Protein AF-0000000086879148 (afdb_homodimer)

Structure (mmCIF, N/CA/C/O backbone):
data_AF-0000000086879148-model_v1
#
loop_
_entity.id
_entity.type
_entity.pdbx_description
1 polymer 'FAD-dependent oxidoreductase'
#
loop_
_atom_site.group_PDB
_atom_site.id
_atom_site.type_symbol
_atom_site.label_atom_id
_atom_site.label_alt_id
_atom_site.label_comp_id
_atom_site.label_asym_id
_atom_site.label_entity_id
_atom_site.label_seq_id
_atom_site.pdbx_PDB_ins_code
_atom_site.Cartn_x
_atom_site.Cartn_y
_atom_site.Cartn_z
_atom_site.occupancy
_atom_site.B_iso_or_equiv
_atom_site.auth_seq_id
_atom_site.auth_comp_id
_atom_site.auth_asym_id
_atom_site.auth_atom_id
_atom_site.pdbx_PDB_model_num
ATOM 1 N N . MET A 1 1 ? 23.484 1.092 -14.148 1 85.62 1 MET A N 1
ATOM 2 C CA . MET A 1 1 ? 23.312 1.965 -12.992 1 85.62 1 MET A CA 1
ATOM 3 C C . MET A 1 1 ? 23.75 3.389 -13.312 1 85.62 1 MET A C 1
ATOM 5 O O . MET A 1 1 ? 24.797 3.596 -13.922 1 85.62 1 MET A O 1
ATOM 9 N N . LYS A 1 2 ? 22.859 4.32 -13.055 1 90.19 2 LYS A N 1
ATOM 10 C CA . LYS A 1 2 ? 23.141 5.719 -13.359 1 90.19 2 LYS A CA 1
ATOM 11 C C . LYS A 1 2 ? 23.578 6.473 -12.109 1 90.19 2 LYS A C 1
ATOM 13 O O . LYS A 1 2 ? 23 6.309 -11.039 1 90.19 2 LYS A O 1
ATOM 18 N N . THR A 1 3 ? 24.672 7.188 -12.195 1 95.19 3 THR A N 1
ATOM 19 C CA . THR A 1 3 ? 25.141 8.094 -11.148 1 95.19 3 THR A CA 1
ATOM 20 C C . THR A 1 3 ? 24.891 9.547 -11.539 1 95.19 3 THR A C 1
ATOM 22 O O . THR A 1 3 ? 25.297 9.977 -12.617 1 95.19 3 THR A O 1
ATOM 25 N N . GLU A 1 4 ? 24.219 10.25 -10.648 1 97.38 4 GLU A N 1
ATOM 26 C CA . GLU A 1 4 ? 23.844 11.633 -10.945 1 97.38 4 GLU A CA 1
ATOM 27 C C . GLU A 1 4 ? 24.234 12.57 -9.812 1 97.38 4 GLU A C 1
ATOM 29 O O . GLU A 1 4 ? 24.453 12.133 -8.68 1 97.38 4 GLU A O 1
ATOM 34 N N . GLN A 1 5 ? 24.438 13.82 -10.133 1 98.25 5 GLN A N 1
ATOM 35 C CA . GLN A 1 5 ? 24.688 14.906 -9.188 1 98.25 5 GLN A CA 1
ATOM 36 C C . GLN A 1 5 ? 23.672 16.031 -9.367 1 98.25 5 GLN A C 1
ATOM 38 O O . GLN A 1 5 ? 23.438 16.5 -10.484 1 98.25 5 GLN A O 1
ATOM 43 N N . ILE A 1 6 ? 23.016 16.391 -8.305 1 98.44 6 ILE A N 1
ATOM 44 C CA . ILE A 1 6 ? 22 17.438 -8.336 1 98.44 6 ILE A CA 1
ATOM 45 C C . ILE A 1 6 ? 22.375 18.547 -7.363 1 98.44 6 ILE A C 1
ATOM 47 O O . ILE A 1 6 ? 22.734 18.281 -6.215 1 98.44 6 ILE A O 1
ATOM 51 N N . SER A 1 7 ? 22.312 19.766 -7.816 1 98.56 7 SER A N 1
ATOM 52 C CA . SER A 1 7 ? 22.547 20.938 -6.977 1 98.56 7 SER A CA 1
ATOM 53 C C . SER A 1 7 ? 21.281 21.766 -6.809 1 98.56 7 SER A C 1
ATOM 55 O O . SER A 1 7 ? 20.547 21.984 -7.77 1 98.56 7 SER A O 1
ATOM 57 N N . SER A 1 8 ? 20.953 22.172 -5.605 1 98.81 8 SER A N 1
ATOM 58 C CA . SER A 1 8 ? 19.859 23.062 -5.258 1 98.81 8 SER A CA 1
ATOM 59 C C . SER A 1 8 ? 20.234 24 -4.113 1 98.81 8 SER A C 1
ATOM 61 O O . SER A 1 8 ? 21.266 23.812 -3.465 1 98.81 8 SER A O 1
ATOM 63 N N . ASP A 1 9 ? 19.438 25.047 -3.898 1 98.88 9 ASP A N 1
ATOM 64 C CA . ASP A 1 9 ? 19.656 25.922 -2.748 1 98.88 9 ASP A CA 1
ATOM 65 C C . ASP A 1 9 ? 19.5 25.141 -1.438 1 98.88 9 ASP A C 1
ATOM 67 O O . ASP A 1 9 ? 20.25 25.375 -0.48 1 98.88 9 ASP A O 1
ATOM 71 N N . ILE A 1 10 ? 18.547 24.281 -1.434 1 98.94 10 ILE A N 1
ATOM 72 C CA . ILE A 1 10 ? 18.188 23.562 -0.217 1 98.94 10 ILE A CA 1
ATOM 73 C C . ILE A 1 10 ? 17.906 22.094 -0.552 1 98.94 10 ILE A C 1
ATOM 75 O O . ILE A 1 10 ? 17.219 21.797 -1.539 1 98.94 10 ILE A O 1
ATOM 79 N N . THR A 1 11 ? 18.422 21.156 0.209 1 98.94 11 THR A N 1
ATOM 80 C CA . THR A 1 11 ? 18.078 19.734 0.144 1 98.94 11 THR A CA 1
ATOM 81 C C . THR A 1 11 ? 17.328 19.312 1.402 1 98.94 11 THR A C 1
ATOM 83 O O . THR A 1 11 ? 17.812 19.516 2.52 1 98.94 11 THR A O 1
ATOM 86 N N . ILE A 1 12 ? 16.156 18.781 1.23 1 98.94 12 ILE A N 1
ATOM 87 C CA . ILE A 1 12 ? 15.328 18.297 2.326 1 98.94 12 ILE A CA 1
ATOM 88 C C . ILE A 1 12 ? 15.156 16.781 2.209 1 98.94 12 ILE A C 1
ATOM 90 O O . ILE A 1 12 ? 14.68 16.297 1.183 1 98.94 12 ILE A O 1
ATOM 94 N N . VAL A 1 13 ? 15.547 16.031 3.27 1 98.88 13 VAL A N 1
ATOM 95 C CA . VAL A 1 13 ? 15.398 14.586 3.281 1 98.88 13 VAL A CA 1
ATOM 96 C C . VAL A 1 13 ? 14.242 14.195 4.195 1 98.88 13 VAL A C 1
ATOM 98 O O . VAL A 1 13 ? 14.305 14.406 5.41 1 98.88 13 VAL A O 1
ATOM 101 N N . GLY A 1 14 ? 13.25 13.594 3.662 1 98.56 14 GLY A N 1
ATOM 102 C CA . GLY A 1 14 ? 12.016 13.219 4.34 1 98.56 14 GLY A CA 1
ATOM 103 C C . GLY A 1 14 ? 10.789 13.898 3.756 1 98.56 14 GLY A C 1
ATOM 104 O O . GLY A 1 14 ? 10.703 15.125 3.742 1 98.56 14 GLY A O 1
ATOM 105 N N . GLY A 1 15 ? 9.883 13.102 3.258 1 98.5 15 GLY A N 1
ATOM 106 C CA . GLY A 1 15 ? 8.672 13.625 2.633 1 98.5 15 GLY A CA 1
ATOM 107 C C . GLY A 1 15 ? 7.438 13.477 3.5 1 98.5 15 GLY A C 1
ATOM 108 O O . GLY A 1 15 ? 6.332 13.297 2.988 1 98.5 15 GLY A O 1
ATOM 109 N N . GLY A 1 16 ? 7.582 13.383 4.871 1 98.44 16 GLY A N 1
ATOM 110 C CA . GLY A 1 16 ? 6.449 13.562 5.77 1 98.44 16 GLY A CA 1
ATOM 111 C C . GLY A 1 16 ? 5.906 14.977 5.773 1 98.44 16 GLY A C 1
ATOM 112 O O . GLY A 1 16 ? 6.359 15.828 5.004 1 98.44 16 GLY A O 1
ATOM 113 N N . LEU A 1 17 ? 5.016 15.266 6.656 1 98.75 17 LEU A N 1
ATOM 114 C CA . LEU A 1 17 ? 4.363 16.578 6.637 1 98.75 17 LEU A CA 1
ATOM 115 C C . LEU A 1 17 ? 5.352 17.688 6.977 1 98.75 17 LEU A C 1
ATOM 117 O O . LEU A 1 17 ? 5.238 18.797 6.461 1 98.75 17 LEU A O 1
ATOM 121 N N . SER A 1 18 ? 6.328 17.406 7.863 1 98.81 18 SER A N 1
ATOM 122 C CA . SER A 1 18 ? 7.348 18.406 8.156 1 98.81 18 SER A CA 1
ATOM 123 C C . SER A 1 18 ? 8.164 18.75 6.918 1 98.81 18 SER A C 1
ATOM 125 O O . SER A 1 18 ? 8.398 19.922 6.629 1 98.81 18 SER A O 1
ATOM 127 N N . GLY A 1 19 ? 8.594 17.734 6.164 1 98.88 19 GLY A N 1
ATOM 128 C CA . GLY A 1 19 ? 9.359 17.969 4.945 1 98.88 19 GLY A CA 1
ATOM 129 C C . GLY A 1 19 ? 8.547 18.656 3.859 1 98.88 19 GLY A C 1
ATOM 130 O O . GLY A 1 19 ? 9.062 19.516 3.152 1 98.88 19 GLY A O 1
ATOM 131 N N . ILE A 1 20 ? 7.312 18.266 3.717 1 98.88 20 ILE A N 1
ATOM 132 C CA . ILE A 1 20 ? 6.414 18.859 2.73 1 98.88 20 ILE A CA 1
ATOM 133 C C . ILE A 1 20 ? 6.254 20.344 3.004 1 98.88 20 ILE A C 1
ATOM 135 O O . ILE A 1 20 ? 6.426 21.172 2.102 1 98.88 20 ILE A O 1
ATOM 139 N N . CYS A 1 21 ? 5.957 20.672 4.242 1 98.94 21 CYS A N 1
ATOM 140 C CA . CYS A 1 21 ? 5.734 22.062 4.598 1 98.94 21 CYS A CA 1
ATOM 141 C C . CYS A 1 21 ? 7.023 22.875 4.488 1 98.94 21 CYS A C 1
ATOM 143 O O . CYS A 1 21 ? 7.004 24.031 4.082 1 98.94 21 CYS A O 1
ATOM 145 N N . ALA A 1 22 ? 8.156 22.266 4.84 1 98.94 22 ALA A N 1
ATOM 146 C CA . ALA A 1 22 ? 9.445 22.922 4.684 1 98.94 22 ALA A CA 1
ATOM 147 C C . ALA A 1 22 ? 9.734 23.234 3.217 1 98.94 22 ALA A C 1
ATOM 149 O O . ALA A 1 22 ? 10.164 24.344 2.881 1 98.94 22 ALA A O 1
ATOM 150 N N . ALA A 1 23 ? 9.492 22.234 2.365 1 98.94 23 ALA A N 1
ATOM 151 C CA . ALA A 1 23 ? 9.781 22.375 0.939 1 98.94 23 ALA A CA 1
ATOM 152 C C . ALA A 1 23 ? 8.922 23.469 0.312 1 98.94 23 ALA A C 1
ATOM 154 O O . ALA A 1 23 ? 9.43 24.312 -0.439 1 98.94 23 ALA A O 1
ATOM 155 N N . ILE A 1 24 ? 7.648 23.469 0.614 1 98.88 24 ILE A N 1
ATOM 156 C CA . ILE A 1 24 ? 6.734 24.453 0.045 1 98.88 24 ILE A CA 1
ATOM 157 C C . ILE A 1 24 ? 7.109 25.859 0.534 1 98.88 24 ILE A C 1
ATOM 159 O O . ILE A 1 24 ? 7.152 26.797 -0.253 1 98.88 24 ILE A O 1
ATOM 163 N N . ALA A 1 25 ? 7.406 25.984 1.852 1 98.88 25 ALA A N 1
ATOM 164 C CA . ALA A 1 25 ? 7.777 27.281 2.416 1 98.88 25 ALA A CA 1
ATOM 165 C C . ALA A 1 25 ? 9.016 27.844 1.726 1 98.88 25 ALA A C 1
ATOM 167 O O . ALA A 1 25 ? 9.039 29.016 1.347 1 98.88 25 ALA A O 1
ATOM 168 N N . ALA A 1 26 ? 10.016 27.031 1.583 1 98.88 26 ALA A N 1
ATOM 169 C CA . ALA A 1 26 ? 11.273 27.469 0.974 1 98.88 26 ALA A CA 1
ATOM 170 C C . ALA A 1 26 ? 11.07 27.844 -0.491 1 98.88 26 ALA A C 1
ATOM 172 O O . ALA A 1 26 ? 11.578 28.859 -0.954 1 98.88 26 ALA A O 1
ATOM 173 N N . ALA A 1 27 ? 10.367 27 -1.189 1 98.88 27 ALA A N 1
ATOM 174 C CA . ALA A 1 27 ? 10.133 27.234 -2.613 1 98.88 27 ALA A CA 1
ATOM 175 C C . ALA A 1 27 ? 9.359 28.531 -2.84 1 98.88 27 ALA A C 1
ATOM 177 O O . ALA A 1 27 ? 9.664 29.281 -3.766 1 98.88 27 ALA A O 1
ATOM 178 N N . ARG A 1 28 ? 8.375 28.812 -2.016 1 98.06 28 ARG A N 1
ATOM 179 C CA . ARG A 1 28 ? 7.551 30.016 -2.143 1 98.06 28 ARG A CA 1
ATOM 180 C C . ARG A 1 28 ? 8.375 31.266 -1.891 1 98.06 28 ARG A C 1
ATOM 182 O O . ARG A 1 28 ? 8 32.375 -2.33 1 98.06 28 ARG A O 1
ATOM 189 N N . LEU A 1 29 ? 9.492 31.109 -1.215 1 98.06 29 LEU A N 1
ATOM 190 C CA . LEU A 1 29 ? 10.367 32.25 -0.939 1 98.06 29 LEU A CA 1
ATOM 191 C C . LEU A 1 29 ? 11.469 32.344 -1.991 1 98.06 29 LEU A C 1
ATOM 193 O O . LEU A 1 29 ? 12.414 33.125 -1.833 1 98.06 29 LEU A O 1
ATOM 197 N N . GLY A 1 30 ? 11.383 31.484 -3.014 1 98 30 GLY A N 1
ATOM 198 C CA . GLY A 1 30 ? 12.227 31.656 -4.188 1 98 30 GLY A CA 1
ATOM 199 C C . GLY A 1 30 ? 13.383 30.688 -4.238 1 98 30 GLY A C 1
ATOM 200 O O . GLY A 1 30 ? 14.156 30.688 -5.199 1 98 30 GLY A O 1
ATOM 201 N N . SER A 1 31 ? 13.516 29.766 -3.316 1 98.81 31 SER A N 1
ATOM 202 C CA . SER A 1 31 ? 14.617 28.812 -3.295 1 98.81 31 SER A CA 1
ATOM 203 C C . SER A 1 31 ? 14.32 27.609 -4.176 1 98.81 31 SER A C 1
ATOM 205 O O . SER A 1 31 ? 13.172 27.141 -4.238 1 98.81 31 SER A O 1
ATOM 207 N N . THR A 1 32 ? 15.352 27.109 -4.871 1 98.88 32 THR A N 1
ATOM 208 C CA . THR A 1 32 ? 15.242 25.781 -5.465 1 98.88 32 THR A CA 1
ATOM 209 C C . THR A 1 32 ? 15.398 24.703 -4.398 1 98.88 32 THR A C 1
ATOM 211 O O . THR A 1 32 ? 16.266 24.797 -3.533 1 98.88 32 THR A O 1
ATOM 214 N N . VAL A 1 33 ? 14.5 23.672 -4.469 1 98.94 33 VAL A N 1
ATOM 215 C CA . VAL A 1 33 ? 14.477 22.688 -3.395 1 98.94 33 VAL A CA 1
ATOM 216 C C . VAL A 1 33 ? 14.516 21.281 -3.984 1 98.94 33 VAL A C 1
ATOM 218 O O . VAL A 1 33 ? 13.758 20.953 -4.902 1 98.94 33 VAL A O 1
ATOM 221 N N . SER A 1 34 ? 15.445 20.406 -3.551 1 98.94 34 SER A N 1
ATOM 222 C CA . SER A 1 34 ? 15.359 18.953 -3.727 1 98.94 34 SER A CA 1
ATOM 223 C C . SER A 1 34 ? 14.656 18.297 -2.545 1 98.94 34 SER A C 1
ATOM 225 O O . SER A 1 34 ? 15.188 18.266 -1.435 1 98.94 34 SER A O 1
ATOM 227 N N . LEU A 1 35 ? 13.438 17.875 -2.725 1 98.94 35 LEU A N 1
ATOM 228 C CA . LEU A 1 35 ? 12.711 17.109 -1.714 1 98.94 35 LEU A CA 1
ATOM 229 C C . LEU A 1 35 ? 12.836 15.609 -1.971 1 98.94 35 LEU A C 1
ATOM 231 O O . LEU A 1 35 ? 12.383 15.117 -3.004 1 98.94 35 LEU A O 1
ATOM 235 N N . ILE A 1 36 ? 13.438 14.891 -1.023 1 98.88 36 ILE A N 1
ATOM 236 C CA . ILE A 1 36 ? 13.758 13.484 -1.215 1 98.88 36 ILE A CA 1
ATOM 237 C C . ILE A 1 36 ? 12.953 12.633 -0.238 1 98.88 36 ILE A C 1
ATOM 239 O O . ILE A 1 36 ? 12.898 12.93 0.958 1 98.88 36 ILE A O 1
ATOM 243 N N . ASN A 1 37 ? 12.25 11.68 -0.656 1 98.38 37 ASN A N 1
ATOM 244 C CA . ASN A 1 37 ? 11.492 10.734 0.154 1 98.38 37 ASN A CA 1
ATOM 245 C C . ASN A 1 37 ? 11.781 9.289 -0.25 1 98.38 37 ASN A C 1
ATOM 247 O O . ASN A 1 37 ? 11.906 8.992 -1.438 1 98.38 37 ASN A O 1
ATOM 251 N N . ASN A 1 38 ? 11.93 8.406 0.718 1 97.44 38 ASN A N 1
ATOM 252 C CA . ASN A 1 38 ? 12.422 7.062 0.419 1 97.44 38 ASN A CA 1
ATOM 253 C C . ASN A 1 38 ? 11.273 6.109 0.095 1 97.44 38 ASN A C 1
ATOM 255 O O . ASN A 1 38 ? 11.5 4.922 -0.15 1 97.44 38 ASN A O 1
ATOM 259 N N . ARG A 1 39 ? 10.047 6.531 0.057 1 96.88 39 ARG A N 1
ATOM 260 C CA . ARG A 1 39 ? 8.852 5.746 -0.243 1 96.88 39 ARG A CA 1
ATOM 261 C C . ARG A 1 39 ? 8.164 6.258 -1.505 1 96.88 39 ARG A C 1
ATOM 263 O O . ARG A 1 39 ? 8.484 7.34 -2 1 96.88 39 ARG A O 1
ATOM 270 N N . PRO A 1 40 ? 7.152 5.492 -2.027 1 97.25 40 PRO A N 1
ATOM 271 C CA . PRO A 1 40 ? 6.539 5.898 -3.295 1 97.25 40 PRO A CA 1
ATOM 272 C C . PRO A 1 40 ? 5.492 6.992 -3.121 1 97.25 40 PRO A C 1
ATOM 274 O O . PRO A 1 40 ? 5.047 7.59 -4.105 1 97.25 40 PRO A O 1
ATOM 277 N N . VAL A 1 41 ? 5.047 7.254 -1.911 1 97.88 41 VAL A N 1
ATOM 278 C CA . VAL A 1 41 ? 4.039 8.281 -1.655 1 97.88 41 VAL A CA 1
ATOM 279 C C . VAL A 1 41 ? 4.531 9.227 -0.564 1 97.88 41 VAL A C 1
ATOM 281 O O . VAL A 1 41 ? 5.441 8.891 0.196 1 97.88 41 VAL A O 1
ATOM 284 N N . LEU A 1 42 ? 3.998 10.398 -0.526 1 98.44 42 LEU A N 1
ATOM 285 C CA . LEU A 1 42 ? 4.348 11.398 0.477 1 98.44 42 LEU A CA 1
ATOM 286 C C . LEU A 1 42 ? 3.486 11.242 1.726 1 98.44 42 LEU A C 1
ATOM 288 O O . LEU A 1 42 ? 2.58 10.406 1.758 1 98.44 42 LEU A O 1
ATOM 292 N N . GLY A 1 43 ? 3.857 11.961 2.791 1 98.12 43 GLY A N 1
ATOM 293 C CA . GLY A 1 43 ? 3.002 12.078 3.959 1 98.12 43 GLY A CA 1
ATOM 294 C C . GLY A 1 43 ? 3.564 11.383 5.184 1 98.12 43 GLY A C 1
ATOM 295 O O . GLY A 1 43 ? 3.092 11.602 6.301 1 98.12 43 GLY A O 1
ATOM 296 N N . GLY A 1 44 ? 4.68 10.555 5.004 1 97.06 44 GLY A N 1
ATOM 297 C CA . GLY A 1 44 ? 5.238 9.844 6.141 1 97.06 44 GLY A CA 1
ATOM 298 C C . GLY A 1 44 ? 4.234 8.953 6.84 1 97.06 44 GLY A C 1
ATOM 299 O O . GLY A 1 44 ? 3.572 8.133 6.199 1 97.06 44 GLY A O 1
ATOM 300 N N . ASN A 1 45 ? 4.047 9.094 8.141 1 96.62 45 ASN A N 1
ATOM 301 C CA . ASN A 1 45 ? 3.125 8.258 8.898 1 96.62 45 ASN A CA 1
ATOM 302 C C . ASN A 1 45 ? 1.676 8.516 8.5 1 96.62 45 ASN A C 1
ATOM 304 O O . ASN A 1 45 ? 0.806 7.676 8.734 1 96.62 45 ASN A O 1
ATOM 308 N N . SER A 1 46 ? 1.411 9.703 7.891 1 97.12 46 SER A N 1
ATOM 309 C CA . SER A 1 46 ? 0.035 9.992 7.508 1 97.12 46 SER A CA 1
ATOM 310 C C . SER A 1 46 ? -0.293 9.414 6.137 1 97.12 46 SER A C 1
ATOM 312 O O . SER A 1 46 ? -1.447 9.438 5.707 1 97.12 46 SER A O 1
ATOM 314 N N . SER A 1 47 ? 0.684 8.891 5.422 1 97.5 47 SER A N 1
ATOM 315 C CA . SER A 1 47 ? 0.497 8.359 4.074 1 97.5 47 SER A CA 1
ATOM 316 C C . SER A 1 47 ? -0.462 7.172 4.074 1 97.5 47 SER A C 1
ATOM 318 O O . SER A 1 47 ? -0.747 6.598 5.129 1 97.5 47 SER A O 1
ATOM 320 N N . SER A 1 48 ? -0.901 6.805 2.875 1 96.94 48 SER A N 1
ATOM 321 C CA . SER A 1 48 ? -1.803 5.672 2.699 1 96.94 48 SER A CA 1
ATOM 322 C C . SER A 1 48 ? -1.119 4.359 3.064 1 96.94 48 SER A C 1
ATOM 324 O O . SER A 1 48 ? -1.784 3.342 3.264 1 96.94 48 SER A O 1
ATOM 326 N N . GLU A 1 49 ? 0.191 4.398 3.268 1 96.69 49 GLU A N 1
ATOM 327 C CA . GLU A 1 49 ? 0.917 3.17 3.584 1 96.69 49 GLU A CA 1
ATOM 328 C C . GLU A 1 49 ? 0.905 2.893 5.082 1 96.69 49 GLU A C 1
ATOM 330 O O . GLU A 1 49 ? 1.073 1.748 5.512 1 96.69 49 GLU A O 1
ATOM 335 N N . VAL A 1 50 ? 0.758 3.967 5.918 1 96.69 50 VAL A N 1
ATOM 336 C CA . VAL A 1 50 ? 0.812 3.816 7.367 1 96.69 50 VAL A CA 1
ATOM 337 C C . VAL A 1 50 ? -0.54 4.184 7.977 1 96.69 50 VAL A C 1
ATOM 339 O O . VAL A 1 50 ? -1.022 3.506 8.883 1 96.69 50 VAL A O 1
ATOM 342 N N . ARG A 1 51 ? -1.175 5.285 7.543 1 96.25 51 ARG A N 1
ATOM 343 C CA . ARG A 1 51 ? -2.551 5.707 7.785 1 96.25 51 ARG A CA 1
ATOM 344 C C . ARG A 1 51 ? -2.742 6.145 9.234 1 96.25 51 ARG A C 1
ATOM 346 O O . ARG A 1 51 ? -3.781 5.875 9.836 1 96.25 51 ARG A O 1
ATOM 353 N N . VAL A 1 52 ? -1.729 6.77 9.789 1 94.81 52 VAL A N 1
ATOM 354 C CA . VAL A 1 52 ? -1.955 7.461 11.047 1 94.81 52 VAL A CA 1
ATOM 355 C C . VAL A 1 52 ? -2.639 8.805 10.789 1 94.81 52 VAL A C 1
ATOM 357 O O . VAL A 1 52 ? -2.281 9.516 9.852 1 94.81 52 VAL A O 1
ATOM 360 N N . TRP A 1 53 ? -3.605 9.141 11.539 1 94.06 53 TRP A N 1
ATOM 361 C CA . TRP A 1 53 ? -4.324 10.391 11.344 1 94.06 53 TRP A CA 1
ATOM 362 C C . TRP A 1 53 ? -3.488 11.578 11.805 1 94.06 53 TRP A C 1
ATOM 364 O O . TRP A 1 53 ? -2.656 11.453 12.703 1 94.06 53 TRP A O 1
ATOM 374 N N . VAL A 1 54 ? -3.713 12.719 11.227 1 96.75 54 VAL A N 1
ATOM 375 C CA . VAL A 1 54 ? -2.971 13.93 11.555 1 96.75 54 VAL A CA 1
ATOM 376 C C . VAL A 1 54 ? -3.678 14.688 12.672 1 96.75 54 VAL A C 1
ATOM 378 O O . VAL A 1 54 ? -4.77 15.227 12.477 1 96.75 54 VAL A O 1
ATOM 381 N N . CYS A 1 55 ? -3.1 14.711 13.82 1 95 55 CYS A N 1
ATOM 382 C CA . CYS A 1 55 ? -3.562 15.508 14.945 1 95 55 CYS A CA 1
ATOM 383 C C . CYS A 1 55 ? -2.693 16.75 15.133 1 95 55 CYS A C 1
ATOM 385 O O . CYS A 1 55 ? -1.618 16.844 14.539 1 95 55 CYS A O 1
ATOM 387 N N . GLY A 1 56 ? -3.252 17.688 15.891 1 96.31 56 GLY A N 1
ATOM 388 C CA . GLY A 1 56 ? -2.514 18.922 16.062 1 96.31 56 GLY A CA 1
ATOM 389 C C . GLY A 1 56 ? -2.873 19.656 17.344 1 96.31 56 GLY A C 1
ATOM 390 O O . GLY A 1 56 ? -3.191 19.031 18.359 1 96.31 56 GLY A O 1
ATOM 391 N N . ALA A 1 57 ? -2.717 20.922 17.266 1 97.75 57 ALA A N 1
ATOM 392 C CA . ALA A 1 57 ? -2.771 21.781 18.438 1 97.75 57 ALA A CA 1
ATOM 393 C C . ALA A 1 57 ? -4.188 21.844 19.016 1 97.75 57 ALA A C 1
ATOM 395 O O . ALA A 1 57 ? -4.375 22.109 20.203 1 97.75 57 ALA A O 1
ATOM 396 N N . THR A 1 58 ? -5.199 21.5 18.25 1 96.19 58 THR A N 1
ATOM 397 C CA . THR A 1 58 ? -6.57 21.562 18.734 1 96.19 58 THR A CA 1
ATOM 398 C C . THR A 1 58 ? -6.82 20.484 19.781 1 96.19 58 THR A C 1
ATOM 400 O O . THR A 1 58 ? -7.727 20.625 20.609 1 96.19 58 THR A O 1
ATOM 403 N N . ALA A 1 59 ? -6.02 19.422 19.672 1 95.19 59 ALA A N 1
ATOM 404 C CA . ALA A 1 59 ? -6.238 18.266 20.547 1 95.19 59 ALA A CA 1
ATOM 405 C C . ALA A 1 59 ? -7.703 17.844 20.531 1 95.19 59 ALA A C 1
ATOM 407 O O . ALA A 1 59 ? -8.32 17.688 21.594 1 95.19 59 ALA A O 1
ATOM 408 N N . HIS A 1 60 ? -8.258 17.828 19.375 1 91.12 60 HIS A N 1
ATOM 409 C CA . HIS A 1 60 ? -9.633 17.406 19.094 1 91.12 60 HIS A CA 1
ATOM 410 C C . HIS A 1 60 ? -10.633 18.25 19.891 1 91.12 60 HIS A C 1
ATOM 412 O O . HIS A 1 60 ? -11.547 17.703 20.5 1 91.12 60 HIS A O 1
ATOM 418 N N . GLY A 1 61 ? -10.367 19.469 19.984 1 91.12 61 GLY A N 1
ATOM 419 C CA . GLY A 1 61 ? -11.328 20.406 20.547 1 91.12 61 GLY A CA 1
ATOM 420 C C . GLY A 1 61 ? -11.047 20.766 22 1 91.12 61 GLY A C 1
ATOM 421 O O . GLY A 1 61 ? -11.75 21.578 22.594 1 91.12 61 GLY A O 1
ATOM 422 N N . THR A 1 62 ? -9.984 20.219 22.547 1 93.31 62 THR A N 1
ATOM 423 C CA . THR A 1 62 ? -9.602 20.578 23.906 1 93.31 62 THR A CA 1
ATOM 424 C C . THR A 1 62 ? -9.055 22 23.953 1 93.31 62 THR A C 1
ATOM 426 O O . THR A 1 62 ? -9.398 22.766 24.844 1 93.31 62 THR A O 1
ATOM 429 N N . ASN A 1 63 ? -8.211 22.281 23.016 1 95.44 63 ASN A N 1
ATOM 430 C CA . ASN A 1 63 ? -7.727 23.641 22.891 1 95.44 63 ASN A CA 1
ATOM 431 C C . ASN A 1 63 ? -8.586 24.453 21.922 1 95.44 63 ASN A C 1
ATOM 433 O O . ASN A 1 63 ? -9.172 23.906 20.984 1 95.44 63 ASN A O 1
ATOM 437 N N . ARG A 1 64 ? -8.664 25.734 22.203 1 96.75 64 ARG A N 1
ATOM 438 C CA . ARG A 1 64 ? -9.539 26.609 21.438 1 96.75 64 ARG A CA 1
ATOM 439 C C . ARG A 1 64 ? -8.734 27.531 20.531 1 96.75 64 ARG A C 1
ATOM 441 O O . ARG A 1 64 ? -7.648 27.984 20.891 1 96.75 64 ARG A O 1
ATOM 448 N N . TYR A 1 65 ? -9.344 27.766 19.281 1 97.56 65 TYR A N 1
ATOM 449 C CA . TYR A 1 65 ? -8.711 28.609 18.281 1 97.56 65 TYR A CA 1
ATOM 450 C C . TYR A 1 65 ? -7.266 28.188 18.047 1 97.56 65 TYR A C 1
ATOM 452 O O . TYR A 1 65 ? -6.383 29.047 17.906 1 97.56 65 TYR A O 1
ATOM 460 N N . ALA A 1 66 ? -7.035 26.859 18.016 1 97.75 66 ALA A N 1
ATOM 461 C CA . ALA A 1 66 ? -5.664 26.359 18.062 1 97.75 66 ALA A CA 1
ATOM 462 C C . ALA A 1 66 ? -5.293 25.656 16.766 1 97.75 66 ALA A C 1
ATOM 464 O O . ALA A 1 66 ? -4.152 25.219 16.594 1 97.75 66 ALA A O 1
ATOM 465 N N . ARG A 1 67 ? -6.238 25.531 15.805 1 97.88 67 ARG A N 1
ATOM 466 C CA . ARG A 1 67 ? -5.918 24.797 14.578 1 97.88 67 ARG A CA 1
ATOM 467 C C . ARG A 1 67 ? -4.785 25.484 13.82 1 97.88 67 ARG A C 1
ATOM 469 O O . ARG A 1 67 ? -4.742 26.719 13.727 1 97.88 67 ARG A O 1
ATOM 476 N N . GLU A 1 68 ? -3.979 24.688 13.266 1 98.12 68 GLU A N 1
ATOM 477 C CA . GLU A 1 68 ? -2.818 25.188 12.531 1 98.12 68 GLU A CA 1
ATOM 478 C C . GLU A 1 68 ? -3.246 26.016 11.32 1 98.12 68 GLU A C 1
ATOM 480 O O . GLU A 1 68 ? -4.27 25.734 10.695 1 98.12 68 GLU A O 1
ATOM 485 N N . THR A 1 69 ? -2.514 27.062 11 1 98 69 THR A N 1
ATOM 486 C CA . THR A 1 69 ? -2.615 27.844 9.773 1 98 69 THR A CA 1
ATOM 487 C C . THR A 1 69 ? -1.396 27.609 8.883 1 98 69 THR A C 1
ATOM 489 O O . THR A 1 69 ? -0.688 26.609 9.039 1 98 69 THR A O 1
ATOM 492 N N . GLY A 1 70 ? -1.115 28.469 7.922 1 98.12 70 GLY A N 1
ATOM 493 C CA . GLY A 1 70 ? 0.001 28.234 7.016 1 98.12 70 GLY A CA 1
ATOM 494 C C . GLY A 1 70 ? -0.214 27.062 6.09 1 98.12 70 GLY A C 1
ATOM 495 O O . GLY A 1 70 ? -1.344 26.781 5.688 1 98.12 70 GLY A O 1
ATOM 496 N N . ILE A 1 71 ? 0.842 26.484 5.762 1 98.69 71 ILE A N 1
ATOM 497 C CA . ILE A 1 71 ? 0.799 25.422 4.758 1 98.69 71 ILE A CA 1
ATOM 498 C C . ILE A 1 71 ? -0.003 24.234 5.293 1 98.69 71 ILE A C 1
ATOM 500 O O . ILE A 1 71 ? -0.817 23.656 4.57 1 98.69 71 ILE A O 1
ATOM 504 N N . MET A 1 72 ? 0.203 23.828 6.559 1 98.62 72 MET A N 1
ATOM 505 C CA . MET A 1 72 ? -0.585 22.734 7.141 1 98.62 72 MET A CA 1
ATOM 506 C C . MET A 1 72 ? -2.07 23.078 7.137 1 98.62 72 MET A C 1
ATOM 508 O O . MET A 1 72 ? -2.912 22.219 6.883 1 98.62 72 MET A O 1
ATOM 512 N N . GLY A 1 73 ? -2.367 24.359 7.488 1 98.12 73 GLY A N 1
ATOM 513 C CA . GLY A 1 73 ? -3.75 24.797 7.418 1 98.12 73 GLY A CA 1
ATOM 514 C C . GLY A 1 73 ? -4.336 24.703 6.02 1 98.12 73 GLY A C 1
ATOM 515 O O . GLY A 1 73 ? -5.492 24.312 5.852 1 98.12 73 GLY A O 1
ATOM 516 N N . GLU A 1 74 ? -3.539 25.109 5.031 1 98 74 GLU A N 1
ATOM 517 C CA . GLU A 1 74 ? -3.959 24.984 3.639 1 98 74 GLU A CA 1
ATOM 518 C C . GLU A 1 74 ? -4.293 23.531 3.293 1 98 74 GLU A C 1
ATOM 520 O O . GLU A 1 74 ? -5.301 23.266 2.637 1 98 74 GLU A O 1
ATOM 525 N N . LEU A 1 75 ? -3.443 22.625 3.727 1 98.31 75 LEU A N 1
ATOM 526 C CA . LEU A 1 75 ? -3.631 21.219 3.43 1 98.31 75 LEU A CA 1
ATOM 527 C C . LEU A 1 75 ? -4.895 20.688 4.098 1 98.31 75 LEU A C 1
ATOM 529 O O . LEU A 1 75 ? -5.648 19.922 3.492 1 98.31 75 LEU A O 1
ATOM 533 N N . PHE A 1 76 ? -5.137 21.094 5.344 1 97.56 76 PHE A N 1
ATOM 534 C CA . PHE A 1 76 ? -6.34 20.688 6.059 1 97.56 76 PHE A CA 1
ATOM 535 C C . PHE A 1 76 ? -7.59 21.172 5.332 1 97.56 76 PHE A C 1
ATOM 537 O O . PHE A 1 76 ? -8.523 20.391 5.113 1 97.56 76 PHE A O 1
ATOM 544 N N . VAL A 1 77 ? -7.586 22.391 5.012 1 96.94 77 VAL A N 1
ATOM 545 C CA . VAL A 1 77 ? -8.758 23 4.391 1 96.94 77 VAL A CA 1
ATOM 546 C C . VAL A 1 77 ? -9.008 22.375 3.021 1 96.94 77 VAL A C 1
ATOM 548 O O . VAL A 1 77 ? -10.148 22.078 2.668 1 96.94 77 VAL A O 1
ATOM 551 N N . GLU A 1 78 ? -7.945 22.172 2.299 1 97 78 GLU A N 1
ATOM 552 C CA . GLU A 1 78 ? -8.07 21.547 0.989 1 97 78 GLU A CA 1
ATOM 553 C C . GLU A 1 78 ? -8.578 20.109 1.116 1 97 78 GLU A C 1
ATOM 555 O O . GLU A 1 78 ? -9.414 19.672 0.323 1 97 78 GLU A O 1
ATOM 560 N N . ASN A 1 79 ? -8.07 19.406 2.033 1 96.69 79 ASN A N 1
ATOM 561 C CA . ASN A 1 79 ? -8.516 18.031 2.256 1 96.69 79 ASN A CA 1
ATOM 562 C C . ASN A 1 79 ? -9.992 17.984 2.641 1 96.69 79 ASN A C 1
ATOM 564 O O . ASN A 1 79 ? -10.719 17.094 2.186 1 96.69 79 ASN A O 1
ATOM 568 N N . GLN A 1 80 ? -10.367 18.922 3.523 1 95 80 GLN A N 1
ATOM 569 C CA . GLN A 1 80 ? -11.766 18.984 3.912 1 95 80 GLN A CA 1
ATOM 570 C C . GLN A 1 80 ? -12.672 19.172 2.693 1 95 80 GLN A C 1
ATOM 572 O O . GLN A 1 80 ? -13.734 18.547 2.605 1 95 80 GLN A O 1
ATOM 577 N N . TYR A 1 81 ? -12.25 19.969 1.784 1 95.44 81 TYR A N 1
ATOM 578 C CA . TYR A 1 81 ? -13.016 20.266 0.578 1 95.44 81 TYR A CA 1
ATOM 579 C C . TYR A 1 81 ? -13.055 19.062 -0.356 1 95.44 81 TYR A C 1
ATOM 581 O O . TYR A 1 81 ? -14.117 18.688 -0.858 1 95.44 81 TYR A O 1
ATOM 589 N N . ARG A 1 82 ? -11.938 18.359 -0.492 1 95.19 82 ARG A N 1
ATOM 590 C CA . ARG A 1 82 ? -11.789 17.344 -1.521 1 95.19 82 ARG A CA 1
ATOM 591 C C . ARG A 1 82 ? -12.086 15.953 -0.961 1 95.19 82 ARG A C 1
ATOM 593 O O . ARG A 1 82 ? -12.477 15.055 -1.7 1 95.19 82 ARG A O 1
ATOM 600 N N . ASN A 1 83 ? -11.906 15.773 0.282 1 94.81 83 ASN A N 1
ATOM 601 C CA . ASN A 1 83 ? -11.844 14.445 0.872 1 94.81 83 ASN A CA 1
ATOM 602 C C . ASN A 1 83 ? -12.539 14.398 2.23 1 94.81 83 ASN A C 1
ATOM 604 O O . ASN A 1 83 ? -11.945 13.969 3.221 1 94.81 83 ASN A O 1
ATOM 608 N N . PRO A 1 84 ? -13.766 14.844 2.305 1 92 84 PRO A N 1
ATOM 609 C CA . PRO A 1 84 ? -14.438 14.852 3.604 1 92 84 PRO A CA 1
ATOM 610 C C . PRO A 1 84 ? -14.648 13.453 4.172 1 92 84 PRO A C 1
ATOM 612 O O . PRO A 1 84 ? -14.828 13.297 5.383 1 92 84 PRO A O 1
ATOM 615 N N . GLU A 1 85 ? -14.594 12.398 3.344 1 91.56 85 GLU A N 1
ATOM 616 C CA . GLU A 1 85 ? -14.828 11.023 3.785 1 91.56 85 GLU A CA 1
ATOM 617 C C . GLU A 1 85 ? -13.57 10.414 4.395 1 91.56 85 GLU A C 1
ATOM 619 O O . GLU A 1 85 ? -13.633 9.359 5.035 1 91.56 85 GLU A O 1
ATOM 624 N N . GLY A 1 86 ? -12.445 11.094 4.254 1 93.5 86 GLY A N 1
ATOM 625 C CA . GLY A 1 86 ? -11.211 10.625 4.875 1 93.5 86 GLY A CA 1
ATOM 626 C C . GLY A 1 86 ? -10.578 9.461 4.141 1 93.5 86 GLY A C 1
ATOM 627 O O . GLY A 1 86 ? -10.078 8.523 4.766 1 93.5 86 GLY A O 1
ATOM 628 N N . ASN A 1 87 ? -10.68 9.445 2.781 1 95.31 87 ASN A N 1
ATOM 629 C CA . ASN A 1 87 ? -10.016 8.445 1.947 1 95.31 87 ASN A CA 1
ATOM 630 C C . ASN A 1 87 ? -8.5 8.633 1.952 1 95.31 87 ASN A C 1
ATOM 632 O O . ASN A 1 87 ? -7.992 9.656 1.504 1 95.31 87 ASN A O 1
ATOM 636 N N . PRO A 1 88 ? -7.746 7.617 2.447 1 96.38 88 PRO A N 1
ATOM 637 C CA . PRO A 1 88 ? -6.297 7.797 2.578 1 96.38 88 PRO A CA 1
ATOM 638 C C . PRO A 1 88 ? -5.613 8.062 1.238 1 96.38 88 PRO A C 1
ATOM 640 O O . PRO A 1 88 ? -4.602 8.766 1.188 1 96.38 88 PRO A O 1
ATOM 643 N N . TYR A 1 89 ? -6.125 7.574 0.158 1 96.81 89 TYR A N 1
ATOM 644 C CA . TYR A 1 89 ? -5.5 7.734 -1.15 1 96.81 89 TYR A CA 1
ATOM 645 C C . TYR A 1 89 ? -5.75 9.133 -1.707 1 96.81 89 TYR A C 1
ATOM 647 O O . TYR A 1 89 ? -4.914 9.672 -2.432 1 96.81 89 TYR A O 1
ATOM 655 N N . ILE A 1 90 ? -6.906 9.711 -1.39 1 97.06 90 ILE A N 1
ATOM 656 C CA . ILE A 1 90 ? -7.168 11.086 -1.794 1 97.06 90 ILE A CA 1
ATOM 657 C C . ILE A 1 90 ? -6.281 12.031 -0.989 1 97.06 90 ILE A C 1
ATOM 659 O O . ILE A 1 90 ? -5.82 13.055 -1.509 1 97.06 90 ILE A O 1
ATOM 663 N N . TRP A 1 91 ? -5.996 11.703 0.263 1 97.69 91 TRP A N 1
ATOM 664 C CA . TRP A 1 91 ? -5.051 12.484 1.051 1 97.69 91 TRP A CA 1
ATOM 665 C C . TRP A 1 91 ? -3.672 12.484 0.398 1 97.69 91 TRP A C 1
ATOM 667 O O . TRP A 1 91 ? -3.037 13.539 0.283 1 97.69 91 TRP A O 1
ATOM 677 N N . ASP A 1 92 ? -3.207 11.289 -0.048 1 98.12 92 ASP A N 1
ATOM 678 C CA . ASP A 1 92 ? -1.948 11.219 -0.785 1 98.12 92 ASP A CA 1
ATOM 679 C C . ASP A 1 92 ? -1.956 12.18 -1.972 1 98.12 92 ASP A C 1
ATOM 681 O O . ASP A 1 92 ? -0.95 12.836 -2.256 1 98.12 92 ASP A O 1
ATOM 685 N N . LEU A 1 93 ? -3.059 12.211 -2.621 1 97.5 93 LEU A N 1
ATOM 686 C CA . LEU A 1 93 ? -3.209 13.031 -3.816 1 97.5 93 LEU A CA 1
ATOM 687 C C . LEU A 1 93 ? -3.123 14.516 -3.471 1 97.5 93 LEU A C 1
ATOM 689 O O . LEU A 1 93 ? -2.492 15.289 -4.195 1 97.5 93 LEU A O 1
ATOM 693 N N . VAL A 1 94 ? -3.75 14.906 -2.367 1 97.75 94 VAL A N 1
ATOM 694 C CA . VAL A 1 94 ? -3.723 16.297 -1.903 1 97.75 94 VAL A CA 1
ATOM 695 C C . VAL A 1 94 ? -2.281 16.719 -1.642 1 97.75 94 VAL A C 1
ATOM 697 O O . VAL A 1 94 ? -1.864 17.812 -2.059 1 97.75 94 VAL A O 1
ATOM 700 N N . LEU A 1 95 ? -1.529 15.898 -1.016 1 98.62 95 LEU A N 1
ATOM 701 C CA . LEU A 1 95 ? -0.146 16.203 -0.673 1 98.62 95 LEU A CA 1
ATOM 702 C C . LEU A 1 95 ? 0.717 16.312 -1.927 1 98.62 95 LEU A C 1
ATOM 704 O O . LEU A 1 95 ? 1.515 17.234 -2.066 1 98.62 95 LEU A O 1
ATOM 708 N N . LEU A 1 96 ? 0.54 15.352 -2.816 1 98.44 96 LEU A N 1
ATOM 709 C CA . LEU A 1 96 ? 1.328 15.328 -4.043 1 98.44 96 LEU A CA 1
ATOM 710 C C . LEU A 1 96 ? 1.053 16.562 -4.891 1 98.44 96 LEU A C 1
ATOM 712 O O . LEU A 1 96 ? 1.981 17.172 -5.426 1 98.44 96 LEU A O 1
ATOM 716 N N . GLU A 1 97 ? -0.169 16.891 -5.039 1 97.75 97 GLU A N 1
ATOM 717 C CA . GLU A 1 97 ? -0.54 18.062 -5.848 1 97.75 97 GLU A CA 1
ATOM 718 C C . GLU A 1 97 ? 0.015 19.344 -5.246 1 97.75 97 GLU A C 1
ATOM 720 O O . GLU A 1 97 ? 0.431 20.25 -5.977 1 97.75 97 GLU A O 1
ATOM 725 N N . ALA A 1 98 ? -0.033 19.438 -3.896 1 98.31 98 ALA A N 1
ATOM 726 C CA . ALA A 1 98 ? 0.52 20.625 -3.234 1 98.31 98 ALA A CA 1
ATOM 727 C C . ALA A 1 98 ? 1.999 20.797 -3.566 1 98.31 98 ALA A C 1
ATOM 729 O O . ALA A 1 98 ? 2.463 21.906 -3.805 1 98.31 98 ALA A O 1
ATOM 730 N N . ILE A 1 99 ? 2.754 19.719 -3.607 1 98.62 99 ILE A N 1
ATOM 731 C CA . ILE A 1 99 ? 4.176 19.75 -3.924 1 98.62 99 ILE A CA 1
ATOM 732 C C . ILE A 1 99 ? 4.371 20.094 -5.398 1 98.62 99 ILE A C 1
ATOM 734 O O . ILE A 1 99 ? 5.211 20.938 -5.742 1 98.62 99 ILE A O 1
ATOM 738 N N . ARG A 1 100 ? 3.598 19.5 -6.258 1 97.5 100 ARG A N 1
ATOM 739 C CA . ARG A 1 100 ? 3.77 19.672 -7.695 1 97.5 100 ARG A CA 1
ATOM 740 C C . ARG A 1 100 ? 3.344 21.062 -8.133 1 97.5 100 ARG A C 1
ATOM 742 O O . ARG A 1 100 ? 3.762 21.547 -9.188 1 97.5 100 ARG A O 1
ATOM 749 N N . ALA A 1 101 ? 2.533 21.703 -7.328 1 97.19 101 ALA A N 1
ATOM 750 C CA . ALA A 1 101 ? 2.088 23.047 -7.641 1 97.19 101 ALA A CA 1
ATOM 751 C C . ALA A 1 101 ? 3.23 24.047 -7.492 1 97.19 101 ALA A C 1
ATOM 753 O O . ALA A 1 101 ? 3.15 25.172 -7.996 1 97.19 101 ALA A O 1
ATOM 754 N N . GLU A 1 102 ? 4.289 23.688 -6.723 1 98.12 102 GLU A N 1
ATOM 755 C CA . GLU A 1 102 ? 5.449 24.547 -6.535 1 98.12 102 GLU A CA 1
ATOM 756 C C . GLU A 1 102 ? 6.551 24.219 -7.535 1 98.12 102 GLU A C 1
ATOM 758 O O . GLU A 1 102 ? 7.32 23.281 -7.332 1 98.12 102 GLU A O 1
ATOM 763 N N . GLU A 1 103 ? 6.781 25.078 -8.516 1 97.19 103 GLU A N 1
ATOM 764 C CA . GLU A 1 103 ? 7.641 24.797 -9.664 1 97.19 103 GLU A CA 1
ATOM 765 C C . GLU A 1 103 ? 9.102 24.656 -9.234 1 97.19 103 GLU A C 1
ATOM 767 O O . GLU A 1 103 ? 9.891 23.984 -9.914 1 97.19 103 GLU A O 1
ATOM 772 N N . ARG A 1 104 ? 9.461 25.203 -8.133 1 98.5 104 ARG A N 1
ATOM 773 C CA . ARG A 1 104 ? 10.867 25.234 -7.746 1 98.5 104 ARG A CA 1
ATOM 774 C C . ARG A 1 104 ? 11.227 24.016 -6.895 1 98.5 104 ARG A C 1
ATOM 776 O O . ARG A 1 104 ? 12.383 23.859 -6.488 1 98.5 104 ARG A O 1
ATOM 783 N N . ILE A 1 105 ? 10.312 23.156 -6.668 1 98.88 105 ILE A N 1
ATOM 784 C CA . ILE A 1 105 ? 10.586 21.906 -5.961 1 98.88 105 ILE A CA 1
ATOM 785 C C . ILE A 1 105 ? 10.836 20.781 -6.973 1 98.88 105 ILE A C 1
ATOM 787 O O . ILE A 1 105 ? 10.023 20.562 -7.871 1 98.88 105 ILE A O 1
ATOM 791 N N . THR A 1 106 ? 11.938 20.156 -6.91 1 98.75 106 THR A N 1
ATOM 792 C CA . THR A 1 106 ? 12.148 18.875 -7.574 1 98.75 106 THR A CA 1
ATOM 793 C C . THR A 1 106 ? 11.938 17.719 -6.598 1 98.75 106 THR A C 1
ATOM 795 O O . THR A 1 106 ? 12.609 17.641 -5.566 1 98.75 106 THR A O 1
ATOM 798 N N . LEU A 1 107 ? 11 16.875 -6.926 1 98.69 107 LEU A N 1
ATOM 799 C CA . LEU A 1 107 ? 10.602 15.781 -6.047 1 98.69 107 LEU A CA 1
ATOM 800 C C . LEU A 1 107 ? 11.297 14.484 -6.441 1 98.69 107 LEU A C 1
ATOM 802 O O . LEU A 1 107 ? 11.281 14.102 -7.617 1 98.69 107 LEU A O 1
ATOM 806 N N . PHE A 1 108 ? 11.953 13.828 -5.492 1 98.56 108 PHE A N 1
ATOM 807 C CA . PHE A 1 108 ? 12.578 12.523 -5.676 1 98.56 108 PHE A CA 1
ATOM 808 C C . PHE A 1 108 ? 11.945 11.484 -4.754 1 98.56 108 PHE A C 1
ATOM 810 O O . PHE A 1 108 ? 12.352 11.344 -3.598 1 98.56 108 PHE A O 1
ATOM 817 N N . LEU A 1 109 ? 10.977 10.734 -5.254 1 98.19 109 LEU A N 1
ATOM 818 C CA . LEU A 1 109 ? 10.383 9.625 -4.523 1 98.19 109 LEU A CA 1
ATOM 819 C C . LEU A 1 109 ? 11.234 8.367 -4.66 1 98.19 109 LEU A C 1
ATOM 821 O O . LEU A 1 109 ? 12.148 8.32 -5.488 1 98.19 109 LEU A O 1
ATOM 825 N N . ASN A 1 110 ? 10.977 7.344 -3.773 1 97.56 110 ASN A N 1
ATOM 826 C CA . ASN A 1 110 ? 11.641 6.051 -3.822 1 97.56 110 ASN A CA 1
ATOM 827 C C . ASN A 1 110 ? 13.156 6.195 -3.715 1 97.56 110 ASN A C 1
ATOM 829 O O . ASN A 1 110 ? 13.906 5.406 -4.293 1 97.56 110 ASN A O 1
ATOM 833 N N . THR A 1 111 ? 13.648 7.254 -3.096 1 98.12 111 THR A N 1
ATOM 834 C CA . THR A 1 111 ? 15.07 7.543 -2.977 1 98.12 111 THR A CA 1
ATOM 835 C C . THR A 1 111 ? 15.523 7.484 -1.52 1 98.12 111 THR A C 1
ATOM 837 O O . THR A 1 111 ? 15.141 8.336 -0.713 1 98.12 111 THR A O 1
ATOM 840 N N . ASP A 1 112 ? 16.266 6.504 -1.195 1 97.44 112 ASP A N 1
ATOM 841 C CA . ASP A 1 112 ? 16.719 6.297 0.177 1 97.44 112 ASP A CA 1
ATOM 842 C C . ASP A 1 112 ? 18.125 6.867 0.381 1 97.44 112 ASP A C 1
ATOM 844 O O . ASP A 1 112 ? 19.094 6.324 -0.141 1 97.44 112 ASP A O 1
ATOM 848 N N . VAL A 1 113 ? 18.219 7.988 1.085 1 98 113 VAL A N 1
ATOM 849 C CA . VAL A 1 113 ? 19.5 8.625 1.381 1 98 113 VAL A CA 1
ATOM 850 C C . VAL A 1 113 ? 20.141 7.969 2.605 1 98 113 VAL A C 1
ATOM 852 O O . VAL A 1 113 ? 19.547 7.973 3.691 1 98 113 VAL A O 1
ATOM 855 N N . HIS A 1 114 ? 21.312 7.355 2.438 1 96.56 114 HIS A N 1
ATOM 856 C CA . HIS A 1 114 ? 21.953 6.711 3.582 1 96.56 114 HIS A CA 1
ATOM 857 C C . HIS A 1 114 ? 23.453 6.945 3.58 1 96.56 114 HIS A C 1
ATOM 859 O O . HIS A 1 114 ? 24.203 6.238 4.262 1 96.56 114 HIS A O 1
ATOM 865 N N . GLU A 1 115 ? 23.984 7.934 2.734 1 97.25 115 GLU A N 1
ATOM 866 C CA . GLU A 1 115 ? 25.359 8.406 2.744 1 97.25 115 GLU A CA 1
ATOM 867 C C . GLU A 1 115 ? 25.422 9.922 2.91 1 97.25 115 GLU A C 1
ATOM 869 O O . GLU A 1 115 ? 24.641 10.648 2.299 1 97.25 115 GLU A O 1
ATOM 874 N N . VAL A 1 116 ? 26.328 10.406 3.803 1 98.5 116 VAL A N 1
ATOM 875 C CA . VAL A 1 116 ? 26.516 11.836 4.055 1 98.5 116 VAL A CA 1
ATOM 876 C C . VAL A 1 116 ? 28 12.172 4.047 1 98.5 116 VAL A C 1
ATOM 878 O O . VAL A 1 116 ? 28.812 11.445 4.637 1 98.5 116 VAL A O 1
ATOM 881 N N . GLU A 1 117 ? 28.375 13.109 3.287 1 98.69 117 GLU A N 1
ATOM 882 C CA . GLU A 1 117 ? 29.719 13.688 3.354 1 98.69 117 GLU A CA 1
ATOM 883 C C . GLU A 1 117 ? 29.719 14.984 4.164 1 98.69 117 GLU A C 1
ATOM 885 O O . GLU A 1 117 ? 29.078 15.961 3.777 1 98.69 117 GLU A O 1
ATOM 890 N N . ALA A 1 118 ? 30.328 14.969 5.254 1 98.56 118 ALA A N 1
ATOM 891 C CA . ALA A 1 118 ? 30.438 16.125 6.133 1 98.56 118 ALA A CA 1
ATOM 892 C C . ALA A 1 118 ? 31.875 16.344 6.582 1 98.56 118 ALA A C 1
ATOM 894 O O . ALA A 1 118 ? 32.688 15.414 6.586 1 98.56 118 ALA A O 1
ATOM 895 N N . GLU A 1 119 ? 32.25 17.547 6.875 1 98.5 119 GLU A N 1
ATOM 896 C CA . GLU A 1 119 ? 33.594 17.891 7.297 1 98.5 119 GLU A CA 1
ATOM 897 C C . GLU A 1 119 ? 33.594 18.766 8.547 1 98.5 119 GLU A C 1
ATOM 899 O O . GLU A 1 119 ? 32.5 19.172 9.008 1 98.5 119 GLU A O 1
ATOM 904 N N . GLY A 1 120 ? 34.719 19.031 9.086 1 98.19 120 GLY A N 1
ATOM 905 C CA . GLY A 1 120 ? 34.875 19.875 10.266 1 98.19 120 GLY A CA 1
ATOM 906 C C . GLY A 1 120 ? 35.125 19.078 11.531 1 98.19 120 GLY A C 1
ATOM 907 O O . GLY A 1 120 ? 35.25 17.844 11.484 1 98.19 120 GLY A O 1
ATOM 908 N N . THR A 1 121 ? 35.25 19.766 12.68 1 97.62 121 THR A N 1
ATOM 909 C CA . THR A 1 121 ? 35.469 19.141 13.977 1 97.62 121 THR A CA 1
ATOM 910 C C . THR A 1 121 ? 34.125 18.719 14.594 1 97.62 121 THR A C 1
ATOM 912 O O . THR A 1 121 ? 33.062 19.094 14.109 1 97.62 121 THR A O 1
ATOM 915 N N . GLU A 1 122 ? 34.156 17.953 15.578 1 96.81 122 GLU A N 1
ATOM 916 C CA . GLU A 1 122 ? 32.969 17.469 16.266 1 96.81 122 GLU A CA 1
ATOM 917 C C . GLU A 1 122 ? 32.094 18.625 16.734 1 96.81 122 GLU A C 1
ATOM 919 O O . GLU A 1 122 ? 30.875 18.5 16.812 1 96.81 122 GLU A O 1
ATOM 924 N N . GLU A 1 123 ? 32.719 19.734 16.984 1 96.62 123 GLU A N 1
ATOM 925 C CA . GLU A 1 123 ? 32.031 20.891 17.547 1 96.62 123 GLU A CA 1
ATOM 926 C C . GLU A 1 123 ? 31.484 21.797 16.438 1 96.62 123 GLU A C 1
ATOM 928 O O . GLU A 1 123 ? 30.641 22.656 16.703 1 96.62 123 GLU A O 1
ATOM 933 N N . ASP A 1 124 ? 32.031 21.531 15.281 1 97.69 124 ASP A N 1
ATOM 934 C CA . ASP A 1 124 ? 31.656 22.406 14.164 1 97.69 124 ASP A CA 1
ATOM 935 C C . ASP A 1 124 ? 31.688 21.625 12.852 1 97.69 124 ASP A C 1
ATOM 937 O O . ASP A 1 124 ? 32.594 21.797 12.039 1 97.69 124 ASP A O 1
ATOM 941 N N . ARG A 1 125 ? 30.641 20.891 12.633 1 98.44 125 ARG A N 1
ATOM 942 C CA . ARG A 1 125 ? 30.5 20.062 11.43 1 98.44 125 ARG A CA 1
ATOM 943 C C . ARG A 1 125 ? 29.812 20.844 10.312 1 98.44 125 ARG A C 1
ATOM 945 O O . ARG A 1 125 ? 29.109 21.828 10.57 1 98.44 125 ARG A O 1
ATOM 952 N N . HIS A 1 126 ? 30.062 20.359 9.062 1 98.69 126 HIS A N 1
ATOM 953 C CA . HIS A 1 126 ? 29.453 20.969 7.879 1 98.69 126 HIS A CA 1
ATOM 954 C C . HIS A 1 126 ? 29.156 19.922 6.816 1 98.69 126 HIS A C 1
ATOM 956 O O . HIS A 1 126 ? 30.062 19.203 6.371 1 98.69 126 HIS A O 1
ATOM 962 N N . ILE A 1 127 ? 27.922 19.844 6.395 1 98.88 127 ILE A N 1
ATOM 963 C CA . ILE A 1 127 ? 27.531 18.844 5.398 1 98.88 127 ILE A CA 1
ATOM 964 C C . ILE A 1 127 ? 27.906 19.344 4.004 1 98.88 127 ILE A C 1
ATOM 966 O O . ILE A 1 127 ? 27.594 20.469 3.631 1 98.88 127 ILE A O 1
ATOM 970 N N . ARG A 1 128 ? 28.562 18.484 3.227 1 98.69 128 ARG A N 1
ATOM 971 C CA . ARG A 1 128 ? 28.891 18.797 1.841 1 98.69 128 ARG A CA 1
ATOM 972 C C . ARG A 1 128 ? 27.859 18.219 0.882 1 98.69 128 ARG A C 1
ATOM 974 O O . ARG A 1 128 ? 27.5 18.875 -0.105 1 98.69 128 ARG A O 1
ATOM 981 N N . SER A 1 129 ? 27.453 17.031 1.136 1 98.81 129 SER A N 1
ATOM 982 C CA . SER A 1 129 ? 26.5 16.359 0.253 1 98.81 129 SER A CA 1
ATOM 983 C C . SER A 1 129 ? 25.859 15.164 0.945 1 98.81 129 SER A C 1
ATOM 985 O O . SER A 1 129 ? 26.359 14.664 1.949 1 98.81 129 SER A O 1
ATOM 987 N N . VAL A 1 130 ? 24.734 14.812 0.478 1 98.81 130 VAL A N 1
ATOM 988 C CA . VAL A 1 130 ? 24.094 13.547 0.817 1 98.81 130 VAL A CA 1
ATOM 989 C C . VAL A 1 130 ? 23.859 12.734 -0.451 1 98.81 130 VAL A C 1
ATOM 991 O O . VAL A 1 130 ? 23.672 13.297 -1.533 1 98.81 130 VAL A O 1
ATOM 994 N N . THR A 1 131 ? 23.922 11.406 -0.369 1 98.62 131 THR A N 1
ATOM 995 C CA . THR A 1 131 ? 23.75 10.539 -1.527 1 98.62 131 THR A CA 1
ATOM 996 C C . THR A 1 131 ? 22.672 9.484 -1.256 1 98.62 131 THR A C 1
ATOM 998 O O . THR A 1 131 ? 22.672 8.859 -0.191 1 98.62 131 THR A O 1
ATOM 1001 N N . GLY A 1 132 ? 21.734 9.383 -2.205 1 97.56 132 GLY A N 1
ATOM 1002 C CA . GLY A 1 132 ? 20.672 8.406 -2.09 1 97.56 132 GLY A CA 1
ATOM 1003 C C . GLY A 1 132 ? 20.578 7.48 -3.289 1 97.56 132 GLY A C 1
ATOM 1004 O O . GLY A 1 132 ? 21.203 7.738 -4.324 1 97.56 132 GLY A O 1
ATOM 1005 N N . TRP A 1 133 ? 19.922 6.336 -3.045 1 97.38 133 TRP A N 1
ATOM 1006 C CA . TRP A 1 133 ? 19.625 5.34 -4.066 1 97.38 133 TRP A CA 1
ATOM 1007 C C . TRP A 1 133 ? 18.125 5.309 -4.375 1 97.38 133 TRP A C 1
ATOM 1009 O O . TRP A 1 133 ? 17.312 5.094 -3.482 1 97.38 133 TRP A O 1
ATOM 1019 N N . MET A 1 134 ? 17.766 5.633 -5.645 1 97.31 134 MET A N 1
ATOM 1020 C CA . MET A 1 134 ? 16.375 5.547 -6.062 1 97.31 134 MET A CA 1
ATOM 1021 C C . MET A 1 134 ? 16.016 4.117 -6.453 1 97.31 134 MET A C 1
ATOM 1023 O O . MET A 1 134 ? 16.375 3.654 -7.539 1 97.31 134 MET A O 1
ATOM 1027 N N . MET A 1 135 ? 15.211 3.496 -5.621 1 93.44 135 MET A N 1
ATOM 1028 C CA . MET A 1 135 ? 14.805 2.107 -5.82 1 93.44 135 MET A CA 1
ATOM 1029 C C . MET A 1 135 ? 13.898 1.976 -7.039 1 93.44 135 MET A C 1
ATOM 1031 O O . MET A 1 135 ? 13.031 2.822 -7.273 1 93.44 135 MET A O 1
ATOM 1035 N N . GLY A 1 136 ? 14.008 0.994 -7.82 1 89.44 136 GLY A N 1
ATOM 1036 C CA . GLY A 1 136 ? 13.172 0.755 -8.992 1 89.44 136 GLY A CA 1
ATOM 1037 C C . GLY A 1 136 ? 13.711 1.411 -10.25 1 89.44 136 GLY A C 1
ATOM 1038 O O . GLY A 1 136 ? 13.328 1.043 -11.359 1 89.44 136 GLY A O 1
ATOM 1039 N N . SER A 1 137 ? 14.617 2.408 -10.062 1 95.25 137 SER A N 1
ATOM 1040 C CA . SER A 1 137 ? 15.141 3.133 -11.211 1 95.25 137 SER A CA 1
ATOM 1041 C C . SER A 1 137 ? 16.641 2.934 -11.359 1 95.25 137 SER A C 1
ATOM 1043 O O . SER A 1 137 ? 17.25 3.369 -12.344 1 95.25 137 SER A O 1
ATOM 1045 N N . GLU A 1 138 ? 17.266 2.273 -10.453 1 96.06 138 GLU A N 1
ATOM 1046 C CA . GLU A 1 138 ? 18.703 2.004 -10.461 1 96.06 138 GLU A CA 1
ATOM 1047 C C . GLU A 1 138 ? 19.5 3.287 -10.656 1 96.06 138 GLU A C 1
ATOM 1049 O O . GLU A 1 138 ? 20.375 3.357 -11.531 1 96.06 138 GLU A O 1
ATOM 1054 N N . ARG A 1 139 ? 19.156 4.312 -9.875 1 97.19 139 ARG A N 1
ATOM 1055 C CA . ARG A 1 139 ? 19.828 5.605 -9.93 1 97.19 139 ARG A CA 1
ATOM 1056 C C . ARG A 1 139 ? 20.484 5.945 -8.586 1 97.19 139 ARG A C 1
ATOM 1058 O O . ARG A 1 139 ? 19.812 5.91 -7.547 1 97.19 139 ARG A O 1
ATOM 1065 N N . ARG A 1 140 ? 21.781 6.145 -8.602 1 97.62 140 ARG A N 1
ATOM 1066 C CA . ARG A 1 140 ? 22.5 6.707 -7.461 1 97.62 140 ARG A CA 1
ATOM 1067 C C . ARG A 1 140 ? 22.672 8.219 -7.617 1 97.62 140 ARG A C 1
ATOM 1069 O O . ARG A 1 140 ? 23.281 8.68 -8.586 1 97.62 140 ARG A O 1
ATOM 1076 N N . ILE A 1 141 ? 22.125 9.008 -6.664 1 98.62 141 ILE A N 1
ATOM 1077 C CA . ILE A 1 141 ? 22.047 10.453 -6.859 1 98.62 141 ILE A CA 1
ATOM 1078 C C . ILE A 1 141 ? 22.734 11.172 -5.707 1 98.62 141 ILE A C 1
ATOM 1080 O O . ILE A 1 141 ? 22.406 10.953 -4.539 1 98.62 141 ILE A O 1
ATOM 1084 N N . ARG A 1 142 ? 23.719 11.961 -5.988 1 98.81 142 ARG A N 1
ATOM 1085 C CA . ARG A 1 142 ? 24.422 12.828 -5.043 1 98.81 142 ARG A CA 1
ATOM 1086 C C . ARG A 1 142 ? 23.797 14.227 -5.027 1 98.81 142 ARG A C 1
ATOM 1088 O O . ARG A 1 142 ? 23.672 14.867 -6.074 1 98.81 142 ARG A O 1
ATOM 1095 N N . PHE A 1 143 ? 23.312 14.695 -3.889 1 98.88 143 PHE A N 1
ATOM 1096 C CA . PHE A 1 143 ? 22.688 16 -3.736 1 98.88 143 PHE A CA 1
ATOM 1097 C C . PHE A 1 143 ? 23.625 16.969 -3.023 1 98.88 143 PHE A C 1
ATOM 1099 O O . PHE A 1 143 ? 24.156 16.656 -1.957 1 98.88 143 PHE A O 1
ATOM 1106 N N . GLU A 1 144 ? 23.828 18.109 -3.568 1 98.81 144 GLU A N 1
ATOM 1107 C CA . GLU A 1 144 ? 24.656 19.156 -2.994 1 98.81 144 GLU A CA 1
ATOM 1108 C C . GLU A 1 144 ? 23.844 20.438 -2.771 1 98.81 144 GLU A C 1
ATOM 1110 O O . GLU A 1 144 ? 23.109 20.859 -3.654 1 98.81 144 GLU A O 1
ATOM 1115 N N . SER A 1 145 ? 23.906 21 -1.55 1 98.81 145 SER A N 1
ATOM 1116 C CA . SER A 1 145 ? 23.25 22.25 -1.181 1 98.81 145 SER A CA 1
ATOM 1117 C C . SER A 1 145 ? 24 22.969 -0.078 1 98.81 145 SER A C 1
ATOM 1119 O O . SER A 1 145 ? 24.734 22.344 0.699 1 98.81 145 SER A O 1
ATOM 1121 N N . PRO A 1 146 ? 23.891 24.281 -0.042 1 98.56 146 PRO A N 1
ATOM 1122 C CA . PRO A 1 146 ? 24.5 25 1.081 1 98.56 146 PRO A CA 1
ATOM 1123 C C . PRO A 1 146 ? 23.75 24.781 2.393 1 98.56 146 PRO A C 1
ATOM 1125 O O . PRO A 1 146 ? 24.328 24.953 3.473 1 98.56 146 PRO A O 1
ATOM 1128 N N . VAL A 1 147 ? 22.484 24.469 2.354 1 98.81 147 VAL A N 1
ATOM 1129 C CA . VAL A 1 147 ? 21.656 24.25 3.535 1 98.81 147 VAL A CA 1
ATOM 1130 C C . VAL A 1 147 ? 20.906 22.922 3.412 1 98.81 147 VAL A C 1
ATOM 1132 O O . VAL A 1 147 ? 20.406 22.578 2.338 1 98.81 147 VAL A O 1
ATOM 1135 N N . PHE A 1 148 ? 20.875 22.156 4.496 1 98.94 148 PHE A N 1
ATOM 1136 C CA . PHE A 1 148 ? 20.203 20.859 4.527 1 98.94 148 PHE A CA 1
ATOM 1137 C C . PHE A 1 148 ? 19.141 20.828 5.625 1 98.94 148 PHE A C 1
ATOM 1139 O O . PHE A 1 148 ? 19.312 21.438 6.684 1 98.94 148 PHE A O 1
ATOM 1146 N N . LEU A 1 149 ? 18.031 20.172 5.367 1 98.94 149 LEU A N 1
ATOM 1147 C CA . LEU A 1 149 ? 17.047 19.844 6.398 1 98.94 149 LEU A CA 1
ATOM 1148 C C . LEU A 1 149 ? 16.891 18.328 6.543 1 98.94 149 LEU A C 1
ATOM 1150 O O . LEU A 1 149 ? 16.672 17.625 5.555 1 98.94 149 LEU A O 1
ATOM 1154 N N . ASP A 1 150 ? 17.078 17.875 7.766 1 98.88 150 ASP A N 1
ATOM 1155 C CA . ASP A 1 150 ? 16.703 16.5 8.086 1 98.88 150 ASP A CA 1
ATOM 1156 C C . ASP A 1 150 ? 15.266 16.422 8.586 1 98.88 150 ASP A C 1
ATOM 1158 O O . ASP A 1 150 ? 14.977 16.781 9.727 1 98.88 150 ASP A O 1
ATOM 1162 N N . CYS A 1 151 ? 14.359 15.953 7.762 1 98.62 151 CYS A N 1
ATOM 1163 C CA . CYS A 1 151 ? 12.953 15.727 8.094 1 98.62 151 CYS A CA 1
ATOM 1164 C C . CYS A 1 151 ? 12.602 14.25 8 1 98.62 151 CYS A C 1
ATOM 1166 O O . CYS A 1 151 ? 11.453 13.898 7.719 1 98.62 151 CYS A O 1
ATOM 1168 N N . SER A 1 152 ? 13.57 13.289 8.141 1 96.06 152 SER A N 1
ATOM 1169 C CA . SER A 1 152 ? 13.398 11.859 7.93 1 96.06 152 SER A CA 1
ATOM 1170 C C . SER A 1 152 ? 12.758 11.195 9.148 1 96.06 152 SER A C 1
ATOM 1172 O O . SER A 1 152 ? 12.391 10.023 9.094 1 96.06 152 SER A O 1
ATOM 1174 N N . GLY A 1 153 ? 12.422 11.719 10.141 1 93.5 153 GLY A N 1
ATOM 1175 C CA . GLY A 1 153 ? 11.781 11.195 11.336 1 93.5 153 GLY A CA 1
ATOM 1176 C C . GLY A 1 153 ? 12.734 10.461 12.258 1 93.5 153 GLY A C 1
ATOM 1177 O O . GLY A 1 153 ? 12.734 10.695 13.469 1 93.5 153 GLY A O 1
ATOM 1178 N N . ASP A 1 154 ? 13.641 9.57 11.656 1 95.5 154 ASP A N 1
ATOM 1179 C CA . ASP A 1 154 ? 14.586 8.805 12.461 1 95.5 154 ASP A CA 1
ATOM 1180 C C . ASP A 1 154 ? 15.898 9.562 12.641 1 95.5 154 ASP A C 1
ATOM 1182 O O . ASP A 1 154 ? 16.719 9.203 13.492 1 95.5 154 ASP A O 1
ATOM 1186 N N . GLY A 1 155 ? 16.172 10.602 11.867 1 97.62 155 GLY A N 1
ATOM 1187 C CA . GLY A 1 155 ? 17.328 11.469 12.023 1 97.62 155 GLY A CA 1
ATOM 1188 C C . GLY A 1 155 ? 18.625 10.844 11.523 1 97.62 155 GLY A C 1
ATOM 1189 O O . GLY A 1 155 ? 19.688 11.023 12.125 1 97.62 155 GLY A O 1
ATOM 1190 N N . LEU A 1 156 ? 18.516 10.031 10.398 1 96.94 156 LEU A N 1
ATOM 1191 C CA . LEU A 1 156 ? 19.703 9.336 9.914 1 96.94 156 LEU A CA 1
ATOM 1192 C C . LEU A 1 156 ? 20.703 10.32 9.336 1 96.94 156 LEU A C 1
ATOM 1194 O O . LEU A 1 156 ? 21.922 10.148 9.5 1 96.94 156 LEU A O 1
ATOM 1198 N N . ILE A 1 157 ? 20.281 11.367 8.625 1 97.88 157 ILE A N 1
ATOM 1199 C CA . ILE A 1 157 ? 21.156 12.32 7.961 1 97.88 157 ILE A CA 1
ATOM 1200 C C . ILE A 1 157 ? 21.969 13.094 9 1 97.88 157 ILE A C 1
ATOM 1202 O O . ILE A 1 157 ? 23.203 13.188 8.906 1 97.88 157 ILE A O 1
ATOM 1206 N N . GLY A 1 158 ? 21.219 13.656 9.984 1 98.56 158 GLY A N 1
ATOM 1207 C CA . GLY A 1 158 ? 21.922 14.359 11.039 1 98.56 158 GLY A CA 1
ATOM 1208 C C . GLY A 1 158 ? 22.906 13.484 11.789 1 98.56 158 GLY A C 1
ATOM 1209 O O . GLY A 1 158 ? 24.031 13.914 12.102 1 98.56 158 GLY A O 1
ATOM 1210 N N . PHE A 1 159 ? 22.5 12.258 12.055 1 98 159 PHE A N 1
ATOM 1211 C CA . PHE A 1 159 ? 23.359 11.297 12.742 1 98 159 PHE A CA 1
ATOM 1212 C C . PHE A 1 159 ? 24.641 11.055 11.953 1 98 159 PHE A C 1
ATOM 1214 O O . PHE A 1 159 ? 25.734 11.133 12.508 1 98 159 PHE A O 1
ATOM 1221 N N . LEU A 1 160 ? 24.516 10.82 10.625 1 97.94 160 LEU A N 1
ATOM 1222 C CA . LEU A 1 160 ? 25.656 10.539 9.773 1 97.94 160 LEU A CA 1
ATOM 1223 C C . LEU A 1 160 ? 26.531 11.773 9.609 1 97.94 160 LEU A C 1
ATOM 1225 O O . LEU A 1 160 ? 27.75 11.664 9.406 1 97.94 160 LEU A O 1
ATOM 1229 N N . ALA A 1 161 ? 25.969 12.945 9.766 1 98.56 161 ALA A N 1
ATOM 1230 C CA . ALA A 1 161 ? 26.703 14.203 9.656 1 98.56 161 ALA A CA 1
ATOM 1231 C C . ALA A 1 161 ? 27.453 14.516 10.953 1 98.56 161 ALA A C 1
ATOM 1233 O O . ALA A 1 161 ? 28.312 15.398 10.984 1 98.56 161 ALA A O 1
ATOM 1234 N N . GLY A 1 162 ? 27.141 13.805 12 1 98.44 162 GLY A N 1
ATOM 1235 C CA . GLY A 1 162 ? 27.797 14.008 13.281 1 98.44 162 GLY A CA 1
ATOM 1236 C C . GLY A 1 162 ? 27.031 14.922 14.211 1 98.44 162 GLY A C 1
ATOM 1237 O O . GLY A 1 162 ? 27.578 15.422 15.195 1 98.44 162 GLY A O 1
ATOM 1238 N N . ALA A 1 163 ? 25.766 15.195 13.961 1 98.81 163 ALA A N 1
ATOM 1239 C CA . ALA A 1 163 ? 24.953 16.047 14.828 1 98.81 163 ALA A CA 1
ATOM 1240 C C . ALA A 1 163 ? 24.766 15.398 16.203 1 98.81 163 ALA A C 1
ATOM 1242 O O . ALA A 1 163 ? 24.578 14.18 16.297 1 98.81 163 ALA A O 1
ATOM 1243 N N . ARG A 1 164 ? 24.844 16.234 17.266 1 98.69 164 ARG A N 1
ATOM 1244 C CA . ARG A 1 164 ? 24.547 15.742 18.609 1 98.69 164 ARG A CA 1
ATOM 1245 C C . ARG A 1 164 ? 23.062 15.359 18.734 1 98.69 164 ARG A C 1
ATOM 1247 O O . ARG A 1 164 ? 22.203 16.031 18.172 1 98.69 164 ARG A O 1
ATOM 1254 N N . TYR A 1 165 ? 22.766 14.242 19.422 1 98.25 165 TYR A N 1
ATOM 1255 C CA . TYR A 1 165 ? 21.391 13.773 19.578 1 98.25 165 TYR A CA 1
ATOM 1256 C C . TYR A 1 165 ? 21.219 13.031 20.891 1 98.25 165 TYR A C 1
ATOM 1258 O O . TYR A 1 165 ? 22.188 12.727 21.578 1 98.25 165 TYR A O 1
ATOM 1266 N N . ARG A 1 166 ? 20 12.883 21.266 1 97 166 ARG A N 1
ATOM 1267 C CA . ARG A 1 166 ? 19.578 12.094 22.422 1 97 166 ARG A CA 1
ATOM 1268 C C . ARG A 1 166 ? 18.703 10.922 22 1 97 166 ARG A C 1
ATOM 1270 O O . ARG A 1 166 ? 17.969 11.023 21.016 1 97 166 ARG A O 1
ATOM 1277 N N . LEU A 1 167 ? 18.859 9.797 22.734 1 96.19 167 LEU A N 1
ATOM 1278 C CA . LEU A 1 167 ? 18 8.633 22.609 1 96.19 167 LEU A CA 1
ATOM 1279 C C . LEU A 1 167 ? 17.422 8.234 23.969 1 96.19 167 LEU A C 1
ATOM 1281 O O . LEU A 1 167 ? 18.125 8.258 24.969 1 96.19 167 LEU A O 1
ATOM 1285 N N . GLY A 1 168 ? 16.203 7.895 23.938 1 96.94 168 GLY A N 1
ATOM 1286 C CA . GLY A 1 168 ? 15.586 7.426 25.172 1 96.94 168 GLY A CA 1
ATOM 1287 C C . GLY A 1 168 ? 15.102 8.555 26.062 1 96.94 168 GLY A C 1
ATOM 1288 O O . GLY A 1 168 ? 14.773 9.633 25.578 1 96.94 168 GLY A O 1
ATOM 1289 N N . ARG A 1 169 ? 14.969 8.273 27.469 1 97.19 169 ARG A N 1
ATOM 1290 C CA . ARG A 1 169 ? 14.391 9.219 28.422 1 97.19 169 ARG A CA 1
ATOM 1291 C C . ARG A 1 169 ? 15.477 9.867 29.281 1 97.19 169 ARG A C 1
ATOM 1293 O O . ARG A 1 169 ? 16.359 9.18 29.797 1 97.19 169 ARG A O 1
ATOM 1300 N N . GLU A 1 170 ? 15.328 11.172 29.344 1 98.31 170 GLU A N 1
ATOM 1301 C CA . GLU A 1 170 ? 16.219 11.891 30.25 1 98.31 170 GLU A CA 1
ATOM 1302 C C . GLU A 1 170 ? 15.828 11.664 31.703 1 98.31 170 GLU A C 1
ATOM 1304 O O . GLU A 1 170 ? 14.664 11.398 32 1 98.31 170 GLU A O 1
ATOM 1309 N N . ALA A 1 171 ? 16.875 11.797 32.531 1 98.25 171 ALA A N 1
ATOM 1310 C CA . ALA A 1 171 ? 16.578 11.766 33.969 1 98.25 171 ALA A CA 1
ATOM 1311 C C . ALA A 1 171 ? 15.836 13.023 34.406 1 98.25 171 ALA A C 1
ATOM 1313 O O . ALA A 1 171 ? 16.094 14.117 33.906 1 98.25 171 ALA A O 1
ATOM 1314 N N . ALA A 1 172 ? 14.992 12.867 35.375 1 97.88 172 ALA A N 1
ATOM 1315 C CA . ALA A 1 172 ? 14.164 13.961 35.906 1 97.88 172 ALA A CA 1
ATOM 1316 C C . ALA A 1 172 ? 15.016 15.156 36.281 1 97.88 172 ALA A C 1
ATOM 1318 O O . ALA A 1 172 ? 14.617 16.312 36.094 1 97.88 172 ALA A O 1
ATOM 1319 N N . HIS A 1 173 ? 16.156 14.922 36.844 1 97.5 173 HIS A N 1
ATOM 1320 C CA . HIS A 1 173 ? 16.969 16 37.406 1 97.5 173 HIS A CA 1
ATOM 1321 C C . HIS A 1 173 ? 17.625 16.812 36.312 1 97.5 173 HIS A C 1
ATOM 1323 O O . HIS A 1 173 ? 18.078 17.938 36.531 1 97.5 173 HIS A O 1
ATOM 1329 N N . GLU A 1 174 ? 17.734 16.266 35.125 1 97.75 174 GLU A N 1
ATOM 1330 C CA . GLU A 1 174 ? 18.406 16.953 34.031 1 97.75 174 GLU A CA 1
ATOM 1331 C C . GLU A 1 174 ? 17.703 18.25 33.656 1 97.75 174 GLU A C 1
ATOM 1333 O O . GLU A 1 174 ? 18.344 19.266 33.438 1 97.75 174 GLU A O 1
ATOM 1338 N N . TYR A 1 175 ? 16.391 18.234 33.594 1 97.75 175 TYR A N 1
ATOM 1339 C CA . TYR A 1 175 ? 15.625 19.422 33.219 1 97.75 175 TYR A CA 1
ATOM 1340 C C . TYR A 1 175 ? 14.586 19.75 34.281 1 97.75 175 TYR A C 1
ATOM 1342 O O . TYR A 1 175 ? 13.766 20.656 34.094 1 97.75 175 TYR A O 1
ATOM 1350 N N . GLY A 1 176 ? 14.594 19 35.344 1 97.62 176 GLY A N 1
ATOM 1351 C CA . GLY A 1 176 ? 13.578 19.203 36.375 1 97.62 176 GLY A CA 1
ATOM 1352 C C . GLY A 1 176 ? 12.188 18.781 35.906 1 97.62 176 GLY A C 1
ATOM 1353 O O . GLY A 1 176 ? 11.203 19.484 36.188 1 97.62 176 GLY A O 1
ATOM 1354 N N . GLU A 1 177 ? 12.086 17.734 35.156 1 97.56 177 GLU A N 1
ATOM 1355 C CA . GLU A 1 177 ? 10.82 17.266 34.594 1 97.56 177 GLU A CA 1
ATOM 1356 C C . GLU A 1 177 ? 10.164 16.234 35.5 1 97.56 177 GLU A C 1
ATOM 1358 O O . GLU A 1 177 ? 10.711 15.148 35.719 1 97.56 177 GLU A O 1
ATOM 1363 N N . GLU A 1 178 ? 8.977 16.5 35.906 1 95.44 178 GLU A N 1
ATOM 1364 C CA . GLU A 1 178 ? 8.234 15.648 36.844 1 95.44 178 GLU A CA 1
ATOM 1365 C C . GLU A 1 178 ? 7.969 14.273 36.219 1 95.44 178 GLU A C 1
ATOM 1367 O O . GLU A 1 178 ? 8.016 13.258 36.938 1 95.44 178 GLU A O 1
ATOM 1372 N N . TRP A 1 179 ? 7.68 14.156 34.938 1 95.62 179 TRP A N 1
ATOM 1373 C CA . TRP A 1 179 ? 7.242 12.906 34.312 1 95.62 179 TRP A CA 1
ATOM 1374 C C . TRP A 1 179 ? 8.43 12.117 33.781 1 95.62 179 TRP A C 1
ATOM 1376 O O . TRP A 1 179 ? 8.273 10.992 33.312 1 95.62 179 TRP A O 1
ATOM 1386 N N . ALA A 1 180 ? 9.633 12.711 33.875 1 97.38 180 ALA A N 1
ATOM 1387 C CA . ALA A 1 180 ? 10.82 11.969 33.469 1 97.38 180 ALA A CA 1
ATOM 1388 C C . ALA A 1 180 ? 11.219 10.945 34.531 1 97.38 180 ALA A C 1
ATOM 1390 O O . ALA A 1 180 ? 10.945 11.141 35.719 1 97.38 180 ALA A O 1
ATOM 1391 N N . PRO A 1 181 ? 11.836 9.922 34.156 1 97 181 PRO A N 1
ATOM 1392 C CA . PRO A 1 181 ? 12.281 8.93 35.156 1 97 181 PRO A CA 1
ATOM 1393 C C . PRO A 1 181 ? 13.438 9.43 36 1 97 181 PRO A C 1
ATOM 1395 O O . PRO A 1 181 ? 14.086 10.422 35.656 1 97 181 PRO A O 1
ATOM 1398 N N . GLU A 1 182 ? 13.633 8.711 37.125 1 97.62 182 GLU A N 1
ATOM 1399 C CA . GLU A 1 182 ? 14.719 9.078 38.031 1 97.62 182 GLU A CA 1
ATOM 1400 C C . GLU A 1 182 ? 16.078 8.891 37.344 1 97.62 182 GLU A C 1
ATOM 1402 O O . GLU A 1 182 ? 16.984 9.695 37.562 1 97.62 182 GLU A O 1
ATOM 1407 N N . ILE A 1 183 ? 16.141 7.785 36.625 1 97.75 183 ILE A N 1
ATOM 1408 C CA . ILE A 1 183 ? 17.375 7.453 35.938 1 97.75 183 ILE A CA 1
ATOM 1409 C C . ILE A 1 183 ? 17.125 7.414 34.438 1 97.75 183 ILE A C 1
ATOM 1411 O O . ILE A 1 183 ? 16.156 6.809 33.969 1 97.75 183 ILE A O 1
ATOM 1415 N N . ALA A 1 184 ? 18.047 8.164 33.75 1 97.75 184 ALA A N 1
ATOM 1416 C CA . ALA A 1 184 ? 17.938 8.148 32.281 1 97.75 184 ALA A CA 1
ATOM 1417 C C . ALA A 1 184 ? 18 6.723 31.75 1 97.75 184 ALA A C 1
ATOM 1419 O O . ALA A 1 184 ? 18.688 5.867 32.312 1 97.75 184 ALA A O 1
ATOM 1420 N N . ASP A 1 185 ? 17.312 6.402 30.641 1 97.31 185 ASP A N 1
ATOM 1421 C CA . ASP A 1 185 ? 17.344 5.086 30.016 1 97.31 185 ASP A CA 1
ATOM 1422 C C . ASP A 1 185 ? 17.156 5.203 28.5 1 97.31 185 ASP A C 1
ATOM 1424 O O . ASP A 1 185 ? 17.188 6.305 27.953 1 97.31 185 ASP A O 1
ATOM 1428 N N . GLN A 1 186 ? 17.016 4.027 27.797 1 96.38 186 GLN A N 1
ATOM 1429 C CA . GLN A 1 186 ? 16.969 4.008 26.344 1 96.38 186 GLN A CA 1
ATOM 1430 C C . GLN A 1 186 ? 15.562 3.666 25.844 1 96.38 186 GLN A C 1
ATOM 1432 O O . GLN A 1 186 ? 15.383 3.291 24.688 1 96.38 186 GLN A O 1
ATOM 1437 N N . ILE A 1 187 ? 14.562 3.799 26.75 1 96.56 187 ILE A N 1
ATOM 1438 C CA . ILE A 1 187 ? 13.188 3.463 26.391 1 96.56 187 ILE A CA 1
ATOM 1439 C C . ILE A 1 187 ? 12.594 4.57 25.531 1 96.56 187 ILE A C 1
ATOM 1441 O O . ILE A 1 187 ? 12.781 5.754 25.812 1 96.56 187 ILE A O 1
ATOM 1445 N N . THR A 1 188 ? 11.969 4.227 24.406 1 96 188 THR A N 1
ATOM 1446 C CA . THR A 1 188 ? 11.281 5.148 23.516 1 96 188 THR A CA 1
ATOM 1447 C C . THR A 1 188 ? 9.797 4.816 23.422 1 96 188 THR A C 1
ATOM 1449 O O . THR A 1 188 ? 9.336 3.834 24 1 96 188 THR A O 1
ATOM 1452 N N . LEU A 1 189 ? 9.047 5.688 22.766 1 94.94 189 LEU A N 1
ATOM 1453 C CA . LEU A 1 189 ? 7.699 5.309 22.375 1 94.94 189 LEU A CA 1
ATOM 1454 C C . LEU A 1 189 ? 7.734 4.234 21.297 1 94.94 189 LEU A C 1
ATOM 1456 O O . LEU A 1 189 ? 8.664 4.191 20.484 1 94.94 189 LEU A O 1
ATOM 1460 N N . GLY A 1 190 ? 6.781 3.365 21.281 1 93.88 190 GLY A N 1
ATOM 1461 C CA . GLY A 1 190 ? 6.773 2.23 20.375 1 93.88 190 GLY A CA 1
ATOM 1462 C C . GLY A 1 190 ? 6.328 2.596 18.969 1 93.88 190 GLY A C 1
ATOM 1463 O O . GLY A 1 190 ? 6.371 3.764 18.578 1 93.88 190 GLY A O 1
ATOM 1464 N N . SER A 1 191 ? 6.102 1.609 18.141 1 95.94 191 SER A N 1
ATOM 1465 C CA . SER A 1 191 ? 5.578 1.746 16.781 1 95.94 191 SER A CA 1
ATOM 1466 C C . SER A 1 191 ? 4.156 1.199 16.688 1 95.94 191 SER A C 1
ATOM 1468 O O . SER A 1 191 ? 3.75 0.361 17.484 1 95.94 191 SER A O 1
ATOM 1470 N N . THR A 1 192 ? 3.463 1.775 15.734 1 96 192 THR A N 1
ATOM 1471 C CA . THR A 1 192 ? 2.076 1.369 15.547 1 96 192 THR A CA 1
ATOM 1472 C C . THR A 1 192 ? 1.876 0.757 14.164 1 96 192 THR A C 1
ATOM 1474 O O . THR A 1 192 ? 2.566 1.126 13.211 1 96 192 THR A O 1
ATOM 1477 N N . LEU A 1 193 ? 1.056 -0.23 14.062 1 96.31 193 LEU A N 1
ATOM 1478 C CA . LEU A 1 193 ? 0.526 -0.766 12.812 1 96.31 193 LEU A CA 1
ATOM 1479 C C . LEU A 1 193 ? -0.997 -0.826 12.852 1 96.31 193 LEU A C 1
ATOM 1481 O O . LEU A 1 193 ? -1.584 -1.197 13.867 1 96.31 193 LEU A O 1
ATOM 1485 N N . LEU A 1 194 ? -1.603 -0.421 11.727 1 96.38 194 LEU A N 1
ATOM 1486 C CA . LEU A 1 194 ? -3.059 -0.356 11.703 1 96.38 194 LEU A CA 1
ATOM 1487 C C . LEU A 1 194 ? -3.627 -1.282 10.633 1 96.38 194 LEU A C 1
ATOM 1489 O O . LEU A 1 194 ? -2.881 -1.823 9.812 1 96.38 194 LEU A O 1
ATOM 1493 N N . PHE A 1 195 ? -4.934 -1.518 10.688 1 96.19 195 PHE A N 1
ATOM 1494 C CA . PHE A 1 195 ? -5.648 -2.27 9.664 1 96.19 195 PHE A CA 1
ATOM 1495 C C . PHE A 1 195 ? -7.062 -1.729 9.484 1 96.19 195 PHE A C 1
ATOM 1497 O O . PHE A 1 195 ? -7.586 -1.037 10.359 1 96.19 195 PHE A O 1
ATOM 1504 N N . TYR A 1 196 ? -7.621 -1.872 8.32 1 94.88 196 TYR A N 1
ATOM 1505 C CA . TYR A 1 196 ? -8.984 -1.473 7.973 1 94.88 196 TYR A CA 1
ATOM 1506 C C . TYR A 1 196 ? -9.836 -2.688 7.637 1 94.88 196 TYR A C 1
ATOM 1508 O O . TYR A 1 196 ? -9.336 -3.689 7.121 1 94.88 196 TYR A O 1
ATOM 1516 N N . THR A 1 197 ? -11.109 -2.652 7.934 1 93.75 197 THR A N 1
ATOM 1517 C CA . THR A 1 197 ? -12.07 -3.707 7.625 1 93.75 197 THR A CA 1
ATOM 1518 C C . THR A 1 197 ? -13.195 -3.17 6.742 1 93.75 197 THR A C 1
ATOM 1520 O O . THR A 1 197 ? -13.359 -1.956 6.605 1 93.75 197 THR A O 1
ATOM 1523 N N . GLN A 1 198 ? -13.859 -4 6.031 1 91.31 198 GLN A N 1
ATOM 1524 C CA . GLN A 1 198 ? -15.008 -3.627 5.215 1 91.31 198 GLN A CA 1
ATOM 1525 C C . GLN A 1 198 ? -16.078 -4.707 5.254 1 91.31 198 GLN A C 1
ATOM 1527 O O . GLN A 1 198 ? -15.812 -5.848 5.637 1 91.31 198 GLN A O 1
ATOM 1532 N N . ASP A 1 199 ? -17.297 -4.305 4.934 1 92.12 199 ASP A N 1
ATOM 1533 C CA . ASP A 1 199 ? -18.406 -5.246 4.758 1 92.12 199 ASP A CA 1
ATOM 1534 C C . ASP A 1 199 ? -18.484 -5.738 3.314 1 92.12 199 ASP A C 1
ATOM 1536 O O . ASP A 1 199 ? -18.703 -4.945 2.395 1 92.12 199 ASP A O 1
ATOM 1540 N N . ALA A 1 200 ? -18.312 -7.012 3.117 1 90.12 200 ALA A N 1
ATOM 1541 C CA . ALA A 1 200 ? -18.328 -7.594 1.777 1 90.12 200 ALA A CA 1
ATOM 1542 C C . ALA A 1 200 ? -19.766 -7.805 1.288 1 90.12 200 ALA A C 1
ATOM 1544 O O . ALA A 1 200 ? -20 -8.023 0.096 1 90.12 200 ALA A O 1
ATOM 1545 N N . GLY A 1 201 ? -20.719 -7.656 2.133 1 90 201 GLY A N 1
ATOM 1546 C CA . GLY A 1 201 ? -22.109 -7.848 1.764 1 90 201 GLY A CA 1
ATOM 1547 C C . GLY A 1 201 ? -22.5 -9.312 1.691 1 90 201 GLY A C 1
ATOM 1548 O O . GLY A 1 201 ? -23.688 -9.625 1.483 1 90 201 GLY A O 1
ATOM 1549 N N . ARG A 1 202 ? -21.562 -10.227 1.859 1 92.44 202 ARG A N 1
ATOM 1550 C CA . ARG A 1 202 ? -21.766 -11.672 1.9 1 92.44 202 ARG A CA 1
ATOM 1551 C C . ARG A 1 202 ? -20.812 -12.328 2.893 1 92.44 202 ARG A C 1
ATOM 1553 O O . ARG A 1 202 ? -19.781 -11.758 3.236 1 92.44 202 ARG A O 1
ATOM 1560 N N . PRO A 1 203 ? -21.172 -13.492 3.346 1 94.31 203 PRO A N 1
ATOM 1561 C CA . PRO A 1 203 ? -20.281 -14.156 4.301 1 94.31 203 PRO A CA 1
ATOM 1562 C C . PRO A 1 203 ? -18.891 -14.43 3.719 1 94.31 203 PRO A C 1
ATOM 1564 O O . PRO A 1 203 ? -18.781 -14.891 2.58 1 94.31 203 PRO A O 1
ATOM 1567 N N . VAL A 1 204 ? -17.875 -14.094 4.484 1 94.31 204 VAL A N 1
ATOM 1568 C CA . VAL A 1 204 ? -16.484 -14.336 4.129 1 94.31 204 VAL A CA 1
ATOM 1569 C C . VAL A 1 204 ? -15.773 -15.023 5.285 1 94.31 204 VAL A C 1
ATOM 1571 O O . VAL A 1 204 ? -15.766 -14.523 6.414 1 94.31 204 VAL A O 1
ATOM 1574 N N . ARG A 1 205 ? -15.156 -16.172 5.004 1 93.75 205 ARG A N 1
ATOM 1575 C CA . ARG A 1 205 ? -14.406 -16.891 6.023 1 93.75 205 ARG A CA 1
ATOM 1576 C C . ARG A 1 205 ? -13.008 -16.297 6.199 1 93.75 205 ARG A C 1
ATOM 1578 O O . ARG A 1 205 ? -12.469 -15.695 5.273 1 93.75 205 ARG A O 1
ATOM 1585 N N . PHE A 1 206 ? -12.516 -16.516 7.488 1 96.56 206 PHE A N 1
ATOM 1586 C CA . PHE A 1 206 ? -11.133 -16.141 7.746 1 96.56 206 PHE A CA 1
ATOM 1587 C C . PHE A 1 206 ? -10.375 -17.266 8.422 1 96.56 206 PHE A C 1
ATOM 1589 O O . PHE A 1 206 ? -10.766 -17.734 9.5 1 96.56 206 PHE A O 1
ATOM 1596 N N . VAL A 1 207 ? -9.336 -17.688 7.699 1 96.62 207 VAL A N 1
ATOM 159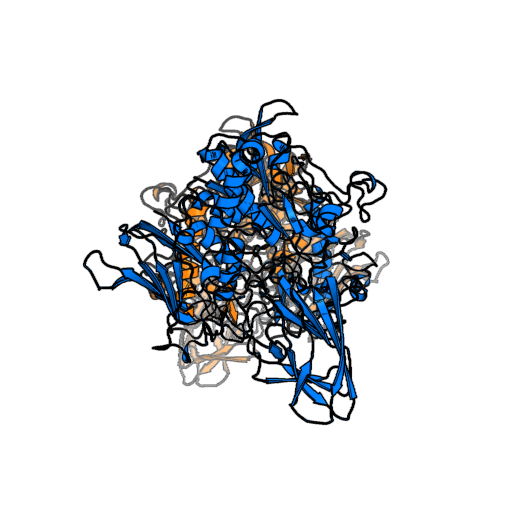7 C CA . VAL A 1 207 ? -8.398 -18.656 8.266 1 96.62 207 VAL A CA 1
ATOM 1598 C C . VAL A 1 207 ? -7.141 -17.938 8.742 1 96.62 207 VAL A C 1
ATOM 1600 O O . VAL A 1 207 ? -6.348 -17.438 7.938 1 96.62 207 VAL A O 1
ATOM 1603 N N . PRO A 1 208 ? -6.953 -17.891 10.078 1 96.81 208 PRO A N 1
ATOM 1604 C CA . PRO A 1 208 ? -5.789 -17.156 10.578 1 96.81 208 PRO A CA 1
ATOM 1605 C C . PRO A 1 208 ? -4.465 -17.812 10.211 1 96.81 208 PRO A C 1
ATOM 1607 O O . PRO A 1 208 ? -4.383 -19.047 10.141 1 96.81 208 PRO A O 1
ATOM 1610 N N . PRO A 1 209 ? -3.475 -17.016 9.969 1 96.88 209 PRO A N 1
ATOM 1611 C CA . PRO A 1 209 ? -2.152 -17.609 9.789 1 96.88 209 PRO A CA 1
ATOM 1612 C C . PRO A 1 209 ? -1.616 -18.266 11.062 1 96.88 209 PRO A C 1
ATOM 1614 O O . PRO A 1 209 ? -2.088 -17.953 12.164 1 96.88 209 PRO A O 1
ATOM 1617 N N . SER A 1 210 ? -0.6 -19.078 10.875 1 95.62 210 SER A N 1
ATOM 1618 C CA . SER A 1 210 ? -0.064 -19.844 11.992 1 95.62 210 SER A CA 1
ATOM 1619 C C . SER A 1 210 ? 0.602 -18.938 13.023 1 95.62 210 SER A C 1
ATOM 1621 O O . SER A 1 210 ? 0.71 -19.297 14.195 1 95.62 210 SER A O 1
ATOM 1623 N N . PHE A 1 211 ? 0.977 -17.734 12.609 1 96.19 211 PHE A N 1
ATOM 1624 C CA . PHE A 1 211 ? 1.725 -16.859 13.508 1 96.19 211 PHE A CA 1
ATOM 1625 C C . PHE A 1 211 ? 0.799 -15.867 14.195 1 96.19 211 PHE A C 1
ATOM 1627 O O . PHE A 1 211 ? 1.254 -15.008 14.953 1 96.19 211 PHE A O 1
ATOM 1634 N N . ALA A 1 212 ? -0.5 -15.922 13.867 1 97.5 212 ALA A N 1
ATOM 1635 C CA . ALA A 1 212 ? -1.448 -15.055 14.562 1 97.5 212 ALA A CA 1
ATOM 1636 C C . ALA A 1 212 ? -1.44 -15.32 16.062 1 97.5 212 ALA A C 1
ATOM 1638 O O . ALA A 1 212 ? -1.483 -16.484 16.5 1 97.5 212 ALA A O 1
ATOM 1639 N N . LYS A 1 213 ? -1.371 -14.281 16.797 1 96.69 213 LYS A N 1
ATOM 1640 C CA . LYS A 1 213 ? -1.367 -14.406 18.25 1 96.69 213 LYS A CA 1
ATOM 1641 C C . LYS A 1 213 ? -2.77 -14.695 18.781 1 96.69 213 LYS A C 1
ATOM 1643 O O . LYS A 1 213 ? -3.748 -14.109 18.297 1 96.69 213 LYS A O 1
ATOM 1648 N N . ASN A 1 214 ? -2.879 -15.641 19.766 1 96.38 214 ASN A N 1
ATOM 1649 C CA . ASN A 1 214 ? -4.137 -15.773 20.5 1 96.38 214 ASN A CA 1
ATOM 1650 C C . ASN A 1 214 ? -4.336 -14.641 21.484 1 96.38 214 ASN A C 1
ATOM 1652 O O . ASN A 1 214 ? -3.85 -14.703 22.625 1 96.38 214 ASN A O 1
ATOM 1656 N N . ILE A 1 215 ? -5.094 -13.688 21.109 1 93.5 215 ILE A N 1
ATOM 1657 C CA . ILE A 1 215 ? -5.164 -12.453 21.875 1 93.5 215 ILE A CA 1
ATOM 1658 C C . ILE A 1 215 ? -5.883 -12.711 23.203 1 93.5 215 ILE A C 1
ATOM 1660 O O . ILE A 1 215 ? -5.762 -11.922 24.141 1 93.5 215 ILE A O 1
ATOM 1664 N N . GLU A 1 216 ? -6.668 -13.805 23.25 1 92.69 216 GLU A N 1
ATOM 1665 C CA . GLU A 1 216 ? -7.363 -14.148 24.484 1 92.69 216 GLU A CA 1
ATOM 1666 C C . GLU A 1 216 ? -6.371 -14.484 25.609 1 92.69 216 GLU A C 1
ATOM 1668 O O . GLU A 1 216 ? -6.719 -14.445 26.781 1 92.69 216 GLU A O 1
ATOM 1673 N N . GLU A 1 217 ? -5.207 -14.805 25.172 1 93.12 217 GLU A N 1
ATOM 1674 C CA . GLU A 1 217 ? -4.16 -15.117 26.141 1 93.12 217 GLU A CA 1
ATOM 1675 C C . GLU A 1 217 ? -3.365 -13.875 26.531 1 93.12 217 GLU A C 1
ATOM 1677 O O . GLU A 1 217 ? -2.33 -13.969 27.188 1 93.12 217 GLU A O 1
ATOM 1682 N N . THR A 1 218 ? -3.785 -12.711 26.047 1 91.06 218 THR A N 1
ATOM 1683 C CA . THR A 1 218 ? -3.164 -11.422 26.344 1 91.06 218 THR A CA 1
ATOM 1684 C C . THR A 1 218 ? -4.137 -10.508 27.078 1 91.06 218 THR A C 1
ATOM 1686 O O . THR A 1 218 ? -5.336 -10.781 27.141 1 91.06 218 THR A O 1
ATOM 1689 N N . PRO A 1 219 ? -3.699 -9.398 27.609 1 89.19 219 PRO A N 1
ATOM 1690 C CA . PRO A 1 219 ? -4.594 -8.453 28.281 1 89.19 219 PRO A CA 1
ATOM 1691 C C . PRO A 1 219 ? -5.43 -7.637 27.297 1 89.19 219 PRO A C 1
ATOM 1693 O O . PRO A 1 219 ? -6.312 -6.883 27.703 1 89.19 219 PRO A O 1
ATOM 1696 N N . ILE A 1 220 ? -5.293 -7.789 26.062 1 88.5 220 ILE A N 1
ATOM 1697 C CA . ILE A 1 220 ? -5.797 -6.883 25.031 1 88.5 220 ILE A CA 1
ATOM 1698 C C . ILE A 1 220 ? -7.324 -6.887 25.047 1 88.5 220 ILE A C 1
ATOM 1700 O O . ILE A 1 220 ? -7.953 -5.828 25.109 1 88.5 220 ILE A O 1
ATOM 1704 N N . PRO A 1 221 ? -7.965 -8.078 25.125 1 84.19 221 PRO A N 1
ATOM 1705 C CA . PRO A 1 221 ? -9.43 -8.062 25.047 1 84.19 221 PRO A CA 1
ATOM 1706 C C . PRO A 1 221 ? -10.078 -7.406 26.266 1 84.19 221 PRO A C 1
ATOM 1708 O O . PRO A 1 221 ? -11.203 -6.922 26.172 1 84.19 221 PRO A O 1
ATOM 1711 N N . ILE A 1 222 ? -9.273 -7.312 27.297 1 79.31 222 ILE A N 1
ATOM 1712 C CA . ILE A 1 222 ? -9.82 -6.781 28.547 1 79.31 222 ILE A CA 1
ATOM 1713 C C . ILE A 1 222 ? -9.531 -5.281 28.641 1 79.31 222 ILE A C 1
ATOM 1715 O O . ILE A 1 222 ? -10.383 -4.508 29.078 1 79.31 222 ILE A O 1
ATOM 1719 N N . LYS A 1 223 ? -8.469 -4.875 28.141 1 75.19 223 LYS A N 1
ATOM 1720 C CA . LYS A 1 223 ? -7.977 -3.531 28.438 1 75.19 223 LYS A CA 1
ATOM 1721 C C . LYS A 1 223 ? -8.148 -2.611 27.219 1 75.19 223 LYS A C 1
ATOM 1723 O O . LYS A 1 223 ? -8.031 -1.392 27.344 1 75.19 223 LYS A O 1
ATOM 1728 N N . ARG A 1 224 ? -8.531 -3.236 26.141 1 79.31 224 ARG A N 1
ATOM 1729 C CA . ARG A 1 224 ? -8.633 -2.453 24.906 1 79.31 224 ARG A CA 1
ATOM 1730 C C . ARG A 1 224 ? -10.016 -2.598 24.281 1 79.31 224 ARG A C 1
ATOM 1732 O O . ARG A 1 224 ? -10.742 -3.551 24.578 1 79.31 224 ARG A O 1
ATOM 1739 N N . VAL A 1 225 ? -10.344 -1.583 23.453 1 78.88 225 VAL A N 1
ATOM 1740 C CA . VAL A 1 225 ? -11.656 -1.56 22.812 1 78.88 225 VAL A CA 1
ATOM 1741 C C . VAL A 1 225 ? -11.586 -2.248 21.453 1 78.88 225 VAL A C 1
ATOM 1743 O O . VAL A 1 225 ? -10.828 -1.82 20.578 1 78.88 225 VAL A O 1
ATOM 1746 N N . ILE A 1 226 ? -12.328 -3.328 21.297 1 82.56 226 ILE A N 1
ATOM 1747 C CA . ILE A 1 226 ? -12.43 -4.051 20.031 1 82.56 226 ILE A CA 1
ATOM 1748 C C . ILE A 1 226 ? -13.891 -4.117 19.609 1 82.56 226 ILE A C 1
ATOM 1750 O O . ILE A 1 226 ? -14.758 -4.555 20.375 1 82.56 226 ILE A O 1
ATOM 1754 N N . ARG A 1 227 ? -14.289 -3.557 18.516 1 83.12 227 ARG A N 1
ATOM 1755 C CA . ARG A 1 227 ? -15.648 -3.586 17.984 1 83.12 227 ARG A CA 1
ATOM 1756 C C . ARG A 1 227 ? -15.641 -4.023 16.516 1 83.12 227 ARG A C 1
ATOM 1758 O O . ARG A 1 227 ? -14.695 -3.75 15.781 1 83.12 227 ARG A O 1
ATOM 1765 N N . SER A 1 228 ? -16.828 -4.648 16.281 1 80.62 228 SER A N 1
ATOM 1766 C CA . SER A 1 228 ? -17.016 -5.004 14.875 1 80.62 228 SER A CA 1
ATOM 1767 C C . SER A 1 228 ? -17.203 -3.762 14.016 1 80.62 228 SER A C 1
ATOM 1769 O O . SER A 1 228 ? -17.875 -2.809 14.422 1 80.62 228 SER A O 1
ATOM 1771 N N . GLY A 1 229 ? -16.359 -3.508 13.047 1 79.56 229 GLY A N 1
ATOM 1772 C CA . GLY A 1 229 ? -16.516 -2.373 12.148 1 79.56 229 GLY A CA 1
ATOM 1773 C C . GLY A 1 229 ? -15.445 -1.309 12.344 1 79.56 229 GLY A C 1
ATOM 1774 O O . GLY A 1 229 ? -15.266 -0.441 11.484 1 79.56 229 GLY A O 1
ATOM 1775 N N . ASP A 1 230 ? -14.883 -1.367 13.562 1 82.44 230 ASP A N 1
ATOM 1776 C CA . ASP A 1 230 ? -13.789 -0.42 13.781 1 82.44 230 ASP A CA 1
ATOM 1777 C C . ASP A 1 230 ? -12.688 -0.609 12.742 1 82.44 230 ASP A C 1
ATOM 1779 O O . ASP A 1 230 ? -12.516 -1.705 12.203 1 82.44 230 ASP A O 1
ATOM 1783 N N . SER A 1 231 ? -12.086 0.575 12.398 1 85.69 231 SER A N 1
ATOM 1784 C CA . SER A 1 231 ? -11.008 0.576 11.406 1 85.69 231 SER A CA 1
ATOM 1785 C C . SER A 1 231 ? -10 1.686 11.688 1 85.69 231 SER A C 1
ATOM 1787 O O . SER A 1 231 ? -10.344 2.709 12.281 1 85.69 231 SER A O 1
ATOM 1789 N N . GLY A 1 232 ? -8.805 1.35 11.258 1 88.44 232 GLY A N 1
ATOM 1790 C CA . GLY A 1 232 ? -7.789 2.387 11.211 1 88.44 232 GLY A CA 1
ATOM 1791 C C . GLY A 1 232 ? -7.531 3.033 12.562 1 88.44 232 GLY A C 1
ATOM 1792 O O . GLY A 1 232 ? -7.195 2.348 13.531 1 88.44 232 GLY A O 1
ATOM 1793 N N . CYS A 1 233 ? -7.887 4.254 12.695 1 84 233 CYS A N 1
ATOM 1794 C CA . CYS A 1 233 ? -7.512 5.094 13.828 1 84 233 CYS A CA 1
ATOM 1795 C C . CYS A 1 233 ? -8.164 4.605 15.109 1 84 233 CYS A C 1
ATOM 1797 O O . CYS A 1 233 ? -7.707 4.918 16.203 1 84 233 CYS A O 1
ATOM 1799 N N . HIS A 1 234 ? -9.172 3.766 15.039 1 85.44 234 HIS A N 1
ATOM 1800 C CA . HIS A 1 234 ? -9.805 3.193 16.219 1 85.44 234 HIS A CA 1
ATOM 1801 C C . HIS A 1 234 ? -8.844 2.264 16.953 1 85.44 234 HIS A C 1
ATOM 1803 O O . HIS A 1 234 ? -9.016 2.014 18.156 1 85.44 234 HIS A O 1
ATOM 1809 N N . TYR A 1 235 ? -7.848 1.857 16.219 1 87.19 235 TYR A N 1
ATOM 1810 C CA . TYR A 1 235 ? -6.914 0.887 16.781 1 87.19 235 TYR A CA 1
ATOM 1811 C C . TYR A 1 235 ? -5.559 1.528 17.047 1 87.19 235 TYR A C 1
ATOM 1813 O O . TYR A 1 235 ? -4.523 0.864 16.969 1 87.19 235 TYR A O 1
ATOM 1821 N N . TRP A 1 236 ? -5.539 2.785 17.391 1 84 236 TRP A N 1
ATOM 1822 C CA . TRP A 1 236 ? -4.312 3.543 17.609 1 84 236 TRP A CA 1
ATOM 1823 C C . TRP A 1 236 ? -3.471 2.902 18.719 1 84 236 TRP A C 1
ATOM 1825 O O . TRP A 1 236 ? -2.258 3.115 18.781 1 84 236 TRP A O 1
ATOM 1835 N N . TRP A 1 237 ? -4.086 2.08 19.531 1 88.38 237 TRP A N 1
ATOM 1836 C CA . TRP A 1 237 ? -3.428 1.512 20.703 1 88.38 237 TRP A CA 1
ATOM 1837 C C . TRP A 1 237 ? -2.635 0.264 20.328 1 88.38 237 TRP A C 1
ATOM 1839 O O . TRP A 1 237 ? -1.918 -0.296 21.172 1 88.38 237 TRP A O 1
ATOM 1849 N N . ILE A 1 238 ? -2.805 -0.18 19.125 1 93.06 238 ILE A N 1
ATOM 1850 C CA . ILE A 1 238 ? -1.938 -1.263 18.672 1 93.06 238 ILE A CA 1
ATOM 1851 C C . ILE A 1 238 ? -0.515 -0.739 18.484 1 93.06 238 ILE A C 1
ATOM 1853 O O . ILE A 1 238 ? -0.145 -0.304 17.391 1 93.06 238 ILE A O 1
ATOM 1857 N N . GLU A 1 239 ? 0.214 -0.765 19.5 1 94.44 239 GLU A N 1
ATOM 1858 C CA . GLU A 1 239 ? 1.563 -0.214 19.594 1 94.44 239 GLU A CA 1
ATOM 1859 C C . GLU A 1 239 ? 2.48 -1.128 20.391 1 94.44 239 GLU A C 1
ATOM 1861 O O . GLU A 1 239 ? 2.055 -1.73 21.375 1 94.44 239 GLU A O 1
ATOM 1866 N N . TRP A 1 240 ? 3.742 -1.229 19.953 1 95.44 240 TRP A N 1
ATOM 1867 C CA . TRP A 1 240 ? 4.715 -2.045 20.672 1 95.44 240 TRP A CA 1
ATOM 1868 C C . TRP A 1 240 ? 6.141 -1.672 20.281 1 95.44 240 TRP A C 1
ATOM 1870 O O . TRP A 1 240 ? 6.355 -0.999 19.266 1 95.44 240 TRP A O 1
ATOM 1880 N N . GLY A 1 241 ? 7.137 -2 21.156 1 94.62 241 GLY A N 1
ATOM 1881 C CA . GLY A 1 241 ? 8.539 -1.922 20.781 1 94.62 241 GLY A CA 1
ATOM 1882 C C . GLY A 1 241 ? 9.289 -0.825 21.516 1 94.62 241 GLY A C 1
ATOM 1883 O O . GLY A 1 241 ? 10.461 -0.565 21.234 1 94.62 241 GLY A O 1
ATOM 1884 N N . GLY A 1 242 ? 8.664 -0.192 22.453 1 93.62 242 GLY A N 1
ATOM 1885 C CA . GLY A 1 242 ? 9.297 0.902 23.172 1 93.62 242 GLY A CA 1
ATOM 1886 C C . GLY A 1 242 ? 10.516 0.467 23.969 1 93.62 242 GLY A C 1
ATOM 1887 O O . GLY A 1 242 ? 11.422 1.263 24.219 1 93.62 242 GLY A O 1
ATOM 1888 N N . GLU A 1 243 ? 10.555 -0.796 24.375 1 96 243 GLU A N 1
ATOM 1889 C CA . GLU A 1 243 ? 11.656 -1.344 25.172 1 96 243 GLU A CA 1
ATOM 1890 C C . GLU A 1 243 ? 12.727 -1.961 24.281 1 96 243 GLU A C 1
ATOM 1892 O O . GLU A 1 243 ? 13.734 -2.467 24.766 1 96 243 GLU A O 1
ATOM 1897 N N . LEU A 1 244 ? 12.469 -1.935 23.016 1 96.44 244 LEU A N 1
ATOM 1898 C CA . LEU A 1 244 ? 13.414 -2.422 22.016 1 96.44 244 LEU A CA 1
ATOM 1899 C C . LEU A 1 244 ? 14.062 -1.262 21.266 1 96.44 244 LEU A C 1
ATOM 1901 O O . LEU A 1 244 ? 13.703 -0.102 21.484 1 96.44 244 LEU A O 1
ATOM 1905 N N . ASP A 1 245 ? 15.148 -1.622 20.516 1 96 245 ASP A N 1
ATOM 1906 C CA . ASP A 1 245 ? 15.656 -0.623 19.578 1 96 245 ASP A CA 1
ATOM 1907 C C . ASP A 1 245 ? 14.703 -0.438 18.406 1 96 245 ASP A C 1
ATOM 1909 O O . ASP A 1 245 ? 14.734 -1.213 17.453 1 96 245 ASP A O 1
ATOM 1913 N N . THR A 1 246 ? 13.984 0.623 18.438 1 94 246 THR A N 1
ATOM 1914 C CA . THR A 1 246 ? 12.859 0.841 17.531 1 94 246 THR A CA 1
ATOM 1915 C C . THR A 1 246 ? 13.32 0.819 16.078 1 94 246 THR A C 1
ATOM 1917 O O . THR A 1 246 ? 12.555 0.437 15.188 1 94 246 THR A O 1
ATOM 1920 N N . VAL A 1 247 ? 14.586 1.229 15.781 1 95.62 247 VAL A N 1
ATOM 1921 C CA . VAL A 1 247 ? 15.078 1.287 14.414 1 95.62 247 VAL A CA 1
ATOM 1922 C C . VAL A 1 247 ? 15.758 -0.031 14.055 1 95.62 247 VAL A C 1
ATOM 1924 O O . VAL A 1 247 ? 15.367 -0.701 13.094 1 95.62 247 VAL A O 1
ATOM 1927 N N . HIS A 1 248 ? 16.672 -0.544 14.836 1 95.88 248 HIS A N 1
ATOM 1928 C CA . HIS A 1 248 ? 17.453 -1.72 14.484 1 95.88 248 HIS A CA 1
ATOM 1929 C C . HIS A 1 248 ? 16.641 -2.998 14.633 1 95.88 248 HIS A C 1
ATOM 1931 O O . HIS A 1 248 ? 16.969 -4.023 14.023 1 95.88 248 HIS A O 1
ATOM 1937 N N . GLN A 1 249 ? 15.531 -2.949 15.391 1 96.44 249 GLN A N 1
ATOM 1938 C CA . GLN A 1 249 ? 14.672 -4.113 15.555 1 96.44 249 GLN A CA 1
ATOM 1939 C C . GLN A 1 249 ? 13.289 -3.867 14.945 1 96.44 249 GLN A C 1
ATOM 1941 O O . GLN A 1 249 ? 12.297 -4.445 15.398 1 96.44 249 GLN A O 1
ATOM 1946 N N . ASN A 1 250 ? 13.281 -2.99 13.938 1 96.75 250 ASN A N 1
ATOM 1947 C CA . ASN A 1 250 ? 12.055 -2.598 13.25 1 96.75 250 ASN A CA 1
ATOM 1948 C C . ASN A 1 250 ? 11.312 -3.809 12.695 1 96.75 250 ASN A C 1
ATOM 1950 O O . ASN A 1 250 ? 10.086 -3.881 12.781 1 96.75 250 ASN A O 1
ATOM 1954 N N . GLU A 1 251 ? 11.984 -4.816 12.117 1 96.5 251 GLU A N 1
ATOM 1955 C CA . GLU A 1 251 ? 11.367 -5.996 11.523 1 96.5 251 GLU A CA 1
ATOM 1956 C C . GLU A 1 251 ? 10.719 -6.875 12.586 1 96.5 251 GLU A C 1
ATOM 1958 O O . GLU A 1 251 ? 9.617 -7.398 12.383 1 96.5 251 GLU A O 1
ATOM 1963 N N . ARG A 1 252 ? 11.414 -7.02 13.672 1 96.88 252 ARG A N 1
ATOM 1964 C CA . ARG A 1 252 ? 10.867 -7.781 14.789 1 96.88 252 ARG A CA 1
ATOM 1965 C C . ARG A 1 252 ? 9.586 -7.129 15.312 1 96.88 252 ARG A C 1
ATOM 1967 O O . ARG A 1 252 ? 8.609 -7.82 15.609 1 96.88 252 ARG A O 1
ATOM 1974 N N . ILE A 1 253 ? 9.656 -5.824 15.461 1 97.44 253 ILE A N 1
ATOM 1975 C CA . ILE A 1 253 ? 8.508 -5.066 15.945 1 97.44 253 ILE A CA 1
ATOM 1976 C C . ILE A 1 253 ? 7.336 -5.234 14.984 1 97.44 253 ILE A C 1
ATOM 1978 O O . ILE A 1 253 ? 6.207 -5.5 15.414 1 97.44 253 ILE A O 1
ATOM 1982 N N . ARG A 1 254 ? 7.566 -5.105 13.688 1 97.69 254 ARG A N 1
ATOM 1983 C CA . ARG A 1 254 ? 6.535 -5.297 12.68 1 97.69 254 ARG A CA 1
ATOM 1984 C C . ARG A 1 254 ? 5.898 -6.68 12.797 1 97.69 254 ARG A C 1
ATOM 1986 O O . ARG A 1 254 ? 4.672 -6.809 12.773 1 97.69 254 ARG A O 1
ATOM 1993 N N . ASP A 1 255 ? 6.727 -7.719 12.938 1 97.75 255 ASP A N 1
ATOM 1994 C CA . ASP A 1 255 ? 6.238 -9.094 12.984 1 97.75 255 ASP A CA 1
ATOM 1995 C C . ASP A 1 255 ? 5.332 -9.305 14.195 1 97.75 255 ASP A C 1
ATOM 1997 O O . ASP A 1 255 ? 4.316 -10.008 14.109 1 97.75 255 ASP A O 1
ATOM 2001 N N . GLU A 1 256 ? 5.758 -8.719 15.297 1 97.44 256 GLU A N 1
ATOM 2002 C CA . GLU A 1 256 ? 4.922 -8.82 16.484 1 97.44 256 GLU A CA 1
ATOM 2003 C C . GLU A 1 256 ? 3.592 -8.102 16.297 1 97.44 256 GLU A C 1
ATOM 2005 O O . GLU A 1 256 ? 2.539 -8.609 16.672 1 97.44 256 GLU A O 1
ATOM 2010 N N . LEU A 1 257 ? 3.645 -6.93 15.773 1 97.62 257 LEU A N 1
ATOM 2011 C CA . LEU A 1 257 ? 2.432 -6.164 15.508 1 97.62 257 LEU A CA 1
ATOM 2012 C C . LEU A 1 257 ? 1.52 -6.914 14.539 1 97.62 257 LEU A C 1
ATOM 2014 O O . LEU A 1 257 ? 0.3 -6.938 14.719 1 97.62 257 LEU A O 1
ATOM 2018 N N . TRP A 1 258 ? 2.066 -7.566 13.469 1 97.75 258 TRP A N 1
ATOM 2019 C CA . TRP A 1 258 ? 1.304 -8.398 12.547 1 97.75 258 TRP A CA 1
ATOM 2020 C C . TRP A 1 258 ? 0.618 -9.547 13.289 1 97.75 258 TRP A C 1
ATOM 2022 O O . TRP A 1 258 ? -0.561 -9.828 13.055 1 97.75 258 TRP A O 1
ATOM 2032 N N . SER A 1 259 ? 1.4 -10.203 14.148 1 97.94 259 SER A N 1
ATOM 2033 C CA . SER A 1 259 ? 0.83 -11.328 14.875 1 97.94 259 SER A CA 1
ATOM 2034 C C . SER A 1 259 ? -0.4 -10.906 15.672 1 97.94 259 SER A C 1
ATOM 2036 O O . SER A 1 259 ? -1.392 -11.641 15.727 1 97.94 259 SER A O 1
ATOM 2038 N N . VAL A 1 260 ? -0.365 -9.734 16.25 1 97 260 VAL A N 1
ATOM 2039 C CA . VAL A 1 260 ? -1.448 -9.227 17.094 1 97 260 VAL A CA 1
ATOM 2040 C C . VAL A 1 260 ? -2.619 -8.797 16.203 1 97 260 VAL A C 1
ATOM 2042 O O . VAL A 1 260 ? -3.779 -9.062 16.531 1 97 260 VAL A O 1
ATOM 2045 N N . ILE A 1 261 ? -2.381 -8.109 15.117 1 96.81 261 ILE A N 1
ATOM 2046 C CA . ILE A 1 261 ? -3.428 -7.648 14.211 1 96.81 261 ILE A CA 1
ATOM 2047 C C . ILE A 1 261 ? -4.223 -8.844 13.688 1 96.81 261 ILE A C 1
ATOM 2049 O O . ILE A 1 261 ? -5.457 -8.836 13.727 1 96.81 261 ILE A O 1
ATOM 2053 N N . TYR A 1 262 ? -3.508 -9.844 13.211 1 97.56 262 TYR A N 1
ATOM 2054 C CA . TYR A 1 262 ? -4.199 -11.023 12.711 1 97.56 262 TYR A CA 1
ATOM 2055 C C . TYR A 1 262 ? -4.883 -11.781 13.844 1 97.56 262 TYR A C 1
ATOM 2057 O O . TYR A 1 262 ? -5.93 -12.398 13.641 1 97.56 262 TYR A O 1
ATOM 2065 N N . GLY A 1 263 ? -4.293 -11.734 15.039 1 97.44 263 GLY A N 1
ATOM 2066 C CA . GLY A 1 263 ? -4.957 -12.281 16.203 1 97.44 263 GLY A CA 1
ATOM 2067 C C . GLY A 1 263 ? -6.25 -11.562 16.547 1 97.44 263 GLY A C 1
ATOM 2068 O O . GLY A 1 263 ? -7.258 -12.203 16.859 1 97.44 263 GLY A O 1
ATOM 2069 N N . ILE A 1 264 ? -6.211 -10.219 16.531 1 96.19 264 ILE A N 1
ATOM 2070 C CA . ILE A 1 264 ? -7.395 -9.406 16.797 1 96.19 264 ILE A CA 1
ATOM 2071 C C . ILE A 1 264 ? -8.469 -9.711 15.742 1 96.19 264 ILE A C 1
ATOM 2073 O O . ILE A 1 264 ? -9.641 -9.883 16.078 1 96.19 264 ILE A O 1
ATOM 2077 N N . TRP A 1 265 ? -8.078 -9.773 14.516 1 96.44 265 TRP A N 1
ATOM 2078 C CA . TRP A 1 265 ? -9.047 -10.047 13.453 1 96.44 265 TRP A CA 1
ATOM 2079 C C . TRP A 1 265 ? -9.641 -11.445 13.609 1 96.44 265 TRP A C 1
ATOM 2081 O O . TRP A 1 265 ? -10.836 -11.648 13.391 1 96.44 265 TRP A O 1
ATOM 2091 N N . ASP A 1 266 ? -8.766 -12.445 13.93 1 97.12 266 ASP A N 1
ATOM 2092 C CA . ASP A 1 266 ? -9.266 -13.789 14.203 1 97.12 266 ASP A CA 1
ATOM 2093 C C . ASP A 1 266 ? -10.289 -13.781 15.328 1 97.12 266 ASP A C 1
ATOM 2095 O O . ASP A 1 266 ? -11.32 -14.453 15.234 1 97.12 266 ASP A O 1
ATOM 2099 N N . TYR A 1 267 ? -9.961 -13.047 16.406 1 96.19 267 TYR A N 1
ATOM 2100 C CA . TYR A 1 267 ? -10.867 -12.914 17.547 1 96.19 267 TYR A CA 1
ATOM 2101 C C . TYR A 1 267 ? -12.203 -12.328 17.109 1 96.19 267 TYR A C 1
ATOM 2103 O O . TYR A 1 267 ? -13.266 -12.812 17.516 1 96.19 267 TYR A O 1
ATOM 2111 N N . ILE A 1 268 ? -12.164 -11.32 16.266 1 95.75 268 ILE A N 1
ATOM 2112 C CA . ILE A 1 268 ? -13.375 -10.672 15.773 1 95.75 268 ILE A CA 1
ATOM 2113 C C . ILE A 1 268 ? -14.164 -11.641 14.891 1 95.75 268 ILE A C 1
ATOM 2115 O O . ILE A 1 268 ? -15.375 -11.805 15.055 1 95.75 268 ILE A O 1
ATOM 2119 N N . LYS A 1 269 ? -13.531 -12.352 14.008 1 96.12 269 LYS A N 1
ATOM 2120 C CA . LYS A 1 269 ? -14.164 -13.156 12.961 1 96.12 269 LYS A CA 1
ATOM 2121 C C . LYS A 1 269 ? -14.641 -14.492 13.516 1 96.12 269 LYS A C 1
ATOM 2123 O O . LYS A 1 269 ? -15.695 -14.992 13.125 1 96.12 269 LYS A O 1
ATOM 2128 N N . ASN A 1 270 ? -13.898 -15.078 14.484 1 95.69 270 ASN A N 1
ATOM 2129 C CA . ASN A 1 270 ? -14.125 -16.5 14.742 1 95.69 270 ASN A CA 1
ATOM 2130 C C . ASN A 1 270 ? -14.516 -16.75 16.203 1 95.69 270 ASN A C 1
ATOM 2132 O O . ASN A 1 270 ? -14.906 -17.859 16.562 1 95.69 270 ASN A O 1
ATOM 2136 N N . SER A 1 271 ? -14.508 -15.734 17.094 1 94 271 SER A N 1
ATOM 2137 C CA . SER A 1 271 ? -14.805 -15.977 18.516 1 94 271 SER A CA 1
ATOM 2138 C C . SER A 1 271 ? -16.297 -16.156 18.734 1 94 271 SER A C 1
ATOM 2140 O O . SER A 1 271 ? -16.719 -16.672 19.766 1 94 271 SER A O 1
ATOM 2142 N N . GLY A 1 272 ? -17.156 -15.672 17.797 1 93.12 272 GLY A N 1
ATOM 2143 C CA . GLY A 1 272 ? -18.609 -15.695 17.953 1 93.12 272 GLY A CA 1
ATOM 2144 C C . GLY A 1 272 ? -19.125 -14.539 18.781 1 93.12 272 GLY A C 1
ATOM 2145 O O . GLY A 1 272 ? -20.344 -14.422 18.984 1 93.12 272 GLY A O 1
ATOM 2146 N N . GLN A 1 273 ? -18.25 -13.648 19.125 1 92.5 273 GLN A N 1
ATOM 2147 C CA . GLN A 1 273 ? -18.625 -12.562 20.031 1 92.5 273 GLN A CA 1
ATOM 2148 C C . GLN A 1 273 ? -19.031 -11.312 19.266 1 92.5 273 GLN A C 1
ATOM 2150 O O . GLN A 1 273 ? -19.578 -10.367 19.828 1 92.5 273 GLN A O 1
ATOM 2155 N N . PHE A 1 274 ? -18.797 -11.312 17.969 1 94 274 PHE A N 1
ATOM 2156 C CA . PHE A 1 274 ? -19.031 -10.133 17.156 1 94 274 PHE A CA 1
ATOM 2157 C C . PHE A 1 274 ? -19.906 -10.469 15.945 1 94 274 PHE A C 1
ATOM 2159 O O . PHE A 1 274 ? -19.922 -11.617 15.5 1 94 274 PHE A O 1
ATOM 2166 N N . ASP A 1 275 ? -20.656 -9.523 15.445 1 93.69 275 ASP A N 1
ATOM 2167 C CA . ASP A 1 275 ? -21.359 -9.664 14.172 1 93.69 275 ASP A CA 1
ATOM 2168 C C . ASP A 1 275 ? -20.422 -9.344 13 1 93.69 275 ASP A C 1
ATOM 2170 O O . ASP A 1 275 ? -20.422 -8.227 12.484 1 93.69 275 ASP A O 1
ATOM 2174 N N . ALA A 1 276 ? -19.609 -10.328 12.594 1 95 276 ALA A N 1
ATOM 2175 C CA . ALA A 1 276 ? -18.547 -10.047 11.633 1 95 276 ALA A CA 1
ATOM 2176 C C . ALA A 1 276 ? -18.578 -11.062 10.492 1 95 276 ALA A C 1
ATOM 2178 O O . ALA A 1 276 ? -17.578 -11.219 9.781 1 95 276 ALA A O 1
ATOM 2179 N N . ASP A 1 277 ? -19.75 -11.727 10.25 1 95.62 277 ASP A N 1
ATOM 2180 C CA . ASP A 1 277 ? -19.812 -12.797 9.258 1 95.62 277 ASP A CA 1
ATOM 2181 C C . ASP A 1 277 ? -19.531 -12.266 7.859 1 95.62 277 ASP A C 1
ATOM 2183 O O . ASP A 1 277 ? -18.906 -12.953 7.047 1 95.62 277 ASP A O 1
ATOM 2187 N N . THR A 1 278 ? -19.984 -11.039 7.637 1 94.75 278 THR A N 1
ATOM 2188 C CA . THR A 1 278 ? -19.844 -10.5 6.289 1 94.75 278 THR A CA 1
ATOM 2189 C C . THR A 1 278 ? -18.625 -9.578 6.199 1 94.75 278 THR A C 1
ATOM 2191 O O . THR A 1 278 ? -18.391 -8.953 5.16 1 94.75 278 THR A O 1
ATOM 2194 N N . MET A 1 279 ? -17.891 -9.5 7.285 1 94.88 279 MET A N 1
ATOM 2195 C CA . MET A 1 279 ? -16.766 -8.57 7.312 1 94.88 279 MET A CA 1
ATOM 2196 C C . MET A 1 279 ? -15.492 -9.234 6.793 1 94.88 279 MET A C 1
ATOM 2198 O O . MET A 1 279 ? -15.344 -10.453 6.891 1 94.88 279 MET A O 1
ATOM 2202 N N . THR A 1 280 ? -14.625 -8.414 6.148 1 95.06 280 THR A N 1
ATOM 2203 C CA . THR A 1 280 ? -13.312 -8.875 5.695 1 95.06 280 THR A CA 1
ATOM 2204 C C . THR A 1 280 ? -12.273 -7.766 5.844 1 95.06 280 THR A C 1
ATOM 2206 O O . THR A 1 280 ? -12.602 -6.645 6.227 1 95.06 280 THR A O 1
ATOM 2209 N N . LEU A 1 281 ? -11.016 -8.102 5.703 1 95.31 281 LEU A N 1
ATOM 2210 C CA . LEU A 1 281 ? -9.93 -7.133 5.746 1 95.31 281 LEU A CA 1
ATOM 2211 C C . LEU A 1 281 ? -9.922 -6.266 4.492 1 95.31 281 LEU A C 1
ATOM 2213 O O . LEU A 1 281 ? -9.992 -6.781 3.375 1 95.31 281 LEU A O 1
ATOM 2217 N N . GLU A 1 282 ? -9.891 -4.965 4.676 1 94.44 282 GLU A N 1
ATOM 2218 C CA . GLU A 1 282 ? -9.773 -4.027 3.564 1 94.44 282 GLU A CA 1
ATOM 2219 C C . GLU A 1 282 ? -8.312 -3.654 3.314 1 94.44 282 GLU A C 1
ATOM 2221 O O . GLU A 1 282 ? -7.906 -3.447 2.168 1 94.44 282 GLU A O 1
ATOM 2226 N N . TRP A 1 283 ? -7.598 -3.584 4.348 1 95.94 283 TRP A N 1
ATOM 2227 C CA . TRP A 1 283 ? -6.203 -3.152 4.297 1 95.94 283 TRP A CA 1
ATOM 2228 C C . TRP A 1 283 ? -5.461 -3.564 5.562 1 95.94 283 TRP A C 1
ATOM 2230 O O . TRP A 1 283 ? -6.016 -3.504 6.664 1 95.94 283 TRP A O 1
ATOM 2240 N N . VAL A 1 284 ? -4.215 -3.984 5.457 1 96.81 284 VAL A N 1
ATOM 2241 C CA . VAL A 1 284 ? -3.309 -4.234 6.574 1 96.81 284 VAL A CA 1
ATOM 2242 C C . VAL A 1 284 ? -1.975 -3.535 6.324 1 96.81 284 VAL A C 1
ATOM 2244 O O . VAL A 1 284 ? -1.344 -3.742 5.285 1 96.81 284 VAL A O 1
ATOM 2247 N N . GLY A 1 285 ? -1.56 -2.719 7.289 1 96.75 285 GLY A N 1
ATOM 2248 C CA . GLY A 1 285 ? -0.286 -2.031 7.145 1 96.75 285 GLY A CA 1
ATOM 2249 C C . GLY A 1 285 ? 0.905 -2.971 7.168 1 96.75 285 GLY A C 1
ATOM 2250 O O . GLY A 1 285 ? 0.87 -4.012 7.832 1 96.75 285 GLY A O 1
ATOM 2251 N N . SER A 1 286 ? 1.955 -2.553 6.406 1 97.06 286 SER A N 1
ATOM 2252 C CA . SER A 1 286 ? 3.168 -3.365 6.406 1 97.06 286 SER A CA 1
ATOM 2253 C C . SER A 1 286 ? 4.383 -2.541 6.82 1 97.06 286 SER A C 1
ATOM 2255 O O . SER A 1 286 ? 5.488 -3.074 6.953 1 97.06 286 SER A O 1
ATOM 2257 N N . ILE A 1 287 ? 4.246 -1.299 7.027 1 96.56 287 ILE A N 1
ATOM 2258 C CA . ILE A 1 287 ? 5.289 -0.379 7.465 1 96.56 287 ILE A CA 1
ATOM 2259 C C . ILE A 1 287 ? 4.934 0.187 8.844 1 96.56 287 ILE A C 1
ATOM 2261 O O . ILE A 1 287 ? 3.986 0.964 8.977 1 96.56 287 ILE A O 1
ATOM 2265 N N . PRO A 1 288 ? 5.656 -0.149 9.828 1 96.06 288 PRO A N 1
ATOM 2266 C CA . PRO A 1 288 ? 5.352 0.387 11.156 1 96.06 288 PRO A CA 1
ATOM 2267 C C . PRO A 1 288 ? 5.512 1.904 11.234 1 96.06 288 PRO A C 1
ATOM 2269 O O . PRO A 1 288 ? 6.48 2.453 10.703 1 96.06 288 PRO A O 1
ATOM 2272 N N . GLY A 1 289 ? 4.508 2.578 11.82 1 96.06 289 GLY A N 1
ATOM 2273 C CA . GLY A 1 289 ? 4.648 3.992 12.133 1 96.06 289 GLY A CA 1
ATOM 2274 C C . GLY A 1 289 ? 5.434 4.25 13.398 1 96.06 289 GLY A C 1
ATOM 2275 O O . GLY A 1 289 ? 4.879 4.184 14.5 1 96.06 289 GLY A O 1
ATOM 2276 N N . LYS A 1 290 ? 6.676 4.621 13.305 1 96.06 290 LYS A N 1
ATOM 2277 C CA . LYS A 1 290 ? 7.543 4.883 14.453 1 96.06 290 LYS A CA 1
ATOM 2278 C C . LYS A 1 290 ? 7.168 6.199 15.133 1 96.06 290 LYS A C 1
ATOM 2280 O O . LYS A 1 290 ? 6.902 7.195 14.469 1 96.06 290 LYS A O 1
ATOM 2285 N N . ARG A 1 291 ? 7.176 6.156 16.453 1 94.88 291 ARG A N 1
ATOM 2286 C CA . ARG A 1 291 ? 6.77 7.359 17.172 1 94.88 291 ARG A CA 1
ATOM 2287 C C . ARG A 1 291 ? 7.984 8.164 17.625 1 94.88 291 ARG A C 1
ATOM 2289 O O . ARG A 1 291 ? 7.895 9.375 17.812 1 94.88 291 ARG A O 1
ATOM 2296 N N . GLU A 1 292 ? 9.023 7.469 17.891 1 96.38 292 GLU A N 1
ATOM 2297 C CA . GLU A 1 292 ? 10.188 8.156 18.453 1 96.38 292 GLU A CA 1
ATOM 2298 C C . GLU A 1 292 ? 11.477 7.414 18.125 1 96.38 292 GLU A C 1
ATOM 2300 O O . GLU A 1 292 ? 11.5 6.184 18.078 1 96.38 292 GLU A O 1
ATOM 2305 N N . TYR A 1 293 ? 12.555 8.195 17.844 1 96.75 293 TYR A N 1
ATOM 2306 C CA . TYR A 1 293 ? 13.898 7.625 17.797 1 96.75 293 TYR A CA 1
ATOM 2307 C C . TYR A 1 293 ? 14.938 8.672 18.172 1 96.75 293 TYR A C 1
ATOM 2309 O O . TYR A 1 293 ? 14.969 9.156 19.312 1 96.75 293 TYR A O 1
ATOM 2317 N N . ARG A 1 294 ? 15.719 9.188 17.172 1 97.94 294 ARG A N 1
ATOM 2318 C CA . ARG A 1 294 ? 16.734 10.188 17.516 1 97.94 294 ARG A CA 1
ATOM 2319 C C . ARG A 1 294 ? 16.109 11.57 17.641 1 97.94 294 ARG A C 1
ATOM 2321 O O . ARG A 1 294 ? 15.328 11.992 16.781 1 97.94 294 ARG A O 1
ATOM 2328 N N . ARG A 1 295 ? 16.422 12.289 18.703 1 98.56 295 ARG A N 1
ATOM 2329 C CA . ARG A 1 295 ? 16.109 13.703 18.875 1 98.56 295 ARG A CA 1
ATOM 2330 C C . ARG A 1 295 ? 17.375 14.547 18.891 1 98.56 295 ARG A C 1
ATOM 2332 O O . ARG A 1 295 ? 18.219 14.414 19.781 1 98.56 295 ARG A O 1
ATOM 2339 N N . PHE A 1 296 ? 17.516 15.398 17.953 1 98.75 296 PHE A N 1
ATOM 2340 C CA . PHE A 1 296 ? 18.734 16.172 17.828 1 98.75 296 PHE A CA 1
ATOM 2341 C C . PHE A 1 296 ? 18.797 17.25 18.922 1 98.75 296 PHE A C 1
ATOM 2343 O O . PHE A 1 296 ? 17.781 17.594 19.516 1 98.75 296 PHE A O 1
ATOM 2350 N N . VAL A 1 297 ? 20 17.703 19.156 1 98.81 297 VAL A N 1
ATOM 2351 C CA . VAL A 1 297 ? 20.219 18.766 20.141 1 98.81 297 VAL A CA 1
ATOM 2352 C C . VAL A 1 297 ? 20.438 20.094 19.406 1 98.81 297 VAL A C 1
ATOM 2354 O O . VAL A 1 297 ? 21.312 20.203 18.562 1 98.81 297 VAL A O 1
ATOM 2357 N N . GLY A 1 298 ? 19.578 21.062 19.672 1 98.69 298 GLY A N 1
ATOM 2358 C CA . GLY A 1 298 ? 19.734 22.422 19.188 1 98.69 298 GLY A CA 1
ATOM 2359 C C . GLY A 1 298 ? 20.344 23.344 20.219 1 98.69 298 GLY A C 1
ATOM 2360 O O . GLY A 1 298 ? 20.844 22.891 21.25 1 98.69 298 GLY A O 1
ATOM 2361 N N . ASP A 1 299 ? 20.359 24.641 19.922 1 98.62 299 ASP A N 1
ATOM 2362 C CA . ASP A 1 299 ? 20.828 25.609 20.906 1 98.62 299 ASP A CA 1
ATOM 2363 C C . ASP A 1 299 ? 19.906 25.672 22.109 1 98.62 299 ASP A C 1
ATOM 2365 O O . ASP A 1 299 ? 20.266 26.219 23.156 1 98.62 299 ASP A O 1
ATOM 2369 N N . TYR A 1 300 ? 18.719 25.078 22 1 98.75 300 TYR A N 1
ATOM 2370 C CA . TYR A 1 300 ? 17.781 24.938 23.109 1 98.75 300 TYR A CA 1
ATOM 2371 C C . TYR A 1 300 ? 17.062 23.594 23.047 1 98.75 300 TYR A C 1
ATOM 2373 O O . TYR A 1 300 ? 16.688 23.125 21.969 1 98.75 300 TYR A O 1
ATOM 2381 N N . VAL A 1 301 ? 16.875 22.969 24.172 1 98.81 301 VAL A N 1
ATOM 2382 C CA . VAL A 1 301 ? 16.109 21.734 24.297 1 98.81 301 VAL A CA 1
ATOM 2383 C C . VAL A 1 301 ? 14.766 22.016 24.969 1 98.81 301 VAL A C 1
ATOM 2385 O O . VAL A 1 301 ? 14.711 22.281 26.172 1 98.81 301 VAL A O 1
ATOM 2388 N N . LEU A 1 302 ? 13.688 21.938 24.172 1 98.75 302 LEU A N 1
ATOM 2389 C CA . LEU A 1 302 ? 12.344 22.109 24.703 1 98.75 302 LEU A CA 1
ATOM 2390 C C . LEU A 1 302 ? 12.039 21.031 25.734 1 98.75 302 LEU A C 1
ATOM 2392 O O . LEU A 1 302 ? 12.352 19.859 25.531 1 98.75 302 LEU A O 1
ATOM 2396 N N . ASN A 1 303 ? 11.461 21.359 26.875 1 98.56 303 ASN A N 1
ATOM 2397 C CA . ASN A 1 303 ? 11.219 20.375 27.922 1 98.56 303 ASN A CA 1
ATOM 2398 C C . ASN A 1 303 ? 9.836 20.562 28.547 1 98.56 303 ASN A C 1
ATOM 2400 O O . ASN A 1 303 ? 9.102 21.469 28.188 1 98.56 303 ASN A O 1
ATOM 2404 N N . GLN A 1 304 ? 9.492 19.719 29.531 1 98.19 304 GLN A N 1
ATOM 2405 C CA . GLN A 1 304 ? 8.172 19.641 30.125 1 98.19 304 GLN A CA 1
ATOM 2406 C C . GLN A 1 304 ? 7.758 20.984 30.734 1 98.19 304 GLN A C 1
ATOM 2408 O O . GLN A 1 304 ? 6.609 21.406 30.578 1 98.19 304 GLN A O 1
ATOM 2413 N N . ASN A 1 305 ? 8.664 21.641 31.359 1 98.19 305 ASN A N 1
ATOM 2414 C CA . ASN A 1 305 ? 8.367 22.891 32.062 1 98.19 305 ASN A CA 1
ATOM 2415 C C . ASN A 1 305 ? 7.992 24 31.078 1 98.19 305 ASN A C 1
ATOM 2417 O O . ASN A 1 305 ? 7.129 24.828 31.375 1 98.19 305 ASN A O 1
ATOM 2421 N N . ASP A 1 306 ? 8.648 24.031 30 1 98.44 306 ASP A N 1
ATOM 2422 C CA . ASP A 1 306 ? 8.336 25.031 28.984 1 98.44 306 ASP A CA 1
ATOM 2423 C C . ASP A 1 306 ? 6.902 24.875 28.484 1 98.44 306 ASP A C 1
ATOM 2425 O O . ASP A 1 306 ? 6.207 25.875 28.266 1 98.44 306 ASP A O 1
ATOM 2429 N N . ILE A 1 307 ? 6.484 23.625 28.297 1 97.81 307 ILE A N 1
ATOM 2430 C CA . ILE A 1 307 ? 5.156 23.328 27.781 1 97.81 307 ILE A CA 1
ATOM 2431 C C . ILE A 1 307 ? 4.094 23.766 28.797 1 97.81 307 ILE A C 1
ATOM 2433 O O . ILE A 1 307 ? 3.176 24.516 28.453 1 97.81 307 ILE A O 1
ATOM 2437 N N . LEU A 1 308 ? 4.273 23.328 29.984 1 96.12 308 LEU A N 1
ATOM 2438 C CA . LEU A 1 308 ? 3.264 23.562 31 1 96.12 308 LEU A CA 1
ATOM 2439 C C . LEU A 1 308 ? 3.205 25.047 31.375 1 96.12 308 LEU A C 1
ATOM 2441 O O . LEU A 1 308 ? 2.135 25.578 31.688 1 96.12 308 LEU A O 1
ATOM 2445 N N . ALA A 1 309 ? 4.348 25.656 31.281 1 96.75 309 ALA A N 1
ATOM 2446 C CA . ALA A 1 309 ? 4.41 27.078 31.609 1 96.75 309 ALA A CA 1
ATOM 2447 C C . ALA A 1 309 ? 3.959 27.938 30.438 1 96.75 309 ALA A C 1
ATOM 2449 O O . ALA A 1 309 ? 3.73 29.141 30.594 1 96.75 309 ALA A O 1
ATOM 2450 N N . GLN A 1 310 ? 3.771 27.328 29.297 1 97.38 310 GLN A N 1
ATOM 2451 C CA . GLN A 1 310 ? 3.523 28.094 28.094 1 97.38 310 GLN A CA 1
ATOM 2452 C C . GLN A 1 310 ? 4.555 29.219 27.938 1 97.38 310 GLN A C 1
ATOM 2454 O O . GLN A 1 310 ? 4.195 30.375 27.75 1 97.38 310 GLN A O 1
ATOM 2459 N N . GLU A 1 311 ? 5.777 28.828 27.969 1 97.5 311 GLU A N 1
ATOM 2460 C CA . GLU A 1 311 ? 6.867 29.797 27.938 1 97.5 311 GLU A CA 1
ATOM 2461 C C . GLU A 1 311 ? 6.793 30.672 26.688 1 97.5 311 GLU A C 1
ATOM 2463 O O . GLU A 1 311 ? 6.75 30.172 25.562 1 97.5 311 GLU A O 1
ATOM 2468 N N . PRO A 1 312 ? 6.727 31.984 26.844 1 96.44 312 PRO A N 1
ATOM 2469 C CA . PRO A 1 312 ? 6.676 32.906 25.688 1 96.44 312 PRO A CA 1
ATOM 2470 C C . PRO A 1 312 ? 8.055 33.156 25.094 1 96.44 312 PRO A C 1
ATOM 2472 O O . PRO A 1 312 ? 8.555 34.281 25.156 1 96.44 312 PRO A O 1
ATOM 2475 N N . PHE A 1 313 ? 8.617 32.281 24.438 1 98.19 313 PHE A N 1
ATOM 2476 C CA . PHE A 1 313 ? 9.945 32.375 23.844 1 98.19 313 PHE A CA 1
ATOM 2477 C C . PHE A 1 313 ? 10.023 33.562 22.906 1 98.19 313 PHE A C 1
ATOM 2479 O O . PHE A 1 313 ? 9.172 33.75 22.031 1 98.19 313 PHE A O 1
ATOM 2486 N N . ALA A 1 314 ? 11.062 34.344 23.016 1 97.69 314 ALA A N 1
ATOM 2487 C CA . ALA A 1 314 ? 11.281 35.469 22.109 1 97.69 314 ALA A CA 1
ATOM 2488 C C . ALA A 1 314 ? 11.5 35 20.688 1 97.69 314 ALA A C 1
ATOM 2490 O O . ALA A 1 314 ? 11.133 35.688 19.719 1 97.69 314 ALA A O 1
ATOM 2491 N N . ASP A 1 315 ? 12.062 33.812 20.531 1 98.56 315 ASP A N 1
ATOM 2492 C CA . ASP A 1 315 ? 12.367 33.281 19.203 1 98.56 315 ASP A CA 1
ATOM 2493 C C . ASP A 1 315 ? 11.32 32.25 18.781 1 98.56 315 ASP A C 1
ATOM 2495 O O . ASP A 1 315 ? 11.641 31.281 18.078 1 98.56 315 ASP A O 1
ATOM 2499 N N . ARG A 1 316 ? 10.023 32.438 19.281 1 98.5 316 ARG A N 1
ATOM 2500 C CA . ARG A 1 316 ? 8.961 31.5 18.891 1 98.5 316 ARG A CA 1
ATOM 2501 C C . ARG A 1 316 ? 8.711 31.547 17.391 1 98.5 316 ARG A C 1
ATOM 2503 O O . ARG A 1 316 ? 8.719 32.625 16.781 1 98.5 316 ARG A O 1
ATOM 2510 N N . VAL A 1 317 ? 8.57 30.344 16.766 1 98.75 317 VAL A N 1
ATOM 2511 C CA . VAL A 1 317 ? 8.383 30.266 15.312 1 98.75 317 VAL A CA 1
ATOM 2512 C C . VAL A 1 317 ? 7.266 29.281 14.984 1 98.75 317 VAL A C 1
ATOM 2514 O O . VAL A 1 317 ? 6.879 29.125 13.82 1 98.75 317 VAL A O 1
ATOM 2517 N N . ALA A 1 318 ? 6.711 28.578 15.906 1 98.38 318 ALA A N 1
ATOM 2518 C CA . ALA A 1 318 ? 5.645 27.594 15.805 1 98.38 318 ALA A CA 1
ATOM 2519 C C . ALA A 1 318 ? 4.965 27.375 17.156 1 98.38 318 ALA A C 1
ATOM 2521 O O . ALA A 1 318 ? 5.371 27.953 18.156 1 98.38 318 ALA A O 1
ATOM 2522 N N . PHE A 1 319 ? 3.908 26.594 17.172 1 98.25 319 PHE A N 1
ATOM 2523 C CA . PHE A 1 319 ? 3.25 26.281 18.438 1 98.25 319 PHE A CA 1
ATOM 2524 C C . PHE A 1 319 ? 2.613 24.891 18.375 1 98.25 319 PHE A C 1
ATOM 2526 O O . PHE A 1 319 ? 2.463 24.312 17.297 1 98.25 319 PHE A O 1
ATOM 2533 N N . GLY A 1 320 ? 2.396 24.312 19.484 1 98 320 GLY A N 1
ATOM 2534 C CA . GLY A 1 320 ? 1.626 23.094 19.672 1 98 320 GLY A CA 1
ATOM 2535 C C . GLY A 1 320 ? 0.525 23.234 20.703 1 98 320 GLY A C 1
ATOM 2536 O O . GLY A 1 320 ? 0.414 24.266 21.375 1 98 320 GLY A O 1
ATOM 2537 N N . GLY A 1 321 ? -0.293 22.219 20.766 1 97.5 321 GLY A N 1
ATOM 2538 C CA . GLY A 1 321 ? -1.387 22.281 21.719 1 97.5 321 GLY A CA 1
ATOM 2539 C C . GLY A 1 321 ? -1.883 20.922 22.156 1 97.5 321 GLY A C 1
ATOM 2540 O O . GLY A 1 321 ? -2.752 20.812 23.016 1 97.5 321 GLY A O 1
ATOM 2541 N N . TRP A 1 322 ? -1.351 19.891 21.547 1 96.75 322 TRP A N 1
ATOM 2542 C CA . TRP A 1 322 ? -1.662 18.547 22.031 1 96.75 322 TRP A CA 1
ATOM 2543 C C . TRP A 1 322 ? -1.166 18.344 23.453 1 96.75 322 TRP A C 1
ATOM 2545 O O . TRP A 1 322 ? -0.267 19.047 23.906 1 96.75 322 TRP A O 1
ATOM 2555 N N . SER A 1 323 ? -1.777 17.406 24.188 1 96.12 323 SER A N 1
ATOM 2556 C CA . SER A 1 323 ? -1.312 17.078 25.531 1 96.12 323 SER A CA 1
ATOM 2557 C C . SER A 1 323 ? 0.05 16.391 25.484 1 96.12 323 SER A C 1
ATOM 2559 O O . SER A 1 323 ? 0.451 15.852 24.453 1 96.12 323 SER A O 1
ATOM 2561 N N . ILE A 1 324 ? 0.798 16.547 26.562 1 96.44 324 ILE A N 1
ATOM 2562 C CA . ILE A 1 324 ? 1.874 15.578 26.734 1 96.44 324 ILE A CA 1
ATOM 2563 C C . ILE A 1 324 ? 1.288 14.172 26.859 1 96.44 324 ILE A C 1
ATOM 2565 O O . ILE A 1 324 ? 0.663 13.836 27.859 1 96.44 324 ILE A O 1
ATOM 2569 N N . ASP A 1 325 ? 1.45 13.5 25.781 1 95 325 ASP A N 1
ATOM 2570 C CA . ASP A 1 325 ? 0.846 12.18 25.594 1 95 325 ASP A CA 1
ATOM 2571 C C . ASP A 1 325 ? 1.904 11.078 25.625 1 95 325 ASP A C 1
ATOM 2573 O O . ASP A 1 325 ? 2.633 10.883 24.641 1 95 325 ASP A O 1
ATOM 2577 N N . LEU A 1 326 ? 1.995 10.406 26.703 1 93 326 LEU A N 1
ATOM 2578 C CA . LEU A 1 326 ? 2.984 9.344 26.844 1 93 326 LEU A CA 1
ATOM 2579 C C . LEU A 1 326 ? 2.309 7.988 26.984 1 93 326 LEU A C 1
ATOM 2581 O O . LEU A 1 326 ? 1.364 7.832 27.766 1 93 326 LEU A O 1
ATOM 2585 N N . HIS A 1 327 ? 2.754 7.102 26.172 1 90.62 327 HIS A N 1
ATOM 2586 C CA . HIS A 1 327 ? 2.258 5.73 26.172 1 90.62 327 HIS A CA 1
ATOM 2587 C C . HIS A 1 327 ? 3.16 4.82 27 1 90.62 327 HIS A C 1
ATOM 2589 O O . HIS A 1 327 ? 4.363 5.074 27.125 1 90.62 327 HIS A O 1
ATOM 2595 N N . PRO A 1 328 ? 2.527 3.768 27.547 1 89.25 328 PRO A N 1
ATOM 2596 C CA . PRO A 1 328 ? 3.375 2.82 28.281 1 89.25 328 PRO A CA 1
ATOM 2597 C C . PRO A 1 328 ? 4.379 2.109 27.375 1 89.25 328 PRO A C 1
ATOM 2599 O O . PRO A 1 328 ? 4.051 1.766 26.234 1 89.25 328 PRO A O 1
ATOM 2602 N N . PRO A 1 329 ? 5.578 1.876 27.938 1 86.56 329 PRO A N 1
ATOM 2603 C CA . PRO A 1 329 ? 6.621 1.251 27.125 1 86.56 329 PRO A CA 1
ATOM 2604 C C . PRO A 1 329 ? 6.223 -0.136 26.625 1 86.56 329 PRO A C 1
ATOM 2606 O O . PRO A 1 329 ? 6.688 -0.573 25.562 1 86.56 329 PRO A O 1
ATOM 2609 N N . GLN A 1 330 ? 5.324 -0.799 27.328 1 88.75 330 GLN A N 1
ATOM 2610 C CA . GLN A 1 330 ? 4.922 -2.154 26.969 1 88.75 330 GLN A CA 1
ATOM 2611 C C . GLN A 1 330 ? 3.832 -2.135 25.891 1 88.75 330 GLN A C 1
ATOM 2613 O O . GLN A 1 330 ? 3.43 -3.186 25.391 1 88.75 330 GLN A O 1
ATOM 2618 N N . GLY A 1 331 ? 3.395 -0.941 25.578 1 90.12 331 GLY A N 1
ATOM 2619 C CA . GLY A 1 331 ? 2.398 -0.808 24.531 1 90.12 331 GLY A CA 1
ATOM 2620 C C . GLY A 1 331 ? 1.098 -1.522 24.844 1 90.12 331 GLY A C 1
ATOM 2621 O O . GLY A 1 331 ? 0.564 -1.389 25.953 1 90.12 331 GLY A O 1
ATOM 2622 N N . MET A 1 332 ? 0.616 -2.291 23.906 1 90.88 332 MET A N 1
ATOM 2623 C CA . MET A 1 332 ? -0.706 -2.908 23.969 1 90.88 332 MET A CA 1
ATOM 2624 C C . MET A 1 332 ? -0.741 -4.016 25.016 1 90.88 332 MET A C 1
ATOM 2626 O O . MET A 1 332 ? -1.816 -4.473 25.406 1 90.88 332 MET A O 1
ATOM 2630 N N . TYR A 1 333 ? 0.394 -4.441 25.562 1 90.31 333 TYR A N 1
ATOM 2631 C CA . TYR A 1 333 ? 0.445 -5.512 26.562 1 90.31 333 TYR A CA 1
ATOM 2632 C C . TYR A 1 333 ? 0.386 -4.941 27.969 1 90.31 333 TYR A C 1
ATOM 2634 O O . TYR A 1 333 ? 0.265 -5.691 28.938 1 90.31 333 TYR A O 1
ATOM 2642 N N . ALA A 1 334 ? 0.512 -3.592 28.031 1 88.56 334 ALA A N 1
ATOM 2643 C CA . ALA A 1 334 ? 0.482 -2.963 29.344 1 88.56 334 ALA A CA 1
ATOM 2644 C C . ALA A 1 334 ? -0.877 -3.152 30.016 1 88.56 334 ALA A C 1
ATOM 2646 O O . ALA A 1 334 ? -1.915 -3.102 29.359 1 88.56 334 ALA A O 1
ATOM 2647 N N . GLU A 1 335 ? -0.819 -3.229 31.359 1 80.88 335 GLU A N 1
ATOM 2648 C CA . GLU A 1 335 ? -2.053 -3.371 32.125 1 80.88 335 GLU A CA 1
ATOM 2649 C C . GLU A 1 335 ? -2.621 -2.01 32.531 1 80.88 335 GLU A C 1
ATOM 2651 O O . GLU A 1 335 ? -3.758 -1.916 32.969 1 80.88 335 GLU A O 1
ATOM 2656 N N . THR A 1 336 ? -1.844 -1.06 32.25 1 79.19 336 THR A N 1
ATOM 2657 C CA . THR A 1 336 ? -2.281 0.3 32.531 1 79.19 336 THR A CA 1
ATOM 2658 C C . THR A 1 336 ? -3.002 0.91 31.344 1 79.19 336 THR A C 1
ATOM 2660 O O . THR A 1 336 ? -3.146 0.262 30.297 1 79.19 336 THR A O 1
ATOM 2663 N N . SER A 1 337 ? -3.459 2.18 31.609 1 77.88 337 SER A N 1
ATOM 2664 C CA . SER A 1 337 ? -4.121 2.896 30.531 1 77.88 337 SER A CA 1
ATOM 2665 C C . SER A 1 337 ? -3.213 3.02 29.312 1 77.88 337 SER A C 1
ATOM 2667 O O . SER A 1 337 ? -1.986 3.025 29.438 1 77.88 337 SER A O 1
ATOM 2669 N N . GLY A 1 338 ? -3.852 3.047 28.203 1 74.69 338 GLY A N 1
ATOM 2670 C CA . GLY A 1 338 ? -3.125 3.082 26.953 1 74.69 338 GLY A CA 1
ATOM 2671 C C . GLY A 1 338 ? -2.279 4.328 26.781 1 74.69 338 GLY A C 1
ATOM 2672 O O . GLY A 1 338 ? -1.308 4.328 26.016 1 74.69 338 GLY A O 1
ATOM 2673 N N . SER A 1 339 ? -2.732 5.422 27.453 1 82.62 339 SER A N 1
ATOM 2674 C CA . SER A 1 339 ? -1.979 6.668 27.375 1 82.62 339 SER A CA 1
ATOM 2675 C C . SER A 1 339 ? -2.281 7.578 28.562 1 82.62 339 SER A C 1
ATOM 2677 O O . SER A 1 339 ? -3.344 7.469 29.172 1 82.62 339 SER A O 1
ATOM 2679 N N . LYS A 1 340 ? -1.278 8.391 28.922 1 87.12 340 LYS A N 1
ATOM 2680 C CA . LYS A 1 340 ? -1.439 9.453 29.906 1 87.12 340 LYS A CA 1
ATOM 2681 C C . LYS A 1 340 ? -1.316 10.828 29.25 1 87.12 340 LYS A C 1
ATOM 2683 O O . LYS A 1 340 ? -0.476 11.031 28.375 1 87.12 340 LYS A O 1
ATOM 2688 N N . HIS A 1 341 ? -2.17 11.703 29.766 1 91.25 341 HIS A N 1
ATOM 2689 C CA . HIS A 1 341 ? -2.242 13.008 29.109 1 91.25 341 HIS A CA 1
ATOM 2690 C C . HIS A 1 341 ? -2.086 14.141 30.125 1 91.25 341 HIS A C 1
ATOM 2692 O O . HIS A 1 341 ? -2.639 14.07 31.219 1 91.25 341 HIS A O 1
ATOM 2698 N N . MET A 1 342 ? -1.285 15.094 29.828 1 92.31 342 MET A N 1
ATOM 2699 C CA . MET A 1 342 ? -1.153 16.344 30.562 1 92.31 342 MET A CA 1
ATOM 2700 C C . MET A 1 342 ? -1.213 17.547 29.609 1 92.31 342 MET A C 1
ATOM 2702 O O . MET A 1 342 ? -0.4 17.656 28.703 1 92.31 342 MET A O 1
ATOM 2706 N N . HIS A 1 343 ? -2.234 18.406 29.859 1 93.06 343 HIS A N 1
ATOM 2707 C CA . HIS A 1 343 ? -2.43 19.562 28.984 1 93.06 343 HIS A CA 1
ATOM 2708 C C . HIS A 1 343 ? -1.893 20.828 29.641 1 93.06 343 HIS A C 1
ATOM 2710 O O . HIS A 1 343 ? -1.917 20.969 30.875 1 93.06 343 HIS A O 1
ATOM 2716 N N . ALA A 1 344 ? -1.39 21.719 28.812 1 93.56 344 ALA A N 1
ATOM 2717 C CA . ALA A 1 344 ? -1.297 23.109 29.25 1 93.56 344 ALA A CA 1
ATOM 2718 C C . ALA A 1 344 ? -2.658 23.797 29.188 1 93.56 344 ALA A C 1
ATOM 2720 O O . ALA A 1 344 ? -3.641 23.203 28.734 1 93.56 344 ALA A O 1
ATOM 2721 N N . ASP A 1 345 ? -2.711 25.047 29.75 1 94.06 345 ASP A N 1
ATOM 2722 C CA . ASP A 1 345 ? -3.98 25.766 29.781 1 94.06 345 ASP A CA 1
ATOM 2723 C C . ASP A 1 345 ? -4.324 26.344 28.406 1 94.06 345 ASP A C 1
ATOM 2725 O O . ASP A 1 345 ? -5.406 26.891 28.219 1 94.06 345 ASP A O 1
ATOM 2729 N N . GLY A 1 346 ? -3.506 26.172 27.469 1 95.5 346 GLY A N 1
ATOM 2730 C CA . GLY A 1 346 ? -3.604 26.609 26.094 1 95.5 346 GLY A CA 1
ATOM 2731 C C . GLY A 1 346 ? -2.492 26.062 25.219 1 95.5 346 GLY A C 1
ATOM 2732 O O . GLY A 1 346 ? -1.972 24.969 25.469 1 95.5 346 GLY A O 1
ATOM 2733 N N . ILE A 1 347 ? -2.207 26.828 24.172 1 97.5 347 ILE A N 1
ATOM 2734 C CA . ILE A 1 347 ? -1.135 26.391 23.281 1 97.5 347 ILE A CA 1
ATOM 2735 C C . ILE A 1 347 ? 0.219 26.719 23.906 1 97.5 347 ILE A C 1
ATOM 2737 O O . ILE A 1 347 ? 0.301 27.516 24.844 1 97.5 347 ILE A O 1
ATOM 2741 N N . TYR A 1 348 ? 1.257 26.031 23.547 1 98 348 TYR A N 1
ATOM 2742 C CA . TYR A 1 348 ? 2.633 26.359 23.906 1 98 348 TYR A CA 1
ATOM 2743 C C . TYR A 1 348 ? 3.441 26.734 22.672 1 98 348 TYR A C 1
ATOM 2745 O O . TYR A 1 348 ? 3.111 26.328 21.562 1 98 348 TYR A O 1
ATOM 2753 N N . HIS A 1 349 ? 4.477 27.516 22.859 1 98.19 349 HIS A N 1
ATOM 2754 C CA . HIS A 1 349 ? 5.301 28 21.75 1 98.19 349 HIS A CA 1
ATOM 2755 C C . HIS A 1 349 ? 6.523 27.109 21.547 1 98.19 349 HIS A C 1
ATOM 2757 O O . HIS A 1 349 ? 6.961 26.422 22.484 1 98.19 349 HIS A O 1
ATOM 2763 N N . ILE A 1 350 ? 7.016 27.047 20.375 1 98.69 350 ILE A N 1
ATOM 2764 C CA . ILE A 1 350 ? 8.234 26.328 20.031 1 98.69 350 ILE A CA 1
ATOM 2765 C C . ILE A 1 350 ? 9.297 27.328 19.547 1 98.69 350 ILE A C 1
ATOM 2767 O O . ILE A 1 350 ? 9.062 28.094 18.609 1 98.69 350 ILE A O 1
ATOM 2771 N N . PRO A 1 351 ? 10.477 27.359 20.188 1 98.81 351 PRO A N 1
ATOM 2772 C CA . PRO A 1 351 ? 11.508 28.328 19.797 1 98.81 351 PRO A CA 1
ATOM 2773 C C . PRO A 1 351 ? 12.305 27.891 18.578 1 98.81 351 PRO A C 1
ATOM 2775 O O . PRO A 1 351 ? 12.516 26.688 18.359 1 98.81 351 PRO A O 1
ATOM 2778 N N . TYR A 1 352 ? 12.844 28.828 17.812 1 98.81 352 TYR A N 1
ATOM 2779 C CA . TYR A 1 352 ? 13.648 28.578 16.625 1 98.81 352 TYR A CA 1
ATOM 2780 C C . TYR A 1 352 ? 14.906 27.797 16.969 1 98.81 352 TYR A C 1
ATOM 2782 O O . TYR A 1 352 ? 15.336 26.938 16.203 1 98.81 352 TYR A O 1
ATOM 2790 N N . ARG A 1 353 ? 15.453 27.984 18.109 1 98.88 353 ARG A N 1
ATOM 2791 C CA . ARG A 1 353 ? 16.703 27.359 18.547 1 98.88 353 ARG A CA 1
ATOM 2792 C C . ARG A 1 353 ? 16.531 25.844 18.703 1 98.88 353 ARG A C 1
ATOM 2794 O O . ARG A 1 353 ? 17.516 25.125 18.812 1 98.88 353 ARG A O 1
ATOM 2801 N N . SER A 1 354 ? 15.297 25.344 18.688 1 98.88 354 SER A N 1
ATOM 2802 C CA . SER A 1 354 ? 15.039 23.906 18.766 1 98.88 354 SER A CA 1
ATOM 2803 C C . SER A 1 354 ? 15.008 23.266 17.375 1 98.88 354 SER A C 1
ATOM 2805 O O . SER A 1 354 ? 14.773 22.062 17.25 1 98.88 354 SER A O 1
ATOM 2807 N N . LEU A 1 355 ? 15.281 24.062 16.266 1 98.94 355 LEU A N 1
ATOM 2808 C CA . LEU A 1 355 ? 15.055 23.547 14.914 1 98.94 355 LEU A CA 1
ATOM 2809 C C . LEU A 1 355 ? 16.359 23.516 14.125 1 98.94 355 LEU A C 1
ATOM 2811 O O . LEU A 1 355 ? 16.344 23.281 12.914 1 98.94 355 LEU A O 1
ATOM 2815 N N . TYR A 1 356 ? 17.469 23.766 14.719 1 98.88 356 TYR A N 1
ATOM 2816 C CA . TYR A 1 356 ? 18.75 23.609 14.023 1 98.88 356 TYR A CA 1
ATOM 2817 C C . TYR A 1 356 ? 19.797 23.016 14.945 1 98.88 356 TYR A C 1
ATOM 2819 O O . TYR A 1 356 ? 19.672 23.078 16.172 1 98.88 356 TYR A O 1
ATOM 2827 N N . SER A 1 357 ? 20.828 22.453 14.383 1 98.88 357 SER A N 1
ATOM 2828 C CA . SER A 1 357 ? 21.828 21.688 15.102 1 98.88 357 SER A CA 1
ATOM 2829 C C . SER A 1 357 ? 22.766 22.609 15.883 1 98.88 357 SER A C 1
ATOM 2831 O O . SER A 1 357 ? 23.156 23.672 15.398 1 98.88 357 SER A O 1
ATOM 2833 N N . VAL A 1 358 ? 23.141 22.141 17.031 1 98.75 358 VAL A N 1
ATOM 2834 C CA . VAL A 1 358 ? 24.062 22.891 17.891 1 98.75 358 VAL A CA 1
ATOM 2835 C C . VAL A 1 358 ? 25.469 22.844 17.312 1 98.75 358 VAL A C 1
ATOM 2837 O O . VAL A 1 358 ? 26.266 23.75 17.516 1 98.75 358 VAL A O 1
ATOM 2840 N N . ASN A 1 359 ? 25.797 21.766 16.5 1 98.81 359 ASN A N 1
ATOM 2841 C CA . ASN A 1 359 ? 27.203 21.609 16.156 1 98.81 359 ASN A CA 1
ATOM 2842 C C . ASN A 1 359 ? 27.375 21.344 14.656 1 98.81 359 ASN A C 1
ATOM 2844 O O . ASN A 1 359 ? 28.5 21.125 14.188 1 98.81 359 ASN A O 1
ATOM 2848 N N . VAL A 1 360 ? 26.328 21.141 13.828 1 98.88 360 VAL A N 1
ATOM 2849 C CA . VAL A 1 360 ? 26.406 21.078 12.375 1 98.88 360 VAL A CA 1
ATOM 2850 C C . VAL A 1 360 ? 25.922 22.391 11.773 1 98.88 360 VAL A C 1
ATOM 2852 O O . VAL A 1 360 ? 24.719 22.656 11.734 1 98.88 360 VAL A O 1
ATOM 2855 N N . SER A 1 361 ? 26.703 23.172 11.195 1 98.69 361 SER A N 1
ATOM 2856 C CA . SER A 1 361 ? 26.531 24.609 10.969 1 98.69 361 SER A CA 1
ATOM 2857 C C . SER A 1 361 ? 25.484 24.875 9.898 1 98.69 361 SER A C 1
ATOM 2859 O O . SER A 1 361 ? 24.906 25.953 9.852 1 98.69 361 SER A O 1
ATOM 2861 N N . ASN A 1 362 ? 25.266 23.922 9.008 1 98.81 362 ASN A N 1
ATOM 2862 C CA . ASN A 1 362 ? 24.312 24.172 7.934 1 98.81 362 ASN A CA 1
ATOM 2863 C C . ASN A 1 362 ? 23.172 23.156 7.949 1 98.81 362 ASN A C 1
ATOM 2865 O O . ASN A 1 362 ? 22.656 22.781 6.895 1 98.81 362 ASN A O 1
ATOM 2869 N N . LEU A 1 363 ? 22.828 22.641 9.18 1 98.94 363 LEU A N 1
ATOM 2870 C CA . LEU A 1 363 ? 21.766 21.641 9.312 1 98.94 363 LEU A CA 1
ATOM 2871 C C . LEU A 1 363 ? 20.609 22.188 10.133 1 98.94 363 LEU A C 1
ATOM 2873 O O . LEU A 1 363 ? 20.797 22.594 11.289 1 98.94 363 LEU A O 1
ATOM 2877 N N . LEU A 1 364 ? 19.422 22.219 9.508 1 98.94 364 LEU A N 1
ATOM 2878 C CA . LEU A 1 364 ? 18.141 22.344 10.211 1 98.94 364 LEU A CA 1
ATOM 2879 C C . LEU A 1 364 ? 17.406 21.016 10.25 1 98.94 364 LEU A C 1
ATOM 2881 O O . LEU A 1 364 ? 17.75 20.094 9.523 1 98.94 364 LEU A O 1
ATOM 2885 N N . PHE A 1 365 ? 16.516 20.906 11.188 1 98.69 365 PHE A N 1
ATOM 2886 C CA . PHE A 1 365 ? 15.656 19.734 11.258 1 98.69 365 PHE A CA 1
ATOM 2887 C C . PHE A 1 365 ? 14.258 20.094 11.75 1 98.69 365 PHE A C 1
ATOM 2889 O O . PHE A 1 365 ? 14.086 21.125 12.422 1 98.69 365 PHE A O 1
ATOM 2896 N N . ALA A 1 366 ? 13.258 19.328 11.367 1 98.38 366 ALA A N 1
ATOM 2897 C CA . ALA A 1 366 ? 11.859 19.469 11.773 1 98.38 366 ALA A CA 1
ATOM 2898 C C . ALA A 1 366 ? 11.156 18.109 11.758 1 98.38 366 ALA A C 1
ATOM 2900 O O . ALA A 1 366 ? 11.422 17.266 10.898 1 98.38 366 ALA A O 1
ATOM 2901 N N . GLY A 1 367 ? 10.25 17.938 12.688 1 97.25 367 GLY A N 1
ATOM 2902 C CA . GLY A 1 367 ? 9.523 16.688 12.859 1 97.25 367 GLY A CA 1
ATOM 2903 C C . GLY A 1 367 ? 9.82 16.016 14.188 1 97.25 367 GLY A C 1
ATOM 2904 O O . GLY A 1 367 ? 9.875 16.672 15.227 1 97.25 367 GLY A O 1
ATOM 2905 N N . ARG A 1 368 ? 9.914 14.711 14.141 1 97.31 368 ARG A N 1
ATOM 2906 C CA . ARG A 1 368 ? 10.047 13.945 15.375 1 97.31 368 ARG A CA 1
ATOM 2907 C C . ARG A 1 368 ? 11.5 13.914 15.844 1 97.31 368 ARG A C 1
ATOM 2909 O O . ARG A 1 368 ? 11.805 13.359 16.906 1 97.31 368 ARG A O 1
ATOM 2916 N N . ASN A 1 369 ? 12.383 14.57 15.086 1 98.5 369 ASN A N 1
ATOM 2917 C CA . ASN A 1 369 ? 13.797 14.578 15.43 1 98.5 369 ASN A CA 1
ATOM 2918 C C . ASN A 1 369 ? 14.234 15.938 15.969 1 98.5 369 ASN A C 1
ATOM 2920 O O . ASN A 1 369 ? 15.43 16.234 16.016 1 98.5 369 ASN A O 1
ATOM 2924 N N . VAL A 1 370 ? 13.32 16.781 16.344 1 98.62 370 VAL A N 1
ATOM 2925 C CA . VAL A 1 370 ? 13.633 18.125 16.781 1 98.62 370 VAL A CA 1
ATOM 2926 C C . VAL A 1 370 ? 14.25 18.078 18.188 1 98.62 370 VAL A C 1
ATOM 2928 O O . VAL A 1 370 ? 14.219 17.047 18.844 1 98.62 370 VAL A O 1
ATOM 2931 N N . SER A 1 371 ? 14.812 19.203 18.609 1 98.81 371 SER A N 1
ATOM 2932 C CA . SER A 1 371 ? 15.461 19.328 19.906 1 98.81 371 SER A CA 1
ATOM 2933 C C . SER A 1 371 ? 14.43 19.438 21.031 1 98.81 371 SER A C 1
ATOM 2935 O O . SER A 1 371 ? 13.945 20.531 21.328 1 98.81 371 SER A O 1
ATOM 2937 N N . ALA A 1 372 ? 14.094 18.344 21.656 1 98.75 372 ALA A N 1
ATOM 2938 C CA . ALA A 1 372 ? 13.117 18.25 22.75 1 98.75 372 ALA A CA 1
ATOM 2939 C C . ALA A 1 372 ? 13.438 17.078 23.672 1 98.75 372 ALA A C 1
ATOM 2941 O O . ALA A 1 372 ? 14.023 16.078 23.25 1 98.75 372 ALA A O 1
ATOM 2942 N N . SER A 1 373 ? 13.148 17.25 24.984 1 98.56 373 SER A N 1
ATOM 2943 C CA . SER A 1 373 ? 13.203 16.094 25.891 1 98.56 373 SER A CA 1
ATOM 2944 C C . SER A 1 373 ? 12.156 15.055 25.531 1 98.56 373 SER A C 1
ATOM 2946 O O . SER A 1 373 ? 11.211 15.344 24.781 1 98.56 373 SER A O 1
ATOM 2948 N N . HIS A 1 374 ? 12.297 13.859 26.047 1 98.12 374 HIS A N 1
ATOM 2949 C CA . HIS A 1 374 ? 11.328 12.797 25.812 1 98.12 374 HIS A CA 1
ATOM 2950 C C . HIS A 1 374 ? 9.93 13.227 26.25 1 98.12 374 HIS A C 1
ATOM 2952 O O . HIS A 1 374 ? 8.945 12.977 25.547 1 98.12 374 HIS A O 1
ATOM 2958 N N . VAL A 1 375 ? 9.875 13.883 27.375 1 98.12 375 VAL A N 1
ATOM 2959 C CA . VAL A 1 375 ? 8.578 14.266 27.938 1 98.12 375 VAL A CA 1
ATOM 2960 C C . VAL A 1 375 ? 7.926 15.328 27.047 1 98.12 375 VAL A C 1
ATOM 2962 O O . VAL A 1 375 ? 6.762 15.195 26.672 1 98.12 375 VAL A O 1
ATOM 2965 N N . ALA A 1 376 ? 8.688 16.328 26.672 1 98.44 376 ALA A N 1
ATOM 2966 C CA . ALA A 1 376 ? 8.148 17.359 25.781 1 98.44 376 ALA A CA 1
ATOM 2967 C C . ALA A 1 376 ? 7.82 16.781 24.406 1 98.44 376 ALA A C 1
ATOM 2969 O O . ALA A 1 376 ? 6.875 17.234 23.766 1 98.44 376 ALA A O 1
ATOM 2970 N N . PHE A 1 377 ? 8.578 15.789 24.047 1 97.69 377 PHE A N 1
ATOM 2971 C CA . PHE A 1 377 ? 8.359 15.109 22.781 1 97.69 377 PHE A CA 1
ATOM 2972 C C . PHE A 1 377 ? 6.965 14.5 22.719 1 97.69 377 PHE A C 1
ATOM 2974 O O . PHE A 1 377 ? 6.352 14.438 21.656 1 97.69 377 PHE A O 1
ATOM 2981 N N . GLY A 1 378 ? 6.402 14.18 23.797 1 96.94 378 GLY A N 1
ATOM 2982 C CA . GLY A 1 378 ? 5.078 13.586 23.859 1 96.94 378 GLY A CA 1
ATOM 2983 C C . GLY A 1 378 ? 4.004 14.453 23.234 1 96.94 378 GLY A C 1
ATOM 2984 O O . GLY A 1 378 ? 2.957 13.953 22.812 1 96.94 378 GLY A O 1
ATOM 2985 N N . THR A 1 379 ? 4.277 15.742 23.156 1 97.44 379 THR A N 1
ATOM 2986 C CA . THR A 1 379 ? 3.287 16.641 22.594 1 97.44 379 THR A CA 1
ATOM 2987 C C . THR A 1 379 ? 3.789 17.25 21.281 1 97.44 379 THR A C 1
ATOM 2989 O O . THR A 1 379 ? 2.996 17.547 20.391 1 97.44 379 THR A O 1
ATOM 2992 N N . THR A 1 380 ? 5.094 17.359 21.094 1 97.44 380 THR A N 1
ATOM 2993 C CA . THR A 1 380 ? 5.645 18.031 19.922 1 97.44 380 THR A CA 1
ATOM 2994 C C . THR A 1 380 ? 5.695 17.078 18.734 1 97.44 380 THR A C 1
ATOM 2996 O O . THR A 1 380 ? 5.809 17.531 17.578 1 97.44 380 THR A O 1
ATOM 2999 N N . ARG A 1 381 ? 5.535 15.812 18.969 1 97.25 381 ARG A N 1
ATOM 3000 C CA . ARG A 1 381 ? 5.691 14.805 17.922 1 97.25 381 ARG A CA 1
ATOM 3001 C C . ARG A 1 381 ? 4.43 14.688 17.078 1 97.25 381 ARG A C 1
ATOM 3003 O O . ARG A 1 381 ? 4.426 14.023 16.047 1 97.25 381 ARG A O 1
ATOM 3010 N N . VAL A 1 382 ? 3.355 15.297 17.484 1 96.75 382 VAL A N 1
ATOM 3011 C CA . VAL A 1 382 ? 2.119 15.164 16.719 1 96.75 382 VAL A CA 1
ATOM 3012 C C . VAL A 1 382 ? 2.289 15.797 15.344 1 96.75 382 VAL A C 1
ATOM 3014 O O . VAL A 1 382 ? 2.957 16.828 15.203 1 96.75 382 VAL A O 1
ATOM 3017 N N . MET A 1 383 ? 1.691 15.234 14.352 1 97.75 383 MET A N 1
ATOM 3018 C CA . MET A 1 383 ? 2.104 15.422 12.969 1 97.75 383 MET A CA 1
ATOM 3019 C C . MET A 1 383 ? 1.842 16.859 12.508 1 97.75 383 MET A C 1
ATOM 3021 O O . MET A 1 383 ? 2.633 17.422 11.758 1 97.75 383 MET A O 1
ATOM 3025 N N . ALA A 1 384 ? 0.7 17.453 12.883 1 98.5 384 ALA A N 1
ATOM 3026 C CA . ALA A 1 384 ? 0.45 18.828 12.461 1 98.5 384 ALA A CA 1
ATOM 3027 C C . ALA A 1 384 ? 1.449 19.797 13.094 1 98.5 384 ALA A C 1
ATOM 3029 O O . ALA A 1 384 ? 1.844 20.781 12.477 1 98.5 384 ALA A O 1
ATOM 3030 N N . THR A 1 385 ? 1.8 19.531 14.344 1 98.56 385 THR A N 1
ATOM 3031 C CA . THR A 1 385 ? 2.834 20.328 15 1 98.56 385 THR A CA 1
ATOM 3032 C C . THR A 1 385 ? 4.176 20.156 14.289 1 98.56 385 THR A C 1
ATOM 3034 O O . THR A 1 385 ? 4.902 21.125 14.086 1 98.56 385 THR A O 1
ATOM 3037 N N . CYS A 1 386 ? 4.469 18.922 13.883 1 98.69 386 CYS A N 1
ATOM 3038 C CA . CYS A 1 386 ? 5.664 18.672 13.086 1 98.69 386 CYS A CA 1
ATOM 3039 C C . CYS A 1 386 ? 5.633 19.484 11.797 1 98.69 386 CYS A C 1
ATOM 3041 O O . CYS A 1 386 ? 6.652 20.047 11.383 1 98.69 386 CYS A O 1
ATOM 3043 N N . ALA A 1 387 ? 4.512 19.531 11.219 1 98.75 387 ALA A N 1
ATOM 3044 C CA . ALA A 1 387 ? 4.34 20.234 9.953 1 98.75 387 ALA A CA 1
ATOM 3045 C C . ALA A 1 387 ? 4.617 21.734 10.109 1 98.75 387 ALA A C 1
ATOM 3047 O O . ALA A 1 387 ? 5.285 22.328 9.266 1 98.75 387 ALA A O 1
ATOM 3048 N N . VAL A 1 388 ? 4.109 22.359 11.156 1 98.5 388 VAL A N 1
ATOM 3049 C CA . VAL A 1 388 ? 4.289 23.797 11.32 1 98.5 388 VAL A CA 1
ATOM 3050 C C . VAL A 1 388 ? 5.742 24.094 11.68 1 98.5 388 VAL A C 1
ATOM 3052 O O . VAL A 1 388 ? 6.273 25.141 11.312 1 98.5 388 VAL A O 1
ATOM 3055 N N . MET A 1 389 ? 6.402 23.188 12.414 1 98.88 389 MET A N 1
ATOM 3056 C CA . MET A 1 389 ? 7.844 23.328 12.602 1 98.88 389 MET A CA 1
ATOM 3057 C C . MET A 1 389 ? 8.578 23.234 11.266 1 98.88 389 MET A C 1
ATOM 3059 O O . MET A 1 389 ? 9.578 23.922 11.055 1 98.88 389 MET A O 1
ATOM 3063 N N . GLY A 1 390 ? 8.062 22.328 10.398 1 98.94 390 GLY A N 1
ATOM 3064 C CA . GLY A 1 390 ? 8.625 22.219 9.062 1 98.94 390 GLY A CA 1
ATOM 3065 C C . GLY A 1 390 ? 8.562 23.516 8.281 1 98.94 390 GLY A C 1
ATOM 3066 O O . GLY A 1 390 ? 9.547 23.922 7.656 1 98.94 390 GLY A O 1
ATOM 3067 N N . GLU A 1 391 ? 7.43 24.172 8.305 1 98.88 391 GLU A N 1
ATOM 3068 C CA . GLU A 1 391 ? 7.281 25.453 7.621 1 98.88 391 GLU A CA 1
ATOM 3069 C C . GLU A 1 391 ? 8.258 26.484 8.172 1 98.88 391 GLU A C 1
ATOM 3071 O O . GLU A 1 391 ? 8.867 27.234 7.406 1 98.88 391 GLU A O 1
ATOM 3076 N N . ALA A 1 392 ? 8.414 26.516 9.461 1 98.94 392 ALA A N 1
ATOM 3077 C CA . ALA A 1 392 ? 9.344 27.438 10.094 1 98.94 392 ALA A CA 1
ATOM 3078 C C . ALA A 1 392 ? 10.781 27.141 9.672 1 98.94 392 ALA A C 1
ATOM 3080 O O . ALA A 1 392 ? 11.531 28.062 9.305 1 98.94 392 ALA A O 1
ATOM 3081 N N . ALA A 1 393 ? 11.164 25.891 9.727 1 98.94 393 ALA A N 1
ATOM 3082 C CA . ALA A 1 393 ? 12.516 25.484 9.352 1 98.94 393 ALA A CA 1
ATOM 3083 C C . ALA A 1 393 ? 12.781 25.781 7.875 1 98.94 393 ALA A C 1
ATOM 3085 O O . ALA A 1 393 ? 13.883 26.203 7.508 1 98.94 393 ALA A O 1
ATOM 3086 N N . GLY A 1 394 ? 11.781 25.469 7.02 1 98.94 394 GLY A N 1
ATOM 3087 C CA . GLY A 1 394 ? 11.922 25.766 5.602 1 98.94 394 GLY A CA 1
ATOM 3088 C C . GLY A 1 394 ? 12.086 27.25 5.316 1 98.94 394 GLY A C 1
ATOM 3089 O O . GLY A 1 394 ? 12.883 27.625 4.457 1 98.94 394 GLY A O 1
ATOM 3090 N N . THR A 1 395 ? 11.344 28.062 6.023 1 98.94 395 THR A N 1
ATOM 3091 C CA . THR A 1 395 ? 11.461 29.516 5.891 1 98.94 395 THR A CA 1
ATOM 3092 C C . THR A 1 395 ? 12.852 29.984 6.312 1 98.94 395 THR A C 1
ATOM 3094 O O . THR A 1 395 ? 13.469 30.797 5.621 1 98.94 395 THR A O 1
ATOM 3097 N N . ALA A 1 396 ? 13.312 29.469 7.441 1 98.94 396 ALA A N 1
ATOM 3098 C CA . ALA A 1 396 ? 14.656 29.797 7.906 1 98.94 396 ALA A CA 1
ATOM 3099 C C . ALA A 1 396 ? 15.711 29.359 6.891 1 98.94 396 ALA A C 1
ATOM 3101 O O . ALA A 1 396 ? 16.672 30.094 6.629 1 98.94 396 ALA A O 1
ATOM 3102 N N . ALA A 1 397 ? 15.539 28.172 6.352 1 98.94 397 ALA A N 1
ATOM 3103 C CA . ALA A 1 397 ? 16.484 27.656 5.363 1 98.94 397 ALA A CA 1
ATOM 3104 C C . ALA A 1 397 ? 16.547 28.562 4.133 1 98.94 397 ALA A C 1
ATOM 3106 O O . ALA A 1 397 ? 17.609 28.797 3.58 1 98.94 397 ALA A O 1
ATOM 3107 N N . ALA A 1 398 ? 15.406 29 3.674 1 98.94 398 ALA A N 1
ATOM 3108 C CA . ALA A 1 398 ? 15.359 29.906 2.531 1 98.94 398 ALA A CA 1
ATOM 3109 C C . ALA A 1 398 ? 16.141 31.188 2.816 1 98.94 398 ALA A C 1
ATOM 3111 O O . ALA A 1 398 ? 16.859 31.703 1.952 1 98.94 398 ALA A O 1
ATOM 3112 N N . LEU A 1 399 ? 15.961 31.781 4.016 1 98.81 399 LEU A N 1
ATOM 3113 C CA . LEU A 1 399 ? 16.688 32.969 4.402 1 98.81 399 LEU A CA 1
ATOM 3114 C C . LEU A 1 399 ? 18.188 32.719 4.477 1 98.81 399 LEU A C 1
ATOM 3116 O O . LEU A 1 399 ? 19 33.531 4.047 1 98.81 399 LEU A O 1
ATOM 3120 N N . CYS A 1 400 ? 18.562 31.547 5.078 1 98.88 400 CYS A N 1
ATOM 3121 C CA . CYS A 1 400 ? 19.969 31.156 5.121 1 98.88 400 CYS A CA 1
ATOM 3122 C C . CYS A 1 400 ? 20.578 31.141 3.723 1 98.88 400 CYS A C 1
ATOM 3124 O O . CYS A 1 400 ? 21.656 31.703 3.504 1 98.88 400 CYS A O 1
ATOM 3126 N N . ALA A 1 401 ? 19.875 30.469 2.832 1 98.69 401 ALA A N 1
ATOM 3127 C CA . ALA A 1 401 ? 20.359 30.344 1.463 1 98.69 401 ALA A CA 1
ATOM 3128 C C . ALA A 1 401 ? 20.484 31.703 0.787 1 98.69 401 ALA A C 1
ATOM 3130 O O . ALA A 1 401 ? 21.469 31.984 0.099 1 98.69 401 ALA A O 1
ATOM 3131 N N . ALA A 1 402 ? 19.516 32.531 0.928 1 98.38 402 ALA A N 1
ATOM 3132 C CA . ALA A 1 402 ? 19.484 33.844 0.284 1 98.38 402 ALA A CA 1
ATOM 3133 C C . ALA A 1 402 ? 20.578 34.75 0.829 1 98.38 402 ALA A C 1
ATOM 3135 O O . ALA A 1 402 ? 21.156 35.562 0.088 1 98.38 402 ALA A O 1
ATOM 3136 N N . LYS A 1 403 ? 20.906 34.688 2.133 1 98.25 403 LYS A N 1
ATOM 3137 C CA . LYS A 1 403 ? 21.812 35.625 2.791 1 98.25 403 LYS A CA 1
ATOM 3138 C C . LYS A 1 403 ? 23.203 35.031 2.928 1 98.25 403 LYS A C 1
ATOM 3140 O O . LYS A 1 403 ? 24.172 35.75 3.195 1 98.25 403 LYS A O 1
ATOM 3145 N N . GLY A 1 404 ? 23.344 33.719 2.703 1 98.31 404 GLY A N 1
ATOM 3146 C CA . GLY A 1 404 ? 24.625 33.031 2.875 1 98.31 404 GLY A CA 1
ATOM 3147 C C . GLY A 1 404 ? 25.062 32.969 4.324 1 98.31 404 GLY A C 1
ATOM 3148 O O . GLY A 1 404 ? 26.25 33.219 4.625 1 98.31 404 GLY A O 1
ATOM 3149 N N . VAL A 1 405 ? 24.094 32.75 5.258 1 98.56 405 VAL A N 1
ATOM 3150 C CA . VAL A 1 405 ? 24.406 32.688 6.68 1 98.56 405 VAL A CA 1
ATOM 3151 C C . VAL A 1 405 ? 23.922 31.359 7.254 1 98.56 405 VAL A C 1
ATOM 3153 O O . VAL A 1 405 ? 23.141 30.641 6.617 1 98.56 405 VAL A O 1
ATOM 3156 N N . SER A 1 406 ? 24.422 30.984 8.422 1 98.69 406 SER A N 1
ATOM 3157 C CA . SER A 1 406 ? 24.031 29.75 9.094 1 98.69 406 SER A CA 1
ATOM 3158 C C . SER A 1 406 ? 22.688 29.922 9.812 1 98.69 406 SER A C 1
ATOM 3160 O O . SER A 1 406 ? 22.25 31.031 10.055 1 98.69 406 SER A O 1
ATOM 3162 N N . PRO A 1 407 ? 22.062 28.781 10.133 1 98.81 407 PRO A N 1
ATOM 3163 C CA . PRO A 1 407 ? 20.828 28.875 10.93 1 98.81 407 PRO A CA 1
ATOM 3164 C C . PRO A 1 407 ? 21.031 29.625 12.242 1 98.81 407 PRO A C 1
ATOM 3166 O O . PRO A 1 407 ? 20.172 30.406 12.641 1 98.81 407 PRO A O 1
ATOM 3169 N N . ARG A 1 408 ? 22.125 29.422 12.891 1 98.75 408 ARG A N 1
ATOM 3170 C CA . ARG A 1 408 ? 22.391 30.125 14.141 1 98.75 408 ARG A CA 1
ATOM 3171 C C . ARG A 1 408 ? 22.484 31.625 13.906 1 98.75 408 ARG A C 1
ATOM 3173 O O . ARG A 1 408 ? 22.031 32.406 14.742 1 98.75 408 ARG A O 1
ATOM 3180 N N . GLU A 1 409 ? 23.062 32 12.812 1 98.69 409 GLU A N 1
ATOM 3181 C CA . GLU A 1 409 ? 23.188 33.438 12.484 1 98.69 409 GLU A CA 1
ATOM 3182 C C . GLU A 1 409 ? 21.812 34.062 12.203 1 98.69 409 GLU A C 1
ATOM 3184 O O . GLU A 1 409 ? 21.609 35.25 12.461 1 98.69 409 GLU A O 1
ATOM 3189 N N . ILE A 1 410 ? 20.891 33.25 11.68 1 98.81 410 ILE A N 1
ATOM 3190 C CA . ILE A 1 410 ? 19.516 33.75 11.523 1 98.81 410 ILE A CA 1
ATOM 3191 C C . ILE A 1 410 ? 18.953 34.125 12.891 1 98.81 410 ILE A C 1
ATOM 3193 O O . ILE A 1 410 ? 18.312 35.156 13.039 1 98.81 410 ILE A O 1
ATOM 3197 N N . HIS A 1 411 ? 19.141 33.25 13.875 1 98.75 411 HIS A N 1
ATOM 3198 C CA . HIS A 1 411 ? 18.672 33.531 15.227 1 98.75 411 HIS A CA 1
ATOM 3199 C C . HIS A 1 411 ? 19.328 34.781 15.773 1 98.75 411 HIS A C 1
ATOM 3201 O O . HIS A 1 411 ? 18.641 35.656 16.312 1 98.75 411 HIS A O 1
ATOM 3207 N N . ASP A 1 412 ? 20.594 34.938 15.594 1 98.44 412 ASP A N 1
ATOM 3208 C CA . ASP A 1 412 ? 21.375 36 16.266 1 98.44 412 ASP A CA 1
ATOM 3209 C C . ASP A 1 412 ? 21.188 37.344 15.586 1 98.44 412 ASP A C 1
ATOM 3211 O O . ASP A 1 412 ? 21.25 38.375 16.234 1 98.44 412 ASP A O 1
ATOM 3215 N N . GLN A 1 413 ? 20.906 37.312 14.242 1 98.38 413 GLN A N 1
ATOM 3216 C CA . GLN A 1 413 ? 21.016 38.562 13.523 1 98.38 413 GLN A CA 1
ATOM 3217 C C . GLN A 1 413 ? 19.75 38.844 12.711 1 98.38 413 GLN A C 1
ATOM 3219 O O . GLN A 1 413 ? 19.5 40 12.297 1 98.38 413 GLN A O 1
ATOM 3224 N N . HIS A 1 414 ? 18.969 37.844 12.492 1 98.44 414 HIS A N 1
ATOM 3225 C CA . HIS A 1 414 ? 17.859 38.031 11.562 1 98.44 414 HIS A CA 1
ATOM 3226 C C . HIS A 1 414 ? 16.578 37.406 12.109 1 98.44 414 HIS A C 1
ATOM 3228 O O . HIS A 1 414 ? 15.719 36.969 11.344 1 98.44 414 HIS A O 1
ATOM 3234 N N . LEU A 1 415 ? 16.422 37.281 13.383 1 98.5 415 LEU A N 1
ATOM 3235 C CA . LEU A 1 415 ? 15.273 36.656 14 1 98.5 415 LEU A CA 1
ATOM 3236 C C . LEU A 1 415 ? 13.984 37.406 13.656 1 98.5 415 LEU A C 1
ATOM 3238 O O . LEU A 1 415 ? 12.969 36.781 13.352 1 98.5 415 LEU A O 1
ATOM 3242 N N . GLU A 1 416 ? 13.992 38.719 13.773 1 97.75 416 GLU A N 1
ATOM 3243 C CA . GLU A 1 416 ? 12.812 39.5 13.461 1 97.75 416 GLU A CA 1
ATOM 3244 C C . GLU A 1 416 ? 12.367 39.281 12.016 1 97.75 416 GLU A C 1
ATOM 3246 O O . GLU A 1 416 ? 11.172 39.188 11.742 1 97.75 416 GLU A O 1
ATOM 3251 N N . GLU A 1 417 ? 13.312 39.281 11.133 1 98.25 417 GLU A N 1
ATOM 3252 C CA . GLU A 1 417 ? 12.992 39.031 9.727 1 98.25 417 GLU A CA 1
ATOM 3253 C C . GLU A 1 417 ? 12.336 37.656 9.547 1 98.25 417 GLU A C 1
ATOM 3255 O O . GLU A 1 417 ? 11.375 37.531 8.789 1 98.25 417 GLU A O 1
ATOM 3260 N N . LEU A 1 418 ? 12.891 36.656 10.203 1 98.69 418 LEU A N 1
ATOM 3261 C CA . LEU A 1 418 ? 12.297 35.312 10.148 1 98.69 418 LEU A CA 1
ATOM 3262 C C . LEU A 1 418 ? 10.852 35.344 10.617 1 98.69 418 LEU A C 1
ATOM 3264 O O . LEU A 1 418 ? 9.961 34.844 9.93 1 98.69 418 LEU A O 1
ATOM 3268 N N . GLN A 1 419 ? 10.609 35.938 11.719 1 98.62 419 GLN A N 1
ATOM 3269 C CA . GLN A 1 419 ? 9.273 35.969 12.312 1 98.62 419 GLN A CA 1
ATOM 3270 C C . GLN A 1 419 ? 8.305 36.75 11.445 1 98.62 419 GLN A C 1
ATOM 3272 O O . GLN A 1 419 ? 7.152 36.344 11.266 1 98.62 419 GLN A O 1
ATOM 3277 N N . GLN A 1 420 ? 8.727 37.844 10.906 1 98.19 420 GLN A N 1
ATOM 3278 C CA . GLN A 1 420 ? 7.859 38.656 10.055 1 98.19 420 GLN A CA 1
ATOM 3279 C C . GLN A 1 420 ? 7.555 37.938 8.742 1 98.19 420 GLN A C 1
ATOM 3281 O O . GLN A 1 420 ? 6.457 38.094 8.195 1 98.19 420 GLN A O 1
ATOM 3286 N N . THR A 1 421 ? 8.555 37.219 8.234 1 98.19 421 THR A N 1
ATOM 3287 C CA . THR A 1 421 ? 8.328 36.406 7.031 1 98.19 421 THR A CA 1
ATOM 3288 C C . THR A 1 421 ? 7.281 35.344 7.289 1 98.19 421 THR A C 1
ATOM 3290 O O . THR A 1 421 ? 6.398 35.094 6.461 1 98.19 421 THR A O 1
ATOM 3293 N N . LEU A 1 422 ? 7.418 34.656 8.43 1 98.56 422 LEU A N 1
ATOM 3294 C CA . LEU A 1 422 ? 6.441 33.656 8.82 1 98.56 422 LEU A CA 1
ATOM 3295 C C . LEU A 1 422 ? 5.039 34.25 8.883 1 98.56 422 LEU A C 1
ATOM 3297 O O . LEU A 1 422 ? 4.082 33.625 8.391 1 98.56 422 LEU A O 1
ATOM 3301 N N . LEU A 1 423 ? 4.93 35.406 9.477 1 97.81 423 LEU A N 1
ATOM 3302 C CA . LEU A 1 423 ? 3.637 36.062 9.586 1 97.81 423 LEU A CA 1
ATOM 3303 C C . LEU A 1 423 ? 3.082 36.406 8.211 1 97.81 423 LEU A C 1
ATOM 3305 O O . LEU A 1 423 ? 1.891 36.219 7.949 1 97.81 423 LEU A O 1
ATOM 3309 N N . ARG A 1 424 ? 3.928 36.906 7.348 1 96.88 424 ARG A N 1
ATOM 3310 C CA . ARG A 1 424 ? 3.496 37.25 6 1 96.88 424 ARG A CA 1
ATOM 3311 C C . ARG A 1 424 ? 2.967 36.031 5.25 1 96.88 424 ARG A C 1
ATOM 3313 O O . ARG A 1 424 ? 2.053 36.156 4.43 1 96.88 424 ARG A O 1
ATOM 3320 N N . GLN A 1 425 ? 3.477 34.906 5.598 1 95.81 425 GLN A N 1
ATOM 3321 C CA . GLN A 1 425 ? 3.084 33.656 4.934 1 95.81 425 GLN A CA 1
ATOM 3322 C C . GLN A 1 425 ? 1.938 32.969 5.672 1 95.81 425 GLN A C 1
ATOM 3324 O O . GLN A 1 425 ? 1.572 31.859 5.352 1 95.81 425 GLN A O 1
ATOM 3329 N N . ASP A 1 426 ? 1.373 33.594 6.629 1 97 426 ASP A N 1
ATOM 3330 C CA . ASP A 1 426 ? 0.275 33.094 7.453 1 97 426 ASP A CA 1
ATOM 3331 C C . ASP A 1 426 ? 0.694 31.859 8.242 1 97 426 ASP A C 1
ATOM 3333 O O . ASP A 1 426 ? -0.144 31.031 8.586 1 97 426 ASP A O 1
ATOM 3337 N N . ALA A 1 427 ? 2.031 31.672 8.461 1 97.88 427 ALA A N 1
ATOM 3338 C CA . ALA A 1 427 ? 2.525 30.516 9.219 1 97.88 427 ALA A CA 1
ATOM 3339 C C . ALA A 1 427 ? 1.927 30.5 10.625 1 97.88 427 ALA A C 1
ATOM 3341 O O . ALA A 1 427 ? 1.328 31.469 11.07 1 97.88 427 ALA A O 1
ATOM 3342 N N . SER A 1 428 ? 2.043 29.375 11.289 1 96.75 428 SER A N 1
ATOM 3343 C CA . SER A 1 428 ? 1.431 29.125 12.586 1 96.75 428 SER A CA 1
ATOM 3344 C C . SER A 1 428 ? 2.25 29.75 13.711 1 96.75 428 SER A C 1
ATOM 3346 O O . SER A 1 428 ? 2.934 29.031 14.453 1 96.75 428 SER A O 1
ATOM 3348 N N . VAL A 1 429 ? 2.119 31.016 13.836 1 96.44 429 VAL A N 1
ATOM 3349 C CA . VAL A 1 429 ? 2.734 31.781 14.914 1 96.44 429 VAL A CA 1
ATOM 3350 C C . VAL A 1 429 ? 1.669 32.594 15.656 1 96.44 429 VAL A C 1
ATOM 3352 O O . VAL A 1 429 ? 0.824 33.219 15.023 1 96.44 429 VAL A O 1
ATOM 3355 N N . ILE A 1 430 ? 1.694 32.531 16.938 1 95.81 430 ILE A N 1
ATOM 3356 C CA . ILE A 1 430 ? 0.671 33.219 17.734 1 95.81 430 ILE A CA 1
ATOM 3357 C C . ILE A 1 430 ? 1.329 34.188 18.703 1 95.81 430 ILE A C 1
ATOM 3359 O O . ILE A 1 430 ? 2.396 33.906 19.25 1 95.81 430 ILE A O 1
ATOM 3363 N N . GLY A 1 431 ? 0.729 35.312 18.875 1 94.12 431 GLY A N 1
ATOM 3364 C CA . GLY A 1 431 ? 1.169 36.281 19.859 1 94.12 431 GLY A CA 1
ATOM 3365 C C . GLY A 1 431 ? 2.133 37.312 19.297 1 94.12 431 GLY A C 1
ATOM 3366 O O . GLY A 1 431 ? 2.58 38.188 20.016 1 94.12 431 GLY A O 1
ATOM 3367 N N . LEU A 1 432 ? 2.457 37.156 18.016 1 96 432 LEU A N 1
ATOM 3368 C CA . LEU A 1 432 ? 3.287 38.125 17.328 1 96 432 LEU A CA 1
ATOM 3369 C C . LEU A 1 432 ? 2.451 38.969 16.359 1 96 432 LEU A C 1
ATOM 3371 O O . LEU A 1 432 ? 1.475 38.5 15.789 1 96 432 LEU A O 1
ATOM 3375 N N . ARG A 1 433 ? 2.855 40.188 16.188 1 95.69 433 ARG A N 1
ATOM 3376 C CA . ARG A 1 433 ? 2.115 41.125 15.328 1 95.69 433 ARG A CA 1
ATOM 3377 C C . ARG A 1 433 ? 2.908 41.469 14.07 1 95.69 433 ARG A C 1
ATOM 3379 O O . ARG A 1 433 ? 4.141 41.469 14.094 1 95.69 433 ARG A O 1
ATOM 3386 N N . ASN A 1 434 ? 2.188 41.781 13 1 97.44 434 ASN A N 1
ATOM 3387 C CA . ASN A 1 434 ? 2.803 42.312 11.797 1 97.44 434 ASN A CA 1
ATOM 3388 C C . ASN A 1 434 ? 3.438 43.688 12.055 1 97.44 434 ASN A C 1
ATOM 3390 O O . ASN A 1 434 ? 2.758 44.625 12.469 1 97.44 434 ASN A O 1
ATOM 3394 N N . GLU A 1 435 ? 4.707 43.75 11.867 1 96.62 435 GLU A N 1
ATOM 3395 C CA . GLU A 1 435 ? 5.453 45 11.969 1 96.62 435 GLU A CA 1
ATOM 3396 C C . GLU A 1 435 ? 6.258 45.25 10.703 1 96.62 435 GLU A C 1
ATOM 3398 O O . GLU A 1 435 ? 7.227 46.031 10.719 1 96.62 435 GLU A O 1
ATOM 3403 N N . ASP A 1 436 ? 5.852 44.594 9.688 1 96.12 436 ASP A N 1
ATOM 3404 C CA . ASP A 1 436 ? 6.531 44.719 8.406 1 96.12 436 ASP A CA 1
ATOM 3405 C C . ASP A 1 436 ? 6.441 46.156 7.859 1 96.12 436 ASP A C 1
ATOM 3407 O O . ASP A 1 436 ? 5.352 46.625 7.523 1 96.12 436 ASP A O 1
ATOM 3411 N N . GLN A 1 437 ? 7.527 46.75 7.648 1 94.38 437 GLN A N 1
ATOM 3412 C CA . GLN A 1 437 ? 7.555 48.156 7.211 1 94.38 437 GLN A CA 1
ATOM 3413 C C . GLN A 1 437 ? 7.164 48.281 5.738 1 94.38 437 GLN A C 1
ATOM 3415 O O . GLN A 1 437 ? 6.777 49.344 5.281 1 94.38 437 GLN A O 1
ATOM 3420 N N . GLN A 1 438 ? 7.273 47.219 5.074 1 95.5 438 GLN A N 1
ATOM 3421 C CA . GLN A 1 438 ? 6.953 47.25 3.652 1 95.5 438 GLN A CA 1
ATOM 3422 C C . GLN A 1 438 ? 5.449 47.156 3.426 1 95.5 438 GLN A C 1
ATOM 3424 O O . GLN A 1 438 ? 4.961 47.406 2.326 1 95.5 438 GLN A O 1
ATOM 3429 N N . ASP A 1 439 ? 4.758 46.781 4.395 1 97.88 439 ASP A N 1
ATOM 3430 C CA . ASP A 1 439 ? 3.301 46.719 4.309 1 97.88 439 ASP A CA 1
ATOM 3431 C C . ASP A 1 439 ? 2.701 48.125 4.34 1 97.88 439 ASP A C 1
ATOM 3433 O O . ASP A 1 439 ? 2.906 48.875 5.297 1 97.88 439 ASP A O 1
ATOM 3437 N N . LEU A 1 440 ? 1.915 48.469 3.348 1 97.94 440 LEU A N 1
ATOM 3438 C CA . LEU A 1 440 ? 1.356 49.812 3.223 1 97.94 440 LEU A CA 1
ATOM 3439 C C . LEU A 1 440 ? 0.043 49.938 3.988 1 97.94 440 LEU A C 1
ATOM 3441 O O . LEU A 1 440 ? -0.424 51.031 4.266 1 97.94 440 LEU A O 1
ATOM 3445 N N . ALA A 1 441 ? -0.564 48.844 4.285 1 98.31 441 ALA A N 1
ATOM 3446 C CA . ALA A 1 441 ? -1.922 48.812 4.824 1 98.31 441 ALA A CA 1
ATOM 3447 C C . ALA A 1 441 ? -1.989 49.562 6.16 1 98.31 441 ALA A C 1
ATOM 3449 O O . ALA A 1 441 ? -2.9 50.344 6.391 1 98.31 441 ALA A O 1
ATOM 3450 N N . PRO A 1 442 ? -1.025 49.312 7.098 1 97.19 442 PRO A N 1
ATOM 3451 C CA . PRO A 1 442 ? -1.115 49.969 8.406 1 97.19 442 PRO A CA 1
ATOM 3452 C C . PRO A 1 442 ? -1.043 51.469 8.312 1 97.19 442 PRO A C 1
ATOM 3454 O O . PRO A 1 442 ? -1.36 52.188 9.273 1 97.19 442 PRO A O 1
ATOM 3457 N N . LYS A 1 443 ? -0.71 52.062 7.207 1 96.31 443 LYS A N 1
ATOM 3458 C CA . LYS A 1 443 ? -0.581 53.5 7.016 1 96.31 443 LYS A CA 1
ATOM 3459 C C . LYS A 1 443 ? -1.887 54.094 6.516 1 96.31 443 LYS A C 1
ATOM 3461 O O . LYS A 1 443 ? -2.002 55.312 6.391 1 96.31 443 LYS A O 1
ATOM 3466 N N . ALA A 1 444 ? -2.82 53.344 6.301 1 98 444 ALA A N 1
ATOM 3467 C CA . ALA A 1 444 ? -4.09 53.812 5.746 1 98 444 ALA A CA 1
ATOM 3468 C C . ALA A 1 444 ? -5.113 54.062 6.848 1 98 444 ALA A C 1
ATOM 3470 O O . ALA A 1 444 ? -4.977 53.531 7.961 1 98 444 ALA A O 1
ATOM 3471 N N . VAL A 1 445 ? -6.098 54.875 6.531 1 98.31 445 VAL A N 1
ATOM 3472 C CA . VAL A 1 445 ? -7.316 54.969 7.332 1 98.31 445 VAL A CA 1
ATOM 3473 C C . VAL A 1 445 ? -8.328 53.938 6.84 1 98.31 445 VAL A C 1
ATOM 3475 O O . VAL A 1 445 ? -8.594 53.844 5.641 1 98.31 445 VAL A O 1
ATOM 3478 N N . VAL A 1 446 ? -8.859 53.188 7.738 1 98.75 446 VAL A N 1
ATOM 3479 C CA . VAL A 1 446 ? -9.75 52.094 7.352 1 98.75 446 VAL A CA 1
ATOM 3480 C C . VAL A 1 446 ? -11.195 52.469 7.676 1 98.75 446 VAL A C 1
ATOM 3482 O O . VAL A 1 446 ? -11.492 52.938 8.773 1 98.75 446 VAL A O 1
ATOM 3485 N N . THR A 1 447 ? -12.078 52.312 6.734 1 98.44 447 THR A N 1
ATOM 3486 C CA . THR A 1 447 ? -13.523 52.438 6.918 1 98.44 447 THR A CA 1
ATOM 3487 C C . THR A 1 447 ? -14.25 51.219 6.367 1 98.44 447 THR A C 1
ATOM 3489 O O . THR A 1 447 ? -13.664 50.406 5.641 1 98.44 447 THR A O 1
ATOM 3492 N N . ALA A 1 448 ? -15.469 51 6.809 1 98.62 448 ALA A N 1
ATOM 3493 C CA . ALA A 1 448 ? -16.25 49.844 6.336 1 98.62 448 ALA A CA 1
ATOM 3494 C C . ALA A 1 448 ? -17.719 50.219 6.121 1 98.62 448 ALA A C 1
ATOM 3496 O O . ALA A 1 448 ? -18.156 51.281 6.598 1 98.62 448 ALA A O 1
ATOM 3497 N N . SER A 1 449 ? -18.406 49.438 5.355 1 98.06 449 SER A N 1
ATOM 3498 C CA . SER A 1 449 ? -19.828 49.656 5.109 1 98.06 449 SER A CA 1
ATOM 3499 C C . SER A 1 449 ? -20.641 49.531 6.395 1 98.06 449 SER A C 1
ATOM 3501 O O . SER A 1 449 ? -21.484 50.406 6.68 1 98.06 449 SER A O 1
ATOM 3503 N N . THR A 1 450 ? -20.484 48.375 7.047 1 98.19 450 THR A N 1
ATOM 3504 C CA . THR A 1 450 ? -21.094 48.125 8.344 1 98.19 450 THR A CA 1
ATOM 3505 C C . THR A 1 450 ? -20.109 47.469 9.297 1 98.19 450 THR A C 1
ATOM 3507 O O . THR A 1 450 ? -19.016 47.062 8.891 1 98.19 450 THR A O 1
ATOM 3510 N N . THR A 1 451 ? -20.406 47.469 10.547 1 98.12 451 THR A N 1
ATOM 3511 C CA . THR A 1 451 ? -19.562 46.844 11.562 1 98.12 451 THR A CA 1
ATOM 3512 C C . THR A 1 451 ? -20.422 46.219 12.664 1 98.12 451 THR A C 1
ATOM 3514 O O . THR A 1 451 ? -21.438 46.781 13.062 1 98.12 451 THR A O 1
ATOM 3517 N N . TYR A 1 452 ? -20.078 45.062 13.055 1 97.19 452 TYR A N 1
ATOM 3518 C CA . TYR A 1 452 ? -20.703 44.406 14.203 1 97.19 452 TYR A CA 1
ATOM 3519 C C . TYR A 1 452 ? -20.312 45.125 15.5 1 97.19 452 TYR A C 1
ATOM 3521 O O . TYR A 1 452 ? -19.188 44.969 15.977 1 97.19 452 TYR A O 1
ATOM 3529 N N . SER A 1 453 ? -21.234 45.844 16.109 1 96.69 453 SER A N 1
ATOM 3530 C CA . SER A 1 453 ? -20.875 46.688 17.234 1 96.69 453 SER A CA 1
ATOM 3531 C C . SER A 1 453 ? -21.656 46.344 18.484 1 96.69 453 SER A C 1
ATOM 3533 O O . SER A 1 453 ? -21.438 46.906 19.547 1 96.69 453 SER A O 1
ATOM 3535 N N . THR A 1 454 ? -22.562 45.469 18.391 1 95.69 454 THR A N 1
ATOM 3536 C CA . THR A 1 454 ? -23.328 45 19.531 1 95.69 454 THR A CA 1
ATOM 3537 C C . THR A 1 454 ? -23.312 43.469 19.625 1 95.69 454 THR A C 1
ATOM 3539 O O . THR A 1 454 ? -23.75 42.781 18.688 1 95.69 454 THR A O 1
ATOM 3542 N N . ILE A 1 455 ? -22.812 42.969 20.719 1 97.06 455 ILE A N 1
ATOM 3543 C CA . ILE A 1 455 ? -22.812 41.531 20.922 1 97.06 455 ILE A CA 1
ATOM 3544 C C . ILE A 1 455 ? -24.172 41.094 21.438 1 97.06 455 ILE A C 1
ATOM 3546 O O . ILE A 1 455 ? -24.531 41.375 22.594 1 97.06 455 ILE A O 1
ATOM 3550 N N . ALA A 1 456 ? -24.922 40.438 20.578 1 96.31 456 ALA A N 1
ATOM 3551 C CA . ALA A 1 456 ? -26.234 39.938 20.906 1 96.31 456 ALA A CA 1
ATOM 3552 C C . ALA A 1 456 ? -26.516 38.594 20.203 1 96.31 456 ALA A C 1
ATOM 3554 O O . ALA A 1 456 ? -26.641 38.562 18.969 1 96.31 456 ALA A O 1
ATOM 3555 N N . ILE A 1 457 ? -26.438 37.562 20.953 1 97.12 457 ILE A N 1
ATOM 3556 C CA . ILE A 1 457 ? -26.922 36.281 20.5 1 97.12 457 ILE A CA 1
ATOM 3557 C C . ILE A 1 457 ? -28.359 36.062 20.969 1 97.12 457 ILE A C 1
ATOM 3559 O O . ILE A 1 457 ? -28.594 35.594 22.078 1 97.12 457 ILE A O 1
ATOM 3563 N N . ASP A 1 458 ? -29.344 36.344 20.078 1 95.31 458 ASP A N 1
ATOM 3564 C CA . ASP A 1 458 ? -30.703 36.469 20.625 1 95.31 458 ASP A CA 1
ATOM 3565 C C . ASP A 1 458 ? -31.703 35.656 19.828 1 95.31 458 ASP A C 1
ATOM 3567 O O . ASP A 1 458 ? -32.906 35.906 19.891 1 95.31 458 ASP A O 1
ATOM 3571 N N . GLN A 1 459 ? -31.25 34.781 19 1 95.06 459 GLN A N 1
ATOM 3572 C CA . GLN A 1 459 ? -32.125 33.844 18.297 1 95.06 459 GLN A CA 1
ATOM 3573 C C . GLN A 1 459 ? -32 32.438 18.875 1 95.06 459 GLN A C 1
ATOM 3575 O O . GLN A 1 459 ? -31.188 31.641 18.422 1 95.06 459 GLN A O 1
ATOM 3580 N N . PRO A 1 460 ? -32.844 32.094 19.781 1 96.69 460 PRO A N 1
ATOM 3581 C CA . PRO A 1 460 ? -32.781 30.766 20.391 1 96.69 460 PRO A CA 1
ATOM 3582 C C . PRO A 1 460 ? -33.156 29.641 19.422 1 96.69 460 PRO A C 1
ATOM 3584 O O . PRO A 1 460 ? -34.062 29.828 18.594 1 96.69 460 PRO A O 1
ATOM 3587 N N . ASP A 1 461 ? -32.469 28.625 19.453 1 95.75 461 ASP A N 1
ATOM 3588 C CA . ASP A 1 461 ? -32.75 27.469 18.594 1 95.75 461 ASP A CA 1
ATOM 3589 C C . ASP A 1 461 ? -32.906 26.188 19.406 1 95.75 461 ASP A C 1
ATOM 3591 O O . ASP A 1 461 ? -33.5 25.219 18.938 1 95.75 461 ASP A O 1
ATOM 3595 N N . ALA A 1 462 ? -32.375 26.125 20.609 1 96.62 462 ALA A N 1
ATOM 3596 C CA . ALA A 1 462 ? -32.438 24.938 21.469 1 96.62 462 ALA A CA 1
ATOM 3597 C C . ALA A 1 462 ? -32.406 25.328 22.938 1 96.62 462 ALA A C 1
ATOM 3599 O O . ALA A 1 462 ? -31.891 26.375 23.312 1 96.62 462 ALA A O 1
ATOM 3600 N N . SER A 1 463 ? -32.969 24.469 23.781 1 96.94 463 SER A N 1
ATOM 3601 C CA . SER A 1 463 ? -32.938 24.672 25.234 1 96.94 463 SER A CA 1
ATOM 3602 C C . SER A 1 463 ? -31.797 23.875 25.875 1 96.94 463 SER A C 1
ATOM 3604 O O . SER A 1 463 ? -31.406 22.828 25.359 1 96.94 463 SER A O 1
ATOM 3606 N N . TYR A 1 464 ? -31.297 24.422 26.906 1 97.19 464 TYR A N 1
ATOM 3607 C CA . TYR A 1 464 ? -30.25 23.766 27.688 1 97.19 464 TYR A CA 1
ATOM 3608 C C . TYR A 1 464 ? -30.547 23.875 29.188 1 97.19 464 TYR A C 1
ATOM 3610 O O . TYR A 1 464 ? -30.438 24.953 29.766 1 97.19 464 TYR A O 1
ATOM 3618 N N . VAL A 1 465 ? -30.891 22.719 29.781 1 97.12 465 VAL A N 1
ATOM 3619 C CA . VAL A 1 465 ? -31.125 22.719 31.219 1 97.12 465 VAL A CA 1
ATOM 3620 C C . VAL A 1 465 ? -29.797 22.891 31.953 1 97.12 465 VAL A C 1
ATOM 3622 O O . VAL A 1 465 ? -28.828 22.203 31.656 1 97.12 465 VAL A O 1
ATOM 3625 N N . LEU A 1 466 ? -29.797 23.797 32.875 1 97.38 466 LEU A N 1
ATOM 3626 C CA . LEU A 1 466 ? -28.578 24.156 33.562 1 97.38 466 LEU A CA 1
ATOM 3627 C C . LEU A 1 466 ? -28.219 23.109 34.625 1 97.38 466 LEU A C 1
ATOM 3629 O O . LEU A 1 466 ? -28.078 23.453 35.781 1 97.38 466 LEU A O 1
ATOM 3633 N N . GLU A 1 467 ? -27.953 21.969 34.219 1 95.06 467 GLU A N 1
ATOM 3634 C CA . GLU A 1 467 ? -27.641 20.859 35.094 1 95.06 467 GLU A CA 1
ATOM 3635 C C . GLU A 1 467 ? -26.172 20.859 35.5 1 95.06 467 GLU A C 1
ATOM 3637 O O . GLU A 1 467 ? -25.734 20.047 36.312 1 95.06 467 GLU A O 1
ATOM 3642 N N . ARG A 1 468 ? -25.375 21.688 34.938 1 95.31 468 ARG A N 1
ATOM 3643 C CA . ARG A 1 468 ? -23.953 21.891 35.25 1 95.31 468 ARG A CA 1
ATOM 3644 C C . ARG A 1 468 ? -23.562 23.344 35.062 1 95.31 468 ARG A C 1
ATOM 3646 O O . ARG A 1 468 ? -24.312 24.125 34.5 1 95.31 468 ARG A O 1
ATOM 3653 N N . ASP A 1 469 ? -22.406 23.609 35.656 1 97.38 469 ASP A N 1
ATOM 3654 C CA . ASP A 1 469 ? -21.875 24.953 35.406 1 97.38 469 ASP A CA 1
ATOM 3655 C C . ASP A 1 469 ? -21.641 25.156 33.906 1 97.38 469 ASP A C 1
ATOM 3657 O O . ASP A 1 469 ? -21.156 24.25 33.219 1 97.38 469 ASP A O 1
ATOM 3661 N N . ILE A 1 470 ? -22.031 26.266 33.438 1 97.75 470 ILE A N 1
ATOM 3662 C CA . ILE A 1 470 ? -21.734 26.578 32.031 1 97.75 470 ILE A CA 1
ATOM 3663 C C . ILE A 1 470 ? -20.844 27.812 31.969 1 97.75 470 ILE A C 1
ATOM 3665 O O . ILE A 1 470 ? -20.75 28.578 32.938 1 97.75 470 ILE A O 1
ATOM 3669 N N . GLY A 1 471 ? -20.094 27.906 30.922 1 98.12 471 GLY A N 1
ATOM 3670 C CA . GLY A 1 471 ? -19.25 29.047 30.656 1 98.12 471 GLY A CA 1
ATOM 3671 C C . GLY A 1 471 ? -19.578 29.75 29.344 1 98.12 471 GLY A C 1
ATOM 3672 O O . GLY A 1 471 ? -19.906 29.094 28.359 1 98.12 471 GLY A O 1
ATOM 3673 N N . ILE A 1 472 ? -19.562 31.062 29.359 1 98.31 472 ILE A N 1
ATOM 3674 C CA . ILE A 1 472 ? -19.703 31.891 28.156 1 98.31 472 ILE A CA 1
ATOM 3675 C C . ILE A 1 472 ? -18.469 32.781 28 1 98.31 472 ILE A C 1
ATOM 3677 O O . ILE A 1 472 ? -18.188 33.625 28.859 1 98.31 472 ILE A O 1
ATOM 3681 N N . LEU A 1 473 ? -17.766 32.531 26.969 1 98.31 473 LEU A N 1
ATOM 3682 C CA . LEU A 1 473 ? -16.625 33.375 26.656 1 98.31 473 LEU A CA 1
ATOM 3683 C C . LEU A 1 473 ? -16.969 34.406 25.594 1 98.31 473 LEU A C 1
ATOM 3685 O O . LEU A 1 473 ? -17.641 34.094 24.609 1 98.31 473 LEU A O 1
ATOM 3689 N N . PHE A 1 474 ? -16.609 35.656 25.719 1 98.06 474 PHE A N 1
ATOM 3690 C CA . PHE A 1 474 ? -16.797 36.719 24.719 1 98.06 474 PHE A CA 1
ATOM 3691 C C . PHE A 1 474 ? -15.773 37.812 24.906 1 98.06 474 PHE A C 1
ATOM 3693 O O . PHE A 1 474 ? -15.188 37.969 25.984 1 98.06 474 PHE A O 1
ATOM 3700 N N . PRO A 1 475 ? -15.508 38.625 23.859 1 98.12 475 PRO A N 1
ATOM 3701 C CA . PRO A 1 475 ? -14.516 39.688 23.953 1 98.12 475 PRO A CA 1
ATOM 3702 C C . PRO A 1 475 ? -15.047 40.938 24.656 1 98.12 475 PRO A C 1
ATOM 3704 O O . PRO A 1 475 ? -16.219 41.281 24.484 1 98.12 475 PRO A O 1
ATOM 3707 N N . VAL A 1 476 ? -14.188 41.562 25.438 1 97.94 476 VAL A N 1
ATOM 3708 C CA . VAL A 1 476 ? -14.484 42.844 26.062 1 97.94 476 VAL A CA 1
ATOM 3709 C C . VAL A 1 476 ? -13.547 43.906 25.516 1 97.94 476 VAL A C 1
ATOM 3711 O O . VAL A 1 476 ? -12.336 43.875 25.734 1 97.94 476 VAL A O 1
ATOM 3714 N N . ALA A 1 477 ? -14.086 44.781 24.922 1 96.56 477 ALA A N 1
ATOM 3715 C CA . ALA A 1 477 ? -13.367 45.906 24.312 1 96.56 477 ALA A CA 1
ATOM 3716 C C . ALA A 1 477 ? -14.273 47.125 24.219 1 96.56 477 ALA A C 1
ATOM 3718 O O . ALA A 1 477 ? -15.18 47.156 23.375 1 96.56 477 ALA A O 1
ATOM 3719 N N . PRO A 1 478 ? -14.188 48.219 24.812 1 94.38 478 PRO A N 1
ATOM 3720 C CA . PRO A 1 478 ? -13.18 48.312 25.875 1 94.38 478 PRO A CA 1
ATOM 3721 C C . PRO A 1 478 ? -13.703 47.844 27.234 1 94.38 478 PRO A C 1
ATOM 3723 O O . PRO A 1 478 ? -12.914 47.531 28.125 1 94.38 478 PRO A O 1
ATOM 3726 N N . SER A 1 479 ? -15.031 47.844 27.391 1 95.75 479 SER A N 1
ATOM 3727 C CA . SER A 1 479 ? -15.555 47.562 28.734 1 95.75 479 SER A CA 1
ATOM 3728 C C . SER A 1 479 ? -16.859 46.781 28.656 1 95.75 479 SER A C 1
ATOM 3730 O O . SER A 1 479 ? -17.484 46.688 27.594 1 95.75 479 SER A O 1
ATOM 3732 N N . LEU A 1 480 ? -17.172 46.156 29.719 1 96.56 480 LEU A N 1
ATOM 3733 C CA . LEU A 1 480 ? -18.438 45.438 29.938 1 96.56 480 LEU A CA 1
ATOM 3734 C C . LEU A 1 480 ? -19.328 46.219 30.906 1 96.56 480 LEU A C 1
ATOM 3736 O O . LEU A 1 480 ? -18.953 46.438 32.062 1 96.56 480 LEU A O 1
ATOM 3740 N N . GLN A 1 481 ? -20.516 46.562 30.453 1 95 481 GLN A N 1
ATOM 3741 C CA . GLN A 1 481 ? -21.391 47.406 31.25 1 95 481 GLN A CA 1
ATOM 3742 C C . GLN A 1 481 ? -22.578 46.625 31.812 1 95 481 GLN A C 1
ATOM 3744 O O . GLN A 1 481 ? -23.344 47.156 32.594 1 95 481 GLN A O 1
ATOM 3749 N N . GLY A 1 482 ? -22.703 45.469 31.406 1 95.06 482 GLY A N 1
ATOM 3750 C CA . GLY A 1 482 ? -23.797 44.594 31.812 1 95.06 482 GLY A CA 1
ATOM 3751 C C . GLY A 1 482 ? -24.094 43.5 30.812 1 95.06 482 GLY A C 1
ATOM 3752 O O . GLY A 1 482 ? -23.609 43.531 29.688 1 95.06 482 GLY A O 1
ATOM 3753 N N . MET A 1 483 ? -24.906 42.594 31.281 1 96.69 483 MET A N 1
ATOM 3754 C CA . MET A 1 483 ? -25.25 41.438 30.438 1 96.69 483 MET A CA 1
ATOM 3755 C C . MET A 1 483 ? -26.672 41 30.719 1 96.69 483 MET A C 1
ATOM 3757 O O . MET A 1 483 ? -27.219 41.25 31.797 1 96.69 483 MET A O 1
ATOM 3761 N N . GLU A 1 484 ? -27.328 40.531 29.703 1 97.88 484 GLU A N 1
ATOM 3762 C CA . GLU A 1 484 ? -28.609 39.844 29.875 1 97.88 484 GLU A CA 1
ATOM 3763 C C . GLU A 1 484 ? -28.516 38.375 29.391 1 97.88 484 GLU A C 1
ATOM 3765 O O . GLU A 1 484 ? -27.859 38.094 28.406 1 97.88 484 GLU A O 1
ATOM 3770 N N . LEU A 1 485 ? -29.141 37.531 30.141 1 98.06 485 LEU A N 1
ATOM 3771 C CA . LEU A 1 485 ? -29.234 36.125 29.781 1 98.06 485 LEU A CA 1
ATOM 3772 C C . LEU A 1 485 ? -30.688 35.75 29.453 1 98.06 485 LEU A C 1
ATOM 3774 O O . LEU A 1 485 ? -31.609 36.219 30.109 1 98.06 485 LEU A O 1
ATOM 3778 N N . LEU A 1 486 ? -30.828 34.969 28.375 1 98.31 486 LEU A N 1
ATOM 3779 C CA . LEU A 1 486 ? -32.156 34.406 28.078 1 98.31 486 LEU A CA 1
ATOM 3780 C C . LEU A 1 486 ? -32.375 33.125 28.859 1 98.31 486 LEU A C 1
ATOM 3782 O O . LEU A 1 486 ? -31.688 32.125 28.641 1 98.31 486 LEU A O 1
ATOM 3786 N N . ILE A 1 487 ? -33.312 33.125 29.797 1 97.88 487 ILE A N 1
ATOM 3787 C CA . ILE A 1 487 ? -33.5 31.953 30.641 1 97.88 487 ILE A CA 1
ATOM 3788 C C . ILE A 1 487 ? -35 31.703 30.875 1 97.88 487 ILE A C 1
ATOM 3790 O O . ILE A 1 487 ? -35.812 32.594 30.656 1 97.88 487 ILE A O 1
ATOM 3794 N N . SER A 1 488 ? -35.312 30.516 31.172 1 98.19 488 SER A N 1
ATOM 3795 C CA . SER A 1 488 ? -36.562 30.094 31.781 1 98.19 488 SER A CA 1
ATOM 3796 C C . SER A 1 488 ? -36.344 29.562 33.188 1 98.19 488 SER A C 1
ATOM 3798 O O . SER A 1 488 ? -35.312 28.922 33.469 1 98.19 488 SER A O 1
ATOM 3800 N N . ALA A 1 489 ? -37.25 29.922 34.062 1 98 489 ALA A N 1
ATOM 3801 C CA . ALA A 1 489 ? -37.188 29.422 35.438 1 98 489 ALA A CA 1
ATOM 3802 C C . ALA A 1 489 ? -38.469 28.734 35.844 1 98 489 ALA A C 1
ATOM 3804 O O . ALA A 1 489 ? -39.562 29.281 35.625 1 98 489 ALA A O 1
ATOM 3805 N N . GLU A 1 490 ? -38.375 27.625 36.438 1 97.38 490 GLU A N 1
ATOM 3806 C CA . GLU A 1 490 ? -39.531 26.844 36.844 1 97.38 490 GLU A CA 1
ATOM 3807 C C . GLU A 1 490 ? -40.219 27.453 38.062 1 97.38 490 GLU A C 1
ATOM 3809 O O . GLU A 1 490 ? -41.406 27.25 38.281 1 97.38 490 GLU A O 1
ATOM 3814 N N . GLU A 1 491 ? -39.469 28.047 38.906 1 97.62 491 GLU A N 1
ATOM 3815 C CA . GLU A 1 491 ? -39.906 28.734 40.094 1 97.62 491 GLU A CA 1
ATOM 3816 C C . GLU A 1 491 ? -39.031 29.938 40.406 1 97.62 491 GLU A C 1
ATOM 3818 O O . GLU A 1 491 ? -37.969 30.125 39.75 1 97.62 491 GLU A O 1
ATOM 3823 N N . ASP A 1 492 ? -39.5 30.766 41.312 1 97.5 492 ASP A N 1
ATOM 3824 C CA . ASP A 1 492 ? -38.594 31.812 41.781 1 97.5 492 ASP A CA 1
ATOM 3825 C C . ASP A 1 492 ? -37.344 31.219 42.344 1 97.5 492 ASP A C 1
ATOM 3827 O O . ASP A 1 492 ? -37.375 30.312 43.188 1 97.5 492 ASP A O 1
ATOM 3831 N N . THR A 1 493 ? -36.25 31.703 41.844 1 97.5 493 THR A N 1
ATOM 3832 C CA . THR A 1 493 ? -35 31.141 42.312 1 97.5 493 THR A CA 1
ATOM 3833 C C . THR A 1 493 ? -33.875 32.156 42.188 1 97.5 493 THR A C 1
ATOM 3835 O O . THR A 1 493 ? -34.125 33.344 41.969 1 97.5 493 THR A O 1
ATOM 3838 N N . GLU A 1 494 ? -32.656 31.719 42.531 1 96.88 494 GLU A N 1
ATOM 3839 C CA . GLU A 1 494 ? -31.469 32.562 42.406 1 96.88 494 GLU A CA 1
ATOM 3840 C C . GLU A 1 494 ? -30.438 31.922 41.469 1 96.88 494 GLU A C 1
ATOM 3842 O O . GLU A 1 494 ? -30.344 30.703 41.375 1 96.88 494 GLU A O 1
ATOM 3847 N N . LEU A 1 495 ? -29.828 32.781 40.812 1 96.88 495 LEU A N 1
ATOM 3848 C CA . LEU A 1 495 ? -28.781 32.375 39.906 1 96.88 495 LEU A CA 1
ATOM 3849 C C . LEU A 1 495 ? -27.469 33.031 40.219 1 96.88 495 LEU A C 1
ATOM 3851 O O . LEU A 1 495 ? -27.406 34.281 40.312 1 96.88 495 LEU A O 1
ATOM 3855 N N . ARG A 1 496 ? -26.469 32.25 40.438 1 97.81 496 ARG A N 1
ATOM 3856 C CA . ARG A 1 496 ? -25.141 32.781 40.688 1 97.81 496 ARG A CA 1
ATOM 3857 C C . ARG A 1 496 ? -24.344 32.938 39.375 1 97.81 496 ARG A C 1
ATOM 3859 O O . ARG A 1 496 ? -24.234 31.969 38.625 1 97.81 496 ARG A O 1
ATOM 3866 N N . VAL A 1 497 ? -23.812 34.062 39.125 1 98.06 497 VAL A N 1
ATOM 3867 C CA . VAL A 1 497 ? -23.047 34.375 37.906 1 98.06 497 VAL A CA 1
ATOM 3868 C C . VAL A 1 497 ? -21.688 34.969 38.312 1 98.06 497 VAL A C 1
ATOM 3870 O O . VAL A 1 497 ? -21.609 35.875 39.156 1 98.06 497 VAL A O 1
ATOM 3873 N N . GLU A 1 498 ? -20.641 34.375 37.75 1 98.19 498 GLU A N 1
ATOM 3874 C CA . GLU A 1 498 ? -19.266 34.844 38 1 98.19 498 GLU A CA 1
ATOM 3875 C C . GLU A 1 498 ? -18.609 35.344 36.75 1 98.19 498 GLU A C 1
ATOM 3877 O O . GLU A 1 498 ? -18.844 34.812 35.656 1 98.19 498 GLU A O 1
ATOM 3882 N N . LEU A 1 499 ? -17.828 36.406 36.875 1 98.19 499 LEU A N 1
ATOM 3883 C CA . LEU A 1 499 ? -17.016 36.906 35.781 1 98.19 499 LEU A CA 1
ATOM 3884 C C . LEU A 1 499 ? -15.539 36.625 36.031 1 98.19 499 LEU A C 1
ATOM 3886 O O . LEU A 1 499 ? -15.008 36.906 37.094 1 98.19 499 LEU A O 1
ATOM 3890 N N . TRP A 1 500 ? -14.922 36 35.094 1 98.19 500 TRP A N 1
ATOM 3891 C CA . TRP A 1 500 ? -13.5 35.688 35.125 1 98.19 500 TRP A CA 1
ATOM 3892 C C . TRP A 1 500 ? -12.773 36.25 33.906 1 98.19 500 TRP A C 1
ATOM 3894 O O . TRP A 1 500 ? -13.383 36.469 32.844 1 98.19 500 TRP A O 1
ATOM 3904 N N . ASP A 1 501 ? -11.484 36.625 34.062 1 97.19 501 ASP A N 1
ATOM 3905 C CA . ASP A 1 501 ? -10.648 36.844 32.875 1 97.19 501 ASP A CA 1
ATOM 3906 C C . ASP A 1 501 ? -10.023 35.531 32.406 1 97.19 501 ASP A C 1
ATOM 3908 O O . ASP A 1 501 ? -10.25 34.469 33 1 97.19 501 ASP A O 1
ATOM 3912 N N . SER A 1 502 ? -9.352 35.594 31.281 1 96 502 SER A N 1
ATOM 3913 C CA . SER A 1 502 ? -8.773 34.375 30.734 1 96 502 SER A CA 1
ATOM 3914 C C . SER A 1 502 ? -7.258 34.344 30.875 1 96 502 SER A C 1
ATOM 3916 O O . SER A 1 502 ? -6.59 33.438 30.422 1 96 502 SER A O 1
ATOM 3918 N N . GLY A 1 503 ? -6.703 35.344 31.531 1 94.81 503 GLY A N 1
ATOM 3919 C CA . GLY A 1 503 ? -5.262 35.406 31.703 1 94.81 503 GLY A CA 1
ATOM 3920 C C . GLY A 1 503 ? -4.52 35.75 30.422 1 94.81 503 GLY A C 1
ATOM 3921 O O . GLY A 1 503 ? -4.746 36.781 29.797 1 94.81 503 GLY A O 1
ATOM 3922 N N . ARG A 1 504 ? -3.762 34.781 29.922 1 94.88 504 ARG A N 1
ATOM 3923 C CA . ARG A 1 504 ? -2.971 34.938 28.703 1 94.88 504 ARG A CA 1
ATOM 3924 C C . ARG A 1 504 ? -3.869 35.062 27.484 1 94.88 504 ARG A C 1
ATOM 3926 O O . ARG A 1 504 ? -4.957 34.5 27.438 1 94.88 504 ARG A O 1
ATOM 3933 N N . GLY A 1 505 ? -3.322 35.781 26.469 1 95.25 505 GLY A N 1
ATOM 3934 C CA . GLY A 1 505 ? -4.09 36 25.25 1 95.25 505 GLY A CA 1
ATOM 3935 C C . GLY A 1 505 ? -4.43 34.719 24.516 1 95.25 505 GLY A C 1
ATOM 3936 O O . GLY A 1 505 ? -5.449 34.656 23.828 1 95.25 505 GLY A O 1
ATOM 3937 N N . GLU A 1 506 ? -3.588 33.688 24.641 1 95.44 506 GLU A N 1
ATOM 3938 C CA . GLU A 1 506 ? -3.777 32.469 23.906 1 95.44 506 GLU A CA 1
ATOM 3939 C C . GLU A 1 506 ? -4.582 31.453 24.719 1 95.44 506 GLU A C 1
ATOM 3941 O O . GLU A 1 506 ? -4.789 30.312 24.281 1 95.44 506 GLU A O 1
ATOM 3946 N N . ASN A 1 507 ? -5.059 31.828 25.922 1 96.94 507 ASN A N 1
ATOM 3947 C CA . ASN A 1 507 ? -5.867 30.938 26.766 1 96.94 507 ASN A CA 1
ATOM 3948 C C . ASN A 1 507 ? -7.344 31.312 26.703 1 96.94 507 ASN A C 1
ATOM 3950 O O . ASN A 1 507 ? -7.688 32.5 26.578 1 96.94 507 ASN A O 1
ATOM 3954 N N . TYR A 1 508 ? -8.227 30.344 26.859 1 97.5 508 TYR A N 1
ATOM 3955 C CA . TYR A 1 508 ? -9.672 30.562 26.75 1 97.5 508 TYR A CA 1
ATOM 3956 C C . TYR A 1 508 ? -10.406 29.828 27.875 1 97.5 508 TYR A C 1
ATOM 3958 O O . TYR A 1 508 ? -11.469 29.25 27.641 1 97.5 508 TYR A O 1
ATOM 3966 N N . VAL A 1 509 ? -9.828 29.766 28.984 1 96.12 509 VAL A N 1
ATOM 3967 C CA . VAL A 1 509 ? -10.398 29.219 30.203 1 96.12 509 VAL A CA 1
ATOM 3968 C C . VAL A 1 509 ? -10.328 30.25 31.328 1 96.12 509 VAL A C 1
ATOM 3970 O O . VAL A 1 509 ? -9.555 31.219 31.234 1 96.12 509 VAL A O 1
ATOM 3973 N N . PRO A 1 510 ? -11.164 30.047 32.344 1 96.62 510 PRO A N 1
ATOM 3974 C CA . PRO A 1 510 ? -11.117 31.031 33.438 1 96.62 510 PRO A CA 1
ATOM 3975 C C . PRO A 1 510 ? -9.781 31.016 34.188 1 96.62 510 PRO A C 1
ATOM 3977 O O . PRO A 1 510 ? -9.258 29.953 34.5 1 96.62 510 PRO A O 1
ATOM 3980 N N . ALA A 1 511 ? -9.289 32.188 34.438 1 96.31 511 ALA A N 1
ATOM 3981 C CA . ALA A 1 511 ? -8 32.312 35.125 1 96.31 511 ALA A CA 1
ATOM 3982 C C . ALA A 1 511 ? -8.164 33 36.469 1 96.31 511 ALA A C 1
ATOM 3984 O O . ALA A 1 511 ? -7.977 32.375 37.5 1 96.31 511 ALA A O 1
ATOM 3985 N N . SER A 1 512 ? -8.578 34.281 36.438 1 96.56 512 SER A N 1
ATOM 3986 C CA . SER A 1 512 ? -8.789 35.031 37.688 1 96.56 512 SER A CA 1
ATOM 3987 C C . SER A 1 512 ? -10.219 35.562 37.781 1 96.56 512 SER A C 1
ATOM 3989 O O . SER A 1 512 ? -10.711 36.188 36.844 1 96.56 512 SER A O 1
ATOM 3991 N N . GLN A 1 513 ? -10.805 35.406 38.906 1 97.31 513 GLN A N 1
ATOM 3992 C CA . GLN A 1 513 ? -12.164 35.906 39.125 1 97.31 513 GLN A CA 1
ATOM 3993 C C . GLN A 1 513 ? -12.188 37.406 39.281 1 97.31 513 GLN A C 1
ATOM 3995 O O . GLN A 1 513 ? -11.406 37.969 40.094 1 97.31 513 GLN A O 1
ATOM 4000 N N . GLN A 1 514 ? -13.062 38.031 38.625 1 96.88 514 GLN A N 1
ATOM 4001 C CA . GLN A 1 514 ? -13.156 39.469 38.656 1 96.88 514 GLN A CA 1
ATOM 4002 C C . GLN A 1 514 ? -14.367 39.906 39.469 1 96.88 514 GLN A C 1
ATOM 4004 O O . GLN A 1 514 ? -14.352 41 40.094 1 96.88 514 GLN A O 1
ATOM 4009 N N . MET A 1 515 ? -15.391 39.156 39.312 1 96.12 515 MET A N 1
ATOM 4010 C CA . MET A 1 515 ? -16.641 39.5 40 1 96.12 515 MET A CA 1
ATOM 4011 C C . MET A 1 515 ? -17.453 38.25 40.312 1 96.12 515 MET A C 1
ATOM 4013 O O . MET A 1 515 ? -17.25 37.188 39.688 1 96.12 515 MET A O 1
ATOM 4017 N N . ASP A 1 516 ? -18.359 38.375 41.25 1 95.56 516 ASP A N 1
ATOM 4018 C CA . ASP A 1 516 ? -19.344 37.375 41.656 1 95.56 516 ASP A CA 1
ATOM 4019 C C . ASP A 1 516 ? -20.672 38.031 42.062 1 95.56 516 ASP A C 1
ATOM 4021 O O . ASP A 1 516 ? -20.672 39.031 42.781 1 95.56 516 ASP A O 1
ATOM 4025 N N . THR A 1 517 ? -21.719 37.562 41.469 1 96.06 517 THR A N 1
ATOM 4026 C CA . THR A 1 517 ? -23 38.156 41.812 1 96.06 517 THR A CA 1
ATOM 4027 C C . THR A 1 517 ? -24.094 37.094 41.844 1 96.06 517 THR A C 1
ATOM 4029 O O . THR A 1 517 ? -23.953 36.031 41.219 1 96.06 517 THR A O 1
ATOM 4032 N N . ILE A 1 518 ? -25.109 37.312 42.625 1 97 518 ILE A N 1
ATOM 4033 C CA . ILE A 1 518 ? -26.312 36.5 42.688 1 97 518 ILE A CA 1
ATOM 4034 C C . ILE A 1 518 ? -27.516 37.312 42.219 1 97 518 ILE A C 1
ATOM 4036 O O . ILE A 1 518 ? -27.75 38.406 42.688 1 97 518 ILE A O 1
ATOM 4040 N N . ILE A 1 519 ? -28.234 36.781 41.344 1 95.81 519 ILE A N 1
ATOM 4041 C CA . ILE A 1 519 ? -29.406 37.469 40.812 1 95.81 519 ILE A CA 1
ATOM 4042 C C . ILE A 1 519 ? -30.672 36.688 41.156 1 95.81 519 ILE A C 1
ATOM 4044 O O . ILE A 1 519 ? -30.641 35.438 41.125 1 95.81 519 ILE A O 1
ATOM 4048 N N . ARG A 1 520 ? -31.734 37.406 41.375 1 95.62 520 ARG A N 1
ATOM 4049 C CA . ARG A 1 520 ? -33.031 36.781 41.562 1 95.62 520 ARG A CA 1
ATOM 4050 C C . ARG A 1 520 ? -33.75 36.594 40.219 1 95.62 520 ARG A C 1
ATOM 4052 O O . ARG A 1 520 ? -33.781 37.5 39.375 1 95.62 520 ARG A O 1
ATOM 4059 N N . VAL A 1 521 ? -34.156 35.438 40.031 1 97 521 VAL A N 1
ATOM 4060 C CA . VAL A 1 521 ? -34.875 35.094 38.781 1 97 521 VAL A CA 1
ATOM 4061 C C . VAL A 1 521 ? -36.312 34.688 39.125 1 97 521 VAL A C 1
ATOM 4063 O O . VAL A 1 521 ? -36.531 33.719 39.906 1 97 521 VAL A O 1
ATOM 4066 N N . ALA A 1 522 ? -37.312 35.406 38.594 1 97 522 ALA A N 1
ATOM 4067 C CA . ALA A 1 522 ? -38.719 35.062 38.781 1 97 522 ALA A CA 1
ATOM 4068 C C . ALA A 1 522 ? -39.125 33.906 37.906 1 97 522 ALA A C 1
ATOM 4070 O O . ALA A 1 522 ? -38.5 33.656 36.844 1 97 522 ALA A O 1
ATOM 4071 N N . GLN A 1 523 ? -40.094 33.188 38.344 1 97.75 523 GLN A N 1
ATOM 4072 C CA . GLN A 1 523 ? -40.688 32.156 37.5 1 97.75 523 GLN A CA 1
ATOM 4073 C C . GLN A 1 523 ? -41.125 32.75 36.156 1 97.75 523 GLN A C 1
ATOM 4075 O O . GLN A 1 523 ? -41.719 33.844 36.125 1 97.75 523 GLN A O 1
ATOM 4080 N N . GLY A 1 524 ? -40.75 32.125 35.094 1 96.94 524 GLY A N 1
ATOM 4081 C CA . GLY A 1 524 ? -41.125 32.594 33.781 1 96.94 524 GLY A CA 1
ATOM 4082 C C . GLY A 1 524 ? -40.406 31.875 32.625 1 96.94 524 GLY A C 1
ATOM 4083 O O . GLY A 1 524 ? -39.438 31.188 32.875 1 96.94 524 GLY A O 1
ATOM 4084 N N . GLU A 1 525 ? -41 32.031 31.438 1 96.56 525 GLU A N 1
ATOM 4085 C CA . GLU A 1 525 ? -40.469 31.406 30.25 1 96.56 525 GLU A CA 1
ATOM 4086 C C . GLU A 1 525 ? -39.781 32.438 29.328 1 96.56 525 GLU A C 1
ATOM 4088 O O . GLU A 1 525 ? -40.312 33.531 29.141 1 96.56 525 GLU A O 1
ATOM 4093 N N . GLN A 1 526 ? -38.594 32.031 28.859 1 96.62 526 GLN A N 1
ATOM 4094 C CA . GLN A 1 526 ? -37.844 32.812 27.859 1 96.62 526 GLN A CA 1
ATOM 4095 C C . GLN A 1 526 ? -37.781 34.281 28.234 1 96.62 526 GLN A C 1
ATOM 4097 O O . GLN A 1 526 ? -38.156 35.156 27.438 1 96.62 526 GLN A O 1
ATOM 4102 N N . GLN A 1 527 ? -37.344 34.594 29.391 1 96.94 527 GLN A N 1
ATOM 4103 C CA . GLN A 1 527 ? -37.219 35.969 29.859 1 96.94 527 GLN A CA 1
ATOM 4104 C C . GLN A 1 527 ? -35.75 36.438 29.797 1 96.94 527 GLN A C 1
ATOM 4106 O O . GLN A 1 527 ? -34.844 35.656 30.078 1 96.94 527 GLN A O 1
ATOM 4111 N N . TRP A 1 528 ? -35.594 37.594 29.344 1 97.94 528 TRP A N 1
ATOM 4112 C CA . TRP A 1 528 ? -34.281 38.219 29.438 1 97.94 528 TRP A CA 1
ATOM 4113 C C . TRP A 1 528 ? -34.031 38.75 30.844 1 97.94 528 TRP A C 1
ATOM 4115 O O . TRP A 1 528 ? -34.719 39.625 31.328 1 97.94 528 TRP A O 1
ATOM 4125 N N . VAL A 1 529 ? -33.062 38.188 31.516 1 97.5 529 VAL A N 1
ATOM 4126 C CA . VAL A 1 529 ? -32.75 38.562 32.875 1 97.5 529 VAL A CA 1
ATOM 4127 C C . VAL A 1 529 ? -31.438 39.375 32.906 1 97.5 529 VAL A C 1
ATOM 4129 O O . VAL A 1 529 ? -30.438 38.938 32.344 1 97.5 529 VAL A O 1
ATOM 4132 N N . HIS A 1 530 ? -31.5 40.438 33.594 1 96.62 530 HIS A N 1
ATOM 4133 C CA . HIS A 1 530 ? -30.344 41.312 33.688 1 96.62 530 HIS A CA 1
ATOM 4134 C C . HIS A 1 530 ? -29.344 40.812 34.719 1 96.62 530 HIS A C 1
ATOM 4136 O O . HIS A 1 530 ? -29.734 40.438 35.844 1 96.62 530 HIS A O 1
ATOM 4142 N N . VAL A 1 531 ? -28.141 40.781 34.312 1 96.62 531 VAL A N 1
ATOM 4143 C CA . VAL A 1 531 ? -27.031 40.469 35.188 1 96.62 531 VAL A CA 1
ATOM 4144 C C . VAL A 1 531 ? -26.141 41.719 35.344 1 96.62 531 VAL A C 1
ATOM 4146 O O . VAL A 1 531 ? -25.531 42.156 34.344 1 96.62 531 VAL A O 1
ATOM 4149 N N . ASP A 1 532 ? -26 42.219 36.531 1 93.31 532 ASP A N 1
ATOM 4150 C CA . ASP A 1 532 ? -25.25 43.438 36.781 1 93.31 532 ASP A CA 1
ATOM 4151 C C . ASP A 1 532 ? -23.75 43.125 36.969 1 93.31 532 ASP A C 1
ATOM 4153 O O . ASP A 1 532 ? -23.25 43.125 38.094 1 93.31 532 ASP A O 1
ATOM 4157 N N . ILE A 1 533 ? -23.141 42.875 35.906 1 94.38 533 ILE A N 1
ATOM 4158 C CA . ILE A 1 533 ? -21.703 42.656 35.906 1 94.38 533 ILE A CA 1
ATOM 4159 C C . ILE A 1 533 ? -21.016 43.75 35.094 1 94.38 533 ILE A C 1
ATOM 4161 O O . ILE A 1 533 ? -21.391 44 33.938 1 94.38 533 ILE A O 1
ATOM 4165 N N . LYS A 1 534 ? -20.109 44.469 35.688 1 94.69 534 LYS A N 1
ATOM 4166 C CA . LYS A 1 534 ? -19.328 45.531 35.031 1 94.69 534 LYS A CA 1
ATOM 4167 C C . LYS A 1 534 ? -17.828 45.281 35.156 1 94.69 534 LYS A C 1
ATOM 4169 O O . LYS A 1 534 ? -17.359 44.812 36.188 1 94.69 534 LYS A O 1
ATOM 4174 N N . TRP A 1 535 ? -17.203 45.469 34.094 1 96.44 535 TRP A N 1
ATOM 4175 C CA . TRP A 1 535 ? -15.773 45.188 34.062 1 96.44 535 TRP A CA 1
ATOM 4176 C C . TRP A 1 535 ? -15.062 46.094 33.062 1 96.44 535 TRP A C 1
ATOM 4178 O O . TRP A 1 535 ? -15.523 46.219 31.922 1 96.44 535 TRP A O 1
ATOM 4188 N N . GLU A 1 536 ? -14 46.75 33.438 1 95.56 536 GLU A N 1
ATOM 4189 C CA . GLU A 1 536 ? -13.141 47.531 32.562 1 95.56 536 GLU A CA 1
ATOM 4190 C C . GLU A 1 536 ? -11.688 47.094 32.656 1 95.56 536 GLU A C 1
ATOM 4192 O O . GLU A 1 536 ? -10.875 47.719 33.344 1 95.56 536 GLU A O 1
ATOM 4197 N N . PRO A 1 537 ? -11.406 46.156 31.875 1 95.94 537 PRO A N 1
ATOM 4198 C CA . PRO A 1 537 ? -10.023 45.688 31.906 1 95.94 537 PRO A CA 1
ATOM 4199 C C . PRO A 1 537 ? -9.031 46.719 31.406 1 95.94 537 PRO A C 1
ATOM 4201 O O . PRO A 1 537 ? -9.414 47.656 30.688 1 95.94 537 PRO A O 1
ATOM 4204 N N . ALA A 1 538 ? -7.734 46.594 31.828 1 94.69 538 ALA A N 1
ATOM 4205 C CA . ALA A 1 538 ? -6.684 47.531 31.438 1 94.69 538 ALA A CA 1
ATOM 4206 C C . ALA A 1 538 ? -6.492 47.531 29.922 1 94.69 538 ALA A C 1
ATOM 4208 O O . ALA A 1 538 ? -6.148 48.562 29.344 1 94.69 538 ALA A O 1
ATOM 4209 N N . HIS A 1 539 ? -6.668 46.438 29.281 1 94.69 539 HIS A N 1
ATOM 4210 C CA . HIS A 1 539 ? -6.633 46.281 27.828 1 94.69 539 HIS A CA 1
ATOM 4211 C C . HIS A 1 539 ? -7.746 45.344 27.359 1 94.69 539 HIS A C 1
ATOM 4213 O O . HIS A 1 539 ? -8.227 44.5 28.109 1 94.69 539 HIS A O 1
ATOM 4219 N N . PRO A 1 540 ? -8.117 45.562 26.125 1 96 540 PRO A N 1
ATOM 4220 C CA . PRO A 1 540 ? -9.109 44.625 25.594 1 96 540 PRO A CA 1
ATOM 4221 C C . PRO A 1 540 ? -8.695 43.156 25.781 1 96 540 PRO A C 1
ATOM 4223 O O . PRO A 1 540 ? -7.531 42.812 25.578 1 96 540 PRO A O 1
ATOM 4226 N N . GLN A 1 541 ? -9.539 42.312 26.234 1 97.25 541 GLN A N 1
ATOM 4227 C CA . GLN A 1 541 ? -9.289 40.875 26.484 1 97.25 541 GLN A CA 1
ATOM 4228 C C . GLN A 1 541 ? -10.602 40.125 26.578 1 97.25 541 GLN A C 1
ATOM 4230 O O . GLN A 1 541 ? -11.688 40.688 26.469 1 97.25 541 GLN A O 1
ATOM 4235 N N . ASN A 1 542 ? -10.523 38.844 26.766 1 97.75 542 ASN A N 1
ATOM 4236 C CA . ASN A 1 542 ? -11.711 38.031 26.844 1 97.75 542 ASN A CA 1
ATOM 4237 C C . ASN A 1 542 ? -12.266 37.969 28.266 1 97.75 542 ASN A C 1
ATOM 4239 O O . ASN A 1 542 ? -11.508 38 29.234 1 97.75 542 ASN A O 1
ATOM 4243 N N . ALA A 1 543 ? -13.516 37.906 28.312 1 97.94 543 ALA A N 1
ATOM 4244 C CA . ALA A 1 543 ? -14.227 37.562 29.547 1 97.94 543 ALA A CA 1
ATOM 4245 C C . ALA A 1 543 ? -14.75 36.125 29.516 1 97.94 543 ALA A C 1
ATOM 4247 O O . ALA A 1 543 ? -15.148 35.625 28.469 1 97.94 543 ALA A O 1
ATOM 4248 N N . PHE A 1 544 ? -14.688 35.531 30.625 1 98.25 544 PHE A N 1
ATOM 4249 C CA . PHE A 1 544 ? -15.273 34.219 30.844 1 98.25 544 PHE A CA 1
ATOM 4250 C C . PHE A 1 544 ? -16.328 34.281 31.938 1 98.25 544 PHE A C 1
ATOM 4252 O O . PHE A 1 544 ? -16 34.406 33.125 1 98.25 544 PHE A O 1
ATOM 4259 N N . VAL A 1 545 ? -17.594 34.156 31.562 1 98.38 545 VAL A N 1
ATOM 4260 C CA . VAL A 1 545 ? -18.688 34.219 32.531 1 98.38 545 VAL A CA 1
ATOM 4261 C C . VAL A 1 545 ? -19.125 32.781 32.906 1 98.38 545 VAL A C 1
ATOM 4263 O O . VAL A 1 545 ? -19.453 31.984 32.031 1 98.38 545 VAL A O 1
ATOM 4266 N N . VAL A 1 546 ? -19.125 32.531 34.156 1 98.31 546 VAL A N 1
ATOM 4267 C CA . VAL A 1 546 ? -19.578 31.234 34.656 1 98.31 546 VAL A CA 1
ATOM 4268 C C . VAL A 1 546 ? -20.984 31.375 35.219 1 98.31 546 VAL A C 1
ATOM 4270 O O . VAL A 1 546 ? -21.234 32.219 36.062 1 98.31 546 VAL A O 1
ATOM 4273 N N . VAL A 1 547 ? -21.891 30.641 34.688 1 98.31 547 VAL A N 1
ATOM 4274 C CA . VAL A 1 547 ? -23.219 30.516 35.281 1 98.31 547 VAL A CA 1
ATOM 4275 C C . VAL A 1 547 ? -23.312 29.188 36.031 1 98.31 547 VAL A C 1
ATOM 4277 O O . VAL A 1 547 ? -23.219 28.109 35.438 1 98.31 547 VAL A O 1
ATOM 4280 N N . ARG A 1 548 ? -23.547 29.312 37.25 1 97.94 548 ARG A N 1
ATOM 4281 C CA . ARG A 1 548 ? -23.516 28.125 38.125 1 97.94 548 ARG A CA 1
ATOM 4282 C C . ARG A 1 548 ? -24.75 27.281 37.938 1 97.94 548 ARG A C 1
ATOM 4284 O O . ARG A 1 548 ? -25.844 27.797 37.656 1 97.94 548 ARG A O 1
ATOM 4291 N N . GLN A 1 549 ? -24.547 26.078 38.219 1 97.06 549 GLN A N 1
ATOM 4292 C CA . GLN A 1 549 ? -25.594 25.062 38.062 1 97.06 549 GLN A CA 1
ATOM 4293 C C . GLN A 1 549 ? -26.844 25.438 38.844 1 97.06 549 GLN A C 1
ATOM 4295 O O . GLN A 1 549 ? -26.75 25.938 39.969 1 97.06 549 GLN A O 1
ATOM 4300 N N . ASN A 1 550 ? -27.969 25.281 38.25 1 97.56 550 ASN A N 1
ATOM 4301 C CA . ASN A 1 550 ? -29.312 25.391 38.812 1 97.56 550 ASN A CA 1
ATOM 4302 C C . ASN A 1 550 ? -30.344 24.656 37.969 1 97.56 550 ASN A C 1
ATOM 4304 O O . ASN A 1 550 ? -30.781 25.156 36.938 1 97.56 550 ASN A O 1
ATOM 4308 N N . ASP A 1 551 ? -30.844 23.516 38.438 1 95.19 551 ASP A N 1
ATOM 4309 C CA . ASP A 1 551 ? -31.656 22.609 37.625 1 95.19 551 ASP A CA 1
ATOM 4310 C C . ASP A 1 551 ? -33.062 23.172 37.438 1 95.19 551 ASP A C 1
ATOM 4312 O O . ASP A 1 551 ? -33.844 22.609 36.656 1 95.19 551 ASP A O 1
ATOM 4316 N N . LYS A 1 552 ? -33.344 24.344 38.094 1 97.19 552 LYS A N 1
ATOM 4317 C CA . LYS A 1 552 ? -34.656 24.984 37.875 1 97.19 552 LYS A CA 1
ATOM 4318 C C . LYS A 1 552 ? -34.562 26.016 36.75 1 97.19 552 LYS A C 1
ATOM 4320 O O . LYS A 1 552 ? -35.594 26.562 36.344 1 97.19 552 LYS A O 1
ATOM 4325 N N . VAL A 1 553 ? -33.438 26.172 36.219 1 97.88 553 VAL A N 1
ATOM 4326 C CA . VAL A 1 553 ? -33.188 27.188 35.219 1 97.88 553 VAL A CA 1
ATOM 4327 C C . VAL A 1 553 ? -32.844 26.547 33.875 1 97.88 553 VAL A C 1
ATOM 4329 O O . VAL A 1 553 ? -32.062 25.562 33.875 1 97.88 553 VAL A O 1
ATOM 4332 N N . THR A 1 554 ? -33.438 26.969 32.812 1 98.25 554 THR A N 1
ATOM 4333 C CA . THR A 1 554 ? -33.125 26.562 31.453 1 98.25 554 THR A CA 1
ATOM 4334 C C . THR A 1 554 ? -32.562 27.75 30.672 1 98.25 554 THR A C 1
ATOM 4336 O O . THR A 1 554 ? -33.125 28.828 30.656 1 98.25 554 THR A O 1
ATOM 4339 N N . LEU A 1 555 ? -31.359 27.562 30.125 1 98.12 555 LEU A N 1
ATOM 4340 C CA . LEU A 1 555 ? -30.797 28.531 29.172 1 98.12 555 LEU A CA 1
ATOM 4341 C C . LEU A 1 555 ? -31.172 28.156 27.75 1 98.12 555 LEU A C 1
ATOM 4343 O O . LEU A 1 555 ? -31.766 27.109 27.5 1 98.12 555 LEU A O 1
ATOM 4347 N N . TYR A 1 556 ? -30.828 29.078 26.828 1 98.12 556 TYR A N 1
ATOM 4348 C CA . TYR A 1 556 ? -31.125 28.844 25.422 1 98.12 556 TYR A CA 1
ATOM 4349 C C . TYR A 1 556 ? -29.859 28.984 24.562 1 98.12 556 TYR A C 1
ATOM 4351 O O . TYR A 1 556 ? -29.016 29.844 24.844 1 98.12 556 TYR A O 1
ATOM 4359 N N . GLN A 1 557 ? -29.734 28.125 23.562 1 97.69 557 GLN A N 1
ATOM 4360 C CA . GLN A 1 557 ? -28.609 28.125 22.625 1 97.69 557 GLN A CA 1
ATOM 4361 C C . GLN A 1 557 ? -29.062 28.625 21.25 1 97.69 557 GLN A C 1
ATOM 4363 O O . GLN A 1 557 ? -30.234 28.547 20.906 1 97.69 557 GLN A O 1
ATOM 4368 N N . SER A 1 558 ? -28.125 29.156 20.594 1 97.06 558 SER A N 1
ATOM 4369 C CA . SER A 1 558 ? -28.344 29.641 19.234 1 97.06 558 SER A CA 1
ATOM 4370 C C . SER A 1 558 ? -27.516 28.844 18.234 1 97.06 558 SER A C 1
ATOM 4372 O O . SER A 1 558 ? -26.5 28.234 18.594 1 97.06 558 SER A O 1
ATOM 4374 N N . SER A 1 559 ? -27.922 28.828 16.969 1 94.12 559 SER A N 1
ATOM 4375 C CA . SER A 1 559 ? -27.172 28.172 15.891 1 94.12 559 SER A CA 1
ATOM 4376 C C . SER A 1 559 ? -26.312 29.172 15.125 1 94.12 559 SER A C 1
ATOM 4378 O O . SER A 1 559 ? -25.797 28.875 14.047 1 94.12 559 SER A O 1
ATOM 4380 N N . GLN A 1 560 ? -26.172 30.297 15.664 1 90.5 560 GLN A N 1
ATOM 4381 C CA . GLN A 1 560 ? -25.406 31.344 15 1 90.5 560 GLN A CA 1
ATOM 4382 C C . GLN A 1 560 ? -24.062 31.578 15.695 1 90.5 560 GLN A C 1
ATOM 4384 O O . GLN A 1 560 ? -23.953 32.375 16.609 1 90.5 560 GLN A O 1
ATOM 4389 N N . PRO A 1 561 ? -23.062 31 15.156 1 95.06 561 PRO A N 1
ATOM 4390 C CA . PRO A 1 561 ? -21.75 31.234 15.766 1 95.06 561 PRO A CA 1
ATOM 4391 C C . PRO A 1 561 ? -21.188 32.625 15.461 1 95.06 561 PRO A C 1
ATOM 4393 O O . PRO A 1 561 ? -21.438 33.156 14.375 1 95.06 561 PRO A O 1
ATOM 4396 N N . VAL A 1 562 ? -20.5 33.188 16.359 1 96.5 562 VAL A N 1
ATOM 4397 C CA . VAL A 1 562 ? -19.797 34.469 16.219 1 96.5 562 VAL A CA 1
ATOM 4398 C C . VAL A 1 562 ? -18.359 34.312 16.688 1 96.5 562 VAL A C 1
ATOM 4400 O O . VAL A 1 562 ? -18.094 33.75 17.75 1 96.5 562 VAL A O 1
ATOM 4403 N N . ILE A 1 563 ? -17.438 34.75 15.828 1 97.25 563 ILE A N 1
ATOM 4404 C CA . ILE A 1 563 ? -16.016 34.656 16.172 1 97.25 563 ILE A CA 1
ATOM 4405 C C . ILE A 1 563 ? -15.75 35.375 17.5 1 97.25 563 ILE A C 1
ATOM 4407 O O . ILE A 1 563 ? -16.25 36.469 17.719 1 97.25 563 ILE A O 1
ATOM 4411 N N . GLY A 1 564 ? -15.047 34.688 18.391 1 97.44 564 GLY A N 1
ATOM 4412 C CA . GLY A 1 564 ? -14.719 35.25 19.688 1 97.44 564 GLY A CA 1
ATOM 4413 C C . GLY A 1 564 ? -15.68 34.812 20.781 1 97.44 564 GLY A C 1
ATOM 4414 O O . GLY A 1 564 ? -15.414 35.031 21.969 1 97.44 564 GLY A O 1
ATOM 4415 N N . ILE A 1 565 ? -16.781 34.281 20.438 1 97.81 565 ILE A N 1
ATOM 4416 C CA . ILE A 1 565 ? -17.781 33.812 21.406 1 97.81 565 ILE A CA 1
ATOM 4417 C C . ILE A 1 565 ? -17.797 32.281 21.438 1 97.81 565 ILE A C 1
ATOM 4419 O O . ILE A 1 565 ? -17.984 31.656 20.406 1 97.81 565 ILE A O 1
ATOM 4423 N N . LEU A 1 566 ? -17.594 31.75 22.625 1 97.88 566 LEU A N 1
ATOM 4424 C CA . LEU A 1 566 ? -17.594 30.297 22.797 1 97.88 566 LEU A CA 1
ATOM 4425 C C . LEU A 1 566 ? -18.469 29.891 23.984 1 97.88 566 LEU A C 1
ATOM 4427 O O . LEU A 1 566 ? -18.688 30.688 24.906 1 97.88 566 LEU A O 1
ATOM 4431 N N . ALA A 1 567 ? -19.016 28.703 23.922 1 97.81 567 ALA A N 1
ATOM 4432 C CA . ALA A 1 567 ? -19.797 28.109 25 1 97.81 567 ALA A CA 1
ATOM 4433 C C . ALA A 1 567 ? -19.109 26.891 25.594 1 97.81 567 ALA A C 1
ATOM 4435 O O . ALA A 1 567 ? -18.5 26.094 24.875 1 97.81 567 ALA A O 1
ATOM 4436 N N . PHE A 1 568 ? -19.156 26.828 26.891 1 97.31 568 PHE A N 1
ATOM 4437 C CA . PHE A 1 568 ? -18.5 25.734 27.609 1 97.31 568 PHE A CA 1
ATOM 4438 C C . PHE A 1 568 ? -19.453 25.078 28.594 1 97.31 568 PHE A C 1
ATOM 4440 O O . PHE A 1 568 ? -20.438 25.703 29.016 1 97.31 568 PHE A O 1
ATOM 4447 N N . GLU A 1 569 ? -19.172 23.844 28.891 1 96.44 569 GLU A N 1
ATOM 4448 C CA . GLU A 1 569 ? -19.797 23.156 30.016 1 96.44 569 GLU A CA 1
ATOM 4449 C C . GLU A 1 569 ? -18.734 22.469 30.891 1 96.44 569 GLU A C 1
ATOM 4451 O O . GLU A 1 569 ? -17.734 21.953 30.375 1 96.44 569 GLU A O 1
ATOM 4456 N N . LYS A 1 570 ? -18.953 22.531 32.125 1 94.44 570 LYS A N 1
ATOM 4457 C CA . LYS A 1 570 ? -17.984 21.938 33.031 1 94.44 570 LYS A CA 1
ATOM 4458 C C . LYS A 1 570 ? -18.328 20.469 33.312 1 94.44 570 LYS A C 1
ATOM 4460 O O . LYS A 1 570 ? -19.469 20.141 33.594 1 94.44 570 LYS A O 1
ATOM 4465 N N . GLY A 1 571 ? -17.312 19.594 33.312 1 79.19 571 GLY A N 1
ATOM 4466 C CA . GLY A 1 571 ? -17.422 18.219 33.75 1 79.19 571 GLY A CA 1
ATOM 4467 C C . GLY A 1 571 ? -18.125 17.328 32.75 1 79.19 571 GLY A C 1
ATOM 4468 O O . GLY A 1 571 ? -18.703 16.297 33.125 1 79.19 571 GLY A O 1
ATOM 4469 N N . ALA A 1 572 ? -18.188 17.688 31.547 1 64.19 572 ALA A N 1
ATOM 4470 C CA . ALA A 1 572 ? -18.797 16.828 30.531 1 64.19 572 ALA A CA 1
ATOM 4471 C C . ALA A 1 572 ? -17.984 15.539 30.359 1 64.19 572 ALA A C 1
ATOM 4473 O O . ALA A 1 572 ? -16.766 15.547 30.453 1 64.19 572 ALA A O 1
ATOM 4474 N N . ALA A 1 573 ? -18.719 14.414 30.359 1 57.16 573 ALA A N 1
ATOM 4475 C CA . ALA A 1 573 ? -18.109 13.094 30.25 1 57.16 573 ALA A CA 1
ATOM 4476 C C . ALA A 1 573 ? -17.156 13.016 29.062 1 57.16 573 ALA A C 1
ATOM 4478 O O . ALA A 1 573 ? -17.469 13.531 27.984 1 57.16 573 ALA A O 1
ATOM 4479 N N . PRO A 1 574 ? -15.938 12.516 29.375 1 55.34 574 PRO A N 1
ATOM 4480 C CA . PRO A 1 574 ? -14.969 12.414 28.281 1 55.34 574 PRO A CA 1
ATOM 4481 C C . PRO A 1 574 ? -15.438 11.484 27.172 1 55.34 574 PRO A C 1
ATOM 4483 O O . PRO A 1 574 ? -16.172 10.523 27.422 1 55.34 574 PRO A O 1
ATOM 4486 N N . HIS A 1 575 ? -15.32 11.906 25.875 1 51.19 575 HIS A N 1
ATOM 4487 C CA . HIS A 1 575 ? -15.664 11.094 24.719 1 51.19 575 HIS A CA 1
ATOM 4488 C C . HIS A 1 575 ? -14.867 9.797 24.688 1 51.19 575 HIS A C 1
ATOM 4490 O O . HIS A 1 575 ? -15.305 8.805 24.094 1 51.19 575 HIS A O 1
ATOM 4496 N N . ALA A 1 576 ? -13.609 9.922 25.031 1 53.94 576 ALA A N 1
ATOM 4497 C CA . ALA A 1 576 ? -12.781 8.719 24.953 1 53.94 576 ALA A CA 1
ATOM 4498 C C . ALA A 1 576 ? -13.047 7.785 26.125 1 53.94 576 ALA A C 1
ATOM 4500 O O . ALA A 1 576 ? -13.359 8.242 27.219 1 53.94 576 ALA A O 1
ATOM 4501 N N . VAL A 1 577 ? -12.922 6.598 25.844 1 54.38 577 VAL A N 1
ATOM 4502 C CA . VAL A 1 577 ? -13.156 5.531 26.797 1 54.38 577 VAL A CA 1
ATOM 4503 C C . VAL A 1 577 ? -12.195 5.68 27.984 1 54.38 577 VAL A C 1
ATOM 4505 O O . VAL A 1 577 ? -10.984 5.559 27.828 1 54.38 577 VAL A O 1
ATOM 4508 N N . ALA A 1 578 ? -12.641 6.242 29.016 1 53.72 578 ALA A N 1
ATOM 4509 C CA . ALA A 1 578 ? -11.922 6.484 30.281 1 53.72 578 ALA A CA 1
ATOM 4510 C C . ALA A 1 578 ? -10.922 5.371 30.562 1 53.72 578 ALA A C 1
ATOM 4512 O O . ALA A 1 578 ? -9.875 5.613 31.156 1 53.72 578 ALA A O 1
ATOM 4513 N N . ALA A 1 579 ? -11.203 4.297 30.016 1 59.03 579 ALA A N 1
ATOM 4514 C CA . ALA A 1 579 ? -10.344 3.162 30.344 1 59.03 579 ALA A CA 1
ATOM 4515 C C . ALA A 1 579 ? -9.086 3.172 29.469 1 59.03 579 ALA A C 1
ATOM 4517 O O . ALA A 1 579 ? -8.062 2.58 29.828 1 59.03 579 ALA A O 1
ATOM 4518 N N . LEU A 1 580 ? -9.109 3.98 28.406 1 71.75 580 LEU A N 1
ATOM 4519 C CA . LEU A 1 580 ? -7.992 3.898 27.469 1 71.75 580 LEU A CA 1
ATOM 4520 C C . LEU A 1 580 ? -7.07 5.105 27.625 1 71.75 580 LEU A C 1
ATOM 4522 O O . LEU A 1 580 ? -5.879 5.023 27.312 1 71.75 580 LEU A O 1
ATOM 4526 N N . GLU A 1 581 ? -7.633 6.191 28.109 1 72.69 581 GLU A N 1
ATOM 4527 C CA . GLU A 1 581 ? -6.867 7.426 28.234 1 72.69 581 GLU A CA 1
ATOM 4528 C C . GLU A 1 581 ? -7.043 8.047 29.625 1 72.69 581 GLU A C 1
ATOM 4530 O O . GLU A 1 581 ? -8.164 8.18 30.109 1 72.69 581 GLU A O 1
ATOM 4535 N N . GLU A 1 582 ? -5.922 8.414 30.25 1 77 582 GLU A N 1
ATOM 4536 C CA . GLU A 1 582 ? -5.961 9.086 31.547 1 77 582 GLU A CA 1
ATOM 4537 C C . GLU A 1 582 ? -5.723 10.586 31.391 1 77 582 GLU A C 1
ATOM 4539 O O . GLU A 1 582 ? -4.66 11.008 30.953 1 77 582 GLU A O 1
ATOM 4544 N N . HIS A 1 583 ? -6.793 11.289 31.75 1 71.31 583 HIS A N 1
ATOM 4545 C CA . HIS A 1 583 ? -6.703 12.742 31.766 1 71.31 583 HIS A CA 1
ATOM 4546 C C . HIS A 1 583 ? -6.887 13.297 33.188 1 71.31 583 HIS A C 1
ATOM 4548 O O . HIS A 1 583 ? -7.594 12.703 34 1 71.31 583 HIS A O 1
ATOM 4554 N N . ASP A 1 584 ? -6.16 14.383 33.469 1 78.25 584 ASP A N 1
ATOM 4555 C CA . ASP A 1 584 ? -6.395 15.086 34.719 1 78.25 584 ASP A CA 1
ATOM 4556 C C . ASP A 1 584 ? -7.547 16.078 34.594 1 78.25 584 ASP A C 1
ATOM 4558 O O . ASP A 1 584 ? -7.363 17.188 34.094 1 78.25 584 ASP A O 1
ATOM 4562 N N . GLU A 1 585 ? -8.664 15.758 35.156 1 77.62 585 GLU A N 1
ATOM 4563 C CA . GLU A 1 585 ? -9.875 16.562 35 1 77.62 585 GLU A CA 1
ATOM 4564 C C . GLU A 1 585 ? -9.758 17.875 35.781 1 77.62 585 GLU A C 1
ATOM 4566 O O . GLU A 1 585 ? -10.594 18.766 35.625 1 77.62 585 GLU A O 1
ATOM 4571 N N . ARG A 1 586 ? -8.75 17.953 36.75 1 76.56 586 ARG A N 1
ATOM 4572 C CA . ARG A 1 586 ? -8.555 19.156 37.562 1 76.56 586 ARG A CA 1
ATOM 4573 C C . ARG A 1 586 ? -7.93 20.266 36.719 1 76.56 586 ARG A C 1
ATOM 4575 O O . ARG A 1 586 ? -7.984 21.438 37.094 1 76.56 586 ARG A O 1
ATOM 4582 N N . GLN A 1 587 ? -7.426 20 35.375 1 88.06 587 GLN A N 1
ATOM 4583 C CA . GLN A 1 587 ? -6.871 21 34.469 1 88.06 587 GLN A CA 1
ATOM 4584 C C . GLN A 1 587 ? -7.98 21.828 33.812 1 88.06 587 GLN A C 1
ATOM 4586 O O . GLN A 1 587 ? -8.914 21.281 33.25 1 88.06 587 GLN A O 1
ATOM 4591 N N . PRO A 1 588 ? -7.816 23.141 33.812 1 91.69 588 PRO A N 1
ATOM 4592 C CA . PRO A 1 588 ? -8.922 23.984 33.344 1 91.69 588 PRO A CA 1
ATOM 4593 C C . PRO A 1 588 ? -9.336 23.688 31.922 1 91.69 588 PRO A C 1
ATOM 4595 O O . PRO A 1 588 ? -10.523 23.656 31.609 1 91.69 588 PRO A O 1
ATOM 4598 N N . VAL A 1 589 ? -8.422 23.453 31.078 1 93.38 589 VAL A N 1
ATOM 4599 C CA . VAL A 1 589 ? -8.727 23.25 29.672 1 93.38 589 VAL A CA 1
ATOM 4600 C C . VAL A 1 589 ? -9.5 21.953 29.5 1 93.38 589 VAL A C 1
ATOM 4602 O O . VAL A 1 589 ? -10.273 21.797 28.547 1 93.38 589 VAL A O 1
ATOM 4605 N N . VAL A 1 590 ? -9.281 20.969 30.375 1 91.88 590 VAL A N 1
ATOM 4606 C CA . VAL A 1 590 ? -9.992 19.688 30.344 1 91.88 590 VAL A CA 1
ATOM 4607 C C . VAL A 1 590 ? -11.328 19.828 31.078 1 91.88 590 VAL A C 1
ATOM 4609 O O . VAL A 1 590 ? -12.336 19.281 30.625 1 91.88 590 VAL A O 1
ATOM 4612 N N . ALA A 1 591 ? -11.328 20.578 32.156 1 93.19 591 ALA A N 1
ATOM 4613 C CA . ALA A 1 591 ? -12.516 20.734 33 1 93.19 591 ALA A CA 1
ATOM 4614 C C . ALA A 1 591 ? -13.641 21.422 32.219 1 93.19 591 ALA A C 1
ATOM 4616 O O . ALA A 1 591 ? -14.812 21.125 32.406 1 93.19 591 ALA A O 1
ATOM 4617 N N . TRP A 1 592 ? -13.328 22.406 31.438 1 95.44 592 TRP A N 1
ATOM 4618 C CA . TRP A 1 592 ? -14.297 23.172 30.656 1 95.44 592 TRP A CA 1
ATOM 4619 C C . TRP A 1 592 ? -14.312 22.703 29.203 1 95.44 592 TRP A C 1
ATOM 4621 O O . TRP A 1 592 ? -13.43 23.062 28.422 1 95.44 592 TRP A O 1
ATOM 4631 N N . SER A 1 593 ? -15.305 21.969 28.828 1 94.38 593 SER A N 1
ATOM 4632 C CA . SER A 1 593 ? -15.383 21.375 27.5 1 94.38 593 SER A CA 1
ATOM 4633 C C . SER A 1 593 ? -16.328 22.172 26.594 1 94.38 593 SER A C 1
ATOM 4635 O O . SER A 1 593 ? -17.375 22.656 27.047 1 94.38 593 SER A O 1
ATOM 4637 N N . MET A 1 594 ? -15.977 22.328 25.312 1 94.12 594 MET A N 1
ATOM 4638 C CA . MET A 1 594 ? -16.859 22.969 24.344 1 94.12 594 MET A CA 1
ATOM 4639 C C . MET A 1 594 ? -17.359 21.953 23.328 1 94.12 594 MET A C 1
ATOM 4641 O O . MET A 1 594 ? -18.109 22.297 22.422 1 94.12 594 MET A O 1
ATOM 4645 N N . LYS A 1 595 ? -16.969 20.719 23.344 1 89.56 595 LYS A N 1
ATOM 4646 C CA . LYS A 1 595 ? -17.156 19.703 22.312 1 89.56 595 LYS A CA 1
ATOM 4647 C C . LYS A 1 595 ? -18.625 19.547 21.969 1 89.56 595 LYS A C 1
ATOM 4649 O O . LYS A 1 595 ? -19 19.562 20.781 1 89.56 595 LYS A O 1
ATOM 4654 N N . ALA A 1 596 ? -19.516 19.469 22.938 1 90.06 596 ALA A N 1
ATOM 4655 C CA . ALA A 1 596 ? -20.953 19.281 22.688 1 90.06 596 ALA A CA 1
ATOM 4656 C C . ALA A 1 596 ? -21.625 20.594 22.312 1 90.06 596 ALA A C 1
ATOM 4658 O O . ALA A 1 596 ? -22.75 20.594 21.828 1 90.06 596 ALA A O 1
ATOM 4659 N N . LEU A 1 597 ? -20.906 21.672 22.484 1 94.44 597 LEU A N 1
ATOM 4660 C CA . LEU A 1 597 ? -21.5 23 22.344 1 94.44 597 LEU A CA 1
ATOM 4661 C C . LEU A 1 597 ? -20.844 23.766 21.188 1 94.44 597 LEU A C 1
ATOM 4663 O O . LEU A 1 597 ? -21.109 24.953 21.016 1 94.44 597 LEU A O 1
ATOM 4667 N N . ASN A 1 598 ? -20.031 23.078 20.422 1 93.88 598 ASN A N 1
ATOM 4668 C CA . ASN A 1 598 ? -19.328 23.734 19.328 1 93.88 598 ASN A CA 1
ATOM 4669 C C . ASN A 1 598 ? -20.297 24.391 18.344 1 93.88 598 ASN A C 1
ATOM 4671 O O . ASN A 1 598 ? -21.25 23.75 17.906 1 93.88 598 ASN A O 1
ATOM 4675 N N . ARG A 1 599 ? -20.094 25.719 18.109 1 95.25 599 ARG A N 1
ATOM 4676 C CA . ARG A 1 599 ? -20.859 26.516 17.172 1 95.25 599 ARG A CA 1
ATOM 4677 C C . ARG A 1 599 ? -22.297 26.719 17.656 1 95.25 599 ARG A C 1
ATOM 4679 O O . ARG A 1 599 ? -23.203 26.984 16.859 1 95.25 599 ARG A O 1
ATOM 4686 N N . ARG A 1 600 ? -22.516 26.5 18.938 1 96.5 600 ARG A N 1
ATOM 4687 C CA . ARG A 1 600 ? -23.812 26.672 19.562 1 96.5 600 ARG A CA 1
ATOM 4688 C C . ARG A 1 600 ? -23.719 27.547 20.812 1 96.5 600 ARG A C 1
ATOM 4690 O O . ARG A 1 600 ? -23.969 27.078 21.938 1 96.5 600 ARG A O 1
ATOM 4697 N N . PRO A 1 601 ? -23.5 28.797 20.578 1 97.75 601 PRO A N 1
ATOM 4698 C CA . PRO A 1 601 ? -23.375 29.672 21.75 1 97.75 601 PRO A CA 1
ATOM 4699 C C . PRO A 1 601 ? -24.688 29.844 22.5 1 97.75 601 PRO A C 1
ATOM 4701 O O . PRO A 1 601 ? -25.766 29.625 21.938 1 97.75 601 PRO A O 1
ATOM 4704 N N . PHE A 1 602 ? -24.594 30.203 23.766 1 98.19 602 PHE A N 1
ATOM 4705 C CA . PHE A 1 602 ? -25.766 30.531 24.562 1 98.19 602 PHE A CA 1
ATOM 4706 C C . PHE A 1 602 ? -26.312 31.891 24.172 1 98.19 602 PHE A C 1
ATOM 4708 O O . PHE A 1 602 ? -25.578 32.75 23.719 1 98.19 602 PHE A O 1
ATOM 4715 N N . CYS A 1 603 ? -27.609 32.031 24.406 1 98.44 603 CYS A N 1
ATOM 4716 C CA . CYS A 1 603 ? -28.234 33.312 24.109 1 98.44 603 CYS A CA 1
ATOM 4717 C C . CYS A 1 603 ? -27.938 34.344 25.219 1 98.44 603 CYS A C 1
ATOM 4719 O O . CYS A 1 603 ? -28.281 34.094 26.375 1 98.44 603 CYS A O 1
ATOM 4721 N N . PHE A 1 604 ? -27.328 35.438 24.859 1 98.19 604 PHE A N 1
ATOM 4722 C CA . PHE A 1 604 ? -27.062 36.531 25.781 1 98.19 604 PHE A CA 1
ATOM 4723 C C . PHE A 1 604 ? -26.906 37.844 25.016 1 98.19 604 PHE A C 1
ATOM 4725 O O . PHE A 1 604 ? -26.75 37.844 23.781 1 98.19 604 PHE A O 1
ATOM 4732 N N . ARG A 1 605 ? -26.984 38.969 25.734 1 97.56 605 ARG A N 1
ATOM 4733 C CA . ARG A 1 605 ? -26.766 40.312 25.203 1 97.56 605 ARG A CA 1
ATOM 4734 C C . ARG A 1 605 ? -25.844 41.125 26.125 1 97.56 605 ARG A C 1
ATOM 4736 O O . ARG A 1 605 ? -25.922 41 27.344 1 97.56 605 ARG A O 1
ATOM 4743 N N . ILE A 1 606 ? -24.969 41.75 25.484 1 97.12 606 ILE A N 1
ATOM 4744 C CA . ILE A 1 606 ? -24.125 42.656 26.25 1 97.12 606 ILE A CA 1
ATOM 4745 C C . ILE A 1 606 ? -24.656 44.094 26.141 1 97.12 606 ILE A C 1
ATOM 4747 O O . ILE A 1 606 ? -25.094 44.531 25.078 1 97.12 606 ILE A O 1
ATOM 4751 N N . ALA A 1 607 ? -24.562 44.781 27.281 1 94.25 607 ALA A N 1
ATOM 4752 C CA . ALA A 1 607 ? -25 46.188 27.281 1 94.25 607 ALA A CA 1
ATOM 4753 C C . ALA A 1 607 ? -23.953 47.094 26.656 1 94.25 607 ALA A C 1
ATOM 4755 O O . ALA A 1 607 ? -22.766 46.969 26.953 1 94.25 607 ALA A O 1
ATOM 4756 N N . GLY A 1 608 ? -24.422 47.938 25.781 1 91 608 GLY A N 1
ATOM 4757 C CA . GLY A 1 608 ? -23.516 48.875 25.156 1 91 608 GLY A CA 1
ATOM 4758 C C . GLY A 1 608 ? -22.906 48.375 23.859 1 91 608 GLY A C 1
ATOM 4759 O O . GLY A 1 608 ? -23.328 47.344 23.344 1 91 608 GLY A O 1
ATOM 4760 N N . GLN A 1 609 ? -21.938 49.156 23.344 1 94.62 609 GLN A N 1
ATOM 4761 C CA . GLN A 1 609 ? -21.281 48.844 22.078 1 94.62 609 GLN A CA 1
ATOM 4762 C C . GLN A 1 609 ? -19.891 48.25 22.312 1 94.62 609 GLN A C 1
ATOM 4764 O O . GLN A 1 609 ? -19.297 48.438 23.375 1 94.62 609 GLN A O 1
ATOM 4769 N N . THR A 1 610 ? -19.469 47.438 21.453 1 96.5 610 THR A N 1
ATOM 4770 C CA . THR A 1 610 ? -18.141 46.844 21.516 1 96.5 610 THR A CA 1
ATOM 4771 C C . THR A 1 610 ? -17.266 47.375 20.375 1 96.5 610 THR A C 1
ATOM 4773 O O . THR A 1 610 ? -17.766 47.719 19.312 1 96.5 610 THR A O 1
ATOM 4776 N N . GLU A 1 611 ? -15.992 47.469 20.531 1 97.38 611 GLU A N 1
ATOM 4777 C CA . GLU A 1 611 ? -15.008 47.812 19.516 1 97.38 611 GLU A CA 1
ATOM 4778 C C . GLU A 1 611 ? -14.234 46.562 19.047 1 97.38 611 GLU A C 1
ATOM 4780 O O . GLU A 1 611 ? -13.258 46.688 18.312 1 97.38 611 GLU A O 1
ATOM 4785 N N . ALA A 1 612 ? -14.672 45.438 19.453 1 98 612 ALA A N 1
ATOM 4786 C CA . ALA A 1 612 ? -13.93 44.188 19.234 1 98 612 ALA A CA 1
ATOM 4787 C C . ALA A 1 612 ? -13.867 43.844 17.75 1 98 612 ALA A C 1
ATOM 4789 O O . ALA A 1 612 ? -12.969 43.125 17.297 1 98 612 ALA A O 1
ATOM 4790 N N . TYR A 1 613 ? -14.789 44.375 16.906 1 98.5 613 TYR A N 1
ATOM 4791 C CA . TYR A 1 613 ? -14.906 43.969 15.508 1 98.5 613 TYR A CA 1
ATOM 4792 C C . TYR A 1 613 ? -14.781 45.188 14.578 1 98.5 613 TYR A C 1
ATOM 4794 O O . TYR A 1 613 ? -15.273 45.156 13.453 1 98.5 613 TYR A O 1
ATOM 4802 N N . GLN A 1 614 ? -14.109 46.188 15.008 1 98.06 614 GLN A N 1
ATOM 4803 C CA . GLN A 1 614 ? -13.984 47.438 14.25 1 98.06 614 GLN A CA 1
ATOM 4804 C C . GLN A 1 614 ? -13.148 47.219 12.984 1 98.06 614 GLN A C 1
ATOM 4806 O O . GLN A 1 614 ? -12.344 46.312 12.914 1 98.06 614 GLN A O 1
ATOM 4811 N N . PRO A 1 615 ? -13.344 48.031 11.969 1 98.44 615 PRO A N 1
ATOM 4812 C CA . PRO A 1 615 ? -12.641 47.875 10.695 1 98.44 615 PRO A CA 1
ATOM 4813 C C . PRO A 1 615 ? -11.125 47.906 10.852 1 98.44 615 PRO A C 1
ATOM 4815 O O . PRO A 1 615 ? -10.398 47.219 10.117 1 98.44 615 PRO A O 1
ATOM 4818 N N . GLU A 1 616 ? -10.664 48.625 11.828 1 97.88 616 GLU A N 1
ATOM 4819 C CA . GLU A 1 616 ? -9.227 48.781 12.031 1 97.88 616 GLU A CA 1
ATOM 4820 C C . GLU A 1 616 ? -8.57 47.469 12.406 1 97.88 616 GLU A C 1
ATOM 4822 O O . GLU A 1 616 ? -7.348 47.312 12.32 1 97.88 616 GLU A O 1
ATOM 4827 N N . LYS A 1 617 ? -9.367 46.531 12.812 1 98.12 617 LYS A N 1
ATOM 4828 C CA . LYS A 1 617 ? -8.836 45.25 13.188 1 98.12 617 LYS A CA 1
ATOM 4829 C C . LYS A 1 617 ? -8.164 44.562 11.992 1 98.12 617 LYS A C 1
ATOM 4831 O O . LYS A 1 617 ? -7.297 43.688 12.172 1 98.12 617 LYS A O 1
ATOM 4836 N N . VAL A 1 618 ? -8.492 44.938 10.711 1 98.5 618 VAL A N 1
ATOM 4837 C CA . VAL A 1 618 ? -7.969 44.281 9.523 1 98.5 618 VAL A CA 1
ATOM 4838 C C . VAL A 1 618 ? -6.504 44.656 9.328 1 98.5 618 VAL A C 1
ATOM 4840 O O . VAL A 1 618 ? -5.793 44.031 8.531 1 98.5 618 VAL A O 1
ATOM 4843 N N . ILE A 1 619 ? -5.992 45.688 10.086 1 98.19 619 ILE A N 1
ATOM 4844 C CA . ILE A 1 619 ? -4.602 46.094 9.945 1 98.19 619 ILE A CA 1
ATOM 4845 C C . ILE A 1 619 ? -3.924 46.125 11.312 1 98.19 619 ILE A C 1
ATOM 4847 O O . ILE A 1 619 ? -2.912 46.812 11.5 1 98.19 619 ILE A O 1
ATOM 4851 N N . ASP A 1 620 ? -4.496 45.5 12.352 1 96.62 620 ASP A N 1
ATOM 4852 C CA . ASP A 1 620 ? -3.949 45.594 13.703 1 96.62 620 ASP A CA 1
ATOM 4853 C C . ASP A 1 620 ? -2.777 44.625 13.891 1 96.62 620 ASP A C 1
ATOM 4855 O O . ASP A 1 620 ? -2.137 44.625 14.938 1 96.62 620 ASP A O 1
ATOM 4859 N N . GLY A 1 621 ? -2.551 43.75 12.898 1 96.44 621 GLY A N 1
ATOM 4860 C CA . GLY A 1 621 ? -1.327 42.969 12.844 1 96.44 621 GLY A CA 1
ATOM 4861 C C . GLY A 1 621 ? -1.525 41.531 13.273 1 96.44 621 GLY A C 1
ATOM 4862 O O . GLY A 1 621 ? -0.662 40.688 13.031 1 96.44 621 GLY A O 1
ATOM 4863 N N . TYR A 1 622 ? -2.588 41.125 13.891 1 96.62 622 TYR A N 1
ATOM 4864 C CA . TYR A 1 622 ? -2.842 39.781 14.328 1 96.62 622 TYR A CA 1
ATOM 4865 C C . TYR A 1 622 ? -3.627 39 13.281 1 96.62 622 TYR A C 1
ATOM 4867 O O . TYR A 1 622 ? -4.469 39.562 12.578 1 96.62 622 TYR A O 1
ATOM 4875 N N . LYS A 1 623 ? -3.367 37.719 13.172 1 95.75 623 LYS A N 1
ATOM 4876 C CA . LYS A 1 623 ? -3.914 36.938 12.07 1 95.75 623 LYS A CA 1
ATOM 4877 C C . LYS A 1 623 ? -4.941 35.938 12.578 1 95.75 623 LYS A C 1
ATOM 4879 O O . LYS A 1 623 ? -5.477 35.156 11.797 1 95.75 623 LYS A O 1
ATOM 4884 N N . ARG A 1 624 ? -5.168 35.844 13.844 1 96.69 624 ARG A N 1
ATOM 4885 C CA . ARG A 1 624 ? -6.102 34.938 14.484 1 96.69 624 ARG A CA 1
ATOM 4886 C C . ARG A 1 624 ? -6.484 35.406 15.875 1 96.69 624 ARG A C 1
ATOM 4888 O O . ARG A 1 624 ? -5.871 36.344 16.406 1 96.69 624 ARG A O 1
ATOM 4895 N N . PRO A 1 625 ? -7.473 34.781 16.469 1 97.44 625 PRO A N 1
ATOM 4896 C CA . PRO A 1 625 ? -7.859 35.219 17.812 1 97.44 625 PRO A CA 1
ATOM 4897 C C . PRO A 1 625 ? -6.711 35.094 18.828 1 97.44 625 PRO A C 1
ATOM 4899 O O . PRO A 1 625 ? -5.984 34.094 18.828 1 97.44 625 PRO A O 1
ATOM 4902 N N . TYR A 1 626 ? -6.48 36.062 19.578 1 97.5 626 TYR A N 1
ATOM 4903 C CA . TYR A 1 626 ? -5.473 36.25 20.609 1 97.5 626 TYR A CA 1
ATOM 4904 C C . TYR A 1 626 ? -5.863 37.375 21.562 1 97.5 626 TYR A C 1
ATOM 4906 O O . TYR A 1 626 ? -5.617 38.562 21.281 1 97.5 626 TYR A O 1
ATOM 4914 N N . GLY A 1 627 ? -6.438 37.031 22.656 1 95.88 627 GLY A N 1
ATOM 4915 C CA . GLY A 1 627 ? -6.977 38.031 23.562 1 95.88 627 GLY A CA 1
ATOM 4916 C C . GLY A 1 627 ? -8.18 38.75 22.984 1 95.88 627 GLY A C 1
ATOM 4917 O O . GLY A 1 627 ? -8.625 39.781 23.547 1 95.88 627 GLY A O 1
ATOM 4918 N N . GLY A 1 628 ? -8.734 38.344 22.094 1 96.88 628 GLY A N 1
ATOM 4919 C CA . GLY A 1 628 ? -9.852 38.875 21.312 1 96.88 628 GLY A CA 1
ATOM 4920 C C . GLY A 1 628 ? -9.914 38.312 19.906 1 96.88 628 GLY A C 1
ATOM 4921 O O . GLY A 1 628 ? -9.039 37.531 19.5 1 96.88 628 GLY A O 1
ATOM 4922 N N . PRO A 1 629 ? -10.891 38.656 19.109 1 97.62 629 PRO A N 1
ATOM 4923 C CA . PRO A 1 629 ? -11.086 38.031 17.812 1 97.62 629 PRO A CA 1
ATOM 4924 C C . PRO A 1 629 ? -10.07 38.5 16.766 1 97.62 629 PRO A C 1
ATOM 4926 O O . PRO A 1 629 ? -9.672 37.75 15.883 1 97.62 629 PRO A O 1
ATOM 4929 N N . HIS A 1 630 ? -9.656 39.906 16.844 1 97.38 630 HIS A N 1
ATOM 4930 C CA . HIS A 1 630 ? -8.766 40.531 15.867 1 97.38 630 HIS A CA 1
ATOM 4931 C C . HIS A 1 630 ? -9.266 40.312 14.438 1 97.38 630 HIS A C 1
ATOM 4933 O O . HIS A 1 630 ? -8.516 39.844 13.578 1 97.38 630 HIS A O 1
ATOM 4939 N N . SER A 1 631 ? -10.516 40.625 14.172 1 97.62 631 SER A N 1
ATOM 4940 C CA . SER A 1 631 ? -11.211 40.5 12.891 1 97.62 631 SER A CA 1
ATOM 4941 C C . SER A 1 631 ? -12.312 41.562 12.758 1 97.62 631 SER A C 1
ATOM 4943 O O . SER A 1 631 ? -13.016 41.844 13.719 1 97.62 631 SER A O 1
ATOM 4945 N N . TRP A 1 632 ? -12.375 42.125 11.547 1 98.69 632 TRP A N 1
ATOM 4946 C CA . TRP A 1 632 ? -13.57 42.906 11.227 1 98.69 632 TRP A CA 1
ATOM 4947 C C . TRP A 1 632 ? -14.734 41.969 10.891 1 98.69 632 TRP A C 1
ATOM 4949 O O . TRP A 1 632 ? -14.547 40.938 10.273 1 98.69 632 TRP A O 1
ATOM 4959 N N . MET A 1 633 ? -15.898 42.344 11.352 1 98.56 633 MET A N 1
ATOM 4960 C CA . MET A 1 633 ? -17.125 41.594 11.047 1 98.56 633 MET A CA 1
ATOM 4961 C C . MET A 1 633 ? -18.25 42.562 10.664 1 98.56 633 MET A C 1
ATOM 4963 O O . MET A 1 633 ? -18.5 43.531 11.359 1 98.56 633 MET A O 1
ATOM 4967 N N . SER A 1 634 ? -18.906 42.312 9.547 1 98.5 634 SER A N 1
ATOM 4968 C CA . SER A 1 634 ? -20.031 43.125 9.102 1 98.5 634 SER A CA 1
ATOM 4969 C C . SER A 1 634 ? -21.312 42.719 9.836 1 98.5 634 SER A C 1
ATOM 4971 O O . SER A 1 634 ? -21.344 41.719 10.562 1 98.5 634 SER A O 1
ATOM 4973 N N . LEU A 1 635 ? -22.281 43.562 9.633 1 97.31 635 LEU A N 1
ATOM 4974 C CA . LEU A 1 635 ? -23.641 43.062 9.875 1 97.31 635 LEU A CA 1
ATOM 4975 C C . LEU A 1 635 ? -23.984 41.969 8.867 1 97.31 635 LEU A C 1
ATOM 4977 O O . LEU A 1 635 ? -23.266 41.75 7.883 1 97.31 635 LEU A O 1
ATOM 4981 N N . PRO A 1 636 ? -25.047 41.156 9.188 1 96.88 636 PRO A N 1
ATOM 4982 C CA . PRO A 1 636 ? -25.453 40.188 8.188 1 96.88 636 PRO A CA 1
ATOM 4983 C C . PRO A 1 636 ? -25.578 40.781 6.789 1 96.88 636 PRO A C 1
ATOM 4985 O O . PRO A 1 636 ? -26.094 41.875 6.629 1 96.88 636 PRO A O 1
ATOM 4988 N N . LEU A 1 637 ? -25.031 40.062 5.84 1 97.38 637 LEU A N 1
ATOM 4989 C CA . LEU A 1 637 ? -24.953 40.594 4.477 1 97.38 637 LEU A CA 1
ATOM 4990 C C . LEU A 1 637 ? -26.328 41.031 3.98 1 97.38 637 LEU A C 1
ATOM 4992 O O . LEU A 1 637 ? -26.422 42.031 3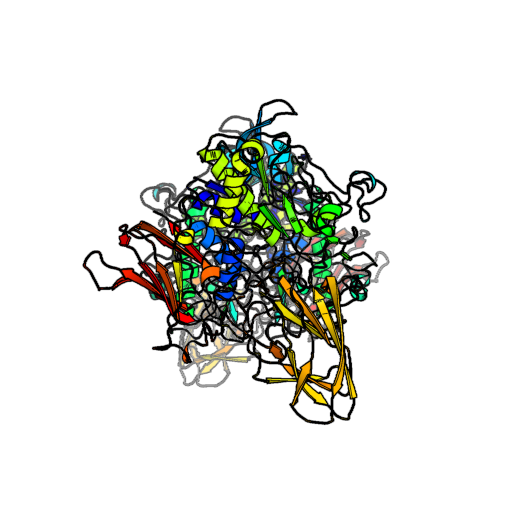.264 1 97.38 637 LEU A O 1
ATOM 4996 N N . ASN A 1 638 ? -27.375 40.375 4.355 1 95.38 638 ASN A N 1
ATOM 4997 C CA . ASN A 1 638 ? -28.719 40.719 3.902 1 95.38 638 ASN A CA 1
ATOM 4998 C C . ASN A 1 638 ? -29.188 42.062 4.477 1 95.38 638 ASN A C 1
ATOM 5000 O O . ASN A 1 638 ? -30.156 42.656 4 1 95.38 638 ASN A O 1
ATOM 5004 N N . GLU A 1 639 ? -28.469 42.594 5.484 1 95 639 GLU A N 1
ATOM 5005 C CA . GLU A 1 639 ? -28.797 43.844 6.109 1 95 639 GLU A CA 1
ATOM 5006 C C . GLU A 1 639 ? -27.922 44.969 5.566 1 95 639 GLU A C 1
ATOM 5008 O O . GLU A 1 639 ? -28.125 46.156 5.906 1 95 639 GLU A O 1
ATOM 5013 N N . ASN A 1 640 ? -27 44.594 4.777 1 95.69 640 ASN A N 1
ATOM 5014 C CA . ASN A 1 640 ? -26.125 45.594 4.16 1 95.69 640 ASN A CA 1
ATOM 5015 C C . ASN A 1 640 ? -26.703 46.094 2.838 1 95.69 640 ASN A C 1
ATOM 5017 O O . ASN A 1 640 ? -27.516 45.406 2.211 1 95.69 640 ASN A O 1
ATOM 5021 N N . GLU A 1 641 ? -26.234 47.281 2.389 1 94.44 641 GLU A N 1
ATOM 5022 C CA . GLU A 1 641 ? -26.625 47.781 1.085 1 94.44 641 GLU A CA 1
ATOM 5023 C C . GLU A 1 641 ? -26.234 46.844 -0.038 1 94.44 641 GLU A C 1
ATOM 5025 O O . GLU A 1 641 ? -25.094 46.375 -0.084 1 94.44 641 GLU A O 1
ATOM 5030 N N . ASN A 1 642 ? -27.188 46.5 -0.981 1 94.81 642 ASN A N 1
ATOM 5031 C CA . ASN A 1 642 ? -26.984 45.625 -2.135 1 94.81 642 ASN A CA 1
ATOM 5032 C C . ASN A 1 642 ? -26.594 44.219 -1.71 1 94.81 642 ASN A C 1
ATOM 5034 O O . ASN A 1 642 ? -26.141 43.406 -2.531 1 94.81 642 ASN A O 1
ATOM 5038 N N . GLY A 1 643 ? -26.734 43.969 -0.355 1 96.62 643 GLY A N 1
ATOM 5039 C CA . GLY A 1 643 ? -26.375 42.656 0.144 1 96.62 643 GLY A CA 1
ATOM 5040 C C . GLY A 1 643 ? -24.875 42.438 0.209 1 96.62 643 GLY A C 1
ATOM 5041 O O . GLY A 1 643 ? -24.422 41.281 0.274 1 96.62 643 GLY A O 1
ATOM 5042 N N . GLU A 1 644 ? -24.125 43.531 0.137 1 97.75 644 GLU A N 1
ATOM 5043 C CA . GLU A 1 644 ? -22.672 43.469 0.12 1 97.75 644 GLU A CA 1
ATOM 5044 C C . GLU A 1 644 ? -22.078 44.219 1.311 1 97.75 644 GLU A C 1
ATOM 5046 O O . GLU A 1 644 ? -22.688 45.125 1.847 1 97.75 644 GLU A O 1
ATOM 5051 N N . ALA A 1 645 ? -20.922 43.719 1.727 1 98.62 645 ALA A N 1
ATOM 5052 C CA . ALA A 1 645 ? -20.141 44.469 2.721 1 98.62 645 ALA A CA 1
ATOM 5053 C C . ALA A 1 645 ? -18.766 44.812 2.17 1 98.62 645 ALA A C 1
ATOM 5055 O O . ALA A 1 645 ? -18.219 44.125 1.312 1 98.62 645 ALA A O 1
ATOM 5056 N N . TRP A 1 646 ? -18.219 45.875 2.576 1 98.5 646 TRP A N 1
ATOM 5057 C CA . TRP A 1 646 ? -16.906 46.25 2.064 1 98.5 646 TRP A CA 1
ATOM 5058 C C . TRP A 1 646 ? -16.047 46.875 3.16 1 98.5 646 TRP A C 1
ATOM 5060 O O . TRP A 1 646 ? -16.578 47.375 4.16 1 98.5 646 TRP A O 1
ATOM 5070 N N . VAL A 1 647 ? -14.766 46.812 3.062 1 98.69 647 VAL A N 1
ATOM 5071 C CA . VAL A 1 647 ? -13.727 47.5 3.816 1 98.69 647 VAL A CA 1
ATOM 5072 C C . VAL A 1 647 ? -12.859 48.312 2.867 1 98.69 647 VAL A C 1
ATOM 5074 O O . VAL A 1 647 ? -12.508 47.844 1.781 1 98.69 647 VAL A O 1
ATOM 5077 N N . GLU A 1 648 ? -12.602 49.562 3.26 1 98.38 648 GLU A N 1
ATOM 5078 C CA . GLU A 1 648 ? -11.836 50.438 2.395 1 98.38 648 GLU A CA 1
ATOM 5079 C C . GLU A 1 648 ? -10.602 51 3.115 1 98.38 648 GLU A C 1
ATOM 5081 O O . GLU A 1 648 ? -10.688 51.375 4.281 1 98.38 648 GLU A O 1
ATOM 5086 N N . LEU A 1 649 ? -9.492 50.906 2.537 1 98.5 649 LEU A N 1
ATOM 5087 C CA . LEU A 1 649 ? -8.266 51.562 2.959 1 98.5 649 LEU A CA 1
ATOM 5088 C C . LEU A 1 649 ? -8.078 52.875 2.205 1 98.5 649 LEU A C 1
ATOM 5090 O O . LEU A 1 649 ? -8.211 52.906 0.979 1 98.5 649 LEU A O 1
ATOM 5094 N N . GLN A 1 650 ? -7.781 53.906 2.895 1 97.81 650 GLN A N 1
ATOM 5095 C CA . GLN A 1 650 ? -7.512 55.219 2.291 1 97.81 650 GLN A CA 1
ATOM 5096 C C . GLN A 1 650 ? -6.176 55.781 2.766 1 97.81 650 GLN A C 1
ATOM 5098 O O . GLN A 1 650 ? -5.93 55.875 3.971 1 97.81 650 GLN A O 1
ATOM 5103 N N . TRP A 1 651 ? -5.398 56.156 1.837 1 96.69 651 TRP A N 1
ATOM 5104 C CA . TRP A 1 651 ? -4.105 56.75 2.143 1 96.69 651 TRP A CA 1
ATOM 5105 C C . TRP A 1 651 ? -4.145 58.25 1.908 1 96.69 651 TRP A C 1
ATOM 5107 O O . TRP A 1 651 ? -4.945 58.75 1.111 1 96.69 651 TRP A O 1
ATOM 5117 N N . GLU A 1 652 ? -3.244 58.938 2.572 1 96 652 GLU A N 1
ATOM 5118 C CA . GLU A 1 652 ? -3.143 60.406 2.398 1 96 652 GLU A CA 1
ATOM 5119 C C . GLU A 1 652 ? -2.66 60.75 0.994 1 96 652 GLU A C 1
ATOM 5121 O O . GLU A 1 652 ? -3.111 61.75 0.407 1 96 652 GLU A O 1
ATOM 5126 N N . SER A 1 653 ? -1.698 60 0.532 1 94.81 653 SER A N 1
ATOM 5127 C CA . SER A 1 653 ? -1.161 60.156 -0.817 1 94.81 653 SER A CA 1
ATOM 5128 C C . SER A 1 653 ? -1.227 58.844 -1.589 1 94.81 653 SER A C 1
ATOM 5130 O O . SER A 1 653 ? -1.345 57.781 -0.992 1 94.81 653 SER A O 1
ATOM 5132 N N . SER A 1 654 ? -1.107 59.031 -2.855 1 94.56 654 SER A N 1
ATOM 5133 C CA . SER A 1 654 ? -1.188 57.875 -3.707 1 94.56 654 SER A CA 1
ATOM 5134 C C . SER A 1 654 ? -0.063 56.875 -3.4 1 94.56 654 SER A C 1
ATOM 5136 O O . SER A 1 654 ? 1.077 57.281 -3.17 1 94.56 654 SER A O 1
ATOM 5138 N N . VAL A 1 655 ? -0.404 55.625 -3.311 1 95.56 655 VAL A N 1
ATOM 5139 C CA . VAL A 1 655 ? 0.573 54.562 -3.137 1 95.56 655 VAL A CA 1
ATOM 5140 C C . VAL A 1 655 ? 0.56 53.625 -4.359 1 95.56 655 VAL A C 1
ATOM 5142 O O . VAL A 1 655 ? -0.452 53.531 -5.055 1 95.56 655 VAL A O 1
ATOM 5145 N N . THR A 1 656 ? 1.7 53 -4.656 1 95.69 656 THR A N 1
ATOM 5146 C CA . THR A 1 656 ? 1.797 52.031 -5.723 1 95.69 656 THR A CA 1
ATOM 5147 C C . THR A 1 656 ? 1.647 50.625 -5.164 1 95.69 656 THR A C 1
ATOM 5149 O O . THR A 1 656 ? 2.406 50.219 -4.281 1 95.69 656 THR A O 1
ATOM 5152 N N . ILE A 1 657 ? 0.651 49.875 -5.652 1 96.38 657 ILE A N 1
ATOM 5153 C CA . ILE A 1 657 ? 0.323 48.531 -5.133 1 96.38 657 ILE A CA 1
ATOM 5154 C C . ILE A 1 657 ? 0.632 47.5 -6.188 1 96.38 657 ILE A C 1
ATOM 5156 O O . ILE A 1 657 ? 0.203 47.594 -7.336 1 96.38 657 ILE A O 1
ATOM 5160 N N . ARG A 1 658 ? 1.339 46.406 -5.797 1 96.56 658 ARG A N 1
ATOM 5161 C CA . ARG A 1 658 ? 1.645 45.281 -6.68 1 96.56 658 ARG A CA 1
ATOM 5162 C C . ARG A 1 658 ? 1.057 43.969 -6.137 1 96.56 658 ARG A C 1
ATOM 5164 O O . ARG A 1 658 ? 0.782 43.062 -6.898 1 96.56 658 ARG A O 1
ATOM 5171 N N . GLU A 1 659 ? 0.95 43.875 -4.852 1 97.12 659 GLU A N 1
ATOM 5172 C CA . GLU A 1 659 ? 0.467 42.656 -4.219 1 97.12 659 GLU A CA 1
ATOM 5173 C C . GLU A 1 659 ? -0.49 42.969 -3.07 1 97.12 659 GLU A C 1
ATOM 5175 O O . GLU A 1 659 ? -0.263 43.906 -2.305 1 97.12 659 GLU A O 1
ATOM 5180 N N . ILE A 1 660 ? -1.591 42.25 -3.012 1 97.94 660 ILE A N 1
ATOM 5181 C CA . ILE A 1 660 ? -2.57 42.344 -1.936 1 97.94 660 ILE A CA 1
ATOM 5182 C C . ILE A 1 660 ? -2.756 41 -1.286 1 97.94 660 ILE A C 1
ATOM 5184 O O . ILE A 1 660 ? -2.963 40 -1.979 1 97.94 660 ILE A O 1
ATOM 5188 N N . LEU A 1 661 ? -2.574 40.906 -0.025 1 97.88 661 LEU A N 1
ATOM 5189 C CA . LEU A 1 661 ? -2.855 39.688 0.738 1 97.88 661 LEU A CA 1
ATOM 5190 C C . LEU A 1 661 ? -4.125 39.844 1.568 1 97.88 661 LEU A C 1
ATOM 5192 O O . LEU A 1 661 ? -4.254 40.812 2.33 1 97.88 661 LEU A O 1
ATOM 5196 N N . LEU A 1 662 ? -5.07 39 1.337 1 98.31 662 LEU A N 1
ATOM 5197 C CA . LEU A 1 662 ? -6.293 38.969 2.133 1 98.31 662 LEU A CA 1
ATOM 5198 C C . LEU A 1 662 ? -6.367 37.688 2.973 1 98.31 662 LEU A C 1
ATOM 5200 O O . LEU A 1 662 ? -6.164 36.594 2.459 1 98.31 662 LEU A O 1
ATOM 5204 N N . THR A 1 663 ? -6.523 37.812 4.27 1 98.38 663 THR A N 1
ATOM 5205 C CA . THR A 1 663 ? -6.738 36.688 5.164 1 98.38 663 THR A CA 1
ATOM 5206 C C . THR A 1 663 ? -8.18 36.656 5.672 1 98.38 663 THR A C 1
ATOM 5208 O O . THR A 1 663 ? -8.633 37.594 6.309 1 98.38 663 THR A O 1
ATOM 5211 N N . TRP A 1 664 ? -8.867 35.562 5.367 1 98.38 664 TRP A N 1
ATOM 5212 C CA . TRP A 1 664 ? -10.258 35.406 5.762 1 98.38 664 TRP A CA 1
ATOM 5213 C C . TRP A 1 664 ? -10.359 34.531 7.008 1 98.38 664 TRP A C 1
ATOM 5215 O O . TRP A 1 664 ? -9.391 33.875 7.406 1 98.38 664 TRP A O 1
ATOM 5225 N N . ASN A 1 665 ? -11.516 34.531 7.609 1 98.12 665 ASN A N 1
ATOM 5226 C CA . ASN A 1 665 ? -11.781 33.688 8.766 1 98.12 665 ASN A CA 1
ATOM 5227 C C . ASN A 1 665 ? -12.125 32.25 8.352 1 98.12 665 ASN A C 1
ATOM 5229 O O . ASN A 1 665 ? -13.234 32 7.875 1 98.12 665 ASN A O 1
ATOM 5233 N N . ASP A 1 666 ? -11.227 31.359 8.523 1 97.62 666 ASP A N 1
ATOM 5234 C CA . ASP A 1 666 ? -11.539 29.953 8.266 1 97.62 666 ASP A CA 1
ATOM 5235 C C . ASP A 1 666 ? -11.836 29.203 9.57 1 97.62 666 ASP A C 1
ATOM 5237 O O . ASP A 1 666 ? -11.68 27.984 9.641 1 97.62 666 ASP A O 1
ATOM 5241 N N . ASP A 1 667 ? -12.195 29.953 10.641 1 97.25 667 ASP A N 1
ATOM 5242 C CA . ASP A 1 667 ? -12.586 29.422 11.938 1 97.25 667 ASP A CA 1
ATOM 5243 C C . ASP A 1 667 ? -11.531 28.453 12.477 1 97.25 667 ASP A C 1
ATOM 5245 O O . ASP A 1 667 ? -11.781 27.266 12.602 1 97.25 667 ASP A O 1
ATOM 5249 N N . VAL A 1 668 ? -10.453 28.891 12.969 1 97.62 668 VAL A N 1
ATOM 5250 C CA . VAL A 1 668 ? -9.328 28.094 13.453 1 97.62 668 VAL A CA 1
ATOM 5251 C C . VAL A 1 668 ? -9.727 27.359 14.727 1 97.62 668 VAL A C 1
ATOM 5253 O O . VAL A 1 668 ? -8.93 26.594 15.289 1 97.62 668 VAL A O 1
ATOM 5256 N N . ASN A 1 669 ? -10.984 27.547 15.188 1 97.12 669 ASN A N 1
ATOM 5257 C CA . ASN A 1 669 ? -11.508 26.766 16.297 1 97.12 669 ASN A CA 1
ATOM 5258 C C . ASN A 1 669 ? -12 25.391 15.836 1 97.12 669 ASN A C 1
ATOM 5260 O O . ASN A 1 669 ? -12.148 24.484 16.641 1 97.12 669 ASN A O 1
ATOM 5264 N N . GLU A 1 670 ? -12.359 25.312 14.57 1 96.06 670 GLU A N 1
ATOM 5265 C CA . GLU A 1 670 ? -12.867 24.047 14.023 1 96.06 670 GLU A CA 1
ATOM 5266 C C . GLU A 1 670 ? -11.766 23.016 13.906 1 96.06 670 GLU A C 1
ATOM 5268 O O . GLU A 1 670 ? -10.695 23.297 13.352 1 96.06 670 GLU A O 1
ATOM 5273 N N . ASP A 1 671 ? -12.008 21.844 14.461 1 95.06 671 ASP A N 1
ATOM 5274 C CA . ASP A 1 671 ? -11.07 20.734 14.344 1 95.06 671 ASP A CA 1
ATOM 5275 C C . ASP A 1 671 ? -11.188 20.047 12.977 1 95.06 671 ASP A C 1
ATOM 5277 O O . ASP A 1 671 ? -12.281 19.641 12.578 1 95.06 671 ASP A O 1
ATOM 5281 N N . LEU A 1 672 ? -10.172 20.047 12.234 1 95.19 672 LEU A N 1
ATOM 5282 C CA . LEU A 1 672 ? -10.109 19.359 10.953 1 95.19 672 LEU A CA 1
ATOM 5283 C C . LEU A 1 672 ? -9.172 18.172 11.016 1 95.19 672 LEU A C 1
ATOM 5285 O O . LEU A 1 672 ? -8.172 18.188 11.75 1 95.19 672 LEU A O 1
ATOM 5289 N N . ILE A 1 673 ? -9.477 17.125 10.281 1 92.25 673 ILE A N 1
ATOM 5290 C CA . ILE A 1 673 ? -8.688 15.898 10.273 1 92.25 673 ILE A CA 1
ATOM 5291 C C . ILE A 1 673 ? -8.516 15.406 8.836 1 92.25 673 ILE A C 1
ATOM 5293 O O . ILE A 1 673 ? -9.328 15.727 7.965 1 92.25 673 ILE A O 1
ATOM 5297 N N . ASN A 1 674 ? -7.461 14.648 8.57 1 93.38 674 ASN A N 1
ATOM 5298 C CA . ASN A 1 674 ? -7.188 14.172 7.219 1 93.38 674 ASN A CA 1
ATOM 5299 C C . ASN A 1 674 ? -7.949 12.883 6.914 1 93.38 674 ASN A C 1
ATOM 5301 O O . ASN A 1 674 ? -8.32 12.633 5.766 1 93.38 674 ASN A O 1
ATOM 5305 N N . LEU A 1 675 ? -8.102 12.023 7.938 1 89.12 675 LEU A N 1
ATOM 5306 C CA . LEU A 1 675 ? -8.711 10.711 7.738 1 89.12 675 LEU A CA 1
ATOM 5307 C C . LEU A 1 675 ? -10.031 10.609 8.492 1 89.12 675 LEU A C 1
ATOM 5309 O O . LEU A 1 675 ? -10.633 11.625 8.836 1 89.12 675 LEU A O 1
ATOM 5313 N N . HIS A 1 676 ? -10.484 9.273 8.711 1 76.12 676 HIS A N 1
ATOM 5314 C CA . HIS A 1 676 ? -11.844 9 9.148 1 76.12 676 HIS A CA 1
ATOM 5315 C C . HIS A 1 676 ? -11.953 9.031 10.672 1 76.12 676 HIS A C 1
ATOM 5317 O O . HIS A 1 676 ? -11.492 8.109 11.344 1 76.12 676 HIS A O 1
ATOM 5323 N N . HIS A 1 677 ? -11.891 10.156 11.273 1 76.88 677 HIS A N 1
ATOM 5324 C CA . HIS A 1 677 ? -12.148 10.219 12.703 1 76.88 677 HIS A CA 1
ATOM 5325 C C . HIS A 1 677 ? -13.469 10.938 12.992 1 76.88 677 HIS A C 1
ATOM 5327 O O . HIS A 1 677 ? -14.281 10.445 13.781 1 76.88 677 HIS A O 1
ATOM 5333 N N . HIS A 1 678 ? -13.547 12.141 12.453 1 81.44 678 HIS A N 1
ATOM 5334 C CA . HIS A 1 678 ? -14.781 12.914 12.539 1 81.44 678 HIS A CA 1
ATOM 5335 C C . HIS A 1 678 ? -15.016 13.719 11.266 1 81.44 678 HIS A C 1
ATOM 5337 O O . HIS A 1 678 ? -14.125 13.844 10.43 1 81.44 678 HIS A O 1
ATOM 5343 N N . ARG A 1 679 ? -16.312 14.109 11.07 1 84.81 679 ARG A N 1
ATOM 5344 C CA . ARG A 1 679 ? -16.672 14.891 9.898 1 84.81 679 ARG A CA 1
ATOM 5345 C C . ARG A 1 679 ? -17.438 16.156 10.289 1 84.81 679 ARG A C 1
ATOM 5347 O O . ARG A 1 679 ? -18.266 16.125 11.203 1 84.81 679 ARG A O 1
ATOM 5354 N N . THR A 1 680 ? -17.016 17.234 9.656 1 89.88 680 THR A N 1
ATOM 5355 C CA . THR A 1 680 ? -17.781 18.453 9.836 1 89.88 680 THR A CA 1
ATOM 5356 C C . THR A 1 680 ? -19.078 18.391 9.055 1 89.88 680 THR A C 1
ATOM 5358 O O . THR A 1 680 ? -19.203 17.641 8.086 1 89.88 680 THR A O 1
ATOM 5361 N N . PRO A 1 681 ? -20.078 19.094 9.453 1 90.31 681 PRO A N 1
ATOM 5362 C CA . PRO A 1 681 ? -21.344 19.109 8.711 1 90.31 681 PRO A CA 1
ATOM 5363 C C . PRO A 1 681 ? -21.266 19.953 7.438 1 90.31 681 PRO A C 1
ATOM 5365 O O . PRO A 1 681 ? -22.25 20.062 6.707 1 90.31 681 PRO A O 1
ATOM 5368 N N . PHE A 1 682 ? -20.156 20.578 7.137 1 93.56 682 PHE A N 1
ATOM 5369 C CA . PHE A 1 682 ? -19.938 21.375 5.941 1 93.56 682 PHE A CA 1
ATOM 5370 C C . PHE A 1 682 ? -18.672 20.953 5.219 1 93.56 682 PHE A C 1
ATOM 5372 O O . PHE A 1 682 ? -17.688 20.562 5.859 1 93.56 682 PHE A O 1
ATOM 5379 N N . ASP A 1 683 ? -18.656 21.125 3.875 1 92.44 683 ASP A N 1
ATOM 5380 C CA . ASP A 1 683 ? -17.5 20.781 3.072 1 92.44 683 ASP A CA 1
ATOM 5381 C C . ASP A 1 683 ? -16.484 21.938 3.047 1 92.44 683 ASP A C 1
ATOM 5383 O O . ASP A 1 683 ? -15.297 21.719 2.836 1 92.44 683 ASP A O 1
ATOM 5387 N N . ILE A 1 684 ? -17.047 23.125 3.158 1 96.94 684 ILE A N 1
ATOM 5388 C CA . ILE A 1 684 ? -16.25 24.359 3.197 1 96.94 684 ILE A CA 1
ATOM 5389 C C . ILE A 1 684 ? -16.594 25.156 4.457 1 96.94 684 ILE A C 1
ATOM 5391 O O . ILE A 1 684 ? -17.766 25.234 4.844 1 96.94 684 ILE A O 1
ATOM 5395 N N . ILE A 1 685 ? -15.609 25.672 5.156 1 97.56 685 ILE A N 1
ATOM 5396 C CA . ILE A 1 685 ? -15.867 26.484 6.336 1 97.56 685 ILE A CA 1
ATOM 5397 C C . ILE A 1 685 ? -16.828 27.609 5.973 1 97.56 685 ILE A C 1
ATOM 5399 O O . ILE A 1 685 ? -16.531 28.438 5.109 1 97.56 685 ILE A O 1
ATOM 5403 N N . PRO A 1 686 ? -17.922 27.703 6.648 1 97.69 686 PRO A N 1
ATOM 5404 C CA . PRO A 1 686 ? -18.984 28.625 6.246 1 97.69 686 PRO A CA 1
ATOM 5405 C C . PRO A 1 686 ? -18.547 30.094 6.281 1 97.69 686 PRO A C 1
ATOM 5407 O O . PRO A 1 686 ? -19.016 30.891 5.469 1 97.69 686 PRO A O 1
ATOM 5410 N N . GLU A 1 687 ? -17.703 30.484 7.16 1 97.81 687 GLU A N 1
ATOM 5411 C CA . GLU A 1 687 ? -17.328 31.875 7.398 1 97.81 687 GLU A CA 1
ATOM 5412 C C . GLU A 1 687 ? -16.406 32.375 6.309 1 97.81 687 GLU A C 1
ATOM 5414 O O . GLU A 1 687 ? -16.188 33.594 6.184 1 97.81 687 GLU A O 1
ATOM 5419 N N . LEU A 1 688 ? -15.852 31.516 5.492 1 98.38 688 LEU A N 1
ATOM 5420 C CA . LEU A 1 688 ? -14.977 31.938 4.406 1 98.38 688 LEU A CA 1
ATOM 5421 C C . LEU A 1 688 ? -15.75 32.75 3.361 1 98.38 688 LEU A C 1
ATOM 5423 O O . LEU A 1 688 ? -16.875 32.375 3.008 1 98.38 688 LEU A O 1
ATOM 5427 N N . VAL A 1 689 ? -15.156 33.844 2.926 1 98.56 689 VAL A N 1
ATOM 5428 C CA . VAL A 1 689 ? -15.758 34.594 1.833 1 98.56 689 VAL A CA 1
ATOM 5429 C C . VAL A 1 689 ? -15.625 33.812 0.528 1 98.56 689 VAL A C 1
ATOM 5431 O O . VAL A 1 689 ? -14.531 33.375 0.17 1 98.56 689 VAL A O 1
ATOM 5434 N N . LYS A 1 690 ? -16.719 33.625 -0.13 1 98.56 690 LYS A N 1
ATOM 5435 C CA . LYS A 1 690 ? -16.797 32.812 -1.347 1 98.56 690 LYS A CA 1
ATOM 5436 C C . LYS A 1 690 ? -16.531 33.656 -2.586 1 98.56 690 LYS A C 1
ATOM 5438 O O . LYS A 1 690 ? -15.773 33.281 -3.471 1 98.56 690 LYS A O 1
ATOM 5443 N N . THR A 1 691 ? -17.25 34.812 -2.684 1 98.62 691 THR A N 1
ATOM 5444 C CA . THR A 1 691 ? -17.156 35.719 -3.822 1 98.62 691 THR A CA 1
ATOM 5445 C C . THR A 1 691 ? -16.828 37.125 -3.361 1 98.62 691 THR A C 1
ATOM 5447 O O . THR A 1 691 ? -17.484 37.656 -2.469 1 98.62 691 THR A O 1
ATOM 5450 N N . TYR A 1 692 ? -15.789 37.812 -3.938 1 98.56 692 TYR A N 1
ATOM 5451 C CA . TYR A 1 692 ? -15.43 39.188 -3.611 1 98.56 692 TYR A CA 1
ATOM 5452 C C . TYR A 1 692 ? -14.773 39.875 -4.801 1 98.56 692 TYR A C 1
ATOM 5454 O O . TYR A 1 692 ? -14.375 39.219 -5.766 1 98.56 692 TYR A O 1
ATOM 5462 N N . ARG A 1 693 ? -14.75 41.125 -4.777 1 98.19 693 ARG A N 1
ATOM 5463 C CA . ARG A 1 693 ? -14.023 41.906 -5.766 1 98.19 693 ARG A CA 1
ATOM 5464 C C . ARG A 1 693 ? -13.25 43.062 -5.098 1 98.19 693 ARG A C 1
ATOM 5466 O O . ARG A 1 693 ? -13.57 43.438 -3.971 1 98.19 693 ARG A O 1
ATOM 5473 N N . ILE A 1 694 ? -12.242 43.531 -5.684 1 98 694 ILE A N 1
ATOM 5474 C CA . ILE A 1 694 ? -11.398 44.625 -5.211 1 98 694 ILE A CA 1
ATOM 5475 C C . ILE A 1 694 ? -11.477 45.812 -6.188 1 98 694 ILE A C 1
ATOM 5477 O O . ILE A 1 694 ? -11.312 45.625 -7.398 1 98 694 ILE A O 1
ATOM 5481 N N . GLU A 1 695 ? -11.742 47 -5.617 1 97.06 695 GLU A N 1
ATOM 5482 C CA . GLU A 1 695 ? -11.812 48.188 -6.418 1 97.06 695 GLU A CA 1
ATOM 5483 C C . GLU A 1 695 ? -10.852 49.25 -5.902 1 97.06 695 GLU A C 1
ATOM 5485 O O . GLU A 1 695 ? -10.453 49.25 -4.734 1 97.06 695 GLU A O 1
ATOM 5490 N N . ALA A 1 696 ? -10.359 50.094 -6.734 1 95.25 696 ALA A N 1
ATOM 5491 C CA . ALA A 1 696 ? -9.508 51.219 -6.383 1 95.25 696 ALA A CA 1
ATOM 5492 C C . ALA A 1 696 ? -9.922 52.469 -7.141 1 95.25 696 ALA A C 1
ATOM 5494 O O . ALA A 1 696 ? -10.594 52.406 -8.172 1 95.25 696 ALA A O 1
ATOM 5495 N N . ASP A 1 697 ? -9.523 53.625 -6.613 1 91.12 697 ASP A N 1
ATOM 5496 C CA . ASP A 1 697 ? -9.758 54.875 -7.32 1 91.12 697 ASP A CA 1
ATOM 5497 C C . ASP A 1 697 ? -8.852 55 -8.539 1 91.12 697 ASP A C 1
ATOM 5499 O O . ASP A 1 697 ? -7.68 54.625 -8.492 1 91.12 697 ASP A O 1
ATOM 5503 N N . ALA A 1 698 ? -9.469 55.281 -9.664 1 76.44 698 ALA A N 1
ATOM 5504 C CA . ALA A 1 698 ? -8.711 55.562 -10.883 1 76.44 698 ALA A CA 1
ATOM 5505 C C . ALA A 1 698 ? -8.008 56.906 -10.805 1 76.44 698 ALA A C 1
ATOM 5507 O O . ALA A 1 698 ? -8.312 57.719 -9.938 1 76.44 698 ALA A O 1
ATOM 5508 N N . GLU A 1 699 ? -6.824 57.062 -11.531 1 62.84 699 GLU A N 1
ATOM 5509 C CA . GLU A 1 699 ? -6.156 58.375 -11.625 1 62.84 699 GLU A CA 1
ATOM 5510 C C . GLU A 1 699 ? -7.145 59.469 -11.984 1 62.84 699 GLU A C 1
ATOM 5512 O O . GLU A 1 699 ? -7.031 60.594 -11.492 1 62.84 699 GLU A O 1
ATOM 5517 N N . ALA A 1 700 ? -7.973 59.094 -12.969 1 57.84 700 ALA A N 1
ATOM 5518 C CA . ALA A 1 700 ? -8.914 60.125 -13.375 1 57.84 700 ALA A CA 1
ATOM 5519 C C . ALA A 1 700 ? -9.992 60.344 -12.312 1 57.84 700 ALA A C 1
ATOM 5521 O O . ALA A 1 700 ? -10.5 59.375 -11.742 1 57.84 700 ALA A O 1
ATOM 5522 N N . GLU A 1 701 ? -10.211 61.469 -11.672 1 57.25 701 GLU A N 1
ATOM 5523 C CA . GLU A 1 701 ? -11.023 61.938 -10.547 1 57.25 701 GLU A CA 1
ATOM 5524 C C . GLU A 1 701 ? -12.414 61.312 -10.578 1 57.25 701 GLU A C 1
ATOM 5526 O O . GLU A 1 701 ? -13.094 61.344 -11.609 1 57.25 701 GLU A O 1
ATOM 5531 N N . GLY A 1 702 ? -12.969 60.562 -9.586 1 62.16 702 GLY A N 1
ATOM 5532 C CA . GLY A 1 702 ? -14.328 60.219 -9.219 1 62.16 702 GLY A CA 1
ATOM 5533 C C . GLY A 1 702 ? -14.742 58.812 -9.656 1 62.16 702 GLY A C 1
ATOM 5534 O O . GLY A 1 702 ? -15.867 58.406 -9.406 1 62.16 702 GLY A O 1
ATOM 5535 N N . SER A 1 703 ? -13.836 58.062 -10.383 1 79.5 703 SER A N 1
ATOM 5536 C CA . SER A 1 703 ? -14.305 56.75 -10.852 1 79.5 703 SER A CA 1
ATOM 5537 C C . SER A 1 703 ? -13.516 55.625 -10.203 1 79.5 703 SER A C 1
ATOM 5539 O O . SER A 1 703 ? -12.367 55.812 -9.789 1 79.5 703 SER A O 1
ATOM 5541 N N . ARG A 1 704 ? -14.266 54.531 -9.836 1 89.44 704 ARG A N 1
ATOM 5542 C CA . ARG A 1 704 ? -13.656 53.312 -9.289 1 89.44 704 ARG A CA 1
ATOM 5543 C C . ARG A 1 704 ? -13.359 52.312 -10.391 1 89.44 704 ARG A C 1
ATOM 5545 O O . ARG A 1 704 ? -14.125 52.188 -11.344 1 89.44 704 ARG A O 1
ATOM 5552 N N . VAL A 1 705 ? -12.188 51.688 -10.32 1 92.69 705 VAL A N 1
ATOM 5553 C CA . VAL A 1 705 ? -11.812 50.656 -11.281 1 92.69 705 VAL A CA 1
ATOM 5554 C C . VAL A 1 705 ? -11.734 49.281 -10.578 1 92.69 705 VAL A C 1
ATOM 5556 O O . VAL A 1 705 ? -11.297 49.188 -9.43 1 92.69 705 VAL A O 1
ATOM 5559 N N . LEU A 1 706 ? -12.188 48.312 -11.242 1 95.12 706 LEU A N 1
ATOM 5560 C CA . LEU A 1 706 ? -12.102 46.938 -10.75 1 95.12 706 LEU A CA 1
ATOM 5561 C C . LEU A 1 706 ? -10.68 46.406 -10.883 1 95.12 706 LEU A C 1
ATOM 5563 O O . LEU A 1 706 ? -10.109 46.406 -11.969 1 95.12 706 LEU A O 1
ATOM 5567 N N . ILE A 1 707 ? -10.117 45.969 -9.82 1 94.19 707 ILE A N 1
ATOM 5568 C CA . ILE A 1 707 ? -8.75 45.469 -9.773 1 94.19 707 ILE A CA 1
ATOM 5569 C C . ILE A 1 707 ? -8.766 43.938 -9.922 1 94.19 707 ILE A C 1
ATOM 5571 O O . ILE A 1 707 ? -7.93 43.375 -10.625 1 94.19 707 ILE A O 1
ATOM 5575 N N . GLU A 1 708 ? -9.531 43.25 -9.195 1 95.62 708 GLU A N 1
ATOM 5576 C CA . GLU A 1 708 ? -9.609 41.812 -9.164 1 95.62 708 GLU A CA 1
ATOM 5577 C C . GLU A 1 708 ? -11.016 41.344 -8.773 1 95.62 708 GLU A C 1
ATOM 5579 O O . GLU A 1 708 ? -11.742 42.062 -8.086 1 95.62 708 GLU A O 1
ATOM 5584 N N . SER A 1 709 ? -11.438 40.219 -9.289 1 97.38 709 SER A N 1
ATOM 5585 C CA . SER A 1 709 ? -12.672 39.531 -8.914 1 97.38 709 SER A CA 1
ATOM 5586 C C . SER A 1 709 ? -12.422 38.031 -8.68 1 97.38 709 SER A C 1
ATOM 5588 O O . SER A 1 709 ? -11.82 37.375 -9.516 1 97.38 709 SER A O 1
ATOM 5590 N N . VAL A 1 710 ? -12.734 37.562 -7.512 1 97.69 710 VAL A N 1
ATOM 5591 C CA . VAL A 1 710 ? -12.523 36.156 -7.152 1 97.69 710 VAL A CA 1
ATOM 5592 C C . VAL A 1 710 ? -13.859 35.5 -6.84 1 97.69 710 VAL A C 1
ATOM 5594 O O . VAL A 1 710 ? -14.688 36.062 -6.117 1 97.69 710 VAL A O 1
ATOM 5597 N N . ARG A 1 711 ? -14.141 34.344 -7.434 1 97.81 711 ARG A N 1
ATOM 5598 C CA . ARG A 1 711 ? -15.328 33.531 -7.172 1 97.81 711 ARG A CA 1
ATOM 5599 C C . ARG A 1 711 ? -14.953 32.156 -6.645 1 97.81 711 ARG A C 1
ATOM 5601 O O . ARG A 1 711 ? -13.828 31.688 -6.852 1 97.81 711 ARG A O 1
ATOM 5608 N N . ASP A 1 712 ? -15.828 31.516 -5.863 1 97.06 712 ASP A N 1
ATOM 5609 C CA . ASP A 1 712 ? -15.742 30.156 -5.375 1 97.06 712 ASP A CA 1
ATOM 5610 C C . ASP A 1 712 ? -14.492 29.953 -4.512 1 97.06 712 ASP A C 1
ATOM 5612 O O . ASP A 1 712 ? -13.828 28.922 -4.605 1 97.06 712 ASP A O 1
ATOM 5616 N N . ASN A 1 713 ? -14.148 30.984 -3.77 1 97.88 713 ASN A N 1
ATOM 5617 C CA . ASN A 1 713 ? -13.023 30.859 -2.842 1 97.88 713 ASN A CA 1
ATOM 5618 C C . ASN A 1 713 ? -13.352 29.922 -1.684 1 97.88 713 ASN A C 1
ATOM 5620 O O . ASN A 1 713 ? -14.445 29.984 -1.124 1 97.88 713 ASN A O 1
ATOM 5624 N N . HIS A 1 714 ? -12.484 29.016 -1.351 1 97.38 714 HIS A N 1
ATOM 5625 C CA . HIS A 1 714 ? -12.617 28.188 -0.16 1 97.38 714 HIS A CA 1
ATOM 5626 C C . HIS A 1 714 ? -11.328 28.172 0.656 1 97.38 714 HIS A C 1
ATOM 5628 O O . HIS A 1 714 ? -11.125 27.297 1.488 1 97.38 714 HIS A O 1
ATOM 5634 N N . LEU A 1 715 ? -10.484 29.172 0.371 1 96.88 715 LEU A N 1
ATOM 5635 C CA . LEU A 1 715 ? -9.188 29.25 1.035 1 96.88 715 LEU A CA 1
ATOM 5636 C C . LEU A 1 715 ? -9.172 30.375 2.062 1 96.88 715 LEU A C 1
ATOM 5638 O O . LEU A 1 715 ? -9.859 31.391 1.895 1 96.88 715 LEU A O 1
ATOM 5642 N N . ARG A 1 716 ? -8.289 30.219 3.061 1 98 716 ARG A N 1
ATOM 5643 C CA . ARG A 1 716 ? -8.117 31.219 4.121 1 98 716 ARG A CA 1
ATOM 5644 C C . ARG A 1 716 ? -7.344 32.438 3.615 1 98 716 ARG A C 1
ATOM 5646 O O . ARG A 1 716 ? -7.734 33.562 3.865 1 98 716 ARG A O 1
ATOM 5653 N N . THR A 1 717 ? -6.262 32.188 2.982 1 97.56 717 THR A N 1
ATOM 5654 C CA . THR A 1 717 ? -5.402 33.281 2.525 1 97.56 717 THR A CA 1
ATOM 5655 C C . THR A 1 717 ? -5.398 33.375 1.001 1 97.56 717 THR A C 1
ATOM 5657 O O . THR A 1 717 ? -5.164 32.375 0.322 1 97.56 717 THR A O 1
ATOM 5660 N N . ASN A 1 718 ? -5.707 34.531 0.416 1 97.5 718 ASN A N 1
ATOM 5661 C CA . ASN A 1 718 ? -5.617 34.812 -1.014 1 97.5 718 ASN A CA 1
ATOM 5662 C C . ASN A 1 718 ? -4.512 35.812 -1.321 1 97.5 718 ASN A C 1
ATOM 5664 O O . ASN A 1 718 ? -4.504 36.938 -0.774 1 97.5 718 ASN A O 1
ATOM 5668 N N . ARG A 1 719 ? -3.6 35.375 -2.064 1 96.25 719 ARG A N 1
ATOM 5669 C CA . ARG A 1 719 ? -2.525 36.25 -2.537 1 96.25 719 ARG A CA 1
ATOM 5670 C C . ARG A 1 719 ? -2.805 36.75 -3.951 1 96.25 719 ARG A C 1
ATOM 5672 O O . ARG A 1 719 ? -2.779 35.969 -4.906 1 96.25 719 ARG A O 1
ATOM 5679 N N . ILE A 1 720 ? -3.041 38.062 -4.094 1 96.75 720 ILE A N 1
ATOM 5680 C CA . ILE A 1 720 ? -3.363 38.656 -5.383 1 96.75 720 ILE A CA 1
ATOM 5681 C C . ILE A 1 720 ? -2.166 39.469 -5.891 1 96.75 720 ILE A C 1
ATOM 5683 O O . ILE A 1 720 ? -1.8 40.469 -5.301 1 96.75 720 ILE A O 1
ATOM 5687 N N . VAL A 1 721 ? -1.555 38.969 -6.879 1 95.94 721 VAL A N 1
ATOM 5688 C CA . VAL A 1 721 ? -0.453 39.656 -7.516 1 95.94 721 VAL A CA 1
ATOM 5689 C C . VAL A 1 721 ? -0.949 40.344 -8.789 1 95.94 721 VAL A C 1
ATOM 5691 O O . VAL A 1 721 ? -1.419 39.688 -9.711 1 95.94 721 VAL A O 1
ATOM 5694 N N . LEU A 1 722 ? -0.802 41.656 -8.797 1 94.69 722 LEU A N 1
ATOM 5695 C CA . LEU A 1 722 ? -1.297 42.438 -9.93 1 94.69 722 LEU A CA 1
ATOM 5696 C C . LEU A 1 722 ? -0.318 42.344 -11.102 1 94.69 722 LEU A C 1
ATOM 5698 O O . LEU A 1 722 ? 0.894 42.469 -10.906 1 94.69 722 LEU A O 1
ATOM 5702 N N . LYS A 1 723 ? -0.866 42.062 -12.242 1 91.19 723 LYS A N 1
ATOM 5703 C CA . LYS A 1 723 ? -0.026 42.062 -13.438 1 91.19 723 LYS A CA 1
ATOM 5704 C C . LYS A 1 723 ? 0.652 43.406 -13.648 1 91.19 723 LYS A C 1
ATOM 5706 O O . LYS A 1 723 ? 1.836 43.469 -13.992 1 91.19 723 LYS A O 1
ATOM 5711 N N . CYS A 1 724 ? -0.178 44.5 -13.523 1 91.38 724 CYS A N 1
ATOM 5712 C CA . CYS A 1 724 ? 0.325 45.875 -13.578 1 91.38 724 CYS A CA 1
ATOM 5713 C C . CYS A 1 724 ? 0.057 46.594 -12.273 1 91.38 724 CYS A C 1
ATOM 5715 O O . CYS A 1 724 ? -1.079 46.625 -11.797 1 91.38 724 CYS A O 1
ATOM 5717 N N . PRO A 1 725 ? 1.162 47.188 -11.719 1 93.75 725 PRO A N 1
ATOM 5718 C CA . PRO A 1 725 ? 0.937 47.938 -10.484 1 93.75 725 PRO A CA 1
ATOM 5719 C C . PRO A 1 725 ? -0.076 49.062 -10.672 1 93.75 725 PRO A C 1
ATOM 5721 O O . PRO A 1 725 ? -0.158 49.656 -11.75 1 93.75 725 PRO A O 1
ATOM 5724 N N . ILE A 1 726 ? -0.71 49.375 -9.672 1 93.38 726 ILE A N 1
ATOM 5725 C CA . ILE A 1 726 ? -1.682 50.469 -9.719 1 93.38 726 ILE A CA 1
ATOM 5726 C C . ILE A 1 726 ? -1.303 51.531 -8.703 1 93.38 726 ILE A C 1
ATOM 5728 O O . ILE A 1 726 ? -0.802 51.219 -7.621 1 93.38 726 ILE A O 1
ATOM 5732 N N . SER A 1 727 ? -1.454 52.719 -9.109 1 94.25 727 SER A N 1
ATOM 5733 C CA . SER A 1 727 ? -1.315 53.844 -8.195 1 94.25 727 SER A CA 1
ATOM 5734 C C . SER A 1 727 ? -2.678 54.375 -7.754 1 94.25 727 SER A C 1
ATOM 5736 O O . SER A 1 727 ? -3.508 54.719 -8.594 1 94.25 727 SER A O 1
ATOM 5738 N N . THR A 1 728 ? -2.92 54.375 -6.508 1 95 728 THR A N 1
ATOM 5739 C CA . THR A 1 728 ? -4.238 54.75 -6.016 1 95 728 THR A CA 1
ATOM 5740 C C . THR A 1 728 ? -4.145 55.312 -4.598 1 95 728 THR A C 1
ATOM 5742 O O . THR A 1 728 ? -3.135 55.125 -3.916 1 95 728 THR A O 1
ATOM 5745 N N . LYS A 1 729 ? -5.262 56 -4.18 1 95.19 729 LYS A N 1
ATOM 5746 C CA . LYS A 1 729 ? -5.367 56.5 -2.812 1 95.19 729 LYS A CA 1
ATOM 5747 C C . LYS A 1 729 ? -6.336 55.656 -1.991 1 95.19 729 LYS A C 1
ATOM 5749 O O . LYS A 1 729 ? -6.363 55.75 -0.763 1 95.19 729 LYS A O 1
ATOM 5754 N N . THR A 1 730 ? -7.043 54.844 -2.791 1 96.31 730 THR A N 1
ATOM 5755 C CA . THR A 1 730 ? -8.031 54.062 -2.076 1 96.31 730 THR A CA 1
ATOM 5756 C C . THR A 1 730 ? -8.047 52.625 -2.59 1 96.31 730 THR A C 1
ATOM 5758 O O . THR A 1 730 ? -7.797 52.375 -3.773 1 96.31 730 THR A O 1
ATOM 5761 N N . LEU A 1 731 ? -8.258 51.688 -1.748 1 97.19 731 LEU A N 1
ATOM 5762 C CA . LEU A 1 731 ? -8.461 50.281 -2.037 1 97.19 731 LEU A CA 1
ATOM 5763 C C . LEU A 1 731 ? -9.672 49.75 -1.287 1 97.19 731 LEU A C 1
ATOM 5765 O O . LEU A 1 731 ? -9.727 49.812 -0.056 1 97.19 731 LEU A O 1
ATOM 5769 N N . ARG A 1 732 ? -10.656 49.25 -2.029 1 97.94 732 ARG A N 1
ATOM 5770 C CA . ARG A 1 732 ? -11.875 48.75 -1.413 1 97.94 732 ARG A CA 1
ATOM 5771 C C . ARG A 1 732 ? -12.047 47.25 -1.706 1 97.94 732 ARG A C 1
ATOM 5773 O O . ARG A 1 732 ? -12 46.844 -2.863 1 97.94 732 ARG A O 1
ATOM 5780 N N . ILE A 1 733 ? -12.156 46.438 -0.695 1 98.69 733 ILE A N 1
ATOM 5781 C CA . ILE A 1 733 ? -12.484 45.031 -0.795 1 98.69 733 ILE A CA 1
ATOM 5782 C C . ILE A 1 733 ? -13.984 44.812 -0.59 1 98.69 733 ILE A C 1
ATOM 5784 O O . ILE A 1 733 ? -14.516 45.125 0.485 1 98.69 733 ILE A O 1
ATOM 5788 N N . ILE A 1 734 ? -14.719 44.406 -1.605 1 98.56 734 ILE A N 1
ATOM 5789 C CA . ILE A 1 734 ? -16.172 44.219 -1.546 1 98.56 734 ILE A CA 1
ATOM 5790 C C . ILE A 1 734 ? -16.5 42.75 -1.479 1 98.56 734 ILE A C 1
ATOM 5792 O O . ILE A 1 734 ? -16.156 41.969 -2.377 1 98.56 734 ILE A O 1
ATOM 5796 N N . MET A 1 735 ? -17.062 42.312 -0.404 1 98.69 735 MET A N 1
ATOM 5797 C CA . MET A 1 735 ? -17.484 40.938 -0.181 1 98.69 735 MET A CA 1
ATOM 5798 C C . MET A 1 735 ? -18.953 40.75 -0.547 1 98.69 735 MET A C 1
ATOM 5800 O O . MET A 1 735 ? -19.828 41.406 0.026 1 98.69 735 MET A O 1
ATOM 5804 N N . GLU A 1 736 ? -19.219 39.781 -1.432 1 98.25 736 GLU A N 1
ATOM 5805 C CA . GLU A 1 736 ? -20.547 39.625 -2.01 1 98.25 736 GLU A CA 1
ATOM 5806 C C . GLU A 1 736 ? -21.25 38.406 -1.433 1 98.25 736 GLU A C 1
ATOM 5808 O O . GLU A 1 736 ? -22.484 38.375 -1.334 1 98.25 736 GLU A O 1
ATOM 5813 N N . GLU A 1 737 ? -20.484 37.375 -1.209 1 98.12 737 GLU A N 1
ATOM 5814 C CA . GLU A 1 737 ? -21.031 36.094 -0.732 1 98.12 737 GLU A CA 1
ATOM 5815 C C . GLU A 1 737 ? -20.062 35.375 0.196 1 98.12 737 GLU A C 1
ATOM 5817 O O . GLU A 1 737 ? -18.844 35.5 0.025 1 98.12 737 GLU A O 1
ATOM 5822 N N . THR A 1 738 ? -20.594 34.688 1.165 1 98.19 738 THR A N 1
ATOM 5823 C CA . THR A 1 738 ? -19.828 33.75 1.972 1 98.19 738 THR A CA 1
ATOM 5824 C C . THR A 1 738 ? -20.172 32.312 1.614 1 98.19 738 THR A C 1
ATOM 5826 O O . THR A 1 738 ? -20.953 32.062 0.702 1 98.19 738 THR A O 1
ATOM 5829 N N . ASN A 1 739 ? -19.547 31.281 2.25 1 98.12 739 ASN A N 1
ATOM 5830 C CA . ASN A 1 739 ? -19.828 29.875 2.01 1 98.12 739 ASN A CA 1
ATOM 5831 C C . ASN A 1 739 ? -20.859 29.344 2.99 1 98.12 739 ASN A C 1
ATOM 5833 O O . ASN A 1 739 ? -20.891 28.141 3.277 1 98.12 739 ASN A O 1
ATOM 5837 N N . GLY A 1 740 ? -21.672 30.234 3.531 1 96.5 740 GLY A N 1
ATOM 5838 C CA . GLY A 1 740 ? -22.719 29.781 4.434 1 96.5 740 GLY A CA 1
ATOM 5839 C C . GLY A 1 740 ? -22.859 30.672 5.66 1 96.5 740 GLY A C 1
ATOM 5840 O O . GLY A 1 740 ? -23.875 30.609 6.359 1 96.5 740 GLY A O 1
ATOM 5841 N N . GLY A 1 741 ? -21.875 31.531 5.977 1 96.06 741 GLY A N 1
ATOM 5842 C CA . GLY A 1 741 ? -21.969 32.469 7.086 1 96.06 741 GLY A CA 1
ATOM 5843 C C . GLY A 1 741 ? -22.844 33.656 6.781 1 96.06 741 GLY A C 1
ATOM 5844 O O . GLY A 1 741 ? -22.922 34.094 5.629 1 96.06 741 GLY A O 1
ATOM 5845 N N . SER A 1 742 ? -23.391 34.25 7.781 1 95.81 742 SER A N 1
ATOM 5846 C CA . SER A 1 742 ? -24.297 35.375 7.586 1 95.81 742 SER A CA 1
ATOM 5847 C C . SER A 1 742 ? -23.547 36.688 7.438 1 95.81 742 SER A C 1
ATOM 5849 O O . SER A 1 742 ? -24.016 37.625 6.781 1 95.81 742 SER A O 1
ATOM 5851 N N . CYS A 1 743 ? -22.406 36.812 8.055 1 97.88 743 CYS A N 1
ATOM 5852 C CA . CYS A 1 743 ? -21.625 38.031 8.078 1 97.88 743 CYS A CA 1
ATOM 5853 C C . CYS A 1 743 ? -20.328 37.875 7.289 1 97.88 743 CYS A C 1
ATOM 5855 O O . CYS A 1 743 ? -19.828 36.75 7.152 1 97.88 743 CYS A O 1
ATOM 5857 N N . ALA A 1 744 ? -19.906 38.969 6.676 1 98.38 744 ALA A N 1
ATOM 5858 C CA . ALA A 1 744 ? -18.562 38.969 6.105 1 98.38 744 ALA A CA 1
ATOM 5859 C C . ALA A 1 744 ? -17.516 39.219 7.18 1 98.38 744 ALA A C 1
ATOM 5861 O O . ALA A 1 744 ? -17.703 40.094 8.047 1 98.38 744 ALA A O 1
ATOM 5862 N N . GLU A 1 745 ? -16.547 38.469 7.184 1 98.44 745 GLU A N 1
ATOM 5863 C CA . GLU A 1 745 ? -15.453 38.594 8.148 1 98.44 745 GLU A CA 1
ATOM 5864 C C . GLU A 1 745 ? -14.102 38.688 7.441 1 98.44 745 GLU A C 1
ATOM 5866 O O . GLU A 1 745 ? -13.828 37.906 6.512 1 98.44 745 GLU A O 1
ATOM 5871 N N . LEU A 1 746 ? -13.297 39.594 7.781 1 98.62 746 LEU A N 1
ATOM 5872 C CA . LEU A 1 746 ? -11.961 39.844 7.246 1 98.62 746 LEU A CA 1
ATOM 5873 C C . LEU A 1 746 ? -10.945 40 8.367 1 98.62 746 LEU A C 1
ATOM 5875 O O . LEU A 1 746 ? -11.086 40.906 9.211 1 98.62 746 LEU A O 1
ATOM 5879 N N . VAL A 1 747 ? -9.875 39.188 8.367 1 98.38 747 VAL A N 1
ATOM 5880 C CA . VAL A 1 747 ? -8.922 39.125 9.469 1 98.38 747 VAL A CA 1
ATOM 5881 C C . VAL A 1 747 ? -7.777 40.125 9.219 1 98.38 747 VAL A C 1
ATOM 5883 O O . VAL A 1 747 ? -7.336 40.812 10.133 1 98.38 747 VAL A O 1
ATOM 5886 N N . GLU A 1 748 ? -7.312 40.125 7.961 1 98.5 748 GLU A N 1
ATOM 5887 C CA . GLU A 1 748 ? -6.141 40.938 7.699 1 98.5 748 GLU A CA 1
ATOM 5888 C C . GLU A 1 748 ? -6.078 41.375 6.23 1 98.5 748 GLU A C 1
ATOM 5890 O O . GLU A 1 748 ? -6.426 40.594 5.344 1 98.5 748 GLU A O 1
ATOM 5895 N N . ILE A 1 749 ? -5.688 42.594 5.969 1 98.5 749 ILE A N 1
ATOM 5896 C CA . ILE A 1 749 ? -5.285 43.094 4.656 1 98.5 749 ILE A CA 1
ATOM 5897 C C . ILE A 1 749 ? -3.818 43.5 4.699 1 98.5 749 ILE A C 1
ATOM 5899 O O . ILE A 1 749 ? -3.414 44.281 5.578 1 98.5 749 ILE A O 1
ATOM 5903 N N . ARG A 1 750 ? -3.049 43 3.875 1 98.38 750 ARG A N 1
ATOM 5904 C CA . ARG A 1 750 ? -1.701 43.5 3.641 1 98.38 750 ARG A CA 1
ATOM 5905 C C . ARG A 1 750 ? -1.538 43.969 2.203 1 98.38 750 ARG A C 1
ATOM 5907 O O . ARG A 1 750 ? -2.135 43.406 1.283 1 98.38 750 ARG A O 1
ATOM 5914 N N . VAL A 1 751 ? -0.794 45.031 2.014 1 98.19 751 VAL A N 1
ATOM 5915 C CA . VAL A 1 751 ? -0.593 45.656 0.703 1 98.19 751 VAL A CA 1
ATOM 5916 C C . VAL A 1 751 ? 0.892 45.938 0.485 1 98.19 751 VAL A C 1
ATOM 5918 O O . VAL A 1 751 ? 1.552 46.5 1.345 1 98.19 751 VAL A O 1
ATOM 5921 N N . TYR A 1 752 ? 1.397 45.562 -0.635 1 97.56 752 TYR A N 1
ATOM 5922 C CA . TYR A 1 752 ? 2.82 45.719 -0.918 1 97.56 752 TYR A CA 1
ATOM 5923 C C . TYR A 1 752 ? 3.037 46.375 -2.273 1 97.56 752 TYR A C 1
ATOM 5925 O O . TYR A 1 752 ? 2.207 46.25 -3.176 1 97.56 752 TYR A O 1
ATOM 5933 N N . SER A 1 753 ? 4.199 47.062 -2.459 1 95.12 753 SER A N 1
ATOM 5934 C CA . SER A 1 753 ? 4.574 47.719 -3.695 1 95.12 753 SER A CA 1
ATOM 5935 C C . SER A 1 753 ? 5.41 46.812 -4.594 1 95.12 753 SER A C 1
ATOM 5937 O O . SER A 1 753 ? 6.082 45.906 -4.109 1 95.12 753 SER A O 1
ATOM 5939 N N . MET B 1 1 ? 24.203 3.082 12.461 1 85.81 1 MET B N 1
ATOM 5940 C CA . MET B 1 1 ? 24.141 2.197 11.297 1 85.81 1 MET B CA 1
ATOM 5941 C C . MET B 1 1 ? 24.875 0.889 11.578 1 85.81 1 MET B C 1
ATOM 5943 O O . MET B 1 1 ? 25.984 0.895 12.125 1 85.81 1 MET B O 1
ATOM 5947 N N . LYS B 1 2 ? 24.172 -0.206 11.352 1 90.44 2 LYS B N 1
ATOM 5948 C CA . LYS B 1 2 ? 24.734 -1.522 11.625 1 90.44 2 LYS B CA 1
ATOM 5949 C C . LYS B 1 2 ? 25.219 -2.188 10.336 1 90.44 2 LYS B C 1
ATOM 5951 O O . LYS B 1 2 ? 24.531 -2.137 9.312 1 90.44 2 LYS B O 1
ATOM 5956 N N . THR B 1 3 ? 26.422 -2.691 10.352 1 95.31 3 THR B N 1
ATOM 5957 C CA . THR B 1 3 ? 26.969 -3.498 9.258 1 95.31 3 THR B CA 1
ATOM 5958 C C . THR B 1 3 ? 27.031 -4.969 9.656 1 95.31 3 THR B C 1
ATOM 5960 O O . THR B 1 3 ? 27.578 -5.312 10.703 1 95.31 3 THR B O 1
ATOM 5963 N N . GLU B 1 4 ? 26.438 -5.789 8.805 1 97.38 4 GLU B N 1
ATOM 5964 C CA . GLU B 1 4 ? 26.344 -7.211 9.125 1 97.38 4 GLU B CA 1
ATOM 5965 C C . GLU B 1 4 ? 26.812 -8.07 7.957 1 97.38 4 GLU B C 1
ATOM 5967 O O . GLU B 1 4 ? 26.844 -7.609 6.812 1 97.38 4 GLU B O 1
ATOM 5972 N N . GLN B 1 5 ? 27.266 -9.266 8.258 1 98.25 5 GLN B N 1
ATOM 5973 C CA . GLN B 1 5 ? 27.625 -10.289 7.289 1 98.25 5 GLN B CA 1
ATOM 5974 C C . GLN B 1 5 ? 26.844 -11.578 7.535 1 98.25 5 GLN B C 1
ATOM 5976 O O . GLN B 1 5 ? 26.812 -12.078 8.664 1 98.25 5 GLN B O 1
ATOM 5981 N N . ILE B 1 6 ? 26.188 -12.055 6.512 1 98.44 6 ILE B N 1
ATOM 5982 C CA . ILE B 1 6 ? 25.391 -13.266 6.617 1 98.44 6 ILE B CA 1
ATOM 5983 C C . ILE B 1 6 ? 25.891 -14.305 5.609 1 98.44 6 ILE B C 1
ATOM 5985 O O . ILE B 1 6 ? 26.109 -13.984 4.438 1 98.44 6 ILE B O 1
ATOM 5989 N N . SER B 1 7 ? 26.094 -15.516 6.059 1 98.56 7 SER B N 1
ATOM 5990 C CA . SER B 1 7 ? 26.484 -16.625 5.195 1 98.56 7 SER B CA 1
ATOM 5991 C C . SER B 1 7 ? 25.375 -17.688 5.113 1 98.56 7 SER B C 1
ATOM 5993 O O . SER B 1 7 ? 24.766 -18.016 6.125 1 98.56 7 SER B O 1
ATOM 5995 N N . SER B 1 8 ? 25.047 -18.156 3.932 1 98.81 8 SER B N 1
ATOM 5996 C CA . SER B 1 8 ? 24.109 -19.234 3.66 1 98.81 8 SER B CA 1
ATOM 5997 C C . SER B 1 8 ? 24.562 -20.094 2.484 1 98.81 8 SER B C 1
ATOM 5999 O O . SER B 1 8 ? 25.5 -19.719 1.763 1 98.81 8 SER B O 1
ATOM 6001 N N . ASP B 1 9 ? 23.953 -21.266 2.33 1 98.88 9 ASP B N 1
ATOM 6002 C CA . ASP B 1 9 ? 24.266 -22.078 1.161 1 98.88 9 ASP B CA 1
ATOM 6003 C C . ASP B 1 9 ? 23.859 -21.359 -0.129 1 98.88 9 ASP B C 1
ATOM 6005 O O . ASP B 1 9 ? 24.562 -21.469 -1.139 1 98.88 9 ASP B O 1
ATOM 6009 N N . ILE B 1 10 ? 22.766 -20.688 -0.059 1 98.94 10 ILE B N 1
ATOM 6010 C CA . ILE B 1 10 ? 22.188 -20.062 -1.242 1 98.94 10 ILE B CA 1
ATOM 6011 C C . ILE B 1 10 ? 21.672 -18.672 -0.879 1 98.94 10 ILE B C 1
ATOM 6013 O O . ILE B 1 10 ? 21.016 -18.5 0.152 1 98.94 10 ILE B O 1
ATOM 6017 N N . THR B 1 11 ? 21.953 -17.656 -1.672 1 98.94 11 THR B N 1
ATOM 6018 C CA . THR B 1 11 ? 21.359 -16.328 -1.573 1 98.94 11 THR B CA 1
ATOM 6019 C C . THR B 1 11 ? 20.453 -16.047 -2.77 1 98.94 11 THR B C 1
ATOM 6021 O O . THR B 1 11 ? 20.875 -16.172 -3.92 1 98.94 11 THR B O 1
ATOM 6024 N N . ILE B 1 12 ? 19.219 -15.742 -2.504 1 98.94 12 ILE B N 1
ATOM 6025 C CA . ILE B 1 12 ? 18.234 -15.43 -3.531 1 98.94 12 ILE B CA 1
ATOM 6026 C C . ILE B 1 12 ? 17.797 -13.977 -3.393 1 98.94 12 ILE B C 1
ATOM 6028 O O . ILE B 1 12 ? 17.312 -13.562 -2.334 1 98.94 12 ILE B O 1
ATOM 6032 N N . VAL B 1 13 ? 17.969 -13.172 -4.473 1 98.88 13 VAL B N 1
ATOM 6033 C CA . VAL B 1 13 ? 17.547 -11.773 -4.465 1 98.88 13 VAL B CA 1
ATOM 6034 C C . VAL B 1 13 ? 16.281 -11.602 -5.289 1 98.88 13 VAL B C 1
ATOM 6036 O O . VAL B 1 13 ? 16.281 -11.805 -6.504 1 98.88 13 VAL B O 1
ATOM 6039 N N . GLY B 1 14 ? 15.242 -11.195 -4.68 1 98.56 14 GLY B N 1
ATOM 6040 C CA . GLY B 1 14 ? 13.914 -11.07 -5.258 1 98.56 14 GLY B CA 1
ATOM 6041 C C . GLY B 1 14 ? 12.883 -11.961 -4.594 1 98.56 14 GLY B C 1
ATOM 6042 O O . GLY B 1 14 ? 13.031 -13.18 -4.578 1 98.56 14 GLY B O 1
ATOM 6043 N N . GLY B 1 15 ? 11.875 -11.344 -4.027 1 98.5 15 GLY B N 1
ATOM 6044 C CA . GLY B 1 15 ? 10.836 -12.078 -3.32 1 98.5 15 GLY B CA 1
ATOM 6045 C C . GLY B 1 15 ? 9.539 -12.156 -4.094 1 98.5 15 GLY B C 1
ATOM 6046 O O . GLY B 1 15 ? 8.453 -12.18 -3.496 1 98.5 15 GLY B O 1
ATOM 6047 N N . GLY B 1 16 ? 9.555 -12.047 -5.473 1 98.44 16 GLY B N 1
ATOM 6048 C CA . GLY B 1 16 ? 8.414 -12.43 -6.289 1 98.44 16 GLY B CA 1
ATOM 6049 C C . GLY B 1 16 ? 8.141 -13.922 -6.266 1 98.44 16 GLY B C 1
ATOM 6050 O O . GLY B 1 16 ? 8.797 -14.664 -5.531 1 98.44 16 GLY B O 1
ATOM 6051 N N . LEU B 1 17 ? 7.258 -14.375 -7.082 1 98.75 17 LEU B N 1
ATOM 6052 C CA . LEU B 1 17 ? 6.855 -15.781 -7.023 1 98.75 17 LEU B CA 1
ATOM 6053 C C . LEU B 1 17 ? 8 -16.688 -7.445 1 98.75 17 LEU B C 1
ATOM 6055 O O . LEU B 1 17 ? 8.141 -17.812 -6.93 1 98.75 17 LEU B O 1
ATOM 6059 N N . SER B 1 18 ? 8.852 -16.25 -8.398 1 98.81 18 SER B N 1
ATOM 6060 C CA . SER B 1 18 ? 10.016 -17.047 -8.773 1 98.81 18 SER B CA 1
ATOM 6061 C C . SER B 1 18 ? 10.969 -17.219 -7.598 1 98.81 18 SER B C 1
ATOM 6063 O O . SER B 1 18 ? 11.43 -18.328 -7.336 1 98.81 18 SER B O 1
ATOM 6065 N N . GLY B 1 19 ? 11.25 -16.141 -6.863 1 98.88 19 GLY B N 1
ATOM 6066 C CA . GLY B 1 19 ? 12.133 -16.219 -5.707 1 98.88 19 GLY B CA 1
ATOM 6067 C C . GLY B 1 19 ? 11.539 -17.031 -4.57 1 98.88 19 GLY B C 1
ATOM 6068 O O . GLY B 1 19 ? 12.258 -17.797 -3.908 1 98.88 19 GLY B O 1
ATOM 6069 N N . ILE B 1 20 ? 10.273 -16.891 -4.336 1 98.88 20 ILE B N 1
ATOM 6070 C CA . ILE B 1 20 ? 9.578 -17.625 -3.289 1 98.88 20 ILE B CA 1
ATOM 6071 C C . ILE B 1 20 ? 9.672 -19.125 -3.561 1 98.88 20 ILE B C 1
ATOM 6073 O O . ILE B 1 20 ? 10.062 -19.891 -2.68 1 98.88 20 ILE B O 1
ATOM 6077 N N . CYS B 1 21 ? 9.352 -19.5 -4.777 1 98.94 21 CYS B N 1
ATOM 6078 C CA . CYS B 1 21 ? 9.359 -20.906 -5.121 1 98.94 21 CYS B CA 1
ATOM 6079 C C . CYS B 1 21 ? 10.781 -21.469 -5.113 1 98.94 21 CYS B C 1
ATOM 6081 O O . CYS B 1 21 ? 11.008 -22.609 -4.715 1 98.94 21 CYS B O 1
ATOM 6083 N N . ALA B 1 22 ? 11.758 -20.656 -5.543 1 98.94 22 ALA B N 1
ATOM 6084 C CA . ALA B 1 22 ? 13.156 -21.078 -5.484 1 98.94 22 ALA B CA 1
ATOM 6085 C C . ALA B 1 22 ? 13.594 -21.312 -4.047 1 98.94 22 ALA B C 1
ATOM 6087 O O . ALA B 1 22 ? 14.242 -22.312 -3.748 1 98.94 22 ALA B O 1
ATOM 6088 N N . ALA B 1 23 ? 13.242 -20.375 -3.172 1 98.94 23 ALA B N 1
ATOM 6089 C CA . ALA B 1 23 ? 13.656 -20.438 -1.773 1 98.94 23 ALA B CA 1
ATOM 6090 C C . ALA B 1 23 ? 13.062 -21.672 -1.092 1 98.94 23 ALA B C 1
ATOM 6092 O O . ALA B 1 23 ? 13.773 -22.406 -0.387 1 98.94 23 ALA B O 1
ATOM 6093 N N . ILE B 1 24 ? 11.789 -21.922 -1.304 1 98.88 24 ILE B N 1
ATOM 6094 C CA . ILE B 1 24 ? 11.117 -23.047 -0.675 1 98.88 24 ILE B CA 1
ATOM 6095 C C . ILE B 1 24 ? 11.711 -24.359 -1.199 1 98.88 24 ILE B C 1
ATOM 6097 O O . ILE B 1 24 ? 11.984 -25.266 -0.424 1 98.88 24 ILE B O 1
ATOM 6101 N N . ALA B 1 25 ? 11.922 -24.438 -2.537 1 98.88 25 ALA B N 1
ATOM 6102 C CA . ALA B 1 25 ? 12.484 -25.656 -3.135 1 98.88 25 ALA B CA 1
ATOM 6103 C C . ALA B 1 25 ? 13.852 -25.969 -2.541 1 98.88 25 ALA B C 1
ATOM 6105 O O . ALA B 1 25 ? 14.117 -27.125 -2.168 1 98.88 25 ALA B O 1
ATOM 6106 N N . ALA B 1 26 ? 14.695 -24.984 -2.467 1 98.88 26 ALA B N 1
ATOM 6107 C CA . ALA B 1 26 ? 16.047 -25.172 -1.952 1 98.88 26 ALA B CA 1
ATOM 6108 C C . ALA B 1 26 ? 16.031 -25.562 -0.479 1 98.88 26 ALA B C 1
ATOM 6110 O O . ALA B 1 26 ? 16.75 -26.469 -0.061 1 98.88 26 ALA B O 1
ATOM 6111 N N . ALA B 1 27 ? 15.234 -24.859 0.272 1 98.88 27 ALA B N 1
ATOM 6112 C CA . ALA B 1 27 ? 15.148 -25.125 1.707 1 98.88 27 ALA B CA 1
ATOM 6113 C C . ALA B 1 27 ? 14.648 -26.531 1.982 1 98.88 27 ALA B C 1
ATOM 6115 O O . ALA B 1 27 ? 15.148 -27.219 2.879 1 98.88 27 ALA B O 1
ATOM 6116 N N . ARG B 1 28 ? 13.672 -27.016 1.228 1 98.06 28 ARG B N 1
ATOM 6117 C CA . ARG B 1 28 ? 13.094 -28.344 1.404 1 98.06 28 ARG B CA 1
ATOM 6118 C C . ARG B 1 28 ? 14.117 -29.422 1.092 1 98.06 28 ARG B C 1
ATOM 6120 O O . ARG B 1 28 ? 13.984 -30.562 1.553 1 98.06 28 ARG B O 1
ATOM 6127 N N . LEU B 1 29 ? 15.125 -29.062 0.344 1 98.06 29 LEU B N 1
ATOM 6128 C CA . LEU B 1 29 ? 16.172 -30.031 0.001 1 98.06 29 LEU B CA 1
ATOM 6129 C C . LEU B 1 29 ? 17.344 -29.922 0.971 1 98.06 29 LEU B C 1
ATOM 6131 O O . LEU B 1 29 ? 18.406 -30.5 0.738 1 98.06 29 LEU B O 1
ATOM 6135 N N . GLY B 1 30 ? 17.188 -29.078 1.995 1 98 30 GLY B N 1
ATOM 6136 C CA . GLY B 1 30 ? 18.125 -29.078 3.105 1 98 30 GLY B CA 1
ATOM 6137 C C . GLY B 1 30 ? 19.094 -27.906 3.076 1 98 30 GLY B C 1
ATOM 6138 O O . GLY B 1 30 ? 19.938 -27.766 3.971 1 98 30 GLY B O 1
ATOM 6139 N N . SER B 1 31 ? 18.969 -27 2.154 1 98.81 31 SER B N 1
ATOM 6140 C CA . SER B 1 31 ? 19.875 -25.859 2.057 1 98.81 31 SER B CA 1
ATOM 6141 C C . SER B 1 31 ? 19.438 -24.719 2.965 1 98.81 31 SER B C 1
ATOM 6143 O O . SER B 1 31 ? 18.234 -24.469 3.117 1 98.81 31 SER B O 1
ATOM 6145 N N . THR B 1 32 ? 20.406 -24.031 3.582 1 98.88 32 THR B N 1
ATOM 6146 C CA . THR B 1 32 ? 20.094 -22.734 4.191 1 98.88 32 THR B CA 1
ATOM 6147 C C . THR B 1 32 ? 19.984 -21.656 3.125 1 98.88 32 THR B C 1
ATOM 6149 O O . THR B 1 32 ? 20.781 -21.594 2.197 1 98.88 32 THR B O 1
ATOM 6152 N N . VAL B 1 33 ? 18.922 -20.812 3.271 1 98.94 33 VAL B N 1
ATOM 6153 C CA . VAL B 1 33 ? 18.625 -19.859 2.207 1 98.94 33 VAL B CA 1
ATOM 6154 C C . VAL B 1 33 ? 18.453 -18.453 2.801 1 98.94 33 VAL B C 1
ATOM 6156 O O . VAL B 1 33 ? 17.719 -18.281 3.777 1 98.94 33 VAL B O 1
ATOM 6159 N N . SER B 1 34 ? 19.172 -17.438 2.303 1 98.94 34 SER B N 1
ATOM 6160 C CA . SER B 1 34 ? 18.828 -16.031 2.494 1 98.94 34 SER B CA 1
ATOM 6161 C C . SER B 1 34 ? 17.938 -15.516 1.371 1 98.94 34 SER B C 1
ATOM 6163 O O . SER B 1 34 ? 18.375 -15.398 0.224 1 98.94 34 SER B O 1
ATOM 6165 N N . LEU B 1 35 ? 16.672 -15.312 1.644 1 98.94 35 LEU B N 1
ATOM 6166 C CA . LEU B 1 35 ? 15.75 -14.711 0.693 1 98.94 35 LEU B CA 1
ATOM 6167 C C . LEU B 1 35 ? 15.617 -13.211 0.949 1 98.94 35 LEU B C 1
ATOM 6169 O O . LEU B 1 35 ? 15.156 -12.797 2.016 1 98.94 35 LEU B O 1
ATOM 6173 N N . ILE B 1 36 ? 16 -12.398 -0.034 1 98.88 36 ILE B N 1
ATOM 6174 C CA . ILE B 1 36 ? 16.078 -10.953 0.141 1 98.88 36 ILE B CA 1
ATOM 6175 C C . ILE B 1 36 ? 15.055 -10.273 -0.768 1 98.88 36 ILE B C 1
ATOM 6177 O O . ILE B 1 36 ? 14.969 -10.586 -1.957 1 98.88 36 ILE B O 1
ATOM 6181 N N . ASN B 1 37 ? 14.227 -9.469 -0.298 1 98.38 37 ASN B N 1
ATOM 6182 C CA . ASN B 1 37 ? 13.25 -8.68 -1.047 1 98.38 37 ASN B CA 1
ATOM 6183 C C . ASN B 1 37 ? 13.297 -7.207 -0.654 1 98.38 37 ASN B C 1
ATOM 6185 O O . ASN B 1 37 ? 13.445 -6.879 0.524 1 98.38 37 ASN B O 1
ATOM 6189 N N . ASN B 1 38 ? 13.203 -6.316 -1.617 1 97.44 38 ASN B N 1
ATOM 6190 C CA . ASN B 1 38 ? 13.461 -4.902 -1.345 1 97.44 38 ASN B CA 1
ATOM 6191 C C . ASN B 1 38 ? 12.18 -4.176 -0.935 1 97.44 38 ASN B C 1
ATOM 6193 O O . ASN B 1 38 ? 12.203 -2.963 -0.704 1 97.44 38 ASN B O 1
ATOM 6197 N N . ARG B 1 39 ? 11.055 -4.824 -0.807 1 96.88 39 ARG B N 1
ATOM 6198 C CA . ARG B 1 39 ? 9.766 -4.27 -0.414 1 96.88 39 ARG B CA 1
ATOM 6199 C C . ARG B 1 39 ? 9.273 -4.887 0.893 1 96.88 39 ARG B C 1
ATOM 6201 O O . ARG B 1 39 ? 9.828 -5.891 1.354 1 96.88 39 ARG B O 1
ATOM 6208 N N . PRO B 1 40 ? 8.188 -4.312 1.487 1 97.25 40 PRO B N 1
ATOM 6209 C CA . PRO B 1 40 ? 7.754 -4.809 2.795 1 97.25 40 PRO B CA 1
ATOM 6210 C C . PRO B 1 40 ? 6.918 -6.082 2.693 1 97.25 40 PRO B C 1
ATOM 6212 O O . PRO B 1 40 ? 6.664 -6.742 3.705 1 97.25 40 PRO B O 1
ATOM 6215 N N . VAL B 1 41 ? 6.441 -6.43 1.518 1 97.88 41 VAL B N 1
ATOM 6216 C CA . VAL B 1 41 ? 5.625 -7.625 1.332 1 97.88 41 VAL B CA 1
ATOM 6217 C C . VAL B 1 41 ? 6.199 -8.477 0.199 1 97.88 41 VAL B C 1
ATOM 6219 O O . VAL B 1 41 ? 6.965 -7.973 -0.631 1 97.88 41 VAL B O 1
ATOM 6222 N N . LEU B 1 42 ? 5.898 -9.734 0.201 1 98.44 42 LEU B N 1
ATOM 6223 C CA . LEU B 1 42 ? 6.352 -10.656 -0.833 1 98.44 42 LEU B CA 1
ATOM 6224 C C . LEU B 1 42 ? 5.387 -10.664 -2.014 1 98.44 42 LEU B C 1
ATOM 6226 O O . LEU B 1 42 ? 4.348 -10 -1.976 1 98.44 42 LEU B O 1
ATOM 6230 N N . GLY B 1 43 ? 5.801 -11.305 -3.107 1 98.12 43 GLY B N 1
ATOM 6231 C CA . GLY B 1 43 ? 4.898 -11.586 -4.211 1 98.12 43 GLY B CA 1
ATOM 6232 C C . GLY B 1 43 ? 5.234 -10.805 -5.473 1 98.12 43 GLY B C 1
ATOM 6233 O O . GLY B 1 43 ? 4.734 -11.125 -6.555 1 98.12 43 GLY B O 1
ATOM 6234 N N . GLY B 1 44 ? 6.18 -9.789 -5.359 1 97 44 GLY B N 1
ATOM 6235 C CA . GLY B 1 44 ? 6.516 -9 -6.531 1 97 44 GLY B CA 1
ATOM 6236 C C . GLY B 1 44 ? 5.312 -8.312 -7.152 1 97 44 GLY B C 1
ATOM 6237 O O . GLY B 1 44 ? 4.555 -7.629 -6.457 1 97 44 GLY B O 1
ATOM 6238 N N . ASN B 1 45 ? 5.07 -8.484 -8.438 1 96.69 45 ASN B N 1
ATOM 6239 C CA . ASN B 1 45 ? 3.957 -7.844 -9.125 1 96.69 45 ASN B CA 1
ATOM 6240 C C . ASN B 1 45 ? 2.611 -8.352 -8.617 1 96.69 45 ASN B C 1
ATOM 6242 O O . ASN B 1 45 ? 1.589 -7.688 -8.781 1 96.69 45 ASN B O 1
ATOM 6246 N N . SER B 1 46 ? 2.611 -9.562 -8 1 97.12 46 SER B N 1
ATOM 6247 C CA . SER B 1 46 ? 1.344 -10.102 -7.523 1 97.12 46 SER B CA 1
ATOM 6248 C C . SER B 1 46 ? 1.014 -9.586 -6.129 1 97.12 46 SER B C 1
ATOM 6250 O O . SER B 1 46 ? -0.081 -9.82 -5.617 1 97.12 46 SER B O 1
ATOM 6252 N N . SER B 1 47 ? 1.932 -8.883 -5.484 1 97.5 47 SER B N 1
ATOM 6253 C CA . SER B 1 47 ? 1.748 -8.391 -4.121 1 97.5 47 SER B CA 1
ATOM 6254 C C . SER B 1 47 ? 0.592 -7.402 -4.043 1 97.5 47 SER B C 1
ATOM 6256 O O . SER B 1 47 ? 0.13 -6.895 -5.07 1 97.5 47 SER B O 1
ATOM 6258 N N . SER B 1 48 ? 0.181 -7.117 -2.809 1 96.94 48 SER B N 1
ATOM 6259 C CA . SER B 1 48 ? -0.897 -6.164 -2.559 1 96.94 48 SER B CA 1
ATOM 6260 C C . SER B 1 48 ? -0.493 -4.75 -2.965 1 96.94 48 SER B C 1
ATOM 6262 O O . SER B 1 48 ? -1.346 -3.873 -3.105 1 96.94 48 SER B O 1
ATOM 6264 N N . GLU B 1 49 ? 0.785 -4.547 -3.258 1 96.69 49 GLU B N 1
ATOM 6265 C CA . GLU B 1 49 ? 1.249 -3.213 -3.619 1 96.69 49 GLU B CA 1
ATOM 6266 C C . GLU B 1 49 ? 1.076 -2.953 -5.113 1 96.69 49 GLU B C 1
ATOM 6268 O O . GLU B 1 49 ? 0.996 -1.802 -5.543 1 96.69 49 GLU B O 1
ATOM 6273 N N . VAL B 1 50 ? 1.068 -4.043 -5.941 1 96.69 50 VAL B N 1
ATOM 6274 C CA . VAL B 1 50 ? 0.988 -3.895 -7.391 1 96.69 50 VAL B CA 1
ATOM 6275 C C . VAL B 1 50 ? -0.317 -4.504 -7.902 1 96.69 50 VAL B C 1
ATOM 6277 O O . VAL B 1 50 ? -0.981 -3.93 -8.766 1 96.69 50 VAL B O 1
ATOM 6280 N N . ARG B 1 51 ? -0.703 -5.703 -7.434 1 96.31 51 ARG B N 1
ATOM 6281 C CA . ARG B 1 51 ? -1.993 -6.371 -7.578 1 96.31 51 ARG B CA 1
ATOM 6282 C C . ARG B 1 51 ? -2.207 -6.848 -9.008 1 96.31 51 ARG B C 1
ATOM 6284 O O . ARG B 1 51 ? -3.32 -6.781 -9.531 1 96.31 51 ARG B O 1
ATOM 6291 N N . VAL B 1 52 ? -1.139 -7.273 -9.648 1 94.88 52 VAL B N 1
ATOM 6292 C CA . VAL B 1 52 ? -1.326 -8 -10.898 1 94.88 52 VAL B CA 1
ATOM 6293 C C . VAL B 1 52 ? -1.734 -9.445 -10.594 1 94.88 52 VAL B C 1
ATOM 6295 O O . VAL B 1 52 ? -1.184 -10.078 -9.695 1 94.88 52 VAL B O 1
ATOM 6298 N N . TRP B 1 53 ? -2.674 -9.953 -11.289 1 94.12 53 TRP B N 1
ATOM 6299 C CA . TRP B 1 53 ? -3.137 -11.312 -11.055 1 94.12 53 TRP B CA 1
ATOM 6300 C C . TRP B 1 53 ? -2.127 -12.328 -11.578 1 94.12 53 TRP B C 1
ATOM 6302 O O . TRP B 1 53 ? -1.401 -12.055 -12.531 1 94.12 53 TRP B O 1
ATOM 6312 N N . VAL B 1 54 ? -2.104 -13.492 -10.992 1 96.75 54 VAL B N 1
ATOM 6313 C CA . VAL B 1 54 ? -1.18 -14.555 -11.375 1 96.75 54 VAL B CA 1
ATOM 6314 C C . VAL B 1 54 ? -1.821 -15.438 -12.445 1 96.75 54 VAL B C 1
ATOM 6316 O O . VAL B 1 54 ? -2.789 -16.141 -12.172 1 96.75 54 VAL B O 1
ATOM 6319 N N . CYS B 1 55 ? -1.325 -15.359 -13.633 1 95.06 55 CYS B N 1
ATOM 6320 C CA . CYS B 1 55 ? -1.717 -16.25 -14.719 1 95.06 55 CYS B CA 1
ATOM 6321 C C . CYS B 1 55 ? -0.649 -17.297 -14.977 1 95.06 55 CYS B C 1
ATOM 6323 O O . CYS B 1 55 ? 0.463 -17.203 -14.461 1 95.06 55 CYS B O 1
ATOM 6325 N N . GLY B 1 56 ? -1.079 -18.344 -15.703 1 96.31 56 GLY B N 1
ATOM 6326 C CA . GLY B 1 56 ? -0.14 -19.422 -15.945 1 96.31 56 GLY B CA 1
ATOM 6327 C C . GLY B 1 56 ? -0.455 -20.219 -17.203 1 96.31 56 GLY B C 1
ATOM 6328 O O . GLY B 1 56 ? -0.958 -19.672 -18.172 1 96.31 56 GLY B O 1
ATOM 6329 N N . ALA B 1 57 ? -0.06 -21.422 -17.125 1 97.75 57 ALA B N 1
ATOM 6330 C CA . ALA B 1 57 ? -0.044 -22.281 -18.312 1 97.75 57 ALA B CA 1
ATOM 6331 C C . ALA B 1 57 ? -1.461 -22.609 -18.766 1 97.75 57 ALA B C 1
ATOM 6333 O O . ALA B 1 57 ? -1.681 -22.922 -19.938 1 97.75 57 ALA B O 1
ATOM 6334 N N . THR B 1 58 ? -2.459 -22.469 -17.922 1 96.19 58 THR B N 1
ATOM 6335 C CA . THR B 1 58 ? -3.828 -22.781 -18.312 1 96.19 58 THR B CA 1
ATOM 6336 C C . THR B 1 58 ? -4.348 -21.781 -19.344 1 96.19 58 THR B C 1
ATOM 6338 O O . THR B 1 58 ? -5.27 -22.078 -20.094 1 96.19 58 THR B O 1
ATOM 6341 N N . ALA B 1 59 ? -3.752 -20.578 -19.297 1 95.06 59 ALA B N 1
ATOM 6342 C CA . ALA B 1 59 ? -4.238 -19.484 -20.125 1 95.06 59 ALA B CA 1
ATOM 6343 C C . ALA B 1 59 ? -5.75 -19.344 -20.016 1 95.06 59 ALA B C 1
ATOM 6345 O O . ALA B 1 59 ? -6.461 -19.297 -21.016 1 95.06 59 ALA B O 1
ATOM 6346 N N . HIS B 1 60 ? -6.219 -19.406 -18.797 1 90.94 60 HIS B N 1
ATOM 6347 C CA . HIS B 1 60 ? -7.617 -19.25 -18.438 1 90.94 60 HIS B CA 1
ATOM 6348 C C . HIS B 1 60 ? -8.5 -20.266 -19.141 1 90.94 60 HIS B C 1
ATOM 6350 O O . HIS B 1 60 ? -9.547 -19.922 -19.688 1 90.94 60 HIS B O 1
ATOM 6356 N N . GLY B 1 61 ? -8.016 -21.422 -19.266 1 91.06 61 GLY B N 1
ATOM 6357 C CA . GLY B 1 61 ? -8.82 -22.531 -19.75 1 91.06 61 GLY B CA 1
ATOM 6358 C C . GLY B 1 61 ? -8.586 -22.844 -21.219 1 91.06 61 GLY B C 1
ATOM 6359 O O . GLY B 1 61 ? -9.172 -23.781 -21.766 1 91.06 61 GLY B O 1
ATOM 6360 N N . THR B 1 62 ? -7.695 -22.109 -21.844 1 93.31 62 THR B N 1
ATOM 6361 C CA . THR B 1 62 ? -7.359 -22.406 -23.234 1 93.31 62 THR B CA 1
ATOM 6362 C C . THR B 1 62 ? -6.57 -23.719 -23.328 1 93.31 62 THR B C 1
ATOM 6364 O O . THR B 1 62 ? -6.836 -24.547 -24.203 1 93.31 62 THR B O 1
ATOM 6367 N N . ASN B 1 63 ? -5.621 -23.812 -22.453 1 95.56 63 ASN B N 1
ATOM 6368 C CA . ASN B 1 63 ? -4.891 -25.078 -22.375 1 95.56 63 ASN B CA 1
ATOM 6369 C C . ASN B 1 63 ? -5.512 -26.031 -21.359 1 95.56 63 ASN B C 1
ATOM 6371 O O . ASN B 1 63 ? -6.129 -25.578 -20.391 1 95.56 63 ASN B O 1
ATOM 6375 N N . ARG B 1 64 ? -5.371 -27.297 -21.625 1 96.81 64 ARG B N 1
ATOM 6376 C CA . ARG B 1 64 ? -6.012 -28.328 -20.812 1 96.81 64 ARG B CA 1
ATOM 6377 C C . ARG B 1 64 ? -4.98 -29.062 -19.969 1 96.81 64 ARG B C 1
ATOM 6379 O O . ARG B 1 64 ? -3.861 -29.312 -20.422 1 96.81 64 ARG B O 1
ATOM 6386 N N . TYR B 1 65 ? -5.449 -29.406 -18.688 1 97.56 65 TYR B N 1
ATOM 6387 C CA . TYR B 1 65 ? -4.598 -30.094 -17.734 1 97.56 65 TYR B CA 1
ATOM 6388 C C . TYR B 1 65 ? -3.238 -29.422 -17.609 1 97.56 65 TYR B C 1
ATOM 6390 O O . TYR B 1 65 ? -2.207 -30.094 -17.547 1 97.56 65 TYR B O 1
ATOM 6398 N N . ALA B 1 66 ? -3.256 -28.062 -17.594 1 97.81 66 ALA B N 1
ATOM 6399 C CA . ALA B 1 66 ? -2.004 -27.328 -17.734 1 97.81 66 ALA B CA 1
ATOM 6400 C C . ALA B 1 66 ? -1.676 -26.547 -16.469 1 97.81 66 ALA B C 1
ATOM 6402 O O . ALA B 1 66 ? -0.626 -25.906 -16.375 1 97.81 66 ALA B O 1
ATOM 6403 N N . ARG B 1 67 ? -2.561 -26.594 -15.445 1 97.88 67 ARG B N 1
ATOM 6404 C CA . ARG B 1 67 ? -2.293 -25.812 -14.242 1 97.88 67 ARG B CA 1
ATOM 6405 C C . ARG B 1 67 ? -1.001 -26.266 -13.57 1 97.88 67 ARG B C 1
ATOM 6407 O O . ARG B 1 67 ? -0.728 -27.469 -13.477 1 97.88 67 ARG B O 1
ATOM 6414 N N . GLU B 1 68 ? -0.306 -25.328 -13.07 1 98.12 68 GLU B N 1
ATOM 6415 C CA . GLU B 1 68 ? 0.976 -25.594 -12.43 1 98.12 68 GLU B CA 1
ATOM 6416 C C . GLU B 1 68 ? 0.798 -26.484 -11.195 1 98.12 68 GLU B C 1
ATOM 6418 O O . GLU B 1 68 ? -0.211 -26.391 -10.5 1 98.12 68 GLU B O 1
ATOM 6423 N N . THR B 1 69 ? 1.727 -27.375 -10.938 1 98 69 THR B N 1
ATOM 6424 C CA . THR B 1 69 ? 1.862 -28.156 -9.711 1 98 69 THR B CA 1
ATOM 6425 C C . THR B 1 69 ? 3.084 -27.703 -8.914 1 98 69 THR B C 1
ATOM 6427 O O . THR B 1 69 ? 3.598 -26.609 -9.125 1 98 69 THR B O 1
ATOM 6430 N N . GLY B 1 70 ? 3.578 -28.484 -7.973 1 98.06 70 GLY B N 1
ATOM 6431 C CA . GLY B 1 70 ? 4.695 -28.047 -7.148 1 98.06 70 GLY B CA 1
ATOM 6432 C C . GLY B 1 70 ? 4.34 -26.922 -6.203 1 98.06 70 GLY B C 1
ATOM 6433 O O . GLY B 1 70 ? 3.211 -26.844 -5.711 1 98.06 70 GLY B O 1
ATOM 6434 N N . ILE B 1 71 ? 5.293 -26.156 -5.949 1 98.69 71 ILE B N 1
ATOM 6435 C CA . ILE B 1 71 ? 5.129 -25.125 -4.941 1 98.69 71 ILE B CA 1
ATOM 6436 C C . ILE B 1 71 ? 4.09 -24.109 -5.406 1 98.69 71 ILE B C 1
ATOM 6438 O O . ILE B 1 71 ? 3.234 -23.672 -4.629 1 98.69 71 ILE B O 1
ATOM 6442 N N . MET B 1 72 ? 4.125 -23.672 -6.684 1 98.62 72 MET B N 1
ATOM 6443 C CA . MET B 1 72 ? 3.113 -22.75 -7.203 1 98.62 72 MET B CA 1
ATOM 6444 C C . MET B 1 72 ? 1.72 -23.359 -7.09 1 98.62 72 MET B C 1
ATOM 6446 O O . MET B 1 72 ? 0.755 -22.672 -6.773 1 98.62 72 MET B O 1
ATOM 6450 N N . GLY B 1 73 ? 1.63 -24.672 -7.426 1 98.12 73 GLY B N 1
ATOM 6451 C CA . GLY B 1 73 ? 0.358 -25.359 -7.258 1 98.12 73 GLY B CA 1
ATOM 6452 C C . GLY B 1 73 ? -0.13 -25.359 -5.82 1 98.12 73 GLY B C 1
ATOM 6453 O O . GLY B 1 73 ? -1.322 -25.188 -5.562 1 98.12 73 GLY B O 1
ATOM 6454 N N . GLU B 1 74 ? 0.802 -25.609 -4.895 1 98 74 GLU B N 1
ATOM 6455 C CA . GLU B 1 74 ? 0.467 -25.547 -3.475 1 98 74 GLU B CA 1
ATOM 6456 C C . GLU B 1 74 ? -0.102 -24.172 -3.098 1 98 74 GLU B C 1
ATOM 6458 O O . GLU B 1 74 ? -1.09 -24.094 -2.367 1 98 74 GLU B O 1
ATOM 6463 N N . LEU B 1 75 ? 0.537 -23.141 -3.592 1 98.25 75 LEU B N 1
ATOM 6464 C CA . LEU B 1 75 ? 0.113 -21.781 -3.275 1 98.25 75 LEU B CA 1
ATOM 6465 C C . LEU B 1 75 ? -1.273 -21.5 -3.846 1 98.25 75 LEU B C 1
ATOM 6467 O O . LEU B 1 75 ? -2.107 -20.875 -3.182 1 98.25 75 LEU B O 1
ATOM 6471 N N . PHE B 1 76 ? -1.528 -21.969 -5.07 1 97.5 76 PHE B N 1
ATOM 6472 C CA . PHE B 1 76 ? -2.836 -21.781 -5.688 1 97.5 76 PHE B CA 1
ATOM 6473 C C . PHE B 1 76 ? -3.92 -22.484 -4.875 1 97.5 76 PHE B C 1
ATOM 6475 O O . PHE B 1 76 ? -4.961 -21.891 -4.586 1 97.5 76 PHE B O 1
ATOM 6482 N N . VAL B 1 77 ? -3.662 -23.688 -4.559 1 96.88 77 VAL B N 1
ATOM 6483 C CA . VAL B 1 77 ? -4.652 -24.5 -3.859 1 96.88 77 VAL B CA 1
ATOM 6484 C C . VAL B 1 77 ? -4.914 -23.906 -2.473 1 96.88 77 VAL B C 1
ATOM 6486 O O . VAL B 1 77 ? -6.062 -23.828 -2.035 1 96.88 77 VAL B O 1
ATOM 6489 N N . GLU B 1 78 ? -3.857 -23.516 -1.831 1 96.94 78 GLU B N 1
ATOM 6490 C CA . GLU B 1 78 ? -4.004 -22.906 -0.512 1 96.94 78 GLU B CA 1
ATOM 6491 C C . GLU B 1 78 ? -4.777 -21.594 -0.592 1 96.94 78 GLU B C 1
ATOM 6493 O O . GLU B 1 78 ? -5.621 -21.312 0.261 1 96.94 78 GLU B O 1
ATOM 6498 N N . ASN B 1 79 ? -4.461 -20.812 -1.541 1 96.69 79 ASN B N 1
ATOM 6499 C CA . ASN B 1 79 ? -5.168 -19.547 -1.723 1 96.69 79 ASN B CA 1
ATOM 6500 C C . ASN B 1 79 ? -6.652 -19.781 -1.999 1 96.69 79 ASN B C 1
ATOM 6502 O O . ASN B 1 79 ? -7.5 -19.047 -1.489 1 96.69 79 ASN B O 1
ATOM 6506 N N . GLN B 1 80 ? -6.922 -20.766 -2.852 1 94.94 80 GLN B N 1
ATOM 6507 C CA . GLN B 1 80 ? -8.312 -21.094 -3.139 1 94.94 80 GLN B CA 1
ATOM 6508 C C . GLN B 1 80 ? -9.078 -21.438 -1.86 1 94.94 80 GLN B C 1
ATOM 6510 O O . GLN B 1 80 ? -10.227 -21.031 -1.692 1 94.94 80 GLN B O 1
ATOM 6515 N N . TYR B 1 81 ? -8.453 -22.141 -0.99 1 95.38 81 TYR B N 1
ATOM 6516 C CA . TYR B 1 81 ? -9.055 -22.562 0.267 1 95.38 81 TYR B CA 1
ATOM 6517 C C . TYR B 1 81 ? -9.25 -21.391 1.207 1 95.38 81 TYR B C 1
ATOM 6519 O O . TYR B 1 81 ? -10.32 -21.219 1.788 1 95.38 81 TYR B O 1
ATOM 6527 N N . ARG B 1 82 ? -8.281 -20.484 1.255 1 95.12 82 ARG B N 1
ATOM 6528 C CA . ARG B 1 82 ? -8.25 -19.453 2.275 1 95.12 82 ARG B CA 1
ATOM 6529 C C . ARG B 1 82 ? -8.828 -18.141 1.743 1 95.12 82 ARG B C 1
ATOM 6531 O O . ARG B 1 82 ? -9.336 -17.312 2.512 1 95.12 82 ARG B O 1
ATOM 6538 N N . ASN B 1 83 ? -8.773 -17.938 0.5 1 94.75 83 ASN B N 1
ATOM 6539 C CA . ASN B 1 83 ? -9 -16.625 -0.086 1 94.75 83 ASN B CA 1
ATOM 6540 C C . ASN B 1 83 ? -9.781 -16.719 -1.395 1 94.75 83 ASN B C 1
ATOM 6542 O O . ASN B 1 83 ? -9.352 -16.188 -2.422 1 94.75 83 ASN B O 1
ATOM 6546 N N . PRO B 1 84 ? -10.914 -17.359 -1.387 1 91.81 84 PRO B N 1
ATOM 6547 C CA . PRO B 1 84 ? -11.672 -17.516 -2.635 1 91.81 84 PRO B CA 1
ATOM 6548 C C . PRO B 1 84 ? -12.164 -16.172 -3.184 1 91.81 84 PRO B C 1
ATOM 6550 O O . PRO B 1 84 ? -12.453 -16.062 -4.379 1 91.81 84 PRO B O 1
ATOM 6553 N N . GLU B 1 85 ? -12.234 -15.117 -2.355 1 91.38 85 GLU B N 1
ATOM 6554 C CA . GLU B 1 85 ? -12.75 -13.82 -2.77 1 91.38 85 GLU B CA 1
ATOM 6555 C C . GLU B 1 85 ? -11.672 -12.992 -3.465 1 91.38 85 GLU B C 1
ATOM 6557 O O . GLU B 1 85 ? -11.969 -11.984 -4.102 1 91.38 85 GLU B O 1
ATOM 6562 N N . GLY B 1 86 ? -10.438 -13.453 -3.402 1 93.44 86 GLY B N 1
ATOM 6563 C CA . GLY B 1 86 ? -9.359 -12.773 -4.102 1 93.44 86 GLY B CA 1
ATOM 6564 C C . GLY B 1 86 ? -8.898 -11.508 -3.402 1 93.44 86 GLY B C 1
ATOM 6565 O O . GLY B 1 86 ? -8.609 -10.5 -4.051 1 93.44 86 GLY B O 1
ATOM 6566 N N . ASN B 1 87 ? -8.914 -11.5 -2.037 1 95.25 87 ASN B N 1
ATOM 6567 C CA . ASN B 1 87 ? -8.383 -10.391 -1.243 1 95.25 87 ASN B CA 1
ATOM 6568 C C . ASN B 1 87 ? -6.867 -10.297 -1.354 1 95.25 87 ASN B C 1
ATOM 6570 O O . ASN B 1 87 ? -6.152 -11.219 -0.946 1 95.25 87 ASN B O 1
ATOM 6574 N N . PRO B 1 88 ? -6.344 -9.172 -1.893 1 96.44 88 PRO B N 1
ATOM 6575 C CA . PRO B 1 88 ? -4.898 -9.094 -2.125 1 96.44 88 PRO B CA 1
ATOM 6576 C C . PRO B 1 88 ? -4.086 -9.219 -0.84 1 96.44 88 PRO B C 1
ATOM 6578 O O . PRO B 1 88 ? -2.961 -9.727 -0.864 1 96.44 88 PRO B O 1
ATOM 6581 N N . TYR B 1 89 ? -4.598 -8.828 0.281 1 96.81 89 TYR B N 1
ATOM 6582 C CA . TYR B 1 89 ? -3.865 -8.867 1.541 1 96.81 89 TYR B CA 1
ATOM 6583 C C . TYR B 1 89 ? -3.814 -10.281 2.102 1 96.81 89 TYR B C 1
ATOM 6585 O O . TYR B 1 89 ? -2.846 -10.656 2.762 1 96.81 89 TYR B O 1
ATOM 6593 N N . ILE B 1 90 ? -4.863 -11.055 1.857 1 97.06 90 ILE B N 1
ATOM 6594 C CA . ILE B 1 90 ? -4.836 -12.453 2.268 1 97.06 90 ILE B CA 1
ATOM 6595 C C . ILE B 1 90 ? -3.854 -13.234 1.394 1 97.06 90 ILE B C 1
ATOM 6597 O O . ILE B 1 90 ? -3.176 -14.148 1.871 1 97.06 90 ILE B O 1
ATOM 6601 N N . TRP B 1 91 ? -3.732 -12.859 0.126 1 97.69 91 TRP B N 1
ATOM 6602 C CA . TRP B 1 91 ? -2.717 -13.461 -0.734 1 97.69 91 TRP B CA 1
ATOM 6603 C C . TRP B 1 91 ? -1.317 -13.203 -0.18 1 97.69 91 TRP B C 1
ATOM 6605 O O . TRP B 1 91 ? -0.494 -14.117 -0.117 1 97.69 91 TRP B O 1
ATOM 6615 N N . ASP B 1 92 ? -1.052 -11.938 0.242 1 98.12 92 ASP B N 1
ATOM 6616 C CA . ASP B 1 92 ? 0.224 -11.641 0.884 1 98.12 92 ASP B CA 1
ATOM 6617 C C . ASP B 1 92 ? 0.48 -12.578 2.062 1 98.12 92 ASP B C 1
ATOM 6619 O O . ASP B 1 92 ? 1.607 -13.031 2.268 1 98.12 92 ASP B O 1
ATOM 6623 N N . LEU B 1 93 ? -0.547 -12.805 2.789 1 97.5 93 LEU B N 1
ATOM 6624 C CA . LEU B 1 93 ? -0.453 -13.641 3.982 1 97.5 93 LEU B CA 1
ATOM 6625 C C . LEU B 1 93 ? -0.117 -15.078 3.615 1 97.5 93 LEU B C 1
ATOM 6627 O O . LEU B 1 93 ? 0.697 -15.719 4.281 1 97.5 93 LEU B O 1
ATOM 6631 N N . VAL B 1 94 ? -0.743 -15.586 2.559 1 97.75 94 VAL B N 1
ATOM 6632 C CA . VAL B 1 94 ? -0.491 -16.938 2.08 1 97.75 94 VAL B CA 1
ATOM 6633 C C . VAL B 1 94 ? 0.982 -17.094 1.713 1 97.75 94 VAL B C 1
ATOM 6635 O O . VAL B 1 94 ? 1.624 -18.078 2.09 1 97.75 94 VAL B O 1
ATOM 6638 N N . LEU B 1 95 ? 1.527 -16.156 1.045 1 98.62 95 LEU B N 1
ATOM 6639 C CA . LEU B 1 95 ? 2.916 -16.203 0.601 1 98.62 95 LEU B CA 1
ATOM 6640 C C . LEU B 1 95 ? 3.869 -16.125 1.789 1 98.62 95 LEU B C 1
ATOM 6642 O O . LEU B 1 95 ? 4.832 -16.891 1.864 1 98.62 95 LEU B O 1
ATOM 6646 N N . LEU B 1 96 ? 3.576 -15.219 2.693 1 98.38 96 LEU B N 1
ATOM 6647 C CA . LEU B 1 96 ? 4.434 -15.047 3.861 1 98.38 96 LEU B CA 1
ATOM 6648 C C . LEU B 1 96 ? 4.453 -16.312 4.715 1 98.38 96 LEU B C 1
ATOM 6650 O O . LEU B 1 96 ? 5.516 -16.734 5.176 1 98.38 96 LEU B O 1
ATOM 6654 N N . GLU B 1 97 ? 3.334 -16.859 4.941 1 97.69 97 GLU B N 1
ATOM 6655 C CA . GLU B 1 97 ? 3.248 -18.062 5.766 1 97.69 97 GLU B CA 1
ATOM 6656 C C . GLU B 1 97 ? 3.982 -19.234 5.113 1 97.69 97 GLU B C 1
ATOM 6658 O O . GLU B 1 97 ? 4.613 -20.031 5.801 1 97.69 97 GLU B O 1
ATOM 6663 N N . ALA B 1 98 ? 3.854 -19.344 3.775 1 98.25 98 ALA B N 1
ATOM 6664 C CA . ALA B 1 98 ? 4.566 -20.406 3.064 1 98.25 98 ALA B CA 1
ATOM 6665 C C . ALA B 1 98 ? 6.07 -20.297 3.289 1 98.25 98 ALA B C 1
ATOM 6667 O O . ALA B 1 98 ? 6.75 -21.312 3.486 1 98.25 98 ALA B O 1
ATOM 6668 N N . ILE B 1 99 ? 6.613 -19.094 3.283 1 98.62 99 ILE B N 1
ATOM 6669 C CA . ILE B 1 99 ? 8.039 -18.875 3.494 1 98.62 99 ILE B CA 1
ATOM 6670 C C . ILE B 1 99 ? 8.398 -19.172 4.949 1 98.62 99 ILE B C 1
ATOM 6672 O O . ILE B 1 99 ? 9.398 -19.828 5.227 1 98.62 99 ILE B O 1
ATOM 6676 N N . ARG B 1 100 ? 7.598 -18.703 5.867 1 97.44 100 ARG B N 1
ATOM 6677 C CA . ARG B 1 100 ? 7.902 -18.828 7.289 1 97.44 100 ARG B CA 1
ATOM 6678 C C . ARG B 1 100 ? 7.773 -20.281 7.75 1 97.44 100 ARG B C 1
ATOM 6680 O O . ARG B 1 100 ? 8.352 -20.672 8.773 1 97.44 100 ARG B O 1
ATOM 6687 N N . ALA B 1 101 ? 7.039 -21.047 7 1 97.19 101 ALA B N 1
ATOM 6688 C CA . ALA B 1 101 ? 6.875 -22.469 7.336 1 97.19 101 ALA B CA 1
ATOM 6689 C C . ALA B 1 101 ? 8.164 -23.234 7.098 1 97.19 101 ALA B C 1
ATOM 6691 O O . ALA B 1 101 ? 8.336 -24.359 7.602 1 97.19 101 ALA B O 1
ATOM 6692 N N . GLU B 1 102 ? 9.078 -22.688 6.254 1 98.06 102 GLU B N 1
ATOM 6693 C CA . GLU B 1 102 ? 10.359 -23.328 5.98 1 98.06 102 GLU B CA 1
ATOM 6694 C C . GLU B 1 102 ? 11.453 -22.781 6.895 1 98.06 102 GLU B C 1
ATOM 6696 O O . GLU B 1 102 ? 12.023 -21.719 6.633 1 98.06 102 GLU B O 1
ATOM 6701 N N . GLU B 1 103 ? 11.906 -23.578 7.848 1 97.19 103 GLU B N 1
ATOM 6702 C CA . GLU B 1 103 ? 12.781 -23.125 8.93 1 97.19 103 GLU B CA 1
ATOM 6703 C C . GLU B 1 103 ? 14.156 -22.734 8.398 1 97.19 103 GLU B C 1
ATOM 6705 O O . GLU B 1 103 ? 14.852 -21.922 9.016 1 97.19 103 GLU B O 1
ATOM 6710 N N . ARG B 1 104 ? 14.531 -23.203 7.266 1 98.5 104 ARG B N 1
ATOM 6711 C CA . ARG B 1 104 ? 15.883 -22.984 6.781 1 98.5 104 ARG B CA 1
ATOM 6712 C C . ARG B 1 104 ? 15.953 -21.734 5.91 1 98.5 104 ARG B C 1
ATOM 6714 O O . ARG B 1 104 ? 17.031 -21.375 5.418 1 98.5 104 ARG B O 1
ATOM 6721 N N . ILE B 1 105 ? 14.875 -21.047 5.762 1 98.88 105 ILE B N 1
ATOM 6722 C CA . ILE B 1 105 ? 14.859 -19.781 5.047 1 98.88 105 ILE B CA 1
ATOM 6723 C C . ILE B 1 105 ? 14.969 -18.625 6.039 1 98.88 105 ILE B C 1
ATOM 6725 O O . ILE B 1 105 ? 14.195 -18.547 7 1 98.88 105 ILE B O 1
ATOM 6729 N N . THR B 1 106 ? 15.938 -17.797 5.906 1 98.75 106 THR B N 1
ATOM 6730 C CA . THR B 1 106 ? 15.953 -16.5 6.559 1 98.75 106 THR B CA 1
ATOM 6731 C C . THR B 1 106 ? 15.461 -15.414 5.609 1 98.75 106 THR B C 1
ATOM 6733 O O . THR B 1 106 ? 16.031 -15.211 4.535 1 98.75 106 THR B O 1
ATOM 6736 N N . LEU B 1 107 ? 14.422 -14.75 6.012 1 98.69 107 LEU B N 1
ATOM 6737 C CA . LEU B 1 107 ? 13.766 -13.758 5.168 1 98.69 107 LEU B CA 1
ATOM 6738 C C . LEU B 1 107 ? 14.234 -12.352 5.523 1 98.69 107 LEU B C 1
ATOM 6740 O O . LEU B 1 107 ? 14.234 -11.969 6.699 1 98.69 107 LEU B O 1
ATOM 6744 N N . PHE B 1 108 ? 14.68 -11.586 4.535 1 98.56 108 PHE B N 1
ATOM 6745 C CA . PHE B 1 108 ? 15.062 -10.195 4.684 1 98.56 108 PHE B CA 1
ATOM 6746 C C . PHE B 1 108 ? 14.188 -9.289 3.82 1 98.56 108 PHE B C 1
ATOM 6748 O O . PHE B 1 108 ? 14.484 -9.07 2.643 1 98.56 108 PHE B O 1
ATOM 6755 N N . LEU B 1 109 ? 13.133 -8.742 4.391 1 98.19 109 LEU B N 1
ATOM 6756 C CA . LEU B 1 109 ? 12.297 -7.762 3.715 1 98.19 109 LEU B CA 1
ATOM 6757 C C . LEU B 1 109 ? 12.906 -6.367 3.803 1 98.19 109 LEU B C 1
ATOM 6759 O O . LEU B 1 109 ? 13.852 -6.148 4.566 1 98.19 109 LEU B O 1
ATOM 6763 N N . ASN B 1 110 ? 12.398 -5.426 2.939 1 97.56 110 ASN B N 1
ATOM 6764 C CA . ASN B 1 110 ? 12.82 -4.027 2.949 1 97.56 110 ASN B CA 1
ATOM 6765 C C . ASN B 1 110 ? 14.32 -3.893 2.732 1 97.56 110 ASN B C 1
ATOM 6767 O O . ASN B 1 110 ? 14.953 -2.973 3.262 1 97.56 110 ASN B O 1
ATOM 6771 N N . THR B 1 111 ? 14.953 -4.848 2.07 1 98.12 111 THR B N 1
ATOM 6772 C CA . THR B 1 111 ? 16.391 -4.871 1.848 1 98.12 111 THR B CA 1
ATOM 6773 C C . THR B 1 111 ? 16.719 -4.738 0.362 1 98.12 111 THR B C 1
ATOM 6775 O O . THR B 1 111 ? 16.453 -5.648 -0.422 1 98.12 111 THR B O 1
ATOM 6778 N N . ASP B 1 112 ? 17.234 -3.637 -0.009 1 97.44 112 ASP B N 1
ATOM 6779 C CA . ASP B 1 112 ? 17.547 -3.357 -1.408 1 97.44 112 ASP B CA 1
ATOM 6780 C C . ASP B 1 112 ? 19.016 -3.656 -1.72 1 97.44 112 ASP B C 1
ATOM 6782 O O . ASP B 1 112 ? 19.906 -2.939 -1.27 1 97.44 112 ASP B O 1
ATOM 6786 N N . VAL B 1 113 ? 19.281 -4.746 -2.441 1 97.94 113 VAL B N 1
ATOM 6787 C CA . VAL B 1 113 ? 20.625 -5.137 -2.836 1 97.94 113 VAL B CA 1
ATOM 6788 C C . VAL B 1 113 ? 21.031 -4.383 -4.102 1 97.94 113 VAL B C 1
ATOM 6790 O O . VAL B 1 113 ? 20.375 -4.5 -5.137 1 97.94 113 VAL B O 1
ATOM 6793 N N . HIS B 1 114 ? 22.094 -3.566 -4.02 1 96.62 114 HIS B N 1
ATOM 6794 C CA . HIS B 1 114 ? 22.516 -2.83 -5.203 1 96.62 114 HIS B CA 1
ATOM 6795 C C . HIS B 1 114 ? 24.031 -2.777 -5.305 1 96.62 114 HIS B C 1
ATOM 6797 O O . HIS B 1 114 ? 24.594 -1.943 -6.027 1 96.62 114 HIS B O 1
ATOM 6803 N N . GLU B 1 115 ? 24.797 -3.648 -4.512 1 97.25 115 GLU B N 1
ATOM 6804 C CA . GLU B 1 115 ? 26.234 -3.857 -4.617 1 97.25 115 GLU B CA 1
ATOM 6805 C C . GLU B 1 115 ? 26.562 -5.336 -4.793 1 97.25 115 GLU B C 1
ATOM 6807 O O . GLU B 1 115 ? 25.984 -6.191 -4.125 1 97.25 115 GLU B O 1
ATOM 6812 N N . VAL B 1 116 ? 27.469 -5.656 -5.758 1 98.5 116 VAL B N 1
ATOM 6813 C CA . VAL B 1 116 ? 27.891 -7.027 -6.031 1 98.5 116 VAL B CA 1
ATOM 6814 C C . VAL B 1 116 ? 29.422 -7.082 -6.133 1 98.5 116 VAL B C 1
ATOM 6816 O O . VAL B 1 116 ? 30.031 -6.23 -6.773 1 98.5 116 VAL B O 1
ATOM 6819 N N . GLU B 1 117 ? 30.016 -7.926 -5.406 1 98.69 117 GLU B N 1
ATOM 6820 C CA . GLU B 1 117 ? 31.422 -8.258 -5.574 1 98.69 117 GLU B CA 1
ATOM 6821 C C . GLU B 1 117 ? 31.594 -9.531 -6.391 1 98.69 117 GLU B C 1
ATOM 6823 O O . GLU B 1 117 ? 31.172 -10.609 -5.965 1 98.69 117 GLU B O 1
ATOM 6828 N N . ALA B 1 118 ? 32.125 -9.422 -7.52 1 98.56 118 ALA B N 1
ATOM 6829 C CA . ALA B 1 118 ? 32.375 -10.547 -8.414 1 98.56 118 ALA B CA 1
ATOM 6830 C C . ALA B 1 118 ? 33.812 -10.508 -8.969 1 98.56 118 ALA B C 1
ATOM 6832 O O . ALA B 1 118 ? 34.406 -9.438 -9.023 1 98.56 118 ALA B O 1
ATOM 6833 N N . GLU B 1 119 ? 34.375 -11.617 -9.297 1 98.5 119 GLU B N 1
ATOM 6834 C CA . GLU B 1 119 ? 35.719 -11.719 -9.812 1 98.5 119 GLU B CA 1
ATOM 6835 C C . GLU B 1 119 ? 35.781 -12.586 -11.062 1 98.5 119 GLU B C 1
ATOM 6837 O O . GLU B 1 119 ? 34.75 -13.18 -11.453 1 98.5 119 GLU B O 1
ATOM 6842 N N . GLY B 1 120 ? 36.906 -12.656 -11.688 1 98.12 120 GLY B N 1
ATOM 6843 C CA . GLY B 1 120 ? 37.125 -13.453 -12.883 1 98.12 120 GLY B CA 1
ATOM 6844 C C . GLY B 1 120 ? 37.125 -12.633 -14.156 1 98.12 120 GLY B C 1
ATOM 6845 O O . GLY B 1 120 ? 37 -11.406 -14.109 1 98.12 120 GLY B O 1
ATOM 6846 N N . THR B 1 121 ? 37.281 -13.305 -15.32 1 97.62 121 THR B N 1
ATOM 6847 C CA . THR B 1 121 ? 37.281 -12.656 -16.625 1 97.62 121 THR B CA 1
ATOM 6848 C C . THR B 1 121 ? 35.844 -12.492 -17.141 1 97.62 121 THR B C 1
ATOM 6850 O O . THR B 1 121 ? 34.906 -13.062 -16.578 1 97.62 121 THR B O 1
ATOM 6853 N N . GLU B 1 122 ? 35.688 -11.758 -18.109 1 96.81 122 GLU B N 1
ATOM 6854 C CA . GLU B 1 122 ? 34.375 -11.508 -18.688 1 96.81 122 GLU B CA 1
ATOM 6855 C C . GLU B 1 122 ? 33.688 -12.812 -19.109 1 96.81 122 GLU B C 1
ATOM 6857 O O . GLU B 1 122 ? 32.469 -12.914 -19.094 1 96.81 122 GLU B O 1
ATOM 6862 N N . GLU B 1 123 ? 34.5 -13.773 -19.406 1 96.62 123 GLU B N 1
ATOM 6863 C CA . GLU B 1 123 ? 33.969 -15.039 -19.922 1 96.62 123 GLU B CA 1
ATOM 6864 C C . GLU B 1 123 ? 33.719 -16.031 -18.781 1 96.62 123 GLU B C 1
ATOM 6866 O O . GLU B 1 123 ? 33.031 -17.031 -18.984 1 96.62 123 GLU B O 1
ATOM 6871 N N . ASP B 1 124 ? 34.281 -15.656 -17.672 1 97.62 124 ASP B N 1
ATOM 6872 C CA . ASP B 1 124 ? 34.156 -16.562 -16.531 1 97.62 124 ASP B CA 1
ATOM 6873 C C . ASP B 1 124 ? 34.125 -15.797 -15.219 1 97.62 124 ASP B C 1
ATOM 6875 O O . ASP B 1 124 ? 35.094 -15.797 -14.469 1 97.62 124 ASP B O 1
ATOM 6879 N N . ARG B 1 125 ? 33 -15.242 -14.93 1 98.44 125 ARG B N 1
ATOM 6880 C CA . ARG B 1 125 ? 32.781 -14.445 -13.727 1 98.44 125 ARG B CA 1
ATOM 6881 C C . ARG B 1 125 ? 32.344 -15.328 -12.562 1 98.44 125 ARG B C 1
ATOM 6883 O O . ARG B 1 125 ? 31.812 -16.422 -12.766 1 98.44 125 ARG B O 1
ATOM 6890 N N . HIS B 1 126 ? 32.562 -14.805 -11.328 1 98.69 126 HIS B N 1
ATOM 6891 C CA . HIS B 1 126 ? 32.188 -15.5 -10.109 1 98.69 126 HIS B CA 1
ATOM 6892 C C . HIS B 1 126 ? 31.766 -14.516 -9.023 1 98.69 126 HIS B C 1
ATOM 6894 O O . HIS B 1 126 ? 32.562 -13.641 -8.641 1 98.69 126 HIS B O 1
ATOM 6900 N N . ILE B 1 127 ? 30.562 -14.656 -8.516 1 98.88 127 ILE B N 1
ATOM 6901 C CA . ILE B 1 127 ? 30.078 -13.75 -7.484 1 98.88 127 ILE B CA 1
ATOM 6902 C C . ILE B 1 127 ? 30.641 -14.156 -6.125 1 98.88 127 ILE B C 1
ATOM 6904 O O . ILE B 1 127 ? 30.562 -15.32 -5.734 1 98.88 127 ILE B O 1
ATOM 6908 N N . ARG B 1 128 ? 31.188 -13.18 -5.395 1 98.69 128 ARG B N 1
ATOM 6909 C CA . ARG B 1 128 ? 31.672 -13.422 -4.039 1 98.69 128 ARG B CA 1
ATOM 6910 C C . ARG B 1 128 ? 30.625 -13.039 -3.004 1 98.69 128 ARG B C 1
ATOM 6912 O O . ARG B 1 128 ? 30.453 -13.734 -1.999 1 98.69 128 ARG B O 1
ATOM 6919 N N . SER B 1 129 ? 29.984 -11.938 -3.223 1 98.81 129 SER B N 1
ATOM 6920 C CA . SER B 1 129 ? 28.984 -11.445 -2.268 1 98.81 129 SER B CA 1
ATOM 6921 C C . SER B 1 129 ? 28.078 -10.391 -2.902 1 98.81 129 SER B C 1
ATOM 6923 O O . SER B 1 129 ? 28.422 -9.82 -3.938 1 98.81 129 SER B O 1
ATOM 6925 N N . VAL B 1 130 ? 26.953 -10.25 -2.352 1 98.81 130 VAL B N 1
ATOM 6926 C CA . VAL B 1 130 ? 26.078 -9.125 -2.635 1 98.81 130 VAL B CA 1
ATOM 6927 C C . VAL B 1 130 ? 25.781 -8.359 -1.347 1 98.81 130 VAL B C 1
ATOM 6929 O O . VAL B 1 130 ? 25.797 -8.938 -0.258 1 98.81 130 VAL B O 1
ATOM 6932 N N . THR B 1 131 ? 25.578 -7.043 -1.427 1 98.62 131 THR B N 1
ATOM 6933 C CA . THR B 1 131 ? 25.344 -6.215 -0.254 1 98.62 131 THR B CA 1
ATOM 6934 C C . THR B 1 131 ? 24.078 -5.379 -0.441 1 98.62 131 THR B C 1
ATOM 6936 O O . THR B 1 131 ? 23.875 -4.777 -1.499 1 98.62 131 THR B O 1
ATOM 6939 N N . GLY B 1 132 ? 23.203 -5.453 0.577 1 97.5 132 GLY B N 1
ATOM 6940 C CA . GLY B 1 132 ? 21.969 -4.68 0.545 1 97.5 132 GLY B CA 1
ATOM 6941 C C . GLY B 1 132 ? 21.797 -3.785 1.757 1 97.5 132 GLY B C 1
ATOM 6942 O O . GLY B 1 132 ? 22.531 -3.916 2.742 1 97.5 132 GLY B O 1
ATOM 6943 N N . TRP B 1 133 ? 20.938 -2.777 1.563 1 97.44 133 TRP B N 1
ATOM 6944 C CA . TRP B 1 133 ? 20.531 -1.847 2.611 1 97.44 133 TRP B CA 1
ATOM 6945 C C . TRP B 1 133 ? 19.094 -2.092 3.029 1 97.44 133 TRP B C 1
ATOM 6947 O O . TRP B 1 133 ? 18.172 -2.041 2.199 1 97.44 133 TRP B O 1
ATOM 6957 N N . MET B 1 134 ? 18.875 -2.467 4.324 1 97.31 134 MET B N 1
ATOM 6958 C CA . MET B 1 134 ? 17.516 -2.635 4.844 1 97.31 134 MET B CA 1
ATOM 6959 C C . MET B 1 134 ? 16.922 -1.295 5.266 1 97.31 134 MET B C 1
ATOM 6961 O O . MET B 1 134 ? 17.266 -0.772 6.332 1 97.31 134 MET B O 1
ATOM 6965 N N . MET B 1 135 ? 15.977 -0.831 4.492 1 93.5 135 MET B N 1
ATOM 6966 C CA . MET B 1 135 ? 15.328 0.458 4.73 1 93.5 135 MET B CA 1
ATOM 6967 C C . MET B 1 135 ? 14.508 0.428 6.016 1 93.5 135 MET B C 1
ATOM 6969 O O . MET B 1 135 ? 13.82 -0.557 6.293 1 93.5 135 MET B O 1
ATOM 6973 N N . GLY B 1 136 ? 14.5 1.406 6.805 1 89.56 136 GLY B N 1
ATOM 6974 C CA . GLY B 1 136 ? 13.719 1.493 8.031 1 89.56 136 GLY B CA 1
ATOM 6975 C C . GLY B 1 136 ? 14.461 0.958 9.242 1 89.56 136 GLY B C 1
ATOM 6976 O O . GLY B 1 136 ? 14.094 1.254 10.383 1 89.56 136 GLY B O 1
ATOM 6977 N N . SER B 1 137 ? 15.531 0.157 8.984 1 95.38 137 SER B N 1
ATOM 6978 C CA . SER B 1 137 ? 16.266 -0.449 10.094 1 95.38 137 SER B CA 1
ATOM 6979 C C . SER B 1 137 ? 17.703 0.019 10.125 1 95.38 137 SER B C 1
ATOM 6981 O O . SER B 1 137 ? 18.453 -0.3 11.055 1 95.38 137 SER B O 1
ATOM 6983 N N . GLU B 1 138 ? 18.125 0.779 9.188 1 96.06 138 GLU B N 1
ATOM 6984 C CA . GLU B 1 138 ? 19.484 1.305 9.094 1 96.06 138 GLU B CA 1
ATOM 6985 C C . GLU B 1 138 ? 20.516 0.189 9.211 1 96.06 138 GLU B C 1
ATOM 6987 O O . GLU B 1 138 ? 21.453 0.282 10.016 1 96.06 138 GLU B O 1
ATOM 6992 N N . ARG B 1 139 ? 20.312 -0.885 8.445 1 97.19 139 ARG B N 1
ATOM 6993 C CA . ARG B 1 139 ? 21.219 -2.035 8.445 1 97.19 139 ARG B CA 1
ATOM 6994 C C . ARG B 1 139 ? 21.812 -2.256 7.055 1 97.19 139 ARG B C 1
ATOM 6996 O O . ARG B 1 139 ? 21.078 -2.348 6.066 1 97.19 139 ARG B O 1
ATOM 7003 N N . ARG B 1 140 ? 23.125 -2.215 6.965 1 97.62 140 ARG B N 1
ATOM 7004 C CA . ARG B 1 140 ? 23.859 -2.645 5.773 1 97.62 140 ARG B CA 1
ATOM 7005 C C . ARG B 1 140 ? 24.312 -4.094 5.906 1 97.62 140 ARG B C 1
ATOM 7007 O O . ARG B 1 140 ? 25.062 -4.434 6.82 1 97.62 140 ARG B O 1
ATOM 7014 N N . ILE B 1 141 ? 23.844 -4.977 5 1 98.62 141 ILE B N 1
ATOM 7015 C CA . ILE B 1 141 ? 24.047 -6.406 5.191 1 98.62 141 ILE B CA 1
ATOM 7016 C C . ILE B 1 141 ? 24.781 -6.996 3.986 1 98.62 141 ILE B C 1
ATOM 7018 O O . ILE B 1 141 ? 24.312 -6.852 2.848 1 98.62 141 ILE B O 1
ATOM 7022 N N . ARG B 1 142 ? 25.906 -7.59 4.188 1 98.75 142 ARG B N 1
ATOM 7023 C CA . ARG B 1 142 ? 26.672 -8.328 3.188 1 98.75 142 ARG B CA 1
ATOM 7024 C C . ARG B 1 142 ? 26.312 -9.805 3.211 1 98.75 142 ARG B C 1
ATOM 7026 O O . ARG B 1 142 ? 26.375 -10.453 4.262 1 98.75 142 ARG B O 1
ATOM 7033 N N . PHE B 1 143 ? 25.844 -10.367 2.104 1 98.88 143 PHE B N 1
ATOM 7034 C CA . PHE B 1 143 ? 25.469 -11.773 1.989 1 98.88 143 PHE B CA 1
ATOM 7035 C C . PHE B 1 143 ? 26.516 -12.555 1.204 1 98.88 143 PHE B C 1
ATOM 7037 O O . PHE B 1 143 ? 26.891 -12.156 0.104 1 98.88 143 PHE B O 1
ATOM 7044 N N . GLU B 1 144 ? 26.953 -13.633 1.729 1 98.81 144 GLU B N 1
ATOM 7045 C CA . GLU B 1 144 ? 27.922 -14.523 1.089 1 98.81 144 GLU B CA 1
ATOM 7046 C C . GLU B 1 144 ? 27.344 -15.922 0.917 1 98.81 144 GLU B C 1
ATOM 7048 O O . GLU B 1 144 ? 26.766 -16.484 1.849 1 98.81 144 GLU B O 1
ATOM 7053 N N . SER B 1 145 ? 27.438 -16.469 -0.312 1 98.81 145 SER B N 1
ATOM 7054 C CA . SER B 1 145 ? 26.984 -17.828 -0.638 1 98.81 145 SER B CA 1
ATOM 7055 C C . SER B 1 145 ? 27.781 -18.406 -1.797 1 98.81 145 SER B C 1
ATOM 7057 O O . SER B 1 145 ? 28.328 -17.672 -2.621 1 98.81 145 SER B O 1
ATOM 7059 N N . PRO B 1 146 ? 27.906 -19.703 -1.831 1 98.56 146 PRO B N 1
ATOM 7060 C CA . PRO B 1 146 ? 28.547 -20.312 -3 1 98.56 146 PRO B CA 1
ATOM 7061 C C . PRO B 1 146 ? 27.688 -20.25 -4.25 1 98.56 146 PRO B C 1
ATOM 7063 O O . PRO B 1 146 ? 28.203 -20.328 -5.371 1 98.56 146 PRO B O 1
ATOM 7066 N N . VAL B 1 147 ? 26.375 -20.172 -4.117 1 98.81 147 VAL B N 1
ATOM 7067 C CA . VAL B 1 147 ? 25.438 -20.125 -5.238 1 98.81 147 VAL B CA 1
ATOM 7068 C C . VAL B 1 147 ? 24.469 -18.953 -5.051 1 98.81 147 VAL B C 1
ATOM 7070 O O . VAL B 1 147 ? 24 -18.703 -3.941 1 98.81 147 VAL B O 1
ATOM 7073 N N . PHE B 1 148 ? 24.219 -18.219 -6.129 1 98.94 148 PHE B N 1
ATOM 7074 C CA . PHE B 1 148 ? 23.328 -17.062 -6.109 1 98.94 148 PHE B CA 1
ATOM 7075 C C . PHE B 1 148 ? 22.203 -17.234 -7.125 1 98.94 148 PHE B C 1
ATOM 7077 O O . PHE B 1 148 ? 22.406 -17.812 -8.195 1 98.94 148 PHE B O 1
ATOM 7084 N N . LEU B 1 149 ? 21 -16.797 -6.773 1 98.94 149 LEU B N 1
ATOM 7085 C CA . LEU B 1 149 ? 19.906 -16.656 -7.727 1 98.94 149 LEU B CA 1
ATOM 7086 C C . LEU B 1 149 ? 19.469 -15.211 -7.852 1 98.94 149 LEU B C 1
ATOM 7088 O O . LEU B 1 149 ? 19.188 -14.555 -6.844 1 98.94 149 LEU B O 1
ATOM 7092 N N . ASP B 1 150 ? 19.484 -14.727 -9.078 1 98.88 150 ASP B N 1
ATOM 7093 C CA . ASP B 1 150 ? 18.844 -13.445 -9.367 1 98.88 150 ASP B CA 1
ATOM 7094 C C . ASP B 1 150 ? 17.375 -13.641 -9.758 1 98.88 150 ASP B C 1
ATOM 7096 O O . ASP B 1 150 ? 17.078 -14.047 -10.883 1 98.88 150 ASP B O 1
ATOM 7100 N N . CYS B 1 151 ? 16.453 -13.336 -8.859 1 98.62 151 CYS B N 1
ATOM 7101 C CA . CYS B 1 151 ? 15.023 -13.375 -9.094 1 98.62 151 CYS B CA 1
ATOM 7102 C C . CYS B 1 151 ? 14.406 -11.992 -8.969 1 98.62 151 CYS B C 1
ATOM 7104 O O . CYS B 1 151 ? 13.234 -11.852 -8.617 1 98.62 151 CYS B O 1
ATOM 7106 N N . SER B 1 152 ? 15.164 -10.859 -9.156 1 95.75 152 SER B N 1
ATOM 7107 C CA . SER B 1 152 ? 14.742 -9.477 -8.938 1 95.75 152 SER B CA 1
ATOM 7108 C C . SER B 1 152 ? 13.93 -8.961 -10.117 1 95.75 152 SER B C 1
ATOM 7110 O O . SER B 1 152 ? 13.359 -7.863 -10.047 1 95.75 152 SER B O 1
ATOM 7112 N N . GLY B 1 153 ? 13.609 -9.547 -11.07 1 93.25 153 GLY B N 1
ATOM 7113 C CA . GLY B 1 153 ? 12.805 -9.172 -12.227 1 93.25 153 GLY B CA 1
ATOM 7114 C C . GLY B 1 153 ? 13.547 -8.281 -13.203 1 93.25 153 GLY B C 1
ATOM 7115 O O . GLY B 1 153 ? 13.492 -8.508 -14.414 1 93.25 153 GLY B O 1
ATOM 7116 N N . ASP B 1 154 ? 14.312 -7.227 -12.656 1 95.44 154 ASP B N 1
ATOM 7117 C CA . ASP B 1 154 ? 15.039 -6.301 -13.516 1 95.44 154 ASP B CA 1
ATOM 7118 C C . ASP B 1 154 ? 16.453 -6.816 -13.812 1 95.44 154 ASP B C 1
ATOM 7120 O O . ASP B 1 154 ? 17.125 -6.316 -14.711 1 95.44 154 ASP B O 1
ATOM 7124 N N . GLY B 1 155 ? 16.969 -7.777 -13.062 1 97.62 155 GLY B N 1
ATOM 7125 C CA . GLY B 1 155 ? 18.25 -8.422 -13.312 1 97.62 155 GLY B CA 1
ATOM 7126 C C . GLY B 1 155 ? 19.422 -7.562 -12.898 1 97.62 155 GLY B C 1
ATOM 7127 O O . GLY B 1 155 ? 20.453 -7.543 -13.578 1 97.62 155 GLY B O 1
ATOM 7128 N N . LEU B 1 156 ? 19.25 -6.773 -11.773 1 96.81 156 LEU B N 1
ATOM 7129 C CA . LEU B 1 156 ? 20.328 -5.867 -11.375 1 96.81 156 LEU B CA 1
ATOM 7130 C C . LEU B 1 156 ? 21.547 -6.648 -10.875 1 96.81 156 LEU B C 1
ATOM 7132 O O . LEU B 1 156 ? 22.688 -6.254 -11.125 1 96.81 156 LEU B O 1
ATOM 7136 N N . ILE B 1 157 ? 21.375 -7.746 -10.141 1 97.81 157 ILE B N 1
ATOM 7137 C CA . ILE B 1 157 ? 22.469 -8.523 -9.539 1 97.81 157 ILE B CA 1
ATOM 7138 C C . ILE B 1 157 ? 23.312 -9.148 -10.641 1 97.81 157 ILE B C 1
ATOM 7140 O O . ILE B 1 157 ? 24.547 -9.008 -10.633 1 97.81 157 ILE B O 1
ATOM 7144 N N . GLY B 1 158 ? 22.609 -9.844 -11.578 1 98.5 158 GLY B N 1
ATOM 7145 C CA . GLY B 1 158 ? 23.359 -10.422 -12.688 1 98.5 158 GLY B CA 1
ATOM 7146 C C . GLY B 1 158 ? 24.109 -9.383 -13.508 1 98.5 158 GLY B C 1
ATOM 7147 O O . GLY B 1 158 ? 25.25 -9.609 -13.898 1 98.5 158 GLY B O 1
ATOM 7148 N N . PHE B 1 159 ? 23.469 -8.234 -13.781 1 97.94 159 PHE B N 1
ATOM 7149 C CA . PHE B 1 159 ? 24.078 -7.141 -14.523 1 97.94 159 PHE B CA 1
ATOM 7150 C C . PHE B 1 159 ? 25.359 -6.664 -13.836 1 97.94 159 PHE B C 1
ATOM 7152 O O . PHE B 1 159 ? 26.406 -6.535 -14.469 1 97.94 159 PHE B O 1
ATOM 7159 N N . LEU B 1 160 ? 25.266 -6.453 -12.43 1 98 160 LEU B N 1
ATOM 7160 C CA . LEU B 1 160 ? 26.406 -5.957 -11.664 1 98 160 LEU B CA 1
ATOM 7161 C C . LEU B 1 160 ? 27.5 -7.012 -11.578 1 98 160 LEU B C 1
ATOM 7163 O O . LEU B 1 160 ? 28.672 -6.672 -11.461 1 98 160 LEU B O 1
ATOM 7167 N N . ALA B 1 161 ? 27.141 -8.273 -11.695 1 98.56 161 ALA B N 1
ATOM 7168 C CA . ALA B 1 161 ? 28.109 -9.375 -11.648 1 98.56 161 ALA B CA 1
ATOM 7169 C C . ALA B 1 161 ? 28.797 -9.555 -13 1 98.56 161 ALA B C 1
ATOM 7171 O O . ALA B 1 161 ? 29.797 -10.258 -13.102 1 98.56 161 ALA B O 1
ATOM 7172 N N . GLY B 1 162 ? 28.281 -8.922 -14.008 1 98.44 162 GLY B N 1
ATOM 7173 C CA . GLY B 1 162 ? 28.875 -9.008 -15.336 1 98.44 162 GLY B CA 1
ATOM 7174 C C . GLY B 1 162 ? 28.219 -10.055 -16.219 1 98.44 162 GLY B C 1
ATOM 7175 O O . GLY B 1 162 ? 28.781 -10.453 -17.234 1 98.44 162 GLY B O 1
ATOM 7176 N N . ALA B 1 163 ? 27.047 -10.555 -15.867 1 98.81 163 ALA B N 1
ATOM 7177 C CA . ALA B 1 163 ? 26.344 -11.539 -16.688 1 98.81 163 ALA B CA 1
ATOM 7178 C C . ALA B 1 163 ? 25.938 -10.945 -18.031 1 98.81 163 ALA B C 1
ATOM 7180 O O . ALA B 1 163 ? 25.531 -9.789 -18.109 1 98.81 163 ALA B O 1
ATOM 7181 N N . ARG B 1 164 ? 26.094 -11.758 -19.109 1 98.69 164 ARG B N 1
ATOM 7182 C CA . ARG B 1 164 ? 25.609 -11.336 -20.422 1 98.69 164 ARG B CA 1
ATOM 7183 C C . ARG B 1 164 ? 24.094 -11.234 -20.438 1 98.69 164 ARG B C 1
ATOM 7185 O O . ARG B 1 164 ? 23.406 -12.055 -19.828 1 98.69 164 ARG B O 1
ATOM 7192 N N . TYR B 1 165 ? 23.547 -10.195 -21.109 1 98.25 165 TYR B N 1
ATOM 7193 C CA . TYR B 1 165 ? 22.094 -10 -21.156 1 98.25 165 TYR B CA 1
ATOM 7194 C C . TYR B 1 165 ? 21.688 -9.312 -22.469 1 98.25 165 TYR B C 1
ATOM 7196 O O . TYR B 1 165 ? 22.547 -8.836 -23.219 1 98.25 165 TYR B O 1
ATOM 7204 N N . ARG B 1 166 ? 20.438 -9.398 -22.734 1 97.06 166 ARG B N 1
ATOM 7205 C CA . ARG B 1 166 ? 19.812 -8.703 -23.844 1 97.06 166 ARG B CA 1
ATOM 7206 C C . ARG B 1 166 ? 18.766 -7.711 -23.359 1 97.06 166 ARG B C 1
ATOM 7208 O O . ARG B 1 166 ? 18.141 -7.93 -22.312 1 97.06 166 ARG B O 1
ATOM 7215 N N . LEU B 1 167 ? 18.656 -6.586 -24.094 1 96.25 167 LEU B N 1
ATOM 7216 C CA . LEU B 1 167 ? 17.594 -5.598 -23.891 1 96.25 167 LEU B CA 1
ATOM 7217 C C . LEU B 1 167 ? 16.859 -5.312 -25.203 1 96.25 167 LEU B C 1
ATOM 7219 O O . LEU B 1 167 ? 17.484 -5.215 -26.266 1 96.25 167 LEU B O 1
ATOM 7223 N N . GLY B 1 168 ? 15.602 -5.203 -25.094 1 97 168 GLY B N 1
ATOM 7224 C CA . GLY B 1 168 ? 14.828 -4.863 -26.266 1 97 168 GLY B CA 1
ATOM 7225 C C . GLY B 1 168 ? 14.492 -6.066 -27.125 1 97 168 GLY B C 1
ATOM 7226 O O . GLY B 1 168 ? 14.383 -7.188 -26.625 1 97 168 GLY B O 1
ATOM 7227 N N . ARG B 1 169 ? 14.219 -5.828 -28.531 1 97.19 169 ARG B N 1
ATOM 7228 C CA . ARG B 1 169 ? 13.758 -6.863 -29.438 1 97.19 169 ARG B CA 1
ATOM 7229 C C . ARG B 1 169 ? 14.875 -7.309 -30.375 1 97.19 169 ARG B C 1
ATOM 7231 O O . ARG B 1 169 ? 15.578 -6.477 -30.953 1 97.19 169 ARG B O 1
ATOM 7238 N N . GLU B 1 170 ? 14.969 -8.617 -30.438 1 98.31 170 GLU B N 1
ATOM 7239 C CA . GLU B 1 170 ? 15.914 -9.172 -31.406 1 98.31 170 GLU B CA 1
ATOM 7240 C C . GLU B 1 170 ? 15.391 -9.031 -32.812 1 98.31 170 GLU B C 1
ATOM 7242 O O . GLU B 1 170 ? 14.18 -8.977 -33.031 1 98.31 170 GLU B O 1
ATOM 7247 N N . ALA B 1 171 ? 16.375 -8.984 -33.75 1 98.25 171 ALA B N 1
ATOM 7248 C CA . ALA B 1 171 ? 15.977 -9.008 -35.125 1 98.25 171 ALA B CA 1
ATOM 7249 C C . ALA B 1 171 ? 15.445 -10.383 -35.531 1 98.25 171 ALA B C 1
ATOM 7251 O O . ALA B 1 171 ? 15.938 -11.406 -35.062 1 98.25 171 ALA B O 1
ATOM 7252 N N . ALA B 1 172 ? 14.523 -10.398 -36.438 1 97.88 172 ALA B N 1
ATOM 7253 C CA . ALA B 1 172 ? 13.867 -11.625 -36.906 1 97.88 172 ALA B CA 1
ATOM 7254 C C . ALA B 1 172 ? 14.898 -12.648 -37.375 1 97.88 172 ALA B C 1
ATOM 7256 O O . ALA B 1 172 ? 14.727 -13.852 -37.125 1 97.88 172 ALA B O 1
ATOM 7257 N N . HIS B 1 173 ? 15.93 -12.219 -38 1 97.56 173 HIS B N 1
ATOM 7258 C CA . HIS B 1 173 ? 16.891 -13.125 -38.625 1 97.56 173 HIS B CA 1
ATOM 7259 C C . HIS B 1 173 ? 17.766 -13.805 -37.562 1 97.56 173 HIS B C 1
ATOM 7261 O O . HIS B 1 173 ? 18.391 -14.828 -37.844 1 97.56 173 HIS B O 1
ATOM 7267 N N . GLU B 1 174 ? 17.844 -13.234 -36.406 1 97.75 174 GLU B N 1
ATOM 7268 C CA . GLU B 1 174 ? 18.719 -13.781 -35.375 1 97.75 174 GLU B CA 1
ATOM 7269 C C . GLU B 1 174 ? 18.281 -15.18 -34.969 1 97.75 174 GLU B C 1
ATOM 7271 O O . GLU B 1 174 ? 19.109 -16.062 -34.781 1 97.75 174 GLU B O 1
ATOM 7276 N N . TYR B 1 175 ? 17 -15.398 -34.781 1 97.75 175 TYR B N 1
ATOM 7277 C CA . TYR B 1 175 ? 16.5 -16.703 -34.375 1 97.75 175 TYR B CA 1
ATOM 7278 C C . TYR B 1 175 ? 15.461 -17.219 -35.344 1 97.75 175 TYR B C 1
ATOM 7280 O O . TYR B 1 175 ? 14.836 -18.266 -35.125 1 97.75 175 TYR B O 1
ATOM 7288 N N . GLY B 1 176 ? 15.258 -16.5 -36.406 1 97.62 176 GLY B N 1
ATOM 7289 C CA . GLY B 1 176 ? 14.219 -16.891 -37.344 1 97.62 176 GLY B CA 1
ATOM 7290 C C . GLY B 1 176 ? 12.82 -16.734 -36.781 1 97.62 176 GLY B C 1
ATOM 7291 O O . GLY B 1 176 ? 11.961 -17.594 -37 1 97.62 176 GLY B O 1
ATOM 7292 N N . GLU B 1 177 ? 12.578 -15.703 -36.031 1 97.56 177 GLU B N 1
ATOM 7293 C CA . GLU B 1 177 ? 11.289 -15.469 -35.375 1 97.56 177 GLU B CA 1
ATOM 7294 C C . GLU B 1 177 ? 10.391 -14.586 -36.219 1 97.56 177 GLU B C 1
ATOM 7296 O O . GLU B 1 177 ? 10.711 -13.422 -36.469 1 97.56 177 GLU B O 1
ATOM 7301 N N . GLU B 1 178 ? 9.25 -15.055 -36.531 1 95.38 178 GLU B N 1
ATOM 7302 C CA . GLU B 1 178 ? 8.297 -14.375 -37.406 1 95.38 178 GLU B CA 1
ATOM 7303 C C . GLU B 1 178 ? 7.828 -13.062 -36.781 1 95.38 178 GLU B C 1
ATOM 7305 O O . GLU B 1 178 ? 7.645 -12.062 -37.5 1 95.38 178 GLU B O 1
ATOM 7310 N N . TRP B 1 179 ? 7.617 -13 -35.469 1 95.69 179 TRP B N 1
ATOM 7311 C CA . TRP B 1 179 ? 7.004 -11.844 -34.812 1 95.69 179 TRP B CA 1
ATOM 7312 C C . TRP B 1 179 ? 8.062 -10.844 -34.375 1 95.69 179 TRP B C 1
ATOM 7314 O O . TRP B 1 179 ? 7.738 -9.758 -33.906 1 95.69 179 TRP B O 1
ATOM 7324 N N . ALA B 1 180 ? 9.344 -11.211 -34.562 1 97.44 180 ALA B N 1
ATOM 7325 C CA . ALA B 1 180 ? 10.406 -10.266 -34.219 1 97.44 180 ALA B CA 1
ATOM 7326 C C . ALA B 1 180 ? 10.539 -9.195 -35.312 1 97.44 180 ALA B C 1
ATOM 7328 O O . ALA B 1 180 ? 10.219 -9.445 -36.469 1 97.44 180 ALA B O 1
ATOM 7329 N N . PRO B 1 181 ? 10.977 -8.062 -34.969 1 97 181 PRO B N 1
ATOM 7330 C CA . PRO B 1 181 ? 11.164 -7.02 -36 1 97 181 PRO B CA 1
ATOM 7331 C C . PRO B 1 181 ? 12.336 -7.309 -36.938 1 97 181 PRO B C 1
ATOM 7333 O O . PRO B 1 181 ? 13.18 -8.156 -36.625 1 97 181 PRO B O 1
ATOM 7336 N N . GLU B 1 182 ? 12.312 -6.574 -38.062 1 97.62 182 GLU B N 1
ATOM 7337 C CA . GLU B 1 182 ? 13.383 -6.746 -39.031 1 97.62 182 GLU B CA 1
ATOM 7338 C C . GLU B 1 182 ? 14.727 -6.301 -38.469 1 97.62 182 GLU B C 1
ATOM 7340 O O . GLU B 1 182 ? 15.758 -6.93 -38.719 1 97.62 182 GLU B O 1
ATOM 7345 N N . ILE B 1 183 ? 14.633 -5.199 -37.719 1 97.75 183 ILE B N 1
ATOM 7346 C CA . ILE B 1 183 ? 15.836 -4.637 -37.125 1 97.75 183 ILE B CA 1
ATOM 7347 C C . ILE B 1 183 ? 15.688 -4.633 -35.594 1 97.75 183 ILE B C 1
ATOM 7349 O O . ILE B 1 183 ? 14.656 -4.211 -35.062 1 97.75 183 ILE B O 1
ATOM 7353 N N . ALA B 1 184 ? 16.781 -5.195 -35 1 97.75 184 ALA B N 1
ATOM 7354 C CA . ALA B 1 184 ? 16.766 -5.191 -33.531 1 97.75 184 ALA B CA 1
ATOM 7355 C C . ALA B 1 184 ? 16.609 -3.775 -33 1 97.75 184 ALA B C 1
ATOM 7357 O O . ALA B 1 184 ? 17.078 -2.811 -33.594 1 97.75 184 ALA B O 1
ATOM 7358 N N . ASP B 1 185 ? 15.945 -3.58 -31.844 1 97.31 185 ASP B N 1
ATOM 7359 C CA . ASP B 1 185 ? 15.781 -2.277 -31.203 1 97.31 185 ASP B CA 1
ATOM 7360 C C . ASP B 1 185 ? 15.734 -2.414 -29.672 1 97.31 185 ASP B C 1
ATOM 7362 O O . ASP B 1 185 ? 16.031 -3.484 -29.141 1 97.31 185 ASP B O 1
ATOM 7366 N N . GLN B 1 186 ? 15.43 -1.278 -28.969 1 96.38 186 GLN B N 1
ATOM 7367 C CA . GLN B 1 186 ? 15.484 -1.26 -27.516 1 96.38 186 GLN B CA 1
ATOM 7368 C C . GLN B 1 186 ? 14.078 -1.178 -26.906 1 96.38 186 GLN B C 1
ATOM 7370 O O . GLN B 1 186 ? 13.922 -0.838 -25.734 1 96.38 186 GLN B O 1
ATOM 7375 N N . ILE B 1 187 ? 13.055 -1.489 -27.734 1 96.56 187 ILE B N 1
ATOM 7376 C CA . ILE B 1 187 ? 11.672 -1.406 -27.281 1 96.56 187 ILE B CA 1
ATOM 7377 C C . ILE B 1 187 ? 11.352 -2.6 -26.375 1 96.56 187 ILE B C 1
ATOM 7379 O O . ILE B 1 187 ? 11.734 -3.732 -26.688 1 96.56 187 ILE B O 1
ATOM 7383 N N . THR B 1 188 ? 10.758 -2.365 -25.203 1 96 188 THR B N 1
ATOM 7384 C CA . THR B 1 188 ? 10.32 -3.395 -24.281 1 96 188 THR B CA 1
ATOM 7385 C C . THR B 1 188 ? 8.812 -3.34 -24.078 1 96 188 THR B C 1
ATOM 7387 O O . THR B 1 188 ? 8.141 -2.467 -24.625 1 96 188 THR B O 1
ATOM 7390 N N . LEU B 1 189 ? 8.281 -4.332 -23.391 1 94.94 189 LEU B N 1
ATOM 7391 C CA . LEU B 1 189 ? 6.922 -4.203 -22.891 1 94.94 189 LEU B CA 1
ATOM 7392 C C . LEU B 1 189 ? 6.84 -3.135 -21.797 1 94.94 189 LEU B C 1
ATOM 7394 O O . LEU B 1 189 ? 7.809 -2.91 -21.062 1 94.94 189 LEU B O 1
ATOM 7398 N N . GLY B 1 190 ? 5.742 -2.471 -21.703 1 94.06 190 GLY B N 1
ATOM 7399 C CA . GLY B 1 190 ? 5.598 -1.349 -20.797 1 94.06 190 GLY B CA 1
ATOM 7400 C C . GLY B 1 190 ? 5.332 -1.775 -19.359 1 94.06 190 GLY B C 1
ATOM 7401 O O . GLY B 1 190 ? 5.637 -2.906 -18.969 1 94.06 190 GLY B O 1
ATOM 7402 N N . SER B 1 191 ? 4.977 -0.844 -18.516 1 95.94 191 SER B N 1
ATOM 7403 C CA . SER B 1 191 ? 4.586 -1.062 -17.125 1 95.94 191 SER B CA 1
ATOM 7404 C C . SER B 1 191 ? 3.1 -0.788 -16.922 1 95.94 191 SER B C 1
ATOM 7406 O O . SER B 1 191 ? 2.488 -0.047 -17.688 1 95.94 191 SER B O 1
ATOM 7408 N N . THR B 1 192 ? 2.602 -1.476 -15.922 1 96 192 THR B N 1
ATOM 7409 C CA . THR B 1 192 ? 1.18 -1.335 -15.625 1 96 192 THR B CA 1
ATOM 7410 C C . THR B 1 192 ? 0.971 -0.756 -14.227 1 96 192 THR B C 1
ATOM 7412 O O . THR B 1 192 ? 1.782 -0.984 -13.328 1 96 192 THR B O 1
ATOM 7415 N N . LEU B 1 193 ? -0.018 0.07 -14.07 1 96.38 193 LEU B N 1
ATOM 7416 C CA . LEU B 1 193 ? -0.542 0.512 -12.781 1 96.38 193 LEU B CA 1
ATOM 7417 C C . LEU B 1 193 ? -2.049 0.294 -12.703 1 96.38 193 LEU B C 1
ATOM 7419 O O . LEU B 1 193 ? -2.768 0.544 -13.68 1 96.38 193 LEU B O 1
ATOM 7423 N N . LEU B 1 194 ? -2.484 -0.201 -11.539 1 96.44 194 LEU B N 1
ATOM 7424 C CA . LEU B 1 194 ? -3.9 -0.53 -11.414 1 96.44 194 LEU B CA 1
ATOM 7425 C C . LEU B 1 194 ? -4.547 0.288 -10.297 1 96.44 194 LEU B C 1
ATOM 7427 O O . LEU B 1 194 ? -3.854 0.965 -9.539 1 96.44 194 LEU B O 1
ATOM 7431 N N . PHE B 1 195 ? -5.875 0.278 -10.258 1 96.25 195 PHE B N 1
ATOM 7432 C CA . PHE B 1 195 ? -6.637 0.893 -9.18 1 96.25 195 PHE B CA 1
ATOM 7433 C C . PHE B 1 195 ? -7.91 0.103 -8.898 1 96.25 195 PHE B C 1
ATOM 7435 O O . PHE B 1 195 ? -8.359 -0.678 -9.742 1 96.25 195 PHE B O 1
ATOM 7442 N N . TYR B 1 196 ? -8.398 0.157 -7.699 1 94.94 196 TYR B N 1
ATOM 7443 C CA . TYR B 1 196 ? -9.633 -0.488 -7.258 1 94.94 196 TYR B CA 1
ATOM 7444 C C . TYR B 1 196 ? -10.672 0.548 -6.852 1 94.94 196 TYR B C 1
ATOM 7446 O O . TYR B 1 196 ? -10.328 1.631 -6.375 1 94.94 196 TYR B O 1
ATOM 7454 N N . THR B 1 197 ? -11.938 0.273 -7.055 1 93.75 197 THR B N 1
ATOM 7455 C CA . THR B 1 197 ? -13.055 1.132 -6.672 1 93.75 197 THR B CA 1
ATOM 7456 C C . THR B 1 197 ? -14 0.403 -5.719 1 93.75 197 THR B C 1
ATOM 7458 O O . THR B 1 197 ? -13.922 -0.819 -5.578 1 93.75 197 THR B O 1
ATOM 7461 N N . GLN B 1 198 ? -14.75 1.1 -4.957 1 91.19 198 GLN B N 1
ATOM 7462 C CA . GLN B 1 198 ? -15.75 0.525 -4.066 1 91.19 198 GLN B CA 1
ATOM 7463 C C . GLN B 1 198 ? -17.016 1.39 -4.023 1 91.19 198 GLN B C 1
ATOM 7465 O O . GLN B 1 198 ? -16.984 2.559 -4.418 1 91.19 198 GLN B O 1
ATOM 7470 N N . ASP B 1 199 ? -18.109 0.77 -3.621 1 92.12 199 ASP B N 1
ATOM 7471 C CA . ASP B 1 199 ? -19.359 1.492 -3.363 1 92.12 199 ASP B CA 1
ATOM 7472 C C . ASP B 1 199 ? -19.422 1.974 -1.914 1 92.12 199 ASP B C 1
ATOM 7474 O O . ASP B 1 199 ? -19.422 1.163 -0.985 1 92.12 199 ASP B O 1
ATOM 7478 N N . ALA B 1 200 ? -19.469 3.266 -1.725 1 90.19 200 ALA B N 1
ATOM 7479 C CA . ALA B 1 200 ? -19.5 3.842 -0.383 1 90.19 200 ALA B CA 1
ATOM 7480 C C . ALA B 1 200 ? -20.906 3.793 0.205 1 90.19 200 ALA B C 1
ATOM 7482 O O . ALA B 1 200 ? -21.094 3.973 1.411 1 90.19 200 ALA B O 1
ATOM 7483 N N . GLY B 1 201 ? -21.875 3.461 -0.569 1 90.12 201 GLY B N 1
ATOM 7484 C CA . GLY B 1 201 ? -23.25 3.4 -0.105 1 90.12 201 GLY B CA 1
ATOM 7485 C C . GLY B 1 201 ? -23.906 4.766 0.008 1 90.12 201 GLY B C 1
ATOM 7486 O O . GLY B 1 201 ? -25.094 4.867 0.3 1 90.12 201 GLY B O 1
ATOM 7487 N N . ARG B 1 202 ? -23.156 5.848 -0.212 1 92.62 202 ARG B N 1
ATOM 7488 C CA . ARG B 1 202 ? -23.625 7.234 -0.227 1 92.62 202 ARG B CA 1
ATOM 7489 C C . ARG B 1 202 ? -22.875 8.047 -1.281 1 92.62 202 ARG B C 1
ATOM 7491 O O . ARG B 1 202 ? -21.781 7.664 -1.701 1 92.62 202 ARG B O 1
ATOM 7498 N N . PRO B 1 203 ? -23.469 9.117 -1.699 1 94.44 203 PRO B N 1
ATOM 7499 C CA . PRO B 1 203 ? -22.781 9.922 -2.711 1 94.44 203 PRO B CA 1
ATOM 7500 C C . PRO B 1 203 ? -21.422 10.445 -2.227 1 94.44 203 PRO B C 1
ATOM 7502 O O . PRO B 1 203 ? -21.312 10.922 -1.095 1 94.44 203 PRO B O 1
ATOM 7505 N N . VAL B 1 204 ? -20.422 10.289 -3.064 1 94.38 204 VAL B N 1
ATOM 7506 C CA . VAL B 1 204 ? -19.078 10.789 -2.807 1 94.38 204 VAL B CA 1
ATOM 7507 C C . VAL B 1 204 ? -18.594 11.594 -4.008 1 94.38 204 VAL B C 1
ATOM 7509 O O . VAL B 1 204 ? -18.562 11.094 -5.133 1 94.38 204 VAL B O 1
ATOM 7512 N N . ARG B 1 205 ? -18.172 12.836 -3.758 1 93.81 205 ARG B N 1
ATOM 7513 C CA . ARG B 1 205 ? -17.656 13.688 -4.824 1 93.81 205 ARG B CA 1
ATOM 7514 C C . ARG B 1 205 ? -16.188 13.359 -5.105 1 93.81 205 ARG B C 1
ATOM 7516 O O . ARG B 1 205 ? -15.477 12.867 -4.23 1 93.81 205 ARG B O 1
ATOM 7523 N N . PHE B 1 206 ? -15.844 13.656 -6.426 1 96.62 206 PHE B N 1
ATOM 7524 C CA . PHE B 1 206 ? -14.438 13.531 -6.789 1 96.62 206 PHE B CA 1
ATOM 7525 C C . PHE B 1 206 ? -13.953 14.781 -7.508 1 96.62 206 PHE B C 1
ATOM 7527 O O . PHE B 1 206 ? -14.5 15.156 -8.547 1 96.62 206 PHE B O 1
ATOM 7534 N N . VAL B 1 207 ? -12.953 15.383 -6.848 1 96.69 207 VAL B N 1
ATOM 7535 C CA . VAL B 1 207 ? -12.258 16.5 -7.473 1 96.69 207 VAL B CA 1
ATOM 7536 C C . VAL B 1 207 ? -10.922 16.016 -8.047 1 96.69 207 VAL B C 1
ATOM 7538 O O . VAL B 1 207 ? -10 15.688 -7.301 1 96.69 207 VAL B O 1
ATOM 7541 N N . PRO B 1 208 ? -10.82 15.992 -9.398 1 96.88 208 PRO B N 1
ATOM 7542 C CA . PRO B 1 208 ? -9.578 15.477 -9.977 1 96.88 208 PRO B CA 1
ATOM 7543 C C . PRO B 1 208 ? -8.375 16.375 -9.695 1 96.88 208 PRO B C 1
ATOM 7545 O O . PRO B 1 208 ? -8.523 17.594 -9.625 1 96.88 208 PRO B O 1
ATOM 7548 N N . PRO B 1 209 ? -7.238 15.773 -9.539 1 96.94 209 PRO B N 1
ATOM 7549 C CA . PRO B 1 209 ? -6.039 16.609 -9.445 1 96.94 209 PRO B CA 1
ATOM 7550 C C . PRO B 1 209 ? -5.723 17.328 -10.75 1 96.94 209 PRO B C 1
ATOM 7552 O O . PRO B 1 209 ? -6.211 16.938 -11.812 1 96.94 209 PRO B O 1
ATOM 7555 N N . SER B 1 210 ? -4.863 18.328 -10.625 1 95.81 210 SER B N 1
ATOM 7556 C CA . SER B 1 210 ? -4.559 19.172 -11.766 1 95.81 210 SER B CA 1
ATOM 7557 C C . SER B 1 210 ? -3.812 18.406 -12.852 1 95.81 210 SER B C 1
ATOM 7559 O O . SER B 1 210 ? -3.855 18.766 -14.023 1 95.81 210 SER B O 1
ATOM 7561 N N . PHE B 1 211 ? -3.189 17.281 -12.477 1 96.25 211 PHE B N 1
ATOM 7562 C CA . PHE B 1 211 ? -2.361 16.562 -13.438 1 96.25 211 PHE B CA 1
ATOM 7563 C C . PHE B 1 211 ? -3.135 15.406 -14.062 1 96.25 211 PHE B C 1
ATOM 7565 O O . PHE B 1 211 ? -2.584 14.641 -14.852 1 96.25 211 PHE B O 1
ATOM 7572 N N . ALA B 1 212 ? -4.398 15.219 -13.648 1 97.56 212 ALA B N 1
ATOM 7573 C CA . ALA B 1 212 ? -5.219 14.188 -14.273 1 97.56 212 ALA B CA 1
ATOM 7574 C C . ALA B 1 212 ? -5.363 14.445 -15.773 1 97.56 212 ALA B C 1
ATOM 7576 O O . ALA B 1 212 ? -5.652 15.57 -16.188 1 97.56 212 ALA B O 1
ATOM 7577 N N . LYS B 1 213 ? -5.152 13.43 -16.5 1 96.69 213 LYS B N 1
ATOM 7578 C CA . LYS B 1 213 ? -5.277 13.547 -17.953 1 96.69 213 LYS B CA 1
ATOM 7579 C C . LYS B 1 213 ? -6.742 13.562 -18.375 1 96.69 213 LYS B C 1
ATOM 7581 O O . LYS B 1 213 ? -7.559 12.812 -17.844 1 96.69 213 LYS B O 1
ATOM 7586 N N . ASN B 1 214 ? -7.102 14.461 -19.359 1 96.31 214 ASN B N 1
ATOM 7587 C CA . ASN B 1 214 ? -8.414 14.359 -20 1 96.31 214 ASN B CA 1
ATOM 7588 C C . ASN B 1 214 ? -8.477 13.195 -20.984 1 96.31 214 ASN B C 1
ATOM 7590 O O . ASN B 1 214 ? -8.094 13.344 -22.141 1 96.31 214 ASN B O 1
ATOM 7594 N N . ILE B 1 215 ? -9.016 12.133 -20.547 1 93.44 215 ILE B N 1
ATOM 7595 C CA . ILE B 1 215 ? -8.914 10.898 -21.328 1 93.44 215 ILE B CA 1
ATOM 7596 C C . ILE B 1 215 ? -9.766 11.016 -22.594 1 93.44 215 ILE B C 1
ATOM 7598 O O . ILE B 1 215 ? -9.57 10.258 -23.547 1 93.44 215 ILE B O 1
ATOM 7602 N N . GLU B 1 216 ? -10.742 11.945 -22.562 1 92.56 216 GLU B N 1
ATOM 7603 C CA . GLU B 1 216 ? -11.57 12.148 -23.75 1 92.56 216 GLU B CA 1
ATOM 7604 C C . GLU B 1 216 ? -10.734 12.656 -24.922 1 92.56 216 GLU B C 1
ATOM 7606 O O . GLU B 1 216 ? -11.156 12.539 -26.078 1 92.56 216 GLU B O 1
ATOM 7611 N N . GLU B 1 217 ? -9.617 13.18 -24.594 1 93.12 217 GLU B N 1
ATOM 7612 C CA . GLU B 1 217 ? -8.719 13.672 -25.625 1 93.12 217 GLU B CA 1
ATOM 7613 C C . GLU B 1 217 ? -7.742 12.594 -26.062 1 93.12 217 GLU B C 1
ATOM 7615 O O . GLU B 1 217 ? -6.789 12.867 -26.797 1 93.12 217 GLU B O 1
ATOM 7620 N N . THR B 1 218 ? -7.902 11.375 -25.578 1 90.94 218 THR B N 1
ATOM 7621 C CA . THR B 1 218 ? -7.082 10.219 -25.906 1 90.94 218 THR B CA 1
ATOM 7622 C C . THR B 1 218 ? -7.926 9.133 -26.578 1 90.94 218 THR B C 1
ATOM 7624 O O . THR B 1 218 ? -9.156 9.188 -26.547 1 90.94 218 THR B O 1
ATOM 7627 N N . PRO B 1 219 ? -7.336 8.125 -27.156 1 89.12 219 PRO B N 1
ATOM 7628 C CA . PRO B 1 219 ? -8.086 7.027 -27.766 1 89.12 219 PRO B CA 1
ATOM 7629 C C . PRO B 1 219 ? -8.688 6.078 -26.734 1 89.12 219 PRO B C 1
ATOM 7631 O O . PRO B 1 219 ? -9.445 5.172 -27.078 1 89.12 219 PRO B O 1
ATOM 7634 N N . ILE B 1 220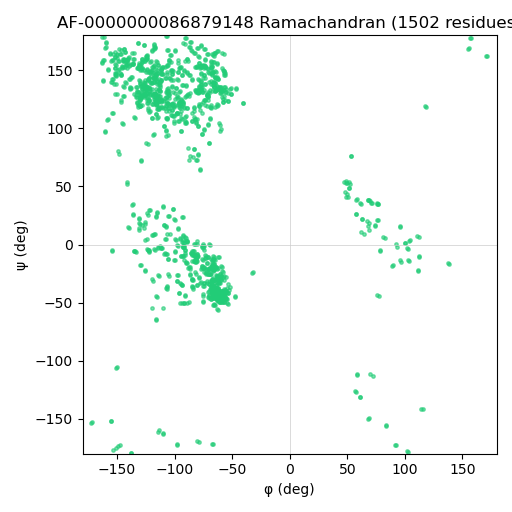 ? -8.5 6.262 -25.516 1 88.38 220 ILE B N 1
ATOM 7635 C CA . ILE B 1 220 ? -8.75 5.281 -24.453 1 88.38 220 ILE B CA 1
ATOM 7636 C C . ILE B 1 220 ? -10.25 5.008 -24.359 1 88.38 220 ILE B C 1
ATOM 7638 O O . ILE B 1 220 ? -10.68 3.854 -24.375 1 88.38 220 ILE B O 1
ATOM 7642 N N . PRO B 1 221 ? -11.094 6.062 -24.375 1 84 221 PRO B N 1
ATOM 7643 C CA . PRO B 1 221 ? -12.523 5.781 -24.188 1 84 221 PRO B CA 1
ATOM 7644 C C . PRO B 1 221 ? -13.125 5.008 -25.359 1 84 221 PRO B C 1
ATOM 7646 O O . PRO B 1 221 ? -14.148 4.328 -25.188 1 84 221 PRO B O 1
ATOM 7649 N N . ILE B 1 222 ? -12.406 5.062 -26.453 1 78.62 222 ILE B N 1
ATOM 7650 C CA . ILE B 1 222 ? -12.938 4.434 -27.656 1 78.62 222 ILE B CA 1
ATOM 7651 C C . ILE B 1 222 ? -12.391 3.016 -27.781 1 78.62 222 ILE B C 1
ATOM 7653 O O . ILE B 1 222 ? -13.117 2.096 -28.172 1 78.62 222 ILE B O 1
ATOM 7657 N N . LYS B 1 223 ? -11.234 2.809 -27.375 1 74.88 223 LYS B N 1
ATOM 7658 C CA . LYS B 1 223 ? -10.531 1.573 -27.719 1 74.88 223 LYS B CA 1
ATOM 7659 C C . LYS B 1 223 ? -10.453 0.642 -26.5 1 74.88 223 LYS B C 1
ATOM 7661 O O . LYS B 1 223 ? -10.117 -0.536 -26.641 1 74.88 223 LYS B O 1
ATOM 7666 N N . ARG B 1 224 ? -10.867 1.185 -25.391 1 78.69 224 ARG B N 1
ATOM 7667 C CA . ARG B 1 224 ? -10.734 0.399 -24.172 1 78.69 224 ARG B CA 1
ATOM 7668 C C . ARG B 1 224 ? -12.07 0.296 -23.438 1 78.69 224 ARG B C 1
ATOM 7670 O O . ARG B 1 224 ? -12.977 1.104 -23.672 1 78.69 224 ARG B O 1
ATOM 7677 N N . VAL B 1 225 ? -12.148 -0.755 -22.609 1 79.38 225 VAL B N 1
ATOM 7678 C CA . VAL B 1 225 ? -13.383 -1.012 -21.875 1 79.38 225 VAL B CA 1
ATOM 7679 C C . VAL B 1 225 ? -13.336 -0.318 -20.516 1 79.38 225 VAL B C 1
ATOM 7681 O O . VAL B 1 225 ? -12.461 -0.599 -19.703 1 79.38 225 VAL B O 1
ATOM 7684 N N . ILE B 1 226 ? -14.25 0.599 -20.297 1 81.88 226 ILE B N 1
ATOM 7685 C CA . ILE B 1 226 ? -14.398 1.293 -19.031 1 81.88 226 ILE B CA 1
ATOM 7686 C C . ILE B 1 226 ? -15.812 1.101 -18.484 1 81.88 226 ILE B C 1
ATOM 7688 O O . ILE B 1 226 ? -16.781 1.38 -19.188 1 81.88 226 ILE B O 1
ATOM 7692 N N . ARG B 1 227 ? -16.016 0.469 -17.391 1 82.62 227 ARG B N 1
ATOM 7693 C CA . ARG B 1 227 ? -17.312 0.261 -16.75 1 82.62 227 ARG B CA 1
ATOM 7694 C C . ARG B 1 227 ? -17.297 0.71 -15.297 1 82.62 227 ARG B C 1
ATOM 7696 O O . ARG B 1 227 ? -16.266 0.634 -14.633 1 82.62 227 ARG B O 1
ATOM 7703 N N . SER B 1 228 ? -18.578 1.11 -14.992 1 79.94 228 SER B N 1
ATOM 7704 C CA . SER B 1 228 ? -18.734 1.444 -13.578 1 79.94 228 SER B CA 1
ATOM 7705 C C . SER B 1 228 ? -18.609 0.202 -12.703 1 79.94 228 SER B C 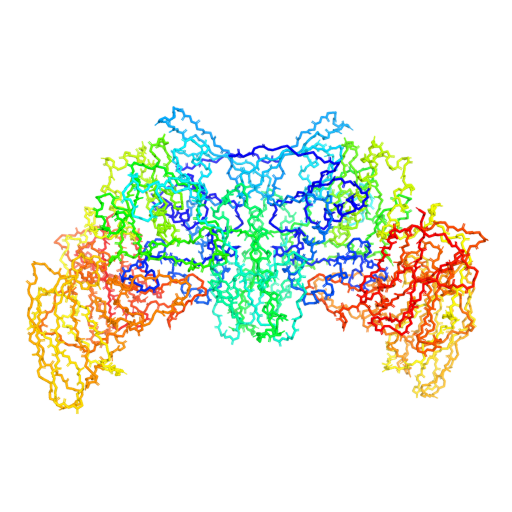1
ATOM 7707 O O . SER B 1 228 ? -19.109 -0.869 -13.062 1 79.94 228 SER B O 1
ATOM 7709 N N . GLY B 1 229 ? -17.641 0.126 -11.805 1 79.62 229 GLY B N 1
ATOM 7710 C CA . GLY B 1 229 ? -17.5 -0.999 -10.898 1 79.62 229 GLY B CA 1
ATOM 7711 C C . GLY B 1 229 ? -16.281 -1.85 -11.172 1 79.62 229 GLY B C 1
ATOM 7712 O O . GLY B 1 229 ? -15.883 -2.664 -10.336 1 79.62 229 GLY B O 1
ATOM 7713 N N . ASP B 1 230 ? -15.836 -1.706 -12.438 1 82.62 230 ASP B N 1
ATOM 7714 C CA . ASP B 1 230 ? -14.602 -2.436 -12.734 1 82.62 230 ASP B CA 1
ATOM 7715 C C . ASP B 1 230 ? -13.484 -2.045 -11.766 1 82.62 230 ASP B C 1
ATOM 7717 O O . ASP B 1 230 ? -13.477 -0.932 -11.234 1 82.62 230 ASP B O 1
ATOM 7721 N N . SER B 1 231 ? -12.648 -3.09 -11.477 1 86 231 SER B N 1
ATOM 7722 C CA . SER B 1 231 ? -11.539 -2.895 -10.555 1 86 231 SER B CA 1
ATOM 7723 C C . SER B 1 231 ? -10.367 -3.803 -10.906 1 86 231 SER B C 1
ATOM 7725 O O . SER B 1 231 ? -10.555 -4.875 -11.484 1 86 231 SER B O 1
ATOM 7727 N N . GLY B 1 232 ? -9.219 -3.254 -10.562 1 88.69 232 GLY B N 1
ATOM 7728 C CA . GLY B 1 232 ? -8.031 -4.09 -10.586 1 88.69 232 GLY B CA 1
ATOM 7729 C C . GLY B 1 232 ? -7.758 -4.699 -11.953 1 88.69 232 GLY B C 1
ATOM 7730 O O . GLY B 1 232 ? -7.613 -3.982 -12.938 1 88.69 232 GLY B O 1
ATOM 7731 N N . CYS B 1 233 ? -7.91 -5.977 -12.047 1 84.38 233 CYS B N 1
ATOM 7732 C CA . CYS B 1 233 ? -7.48 -6.758 -13.203 1 84.38 233 CYS B CA 1
ATOM 7733 C C . CYS B 1 233 ? -8.289 -6.391 -14.445 1 84.38 233 CYS B C 1
ATOM 7735 O O . CYS B 1 233 ? -7.844 -6.621 -15.57 1 84.38 233 CYS B O 1
ATOM 7737 N N . HIS B 1 234 ? -9.414 -5.734 -14.312 1 85.69 234 HIS B N 1
ATOM 7738 C CA . HIS B 1 234 ? -10.219 -5.293 -15.445 1 85.69 234 HIS B CA 1
ATOM 7739 C C . HIS B 1 234 ? -9.492 -4.215 -16.25 1 85.69 234 HIS B C 1
ATOM 7741 O O . HIS B 1 234 ? -9.789 -4.004 -17.422 1 85.69 234 HIS B O 1
ATOM 7747 N N . TYR B 1 235 ? -8.531 -3.627 -15.578 1 87.38 235 TYR B N 1
ATOM 7748 C CA . TYR B 1 235 ? -7.828 -2.51 -16.203 1 87.38 235 TYR B CA 1
ATOM 7749 C C . TYR B 1 235 ? -6.402 -2.9 -16.562 1 87.38 235 TYR B C 1
ATOM 7751 O O . TYR B 1 235 ? -5.5 -2.062 -16.562 1 87.38 235 TYR B O 1
ATOM 7759 N N . TRP B 1 236 ? -6.184 -4.141 -16.922 1 84.19 236 TRP B N 1
ATOM 7760 C CA . TRP B 1 236 ? -4.863 -4.668 -17.234 1 84.19 236 TRP B CA 1
ATOM 7761 C C . TRP B 1 236 ? -4.234 -3.898 -18.391 1 84.19 236 TRP B C 1
ATOM 7763 O O . TRP B 1 236 ? -3.012 -3.896 -18.547 1 84.19 236 TRP B O 1
ATOM 7773 N N . TRP B 1 237 ? -5.039 -3.197 -19.156 1 88.44 237 TRP B N 1
ATOM 7774 C CA . TRP B 1 237 ? -4.578 -2.527 -20.375 1 88.44 237 TRP B CA 1
ATOM 7775 C C . TRP B 1 237 ? -3.998 -1.155 -20.047 1 88.44 237 TRP B C 1
ATOM 7777 O O . TRP B 1 237 ? -3.451 -0.485 -20.938 1 88.44 237 TRP B O 1
ATOM 7787 N N . ILE B 1 238 ? -4.156 -0.734 -18.812 1 93.19 238 ILE B N 1
ATOM 7788 C CA . ILE B 1 238 ? -3.471 0.494 -18.422 1 93.19 238 ILE B CA 1
ATOM 7789 C C . ILE B 1 238 ? -1.967 0.244 -18.344 1 93.19 238 ILE B C 1
ATOM 7791 O O . ILE B 1 238 ? -1.441 -0.102 -17.281 1 93.19 238 ILE B O 1
ATOM 7795 N N . GLU B 1 239 ? -1.332 0.386 -19.422 1 94.44 239 GLU B N 1
ATOM 7796 C CA . GLU B 1 239 ? 0.086 0.094 -19.609 1 94.44 239 GLU B CA 1
ATOM 7797 C C . GLU B 1 239 ? 0.758 1.159 -20.469 1 94.44 239 GLU B C 1
ATOM 7799 O O . GLU B 1 239 ? 0.156 1.671 -21.422 1 94.44 239 GLU B O 1
ATOM 7804 N N . TRP B 1 240 ? 2.006 1.505 -20.125 1 95.5 240 TRP B N 1
ATOM 7805 C CA . TRP B 1 240 ? 2.76 2.482 -20.906 1 95.5 240 TRP B CA 1
ATOM 7806 C C . TRP B 1 240 ? 4.254 2.375 -20.625 1 95.5 240 TRP B C 1
ATOM 7808 O O . TRP B 1 240 ? 4.656 1.757 -19.641 1 95.5 240 TRP B O 1
ATOM 7818 N N . GLY B 1 241 ? 5.109 2.881 -21.562 1 94.81 241 GLY B N 1
ATOM 7819 C CA . GLY B 1 241 ? 6.523 3.061 -21.297 1 94.81 241 GLY B CA 1
ATOM 7820 C C . GLY B 1 241 ? 7.406 2.113 -22.078 1 94.81 241 GLY B C 1
ATOM 7821 O O . GLY B 1 241 ? 8.625 2.078 -21.875 1 94.81 241 GLY B O 1
ATOM 7822 N N . GLY B 1 242 ? 6.84 1.371 -22.984 1 93.81 242 GLY B N 1
ATOM 7823 C CA . GLY B 1 242 ? 7.613 0.409 -23.766 1 93.81 242 GLY B CA 1
ATOM 7824 C C . GLY B 1 242 ? 8.664 1.058 -24.641 1 93.81 242 GLY B C 1
ATOM 7825 O O . GLY B 1 242 ? 9.68 0.44 -24.969 1 93.81 242 GLY B O 1
ATOM 7826 N N . GLU B 1 243 ? 8.445 2.297 -25.031 1 96.06 243 GLU B N 1
ATOM 7827 C CA . GLU B 1 243 ? 9.359 3.033 -25.906 1 96.06 243 GLU B CA 1
ATOM 7828 C C . GLU B 1 243 ? 10.359 3.844 -25.078 1 96.06 243 GLU B C 1
ATOM 7830 O O . GLU B 1 243 ? 11.227 4.52 -25.641 1 96.06 243 GLU B O 1
ATOM 7835 N N . LEU B 1 244 ? 10.211 3.783 -23.812 1 96.44 244 LEU B N 1
ATOM 7836 C CA . LEU B 1 244 ? 11.125 4.441 -22.875 1 96.44 244 LEU B CA 1
ATOM 7837 C C . LEU B 1 244 ? 12.023 3.424 -22.188 1 96.44 244 LEU B C 1
ATOM 7839 O O . LEU B 1 244 ? 11.867 2.217 -22.375 1 96.44 244 LEU B O 1
ATOM 7843 N N . ASP B 1 245 ? 13.078 3.984 -21.516 1 96.06 245 ASP B N 1
ATOM 7844 C CA . ASP B 1 245 ? 13.828 3.1 -20.625 1 96.06 245 ASP B CA 1
ATOM 7845 C C . ASP B 1 245 ? 13.008 2.754 -19.391 1 96.06 245 ASP B C 1
ATOM 7847 O O . ASP B 1 245 ? 12.969 3.525 -18.422 1 96.06 245 ASP B O 1
ATOM 7851 N N . THR B 1 246 ? 12.477 1.573 -19.375 1 94.06 246 THR B N 1
ATOM 7852 C CA . THR B 1 246 ? 11.477 1.162 -18.391 1 94.06 246 THR B CA 1
ATOM 7853 C C . THR B 1 246 ? 12.039 1.276 -16.984 1 94.06 246 THR B C 1
ATOM 7855 O O . THR B 1 246 ? 11.289 1.516 -16.031 1 94.06 246 THR B O 1
ATOM 7858 N N . VAL B 1 247 ? 13.383 1.112 -16.781 1 95.69 247 VAL B N 1
ATOM 7859 C CA . VAL B 1 247 ? 13.977 1.159 -15.445 1 95.69 247 VAL B CA 1
ATOM 7860 C C . VAL B 1 247 ? 14.43 2.584 -15.133 1 95.69 247 VAL B C 1
ATOM 7862 O O . VAL B 1 247 ? 13.984 3.18 -14.148 1 95.69 247 VAL B O 1
ATOM 7865 N N . HIS B 1 248 ? 15.172 3.252 -15.969 1 96.06 248 HIS B N 1
ATOM 7866 C CA . HIS B 1 248 ? 15.758 4.555 -15.664 1 96.06 248 HIS B CA 1
ATOM 7867 C C . HIS B 1 248 ? 14.711 5.66 -15.75 1 96.06 248 HIS B C 1
ATOM 7869 O O . HIS B 1 248 ? 14.883 6.73 -15.164 1 96.06 248 HIS B O 1
ATOM 7875 N N . GLN B 1 249 ? 13.578 5.402 -16.422 1 96.56 249 GLN B N 1
ATOM 7876 C CA . GLN B 1 249 ? 12.508 6.387 -16.516 1 96.56 249 GLN B CA 1
ATOM 7877 C C . GLN B 1 249 ? 11.242 5.891 -15.805 1 96.56 249 GLN B C 1
ATOM 7879 O O . GLN B 1 249 ? 10.133 6.277 -16.172 1 96.56 249 GLN B O 1
ATOM 7884 N N . ASN B 1 250 ? 11.477 5.039 -14.805 1 96.75 250 ASN B N 1
ATOM 7885 C CA . ASN B 1 250 ? 10.406 4.434 -14.023 1 96.75 250 ASN B CA 1
ATOM 7886 C C . ASN B 1 250 ? 9.492 5.492 -13.414 1 96.75 250 ASN B C 1
ATOM 7888 O O . ASN B 1 250 ? 8.266 5.332 -13.398 1 96.75 250 ASN B O 1
ATOM 7892 N N . GLU B 1 251 ? 10 6.609 -12.875 1 96.56 251 GLU B N 1
ATOM 7893 C CA . GLU B 1 251 ? 9.219 7.656 -12.227 1 96.56 251 GLU B CA 1
ATOM 7894 C C . GLU B 1 251 ? 8.344 8.391 -13.234 1 96.56 251 GLU B C 1
ATOM 7896 O O . GLU B 1 251 ? 7.188 8.703 -12.953 1 96.56 251 GLU B O 1
ATOM 7901 N N . ARG B 1 252 ? 8.93 8.656 -14.367 1 96.94 252 ARG B N 1
ATOM 7902 C CA . ARG B 1 252 ? 8.164 9.297 -15.438 1 96.94 252 ARG B CA 1
ATOM 7903 C C . ARG B 1 252 ? 6.992 8.414 -15.875 1 96.94 252 ARG B C 1
ATOM 7905 O O . ARG B 1 252 ? 5.887 8.914 -16.094 1 96.94 252 ARG B O 1
ATOM 7912 N N . ILE B 1 253 ? 7.293 7.145 -16.047 1 97.44 253 ILE B N 1
ATOM 7913 C CA . ILE B 1 253 ? 6.27 6.188 -16.453 1 97.44 253 ILE B CA 1
ATOM 7914 C C . ILE B 1 253 ? 5.156 6.141 -15.406 1 97.44 253 ILE B C 1
ATOM 7916 O O . ILE B 1 253 ? 3.973 6.191 -15.742 1 97.44 253 ILE B O 1
ATOM 7920 N N . ARG B 1 254 ? 5.508 6.062 -14.133 1 97.69 254 ARG B N 1
ATOM 7921 C CA . ARG B 1 254 ? 4.535 6.07 -13.047 1 97.69 254 ARG B CA 1
ATOM 7922 C C . ARG B 1 254 ? 3.648 7.312 -13.117 1 97.69 254 ARG B C 1
ATOM 7924 O O . ARG B 1 254 ? 2.424 7.215 -12.992 1 97.69 254 ARG B O 1
ATOM 7931 N N . ASP B 1 255 ? 4.254 8.484 -13.297 1 97.75 255 ASP B N 1
ATOM 7932 C CA . ASP B 1 255 ? 3.52 9.75 -13.305 1 97.75 255 ASP B CA 1
ATOM 7933 C C . ASP B 1 255 ? 2.506 9.781 -14.445 1 97.75 255 ASP B C 1
ATOM 7935 O O . ASP B 1 255 ? 1.392 10.289 -14.273 1 97.75 255 ASP B O 1
ATOM 7939 N N . GLU B 1 256 ? 2.957 9.273 -15.578 1 97.5 256 GLU B N 1
ATOM 7940 C CA . GLU B 1 256 ? 2.031 9.219 -16.703 1 97.5 256 GLU B CA 1
ATOM 7941 C C . GLU B 1 256 ? 0.875 8.266 -16.422 1 97.5 256 GLU B C 1
ATOM 7943 O O . GLU B 1 256 ? -0.281 8.57 -16.719 1 97.5 256 GLU B O 1
ATOM 7948 N N . LEU B 1 257 ? 1.173 7.125 -15.914 1 97.69 257 LEU B N 1
ATOM 7949 C CA . LEU B 1 257 ? 0.141 6.156 -15.562 1 97.69 257 LEU B CA 1
ATOM 7950 C C . LEU B 1 257 ? -0.819 6.73 -14.531 1 97.69 257 LEU B C 1
ATOM 7952 O O . LEU B 1 257 ? -2.033 6.531 -14.625 1 97.69 257 LEU B O 1
ATOM 7956 N N . TRP B 1 258 ? -0.323 7.48 -13.5 1 97.75 258 TRP B N 1
ATOM 7957 C CA . TRP B 1 258 ? -1.155 8.164 -12.516 1 97.75 258 TRP B CA 1
ATOM 7958 C C . TRP B 1 258 ? -2.094 9.156 -13.203 1 97.75 258 TRP B C 1
ATOM 7960 O O . TRP B 1 258 ? -3.283 9.219 -12.883 1 97.75 258 TRP B O 1
ATOM 7970 N N . SER B 1 259 ? -1.506 9.945 -14.102 1 98 259 SER B N 1
ATOM 7971 C CA . SER B 1 259 ? -2.326 10.945 -14.781 1 98 259 SER B CA 1
ATOM 7972 C C . SER B 1 259 ? -3.51 10.297 -15.484 1 98 259 SER B C 1
ATOM 7974 O O . SER B 1 259 ? -4.621 10.836 -15.469 1 98 259 SER B O 1
ATOM 7976 N N . VAL B 1 260 ? -3.305 9.148 -16.078 1 97 260 VAL B N 1
ATOM 7977 C CA . VAL B 1 260 ? -4.336 8.453 -16.844 1 97 260 VAL B CA 1
ATOM 7978 C C . VAL B 1 260 ? -5.34 7.812 -15.883 1 97 260 VAL B C 1
ATOM 7980 O O . VAL B 1 260 ? -6.551 7.855 -16.125 1 97 260 VAL B O 1
ATOM 7983 N N . ILE B 1 261 ? -4.906 7.191 -14.812 1 96.81 261 ILE B N 1
ATOM 7984 C CA . ILE B 1 261 ? -5.781 6.551 -13.844 1 96.81 261 ILE B CA 1
ATOM 7985 C C . ILE B 1 261 ? -6.742 7.582 -13.258 1 96.81 261 ILE B C 1
ATOM 7987 O O . ILE B 1 261 ? -7.953 7.352 -13.203 1 96.81 261 ILE B O 1
ATOM 7991 N N . TYR B 1 262 ? -6.188 8.695 -12.82 1 97.56 262 TYR B N 1
ATOM 7992 C CA . TYR B 1 262 ? -7.047 9.734 -12.258 1 97.56 262 TYR B CA 1
ATOM 7993 C C . TYR B 1 262 ? -7.938 10.344 -13.328 1 97.56 262 TYR B C 1
ATOM 7995 O O . TYR B 1 262 ? -9.062 10.766 -13.047 1 97.56 262 TYR B O 1
ATOM 8003 N N . GLY B 1 263 ? -7.434 10.406 -14.57 1 97.44 263 GLY B N 1
ATOM 8004 C CA . GLY B 1 263 ? -8.273 10.812 -15.688 1 97.44 263 GLY B CA 1
ATOM 8005 C C . GLY B 1 263 ? -9.43 9.867 -15.938 1 97.44 263 GLY B C 1
ATOM 8006 O O . GLY B 1 263 ? -10.555 10.305 -16.172 1 97.44 263 GLY B O 1
ATOM 8007 N N . ILE B 1 264 ? -9.148 8.555 -15.938 1 96.12 264 ILE B N 1
ATOM 8008 C CA . ILE B 1 264 ? -10.18 7.535 -16.109 1 96.12 264 ILE B CA 1
ATOM 8009 C C . ILE B 1 264 ? -11.211 7.648 -14.992 1 96.12 264 ILE B C 1
ATOM 8011 O O . ILE B 1 264 ? -12.414 7.594 -15.234 1 96.12 264 ILE B O 1
ATOM 8015 N N . TRP B 1 265 ? -10.758 7.781 -13.789 1 96.44 265 TRP B N 1
ATOM 8016 C CA . TRP B 1 265 ? -11.672 7.887 -12.656 1 96.44 265 TRP B CA 1
ATOM 8017 C C . TRP B 1 265 ? -12.523 9.148 -12.766 1 96.44 265 TRP B C 1
ATOM 8019 O O . TRP B 1 265 ? -13.719 9.125 -12.453 1 96.44 265 TRP B O 1
ATOM 8029 N N . ASP B 1 266 ? -11.875 10.281 -13.133 1 97.06 266 ASP B N 1
ATOM 8030 C CA . ASP B 1 266 ? -12.625 11.516 -13.359 1 97.06 266 ASP B CA 1
ATOM 8031 C C . ASP B 1 266 ? -13.719 11.312 -14.406 1 97.06 266 ASP B C 1
ATOM 8033 O O . ASP B 1 266 ? -14.844 11.789 -14.242 1 97.06 266 ASP B O 1
ATOM 8037 N N . TYR B 1 267 ? -13.336 10.641 -15.516 1 96.12 267 TYR B N 1
ATOM 8038 C CA . TYR B 1 267 ? -14.281 10.336 -16.594 1 96.12 267 TYR B CA 1
ATOM 8039 C C . TYR B 1 267 ? -15.453 9.523 -16.062 1 96.12 267 TYR B C 1
ATOM 8041 O O . TYR B 1 267 ? -16.609 9.812 -16.391 1 96.12 267 TYR B O 1
ATOM 8049 N N . ILE B 1 268 ? -15.172 8.555 -15.234 1 95.62 268 ILE B N 1
ATOM 8050 C CA . ILE B 1 268 ? -16.203 7.695 -14.664 1 95.62 268 ILE B CA 1
ATOM 8051 C C . ILE B 1 268 ? -17.094 8.516 -13.719 1 95.62 268 ILE B C 1
ATOM 8053 O O . ILE B 1 268 ? -18.312 8.445 -13.797 1 95.62 268 ILE B O 1
ATOM 8057 N N . LYS B 1 269 ? -16.547 9.328 -12.875 1 96.06 269 LYS B N 1
ATOM 8058 C CA . LYS B 1 269 ? -17.234 10.008 -11.789 1 96.06 269 LYS B CA 1
ATOM 8059 C C . LYS B 1 269 ? -17.984 11.242 -12.297 1 96.06 269 LYS B C 1
ATOM 8061 O O . LYS B 1 269 ? -19.078 11.547 -11.82 1 96.06 269 LYS B O 1
ATOM 8066 N N . ASN B 1 270 ? -17.422 11.945 -13.305 1 95.69 270 ASN B N 1
ATOM 8067 C CA . ASN B 1 270 ? -17.922 13.297 -13.539 1 95.69 270 ASN B CA 1
ATOM 8068 C C . ASN B 1 270 ? -18.453 13.461 -14.961 1 95.69 270 ASN B C 1
ATOM 8070 O O . ASN B 1 270 ? -19.062 14.477 -15.281 1 95.69 270 ASN B O 1
ATOM 8074 N N . SER B 1 271 ? -18.312 12.469 -15.867 1 93.94 271 SER B N 1
ATOM 8075 C CA . SER B 1 271 ? -18.75 12.641 -17.25 1 93.94 271 SER B CA 1
ATOM 8076 C C . SER B 1 271 ? -20.266 12.539 -17.375 1 93.94 271 SER B C 1
ATOM 8078 O O . SER B 1 271 ? -20.859 12.984 -18.359 1 93.94 271 SER B O 1
ATOM 8080 N N . GLY B 1 272 ? -20.953 11.922 -16.375 1 93 272 GLY B N 1
ATOM 8081 C CA . GLY B 1 272 ? -22.391 11.68 -16.422 1 93 272 GLY B CA 1
ATOM 8082 C C . GLY B 1 272 ? -22.75 10.445 -17.234 1 93 272 GLY B C 1
ATOM 8083 O O . GLY B 1 272 ? -23.938 10.102 -17.344 1 93 272 GLY B O 1
ATOM 8084 N N . GLN B 1 273 ? -21.766 9.719 -17.656 1 92.31 273 GLN B N 1
ATOM 8085 C CA . GLN B 1 273 ? -22 8.578 -18.531 1 92.31 273 GLN B CA 1
ATOM 8086 C C . GLN B 1 273 ? -22.109 7.281 -17.734 1 92.31 273 GLN B C 1
ATOM 8088 O O . GLN B 1 273 ? -22.516 6.246 -18.281 1 92.31 273 GLN B O 1
ATOM 8093 N N . PHE B 1 274 ? -21.797 7.336 -16.469 1 94 274 PHE B N 1
ATOM 8094 C CA . PHE B 1 274 ? -21.75 6.133 -15.648 1 94 274 PHE B CA 1
ATOM 8095 C C . PHE B 1 274 ? -22.578 6.316 -14.383 1 94 274 PHE B C 1
ATOM 8097 O O . PHE B 1 274 ? -22.766 7.441 -13.914 1 94 274 PHE B O 1
ATOM 8104 N N . ASP B 1 275 ? -23.109 5.25 -13.828 1 93.56 275 ASP B N 1
ATOM 8105 C CA . ASP B 1 275 ? -23.719 5.262 -12.508 1 93.56 275 ASP B CA 1
ATOM 8106 C C . ASP B 1 275 ? -22.672 5.121 -11.414 1 93.56 275 ASP B C 1
ATOM 8108 O O . ASP B 1 275 ? -22.422 4.023 -10.906 1 93.56 275 ASP B O 1
ATOM 8112 N N . ALA B 1 276 ? -22.031 6.23 -11.062 1 94.94 276 ALA B N 1
ATOM 8113 C CA . ALA B 1 276 ? -20.875 6.152 -10.172 1 94.94 276 ALA B CA 1
ATOM 8114 C C . ALA B 1 276 ? -20.984 7.156 -9.031 1 94.94 276 ALA B C 1
ATOM 8116 O O . ALA B 1 276 ? -19.984 7.496 -8.391 1 94.94 276 ALA B O 1
ATOM 8117 N N . ASP B 1 277 ? -22.25 7.602 -8.695 1 95.56 277 ASP B N 1
ATOM 8118 C CA . ASP B 1 277 ? -22.438 8.648 -7.699 1 95.56 277 ASP B CA 1
ATOM 8119 C C . ASP B 1 277 ? -21.953 8.188 -6.324 1 95.56 277 ASP B C 1
ATOM 8121 O O . ASP B 1 277 ? -21.406 8.977 -5.559 1 95.56 277 ASP B O 1
ATOM 8125 N N . THR B 1 278 ? -22.156 6.898 -6.082 1 94.69 278 THR B N 1
ATOM 8126 C CA . THR B 1 278 ? -21.828 6.406 -4.75 1 94.69 278 THR B CA 1
ATOM 8127 C C . THR B 1 278 ? -20.469 5.715 -4.754 1 94.69 278 THR B C 1
ATOM 8129 O O . THR B 1 278 ? -20.047 5.156 -3.738 1 94.69 278 THR B O 1
ATOM 8132 N N . MET B 1 279 ? -19.797 5.766 -5.895 1 94.88 279 MET B N 1
ATOM 8133 C CA . MET B 1 279 ? -18.531 5.059 -6.004 1 94.88 279 MET B CA 1
ATOM 8134 C C . MET B 1 279 ? -17.375 5.949 -5.566 1 94.88 279 MET B C 1
ATOM 8136 O O . MET B 1 279 ? -17.453 7.176 -5.668 1 94.88 279 MET B O 1
ATOM 8140 N N . THR B 1 280 ? -16.328 5.297 -4.988 1 94.94 280 THR B N 1
ATOM 8141 C CA . THR B 1 280 ? -15.102 5.992 -4.625 1 94.94 280 THR B CA 1
ATOM 8142 C C . THR B 1 280 ? -13.883 5.098 -4.852 1 94.94 280 THR B C 1
ATOM 8144 O O . THR B 1 280 ? -14.031 3.928 -5.211 1 94.94 280 THR B O 1
ATOM 8147 N N . LEU B 1 281 ? -12.695 5.66 -4.801 1 95.31 281 LEU B N 1
ATOM 8148 C CA . LEU B 1 281 ? -11.453 4.906 -4.926 1 95.31 281 LEU B CA 1
ATOM 8149 C C . LEU B 1 281 ? -11.195 4.062 -3.682 1 95.31 281 LEU B C 1
ATOM 8151 O O . LEU B 1 281 ? -11.305 4.559 -2.559 1 95.31 281 LEU B O 1
ATOM 8155 N N . GLU B 1 282 ? -10.945 2.797 -3.881 1 94.44 282 GLU B N 1
ATOM 8156 C CA . GLU B 1 282 ? -10.57 1.901 -2.791 1 94.44 282 GLU B CA 1
ATOM 8157 C C . GLU B 1 282 ? -9.047 1.805 -2.654 1 94.44 282 GLU B C 1
ATOM 8159 O O . GLU B 1 282 ? -8.531 1.678 -1.543 1 94.44 282 GLU B O 1
ATOM 8164 N N . TRP B 1 283 ? -8.406 1.855 -3.73 1 96 283 TRP B N 1
ATOM 8165 C CA . TRP B 1 283 ? -6.961 1.688 -3.789 1 96 283 TRP B CA 1
ATOM 8166 C C . TRP B 1 283 ? -6.402 2.225 -5.102 1 96 283 TRP B C 1
ATOM 8168 O O . TRP B 1 283 ? -7.016 2.057 -6.16 1 96 283 TRP B O 1
ATOM 8178 N N . VAL B 1 284 ? -5.246 2.875 -5.082 1 96.88 284 VAL B N 1
ATOM 8179 C CA . VAL B 1 284 ? -4.488 3.275 -6.262 1 96.88 284 VAL B CA 1
ATOM 8180 C C . VAL B 1 284 ? -3.033 2.834 -6.113 1 96.88 284 VAL B C 1
ATOM 8182 O O . VAL B 1 284 ? -2.377 3.156 -5.121 1 96.88 284 VAL B O 1
ATOM 8185 N N . GLY B 1 285 ? -2.539 2.098 -7.113 1 96.81 285 GLY B N 1
ATOM 8186 C CA . GLY B 1 285 ? -1.154 1.654 -7.062 1 96.81 285 GLY B CA 1
ATOM 8187 C C . GLY B 1 285 ? -0.159 2.793 -7.168 1 96.81 285 GLY B C 1
ATOM 8188 O O . GLY B 1 285 ? -0.43 3.803 -7.824 1 96.81 285 GLY B O 1
ATOM 8189 N N . SER B 1 286 ? 0.996 2.586 -6.488 1 97.12 286 SER B N 1
ATOM 8190 C CA . SER B 1 286 ? 2.035 3.607 -6.57 1 97.12 286 SER B CA 1
ATOM 8191 C C . SER B 1 286 ? 3.348 3.018 -7.078 1 97.12 286 SER B C 1
ATOM 8193 O O . SER B 1 286 ? 4.32 3.746 -7.293 1 97.12 286 SER B O 1
ATOM 8195 N N . ILE B 1 287 ? 3.426 1.761 -7.281 1 96.56 287 ILE B N 1
ATOM 8196 C CA . ILE B 1 287 ? 4.586 1.047 -7.801 1 96.56 287 ILE B CA 1
ATOM 8197 C C . ILE B 1 287 ? 4.242 0.416 -9.148 1 96.56 287 ILE B C 1
ATOM 8199 O O . ILE B 1 287 ? 3.445 -0.521 -9.219 1 96.56 287 ILE B O 1
ATOM 8203 N N . PRO B 1 288 ? 4.824 0.88 -10.188 1 96.06 288 PRO B N 1
ATOM 8204 C CA . PRO B 1 288 ? 4.523 0.288 -11.492 1 96.06 288 PRO B CA 1
ATOM 8205 C C . PRO B 1 288 ? 4.953 -1.173 -11.594 1 96.06 288 PRO B C 1
ATOM 8207 O O . PRO B 1 288 ? 6.047 -1.528 -11.148 1 96.06 288 PRO B O 1
ATOM 8210 N N . GLY B 1 289 ? 4.051 -2.041 -12.102 1 96.12 289 GLY B N 1
ATOM 8211 C CA . GLY B 1 289 ? 4.426 -3.408 -12.43 1 96.12 289 GLY B CA 1
ATOM 8212 C C . GLY B 1 289 ? 5.148 -3.527 -13.758 1 96.12 289 GLY B C 1
ATOM 8213 O O . GLY B 1 289 ? 4.512 -3.568 -14.812 1 96.12 289 GLY B O 1
ATOM 8214 N N . LYS B 1 290 ? 6.445 -3.672 -13.766 1 96.06 290 LYS B N 1
ATOM 8215 C CA . LYS B 1 290 ? 7.258 -3.771 -14.977 1 96.06 290 LYS B CA 1
ATOM 8216 C C . LYS B 1 290 ? 7.082 -5.133 -15.641 1 96.06 290 LYS B C 1
ATOM 8218 O O . LYS B 1 290 ? 7.062 -6.164 -14.969 1 96.06 290 LYS B O 1
ATOM 8223 N N . ARG B 1 291 ? 6.98 -5.102 -16.953 1 95 291 ARG B N 1
ATOM 8224 C CA . ARG B 1 291 ? 6.754 -6.355 -17.656 1 95 291 ARG B CA 1
ATOM 8225 C C . ARG B 1 291 ? 8.062 -6.926 -18.203 1 95 291 ARG B C 1
ATOM 8227 O O . ARG B 1 291 ? 8.188 -8.141 -18.375 1 95 291 ARG B O 1
ATOM 8234 N N . GLU B 1 292 ? 8.938 -6.047 -18.531 1 96.38 292 GLU B N 1
ATOM 8235 C CA . GLU B 1 292 ? 10.164 -6.512 -19.172 1 96.38 292 GLU B CA 1
ATOM 8236 C C . GLU B 1 292 ? 11.312 -5.543 -18.938 1 96.38 292 GLU B C 1
ATOM 8238 O O . GLU B 1 292 ? 11.109 -4.328 -18.875 1 96.38 292 GLU B O 1
ATOM 8243 N N . TYR B 1 293 ? 12.531 -6.109 -18.734 1 96.75 293 TYR B N 1
ATOM 8244 C CA . TYR B 1 293 ? 13.742 -5.301 -18.781 1 96.75 293 TYR B CA 1
ATOM 8245 C C . TYR B 1 293 ? 14.938 -6.133 -19.25 1 96.75 293 TYR B C 1
ATOM 8247 O O . TYR B 1 293 ? 14.969 -6.609 -20.375 1 96.75 293 TYR B O 1
ATOM 8255 N N . ARG B 1 294 ? 15.867 -6.504 -18.297 1 97.94 294 ARG B N 1
ATOM 8256 C CA . ARG B 1 294 ? 17.016 -7.301 -18.719 1 97.94 294 ARG B CA 1
ATOM 8257 C C . ARG B 1 294 ? 16.641 -8.781 -18.812 1 97.94 294 ARG B C 1
ATOM 8259 O O . ARG B 1 294 ? 16.031 -9.328 -17.906 1 97.94 294 ARG B O 1
ATOM 8266 N N . ARG B 1 295 ? 17.016 -9.438 -19.906 1 98.56 295 ARG B N 1
ATOM 8267 C CA . ARG B 1 295 ? 16.969 -10.883 -20.062 1 98.56 295 ARG B CA 1
ATOM 8268 C C . ARG B 1 295 ? 18.359 -11.484 -20.172 1 98.56 295 ARG B C 1
ATOM 8270 O O . ARG B 1 295 ? 19.094 -11.203 -21.125 1 98.56 295 ARG B O 1
ATOM 8277 N N . PHE B 1 296 ? 18.719 -12.289 -19.266 1 98.75 296 PHE B N 1
ATOM 8278 C CA . PHE B 1 296 ? 20.062 -12.836 -19.234 1 98.75 296 PHE B CA 1
ATOM 8279 C C . PHE B 1 296 ? 20.25 -13.875 -20.328 1 98.75 296 PHE B C 1
ATOM 8281 O O . PHE B 1 296 ? 19.266 -14.406 -20.859 1 98.75 296 PHE B O 1
ATOM 8288 N N . VAL B 1 297 ? 21.484 -14.102 -20.656 1 98.81 297 VAL B N 1
ATOM 8289 C CA . VAL B 1 297 ? 21.828 -15.109 -21.656 1 98.81 297 VAL B CA 1
ATOM 8290 C C . VAL B 1 297 ? 22.328 -16.375 -20.953 1 98.81 297 VAL B C 1
ATOM 8292 O O . VAL B 1 297 ? 23.281 -16.312 -20.172 1 98.81 297 VAL B O 1
ATOM 8295 N N . GLY B 1 298 ? 21.656 -17.484 -21.156 1 98.69 298 GLY B N 1
ATOM 8296 C CA . GLY B 1 298 ? 22.094 -18.797 -20.703 1 98.69 298 GLY B CA 1
ATOM 8297 C C . GLY B 1 298 ? 22.781 -19.609 -21.781 1 98.69 298 GLY B C 1
ATOM 8298 O O . GLY B 1 298 ? 23.125 -19.062 -22.844 1 98.69 298 GLY B O 1
ATOM 8299 N N . ASP B 1 299 ? 23.062 -20.859 -21.5 1 98.62 299 ASP B N 1
ATOM 8300 C CA . ASP B 1 299 ? 23.625 -21.734 -22.516 1 98.62 299 ASP B CA 1
ATOM 8301 C C . ASP B 1 299 ? 22.641 -21.969 -23.656 1 98.62 299 ASP B C 1
ATOM 8303 O O . ASP B 1 299 ? 23.016 -22.438 -24.734 1 98.62 299 ASP B O 1
ATOM 8307 N N . TYR B 1 300 ? 21.391 -21.609 -23.438 1 98.75 300 TYR B N 1
ATOM 8308 C CA . TYR B 1 300 ? 20.359 -21.656 -24.469 1 98.75 300 TYR B CA 1
ATOM 8309 C C . TYR B 1 300 ? 19.406 -20.469 -24.344 1 98.75 300 TYR B C 1
ATOM 8311 O O . TYR B 1 300 ? 19.031 -20.078 -23.25 1 98.75 300 TYR B O 1
ATOM 8319 N N . VAL B 1 301 ? 19.031 -19.891 -25.469 1 98.81 301 VAL B N 1
ATOM 8320 C CA . VAL B 1 301 ? 18.031 -18.812 -25.516 1 98.81 301 VAL B CA 1
ATOM 8321 C C . VAL B 1 301 ? 16.719 -19.344 -26.094 1 98.81 301 VAL B C 1
ATOM 8323 O O . VAL B 1 301 ? 16.641 -19.625 -27.281 1 98.81 301 VAL B O 1
ATOM 8326 N N . LEU B 1 302 ? 15.711 -19.469 -25.219 1 98.75 302 LEU B N 1
ATOM 8327 C CA . LEU B 1 302 ? 14.383 -19.875 -25.656 1 98.75 302 LEU B CA 1
ATOM 8328 C C . LEU B 1 302 ? 13.812 -18.875 -26.656 1 98.75 302 LEU B C 1
ATOM 8330 O O . LEU B 1 302 ? 13.922 -17.656 -26.469 1 98.75 302 LEU B O 1
ATOM 8334 N N . ASN B 1 303 ? 13.234 -19.312 -27.75 1 98.56 303 ASN B N 1
ATOM 8335 C CA . ASN B 1 303 ? 12.734 -18.391 -28.766 1 98.56 303 ASN B CA 1
ATOM 8336 C C . ASN B 1 303 ? 11.367 -18.828 -29.297 1 98.56 303 ASN B C 1
ATOM 8338 O O . ASN B 1 303 ? 10.844 -19.859 -28.891 1 98.56 303 ASN B O 1
ATOM 8342 N N . GLN B 1 304 ? 10.812 -18.078 -30.234 1 98.19 304 GLN B N 1
ATOM 8343 C CA . GLN B 1 304 ? 9.453 -18.25 -30.75 1 98.19 304 GLN B CA 1
ATOM 8344 C C . GLN B 1 304 ? 9.25 -19.656 -31.328 1 98.19 304 GLN B C 1
ATOM 8346 O O . GLN B 1 304 ? 8.219 -20.281 -31.094 1 98.19 304 GLN B O 1
ATOM 8351 N N . ASN B 1 305 ? 10.219 -20.141 -32.031 1 98.19 305 ASN B N 1
ATOM 8352 C CA . ASN B 1 305 ? 10.109 -21.422 -32.688 1 98.19 305 ASN B CA 1
ATOM 8353 C C . ASN B 1 305 ? 10.016 -22.578 -31.703 1 98.19 305 ASN B C 1
ATOM 8355 O O . ASN B 1 305 ? 9.297 -23.547 -31.938 1 98.19 305 ASN B O 1
ATOM 8359 N N . ASP B 1 306 ? 10.734 -22.484 -30.688 1 98.44 306 ASP B N 1
ATOM 8360 C CA . ASP B 1 306 ? 10.688 -23.516 -29.641 1 98.44 306 ASP B CA 1
ATOM 8361 C C . ASP B 1 306 ? 9.289 -23.625 -29.047 1 98.44 306 ASP B C 1
ATOM 8363 O O . ASP B 1 306 ? 8.805 -24.734 -28.797 1 98.44 306 ASP B O 1
ATOM 8367 N N . ILE B 1 307 ? 8.664 -22.469 -28.828 1 97.81 307 ILE B N 1
ATOM 8368 C CA . ILE B 1 307 ? 7.344 -22.422 -28.219 1 97.81 307 ILE B CA 1
ATOM 8369 C C . ILE B 1 307 ? 6.312 -23.047 -29.141 1 97.81 307 ILE B C 1
ATOM 8371 O O . ILE B 1 307 ? 5.574 -23.953 -28.734 1 97.81 307 ILE B O 1
ATOM 8375 N N . LEU B 1 308 ? 6.32 -22.578 -30.344 1 96.19 308 LEU B N 1
ATOM 8376 C CA . LEU B 1 308 ? 5.301 -23.016 -31.297 1 96.19 308 LEU B CA 1
ATOM 8377 C C . LEU B 1 308 ? 5.492 -24.484 -31.656 1 96.19 308 LEU B C 1
ATOM 8379 O O . LEU B 1 308 ? 4.516 -25.203 -31.891 1 96.19 308 LEU B O 1
ATOM 8383 N N . ALA B 1 309 ? 6.723 -24.875 -31.641 1 96.81 309 ALA B N 1
ATOM 8384 C CA . ALA B 1 309 ? 7.02 -26.266 -32 1 96.81 309 ALA B CA 1
ATOM 8385 C C . ALA B 1 309 ? 6.82 -27.188 -30.797 1 96.81 309 ALA B C 1
ATOM 8387 O O . ALA B 1 309 ? 6.816 -28.406 -30.938 1 96.81 309 ALA B O 1
ATOM 8388 N N . GLN B 1 310 ? 6.605 -26.609 -29.641 1 97.38 310 GLN B N 1
ATOM 8389 C CA . GLN B 1 310 ? 6.594 -27.422 -28.422 1 97.38 310 GLN B CA 1
ATOM 8390 C C . GLN B 1 310 ? 7.82 -28.312 -28.344 1 97.38 310 GLN B C 1
ATOM 8392 O O . GLN B 1 310 ? 7.695 -29.531 -28.156 1 97.38 310 GLN B O 1
ATOM 8397 N N . GLU B 1 311 ? 8.953 -27.703 -28.469 1 97.62 311 GLU B N 1
ATOM 8398 C CA . GLU B 1 311 ? 10.203 -28.453 -28.531 1 97.62 311 GLU B CA 1
ATOM 8399 C C . GLU B 1 311 ? 10.383 -29.328 -27.281 1 97.62 311 GLU B C 1
ATOM 8401 O O . GLU B 1 311 ? 10.32 -28.828 -26.156 1 97.62 311 GLU B O 1
ATOM 8406 N N . PRO B 1 312 ? 10.547 -30.641 -27.469 1 96.56 312 PRO B N 1
ATOM 8407 C CA . PRO B 1 312 ? 10.742 -31.531 -26.312 1 96.56 312 PRO B CA 1
ATOM 8408 C C . PRO B 1 312 ? 12.188 -31.531 -25.812 1 96.56 312 PRO B C 1
ATOM 8410 O O . PRO B 1 312 ? 12.883 -32.531 -25.922 1 96.56 312 PRO B O 1
ATOM 8413 N N . PHE B 1 313 ? 12.625 -30.547 -25.203 1 98.19 313 PHE B N 1
ATOM 8414 C CA . PHE B 1 313 ? 13.984 -30.391 -24.703 1 98.19 313 PHE B CA 1
ATOM 8415 C C . PHE B 1 313 ? 14.352 -31.562 -23.781 1 98.19 313 PHE B C 1
ATOM 8417 O O . PHE B 1 313 ? 13.617 -31.875 -22.844 1 98.19 313 PHE B O 1
ATOM 8424 N N . ALA B 1 314 ? 15.508 -32.125 -23.969 1 97.69 314 ALA B N 1
ATOM 8425 C CA . ALA B 1 314 ? 15.992 -33.188 -23.094 1 97.69 314 ALA B CA 1
ATOM 8426 C C . ALA B 1 314 ? 16.219 -32.656 -21.672 1 97.69 314 ALA B C 1
ATOM 8428 O O . ALA B 1 314 ? 16.062 -33.406 -20.703 1 97.69 314 ALA B O 1
ATOM 8429 N N . ASP B 1 315 ? 16.562 -31.422 -21.547 1 98.56 315 ASP B N 1
ATOM 8430 C CA . ASP B 1 315 ? 16.859 -30.812 -20.234 1 98.56 315 ASP B CA 1
ATOM 8431 C C . ASP B 1 315 ? 15.68 -29.984 -19.734 1 98.56 315 ASP B C 1
ATOM 8433 O O . ASP B 1 315 ? 15.867 -28.984 -19.047 1 98.56 315 ASP B O 1
ATOM 8437 N N . ARG B 1 316 ? 14.406 -30.422 -20.141 1 98.5 316 ARG B N 1
ATOM 8438 C CA . ARG B 1 316 ? 13.227 -29.703 -19.672 1 98.5 316 ARG B CA 1
ATOM 8439 C C . ARG B 1 316 ? 13.102 -29.781 -18.156 1 98.5 316 ARG B C 1
ATOM 8441 O O . ARG B 1 316 ? 13.352 -30.828 -17.547 1 98.5 316 ARG B O 1
ATOM 8448 N N . VAL B 1 317 ? 12.773 -28.609 -17.5 1 98.69 317 VAL B N 1
ATOM 8449 C CA . VAL B 1 317 ? 12.68 -28.562 -16.047 1 98.69 317 VAL B CA 1
ATOM 8450 C C . VAL B 1 317 ? 11.43 -27.797 -15.633 1 98.69 317 VAL B C 1
ATOM 8452 O O . VAL B 1 317 ? 11.117 -27.703 -14.445 1 98.69 317 VAL B O 1
ATOM 8455 N N . ALA B 1 318 ? 10.695 -27.219 -16.5 1 98.38 318 ALA B N 1
ATOM 8456 C CA . ALA B 1 318 ? 9.469 -26.438 -16.312 1 98.38 318 ALA B CA 1
ATOM 8457 C C . ALA B 1 318 ? 8.664 -26.359 -17.609 1 98.38 318 ALA B C 1
ATOM 8459 O O . ALA B 1 318 ? 9.102 -26.875 -18.656 1 98.38 318 ALA B O 1
ATOM 8460 N N . PHE B 1 319 ? 7.484 -25.797 -17.547 1 98.25 319 PHE B N 1
ATOM 8461 C CA . PHE B 1 319 ? 6.688 -25.609 -18.75 1 98.25 319 PHE B CA 1
ATOM 8462 C C . PHE B 1 319 ? 5.82 -24.359 -18.641 1 98.25 319 PHE B C 1
ATOM 8464 O O . PHE B 1 319 ? 5.645 -23.812 -17.562 1 98.25 319 PHE B O 1
ATOM 8471 N N . GLY B 1 320 ? 5.418 -23.828 -19.734 1 98 320 GLY B N 1
ATOM 8472 C CA . GLY B 1 320 ? 4.43 -22.781 -19.859 1 98 320 GLY B CA 1
ATOM 8473 C C . GLY B 1 320 ? 3.301 -23.125 -20.812 1 98 320 GLY B C 1
ATOM 8474 O O . GLY B 1 320 ? 3.328 -24.172 -21.469 1 98 320 GLY B O 1
ATOM 8475 N N . GLY B 1 321 ? 2.311 -22.266 -20.797 1 97.5 321 GLY B N 1
ATOM 8476 C CA . GLY B 1 321 ? 1.182 -22.531 -21.672 1 97.5 321 GLY B CA 1
ATOM 8477 C C . GLY B 1 321 ? 0.413 -21.281 -22.062 1 97.5 321 GLY B C 1
ATOM 8478 O O . GLY B 1 321 ? -0.52 -21.344 -22.859 1 97.5 321 GLY B O 1
ATOM 8479 N N . TRP B 1 322 ? 0.79 -20.188 -21.5 1 96.69 322 TRP B N 1
ATOM 8480 C CA . TRP B 1 322 ? 0.202 -18.922 -21.938 1 96.69 322 TRP B CA 1
ATOM 8481 C C . TRP B 1 322 ? 0.548 -18.641 -23.406 1 96.69 322 TRP B C 1
ATOM 8483 O O . TRP B 1 322 ? 1.528 -19.172 -23.922 1 96.69 322 TRP B O 1
ATOM 8493 N N . SER B 1 323 ? -0.284 -17.844 -24.078 1 96.06 323 SER B N 1
ATOM 8494 C CA . SER B 1 323 ? 0.013 -17.438 -25.453 1 96.06 323 SER B CA 1
ATOM 8495 C C . SER B 1 323 ? 1.229 -16.516 -25.5 1 96.06 323 SER B C 1
ATOM 8497 O O . SER B 1 323 ? 1.604 -15.922 -24.5 1 96.06 323 SER B O 1
ATOM 8499 N N . ILE B 1 324 ? 1.909 -16.547 -26.625 1 96.44 324 ILE B N 1
ATOM 8500 C CA . ILE B 1 324 ? 2.773 -15.406 -26.891 1 96.44 324 ILE B CA 1
ATOM 8501 C C . ILE B 1 324 ? 1.935 -14.133 -26.953 1 96.44 324 ILE B C 1
ATOM 8503 O O . ILE B 1 324 ? 1.193 -13.914 -27.906 1 96.44 324 ILE B O 1
ATOM 8507 N N . ASP B 1 325 ? 2.041 -13.43 -25.875 1 94.94 325 ASP B N 1
ATOM 8508 C CA . ASP B 1 325 ? 1.222 -12.242 -25.641 1 94.94 325 ASP B CA 1
ATOM 8509 C C . ASP B 1 325 ? 2.055 -10.969 -25.734 1 94.94 325 ASP B C 1
ATOM 8511 O O . ASP B 1 325 ? 2.803 -10.633 -24.812 1 94.94 325 ASP B O 1
ATOM 8515 N N . LEU B 1 326 ? 1.945 -10.289 -26.828 1 92.94 326 LEU B N 1
ATOM 8516 C CA . LEU B 1 326 ? 2.711 -9.062 -27.031 1 92.94 326 LEU B CA 1
ATOM 8517 C C . LEU B 1 326 ? 1.787 -7.855 -27.094 1 92.94 326 LEU B C 1
ATOM 8519 O O . LEU B 1 326 ? 0.785 -7.875 -27.812 1 92.94 326 LEU B O 1
ATOM 8523 N N . HIS B 1 327 ? 2.107 -6.906 -26.297 1 90.62 327 HIS B N 1
ATOM 8524 C CA . HIS B 1 327 ? 1.371 -5.648 -26.266 1 90.62 327 HIS B CA 1
ATOM 8525 C C . HIS B 1 327 ? 2.033 -4.598 -27.141 1 90.62 327 HIS B C 1
ATOM 8527 O O . HIS B 1 327 ? 3.246 -4.633 -27.359 1 90.62 327 HIS B O 1
ATOM 8533 N N . PRO B 1 328 ? 1.179 -3.672 -27.641 1 89.12 328 PRO B N 1
ATOM 8534 C CA . PRO B 1 328 ? 1.787 -2.594 -28.422 1 89.12 328 PRO B CA 1
ATOM 8535 C C . PRO B 1 328 ? 2.705 -1.704 -27.578 1 89.12 328 PRO B C 1
ATOM 8537 O O . PRO B 1 328 ? 2.402 -1.417 -26.422 1 89.12 328 PRO B O 1
ATOM 8540 N N . PRO B 1 329 ? 3.801 -1.266 -28.25 1 86.38 329 PRO B N 1
ATOM 8541 C CA . PRO B 1 329 ? 4.762 -0.454 -27.5 1 86.38 329 PRO B CA 1
ATOM 8542 C C . PRO B 1 329 ? 4.152 0.84 -26.953 1 86.38 329 PRO B C 1
ATOM 8544 O O . PRO B 1 329 ? 4.605 1.362 -25.938 1 86.38 329 PRO B O 1
ATOM 8547 N N . GLN B 1 330 ? 3.105 1.325 -27.594 1 88.56 330 GLN B N 1
ATOM 8548 C CA . GLN B 1 330 ? 2.486 2.584 -27.203 1 88.56 330 GLN B CA 1
ATOM 8549 C C . GLN B 1 330 ? 1.5 2.373 -26.047 1 88.56 330 GLN B C 1
ATOM 8551 O O . GLN B 1 330 ? 0.952 3.336 -25.516 1 88.56 330 GLN B O 1
ATOM 8556 N N . GLY B 1 331 ? 1.316 1.122 -25.703 1 90.06 331 GLY B N 1
ATOM 8557 C CA . GLY B 1 331 ? 0.442 0.812 -24.594 1 90.06 331 GLY B CA 1
ATOM 8558 C C . GLY B 1 331 ? -0.987 1.275 -24.797 1 90.06 331 GLY B C 1
ATOM 8559 O O . GLY B 1 331 ? -1.568 1.044 -25.859 1 90.06 331 GLY B O 1
ATOM 8560 N N . MET B 1 332 ? -1.526 1.949 -23.812 1 90.81 332 MET B N 1
ATOM 8561 C CA . MET B 1 332 ? -2.941 2.311 -23.766 1 90.81 332 MET B CA 1
ATOM 8562 C C . MET B 1 332 ? -3.26 3.387 -24.797 1 90.81 332 MET B C 1
ATOM 8564 O O . MET B 1 332 ? -4.43 3.639 -25.109 1 90.81 332 MET B O 1
ATOM 8568 N N . TYR B 1 333 ? -2.264 4.012 -25.422 1 90.31 333 TYR B N 1
ATOM 8569 C CA . TYR B 1 333 ? -2.484 5.062 -26.406 1 90.31 333 TYR B CA 1
ATOM 8570 C C . TYR B 1 333 ? -2.545 4.488 -27.812 1 90.31 333 TYR B C 1
ATOM 8572 O O . TYR B 1 333 ? -2.873 5.195 -28.781 1 90.31 333 TYR B O 1
ATOM 8580 N N . ALA B 1 334 ? -2.182 3.189 -27.906 1 88.5 334 ALA B N 1
ATOM 8581 C CA . ALA B 1 334 ? -2.191 2.557 -29.234 1 88.5 334 ALA B CA 1
ATOM 8582 C C . ALA B 1 334 ? -3.607 2.488 -29.797 1 88.5 334 ALA B C 1
ATOM 8584 O O . ALA B 1 334 ? -4.566 2.254 -29.047 1 88.5 334 ALA B O 1
ATOM 8585 N N . GLU B 1 335 ? -3.662 2.557 -31.141 1 80.62 335 GLU B N 1
ATOM 8586 C CA . GLU B 1 335 ? -4.953 2.459 -31.812 1 80.62 335 GLU B CA 1
ATOM 8587 C C . GLU B 1 335 ? -5.281 1.012 -32.156 1 80.62 335 GLU B C 1
ATOM 8589 O O . GLU B 1 335 ? -6.418 0.699 -32.531 1 80.62 335 GLU B O 1
ATOM 8594 N N . THR B 1 336 ? -4.324 0.232 -31.969 1 79.06 336 THR B N 1
ATOM 8595 C CA . THR B 1 336 ? -4.516 -1.188 -32.25 1 79.06 336 THR B CA 1
ATOM 8596 C C . THR B 1 336 ? -5.027 -1.913 -31 1 79.06 336 THR B C 1
ATOM 8598 O O . THR B 1 336 ? -5.223 -1.295 -29.953 1 79.06 336 THR B O 1
ATOM 8601 N N . SER B 1 337 ? -5.262 -3.244 -31.25 1 77.94 337 SER B N 1
ATOM 8602 C CA . SER B 1 337 ? -5.703 -4.062 -30.125 1 77.94 337 SER B CA 1
ATOM 8603 C C . SER B 1 337 ? -4.707 -4.008 -28.969 1 77.94 337 SER B C 1
ATOM 8605 O O . SER B 1 337 ? -3.512 -3.789 -29.188 1 77.94 337 SER B O 1
ATOM 8607 N N . GLY B 1 338 ? -5.25 -4.141 -27.844 1 74.56 338 GLY B N 1
ATOM 8608 C CA . GLY B 1 338 ? -4.445 -4.031 -26.625 1 74.56 338 GLY B CA 1
ATOM 8609 C C . GLY B 1 338 ? -3.369 -5.102 -26.531 1 74.56 338 GLY B C 1
ATOM 8610 O O . GLY B 1 338 ? -2.361 -4.914 -25.859 1 74.56 338 GLY B O 1
ATOM 8611 N N . SER B 1 339 ? -3.66 -6.27 -27.188 1 82.62 339 SER B N 1
ATOM 8612 C CA . SER B 1 339 ? -2.686 -7.355 -27.156 1 82.62 339 SER B CA 1
ATOM 8613 C C . SER B 1 339 ? -2.898 -8.312 -28.328 1 82.62 339 SER B C 1
ATOM 8615 O O . SER B 1 339 ? -4.004 -8.406 -28.875 1 82.62 339 SER B O 1
ATOM 8617 N N . LYS B 1 340 ? -1.791 -8.914 -28.766 1 87.06 340 LYS B N 1
ATOM 8618 C CA . LYS B 1 340 ? -1.818 -10 -29.75 1 87.06 340 LYS B CA 1
ATOM 8619 C C . LYS B 1 340 ? -1.402 -11.32 -29.125 1 87.06 340 LYS B C 1
ATOM 8621 O O . LYS B 1 340 ? -0.48 -11.367 -28.312 1 87.06 340 LYS B O 1
ATOM 8626 N N . HIS B 1 341 ? -2.115 -12.352 -29.578 1 91.25 341 HIS B N 1
ATOM 8627 C CA . HIS B 1 341 ? -1.898 -13.641 -28.938 1 91.25 341 HIS B CA 1
ATOM 8628 C C . HIS B 1 341 ? -1.609 -14.734 -29.969 1 91.25 341 HIS B C 1
ATOM 8630 O O . HIS B 1 341 ? -2.242 -14.773 -31.031 1 91.25 341 HIS B O 1
ATOM 8636 N N . MET B 1 342 ? -0.622 -15.516 -29.734 1 92.25 342 MET B N 1
ATOM 8637 C CA . MET B 1 342 ? -0.315 -16.734 -30.484 1 92.25 342 MET B CA 1
ATOM 8638 C C . MET B 1 342 ? -0.094 -17.906 -29.547 1 92.25 342 MET B C 1
ATOM 8640 O O . MET B 1 342 ? 0.776 -17.859 -28.672 1 92.25 342 MET B O 1
ATOM 8644 N N . HIS B 1 343 ? -0.954 -18.938 -29.734 1 93 343 HIS B N 1
ATOM 8645 C CA . HIS B 1 343 ? -0.883 -20.109 -28.859 1 93 343 HIS B CA 1
ATOM 8646 C C . HIS B 1 343 ? -0.174 -21.266 -29.562 1 93 343 HIS B C 1
ATOM 8648 O O . HIS B 1 343 ? -0.264 -21.422 -30.781 1 93 343 HIS B O 1
ATOM 8654 N N . ALA B 1 344 ? 0.544 -22.047 -28.766 1 93.5 344 ALA B N 1
ATOM 8655 C CA . ALA B 1 344 ? 0.854 -23.406 -29.203 1 93.5 344 ALA B CA 1
ATOM 8656 C C . ALA B 1 344 ? -0.354 -24.328 -29.047 1 93.5 344 ALA B C 1
ATOM 8658 O O . ALA B 1 344 ? -1.391 -23.922 -28.516 1 93.5 344 ALA B O 1
ATOM 8659 N N . ASP B 1 345 ? -0.217 -25.578 -29.609 1 94.06 345 ASP B N 1
ATOM 8660 C CA . ASP B 1 345 ? -1.337 -26.5 -29.547 1 94.06 345 ASP B CA 1
ATOM 8661 C C . ASP B 1 345 ? -1.465 -27.109 -28.141 1 94.06 345 ASP B C 1
ATOM 8663 O O . ASP B 1 345 ? -2.414 -27.859 -27.875 1 94.06 345 ASP B O 1
ATOM 8667 N N . GLY B 1 346 ? -0.618 -26.797 -27.281 1 95.5 346 GLY B N 1
ATOM 8668 C CA . GLY B 1 346 ? -0.533 -27.234 -25.891 1 95.5 346 GLY B CA 1
ATOM 8669 C C . GLY B 1 346 ? 0.521 -26.484 -25.094 1 95.5 346 GLY B C 1
ATOM 8670 O O . GLY B 1 346 ? 0.806 -25.312 -25.391 1 95.5 346 GLY B O 1
ATOM 8671 N N . ILE B 1 347 ? 1.028 -27.172 -24.078 1 97.56 347 ILE B N 1
ATOM 8672 C CA . ILE B 1 347 ? 2.064 -26.547 -23.266 1 97.56 347 ILE B CA 1
ATOM 8673 C C . ILE B 1 347 ? 3.404 -26.625 -24 1 97.56 347 ILE B C 1
ATOM 8675 O O . ILE B 1 347 ? 3.562 -27.406 -24.938 1 97.56 347 ILE B O 1
ATOM 8679 N N . TYR B 1 348 ? 4.324 -25.766 -23.719 1 98 348 TYR B N 1
ATOM 8680 C CA . TYR B 1 348 ? 5.707 -25.844 -24.172 1 98 348 TYR B CA 1
ATOM 8681 C C . TYR B 1 348 ? 6.66 -26.047 -23 1 98 348 TYR B C 1
ATOM 8683 O O . TYR B 1 348 ? 6.34 -25.703 -21.859 1 98 348 TYR B O 1
ATOM 8691 N N . HIS B 1 349 ? 7.805 -26.641 -23.266 1 98.19 349 HIS B N 1
ATOM 8692 C CA . HIS B 1 349 ? 8.781 -26.938 -22.219 1 98.19 349 HIS B CA 1
ATOM 8693 C C . HIS B 1 349 ? 9.828 -25.844 -22.109 1 98.19 349 HIS B C 1
ATOM 8695 O O . HIS B 1 349 ? 10.07 -25.109 -23.078 1 98.19 349 HIS B O 1
ATOM 8701 N N . ILE B 1 350 ? 10.383 -25.688 -20.969 1 98.69 350 ILE B N 1
ATOM 8702 C CA . ILE B 1 350 ? 11.477 -24.75 -20.719 1 98.69 350 ILE B CA 1
ATOM 8703 C C . ILE B 1 350 ? 12.734 -25.531 -20.328 1 98.69 350 ILE B C 1
ATOM 8705 O O . ILE B 1 350 ? 12.719 -26.312 -19.375 1 98.69 350 ILE B O 1
ATOM 8709 N N . PRO B 1 351 ? 13.844 -25.344 -21.047 1 98.81 351 PRO B N 1
ATOM 8710 C CA . PRO B 1 351 ? 15.07 -26.109 -20.75 1 98.81 351 PRO B CA 1
ATOM 8711 C C . PRO B 1 351 ? 15.852 -25.516 -19.578 1 98.81 351 PRO B C 1
ATOM 8713 O O . PRO B 1 351 ? 15.852 -24.297 -19.375 1 98.81 351 PRO B O 1
ATOM 8716 N N . TYR B 1 352 ? 16.625 -26.359 -18.875 1 98.88 352 TYR B N 1
ATOM 8717 C CA . TYR B 1 352 ? 17.438 -25.953 -17.734 1 98.88 352 TYR B CA 1
ATOM 8718 C C . TYR B 1 352 ? 18.5 -24.953 -18.172 1 98.88 352 TYR B C 1
ATOM 8720 O O . TYR B 1 352 ? 18.828 -24.016 -17.438 1 98.88 352 TYR B O 1
ATOM 8728 N N . ARG B 1 353 ? 18.984 -25.031 -19.344 1 98.88 353 ARG B N 1
ATOM 8729 C CA . ARG B 1 353 ? 20.062 -24.188 -19.875 1 98.88 353 ARG B CA 1
ATOM 8730 C C . ARG B 1 353 ? 19.609 -22.734 -20 1 98.88 353 ARG B C 1
ATOM 8732 O O . ARG B 1 353 ? 20.438 -21.844 -20.188 1 98.88 353 ARG B O 1
ATOM 8739 N N . SER B 1 354 ? 18.312 -22.469 -19.891 1 98.88 354 SER B N 1
ATOM 8740 C CA . SER B 1 354 ? 17.781 -21.109 -19.938 1 98.88 354 SER B CA 1
ATOM 8741 C C . SER B 1 354 ? 17.734 -20.484 -18.547 1 98.88 354 SER B C 1
ATOM 8743 O O . SER B 1 354 ? 17.312 -19.328 -18.391 1 98.88 354 SER B O 1
ATOM 8745 N N . LEU B 1 355 ? 18.234 -21.203 -17.469 1 98.94 355 LEU B N 1
ATOM 8746 C CA . LEU B 1 355 ? 18.016 -20.734 -16.109 1 98.94 355 LEU B CA 1
ATOM 8747 C C . LEU B 1 355 ? 19.359 -20.453 -15.406 1 98.94 355 LEU B C 1
ATOM 8749 O O . LEU B 1 355 ? 19.391 -20.219 -14.195 1 98.94 355 LEU B O 1
ATOM 8753 N N . TYR B 1 356 ? 20.453 -20.5 -16.094 1 98.88 356 TYR B N 1
ATOM 8754 C CA . TYR B 1 356 ? 21.719 -20.109 -15.484 1 98.88 356 TYR B CA 1
ATOM 8755 C C . TYR B 1 356 ? 22.578 -19.344 -16.484 1 98.88 356 TYR B C 1
ATOM 8757 O O . TYR B 1 356 ? 22.375 -19.438 -17.688 1 98.88 356 TYR B O 1
ATOM 8765 N N . SER B 1 357 ? 23.516 -18.578 -15.984 1 98.88 357 SER B N 1
ATOM 8766 C CA . SER B 1 357 ? 24.312 -17.641 -16.766 1 98.88 357 SER B CA 1
ATOM 8767 C C . SER B 1 357 ? 25.344 -18.391 -17.625 1 98.88 357 SER B C 1
ATOM 8769 O O . SER B 1 357 ? 25.953 -19.359 -17.172 1 98.88 357 SER B O 1
ATOM 8771 N N . VAL B 1 358 ? 25.547 -17.875 -18.797 1 98.75 358 VAL B N 1
ATOM 8772 C CA . VAL B 1 358 ? 26.516 -18.469 -19.719 1 98.75 358 VAL B CA 1
ATOM 8773 C C . VAL B 1 358 ? 27.938 -18.141 -19.25 1 98.75 358 VAL B C 1
ATOM 8775 O O . VAL B 1 358 ? 28.859 -18.906 -19.516 1 98.75 358 VAL B O 1
ATOM 8778 N N . ASN B 1 359 ? 28.109 -17.031 -18.453 1 98.81 359 ASN B N 1
ATOM 8779 C CA . ASN B 1 359 ? 29.484 -16.609 -18.203 1 98.81 359 ASN B CA 1
ATOM 8780 C C . ASN B 1 359 ? 29.703 -16.297 -16.719 1 98.81 359 ASN B C 1
ATOM 8782 O O . ASN B 1 359 ? 30.797 -15.883 -16.328 1 98.81 359 ASN B O 1
ATOM 8786 N N . VAL B 1 360 ? 28.703 -16.297 -15.82 1 98.88 360 VAL B N 1
ATOM 8787 C CA . VAL B 1 360 ? 28.875 -16.203 -14.367 1 98.88 360 VAL B CA 1
ATOM 8788 C C . VAL B 1 360 ? 28.688 -17.578 -13.742 1 98.88 360 VAL B C 1
ATOM 8790 O O . VAL B 1 360 ? 27.547 -18.062 -13.609 1 98.88 360 VAL B O 1
ATOM 8793 N N . SER B 1 361 ? 29.641 -18.203 -13.227 1 98.69 361 SER B N 1
ATOM 8794 C CA . SER B 1 361 ? 29.75 -19.641 -13 1 98.69 361 SER B CA 1
ATOM 8795 C C . SER B 1 361 ? 28.859 -20.078 -11.859 1 98.69 361 SER B C 1
ATOM 8797 O O . SER B 1 361 ? 28.5 -21.266 -11.766 1 98.69 361 SER B O 1
ATOM 8799 N N . ASN B 1 362 ? 28.516 -19.172 -10.953 1 98.81 362 ASN B N 1
ATOM 8800 C CA . ASN B 1 362 ? 27.719 -19.594 -9.805 1 98.81 362 ASN B CA 1
ATOM 8801 C C . ASN B 1 362 ? 26.406 -18.797 -9.734 1 98.81 362 ASN B C 1
ATOM 8803 O O . ASN B 1 362 ? 25.906 -18.531 -8.641 1 98.81 362 ASN B O 1
ATOM 8807 N N . LEU B 1 363 ? 25.891 -18.359 -10.938 1 98.94 363 LEU B N 1
ATOM 8808 C CA . LEU B 1 363 ? 24.656 -17.578 -10.984 1 98.94 363 LEU B CA 1
ATOM 8809 C C . LEU B 1 363 ? 23.562 -18.328 -11.727 1 98.94 363 LEU B C 1
ATOM 8811 O O . LEU B 1 363 ? 23.734 -18.703 -12.891 1 98.94 363 LEU B O 1
ATOM 8815 N N . LEU B 1 364 ? 22.438 -18.578 -11.016 1 98.94 364 LEU B N 1
ATOM 8816 C CA . LEU B 1 364 ? 21.172 -18.953 -11.625 1 98.94 364 LEU B CA 1
ATOM 8817 C C . LEU B 1 364 ? 20.203 -17.781 -11.609 1 98.94 364 LEU B C 1
ATOM 8819 O O . LEU B 1 364 ? 20.422 -16.797 -10.898 1 98.94 364 LEU B O 1
ATOM 8823 N N . PHE B 1 365 ? 19.234 -17.844 -12.477 1 98.69 365 PHE B N 1
ATOM 8824 C CA . PHE B 1 365 ? 18.172 -16.844 -12.469 1 98.69 365 PHE B CA 1
ATOM 8825 C C . PHE B 1 365 ? 16.844 -17.469 -12.867 1 98.69 365 PHE B C 1
ATOM 8827 O O . PHE B 1 365 ? 16.797 -18.5 -13.523 1 98.69 365 PHE B O 1
ATOM 8834 N N . ALA B 1 366 ? 15.75 -16.875 -12.398 1 98.31 366 ALA B N 1
ATOM 8835 C CA . ALA B 1 366 ? 14.375 -17.266 -12.703 1 98.31 366 ALA B CA 1
ATOM 8836 C C . ALA B 1 366 ? 13.438 -16.078 -12.633 1 98.31 366 ALA B C 1
ATOM 8838 O O . ALA B 1 366 ? 13.609 -15.188 -11.789 1 98.31 366 ALA B O 1
ATOM 8839 N N . GLY B 1 367 ? 12.453 -16.078 -13.477 1 97.12 367 GLY B N 1
ATOM 8840 C CA . GLY B 1 367 ? 11.5 -14.992 -13.602 1 97.12 367 GLY B CA 1
ATOM 8841 C C . GLY B 1 367 ? 11.578 -14.281 -14.938 1 97.12 367 GLY B C 1
ATOM 8842 O O . GLY B 1 367 ? 11.672 -14.93 -15.984 1 97.12 367 GLY B O 1
ATOM 8843 N N . ARG B 1 368 ? 11.422 -12.977 -14.891 1 97.25 368 ARG B N 1
ATOM 8844 C CA . ARG B 1 368 ? 11.32 -12.211 -16.125 1 97.25 368 ARG B CA 1
ATOM 8845 C C . ARG B 1 368 ? 12.703 -11.914 -16.703 1 97.25 368 ARG B C 1
ATOM 8847 O O . ARG B 1 368 ? 12.82 -11.328 -17.781 1 97.25 368 ARG B O 1
ATOM 8854 N N . ASN B 1 369 ? 13.742 -12.398 -16 1 98.44 369 ASN B N 1
ATOM 8855 C CA . ASN B 1 369 ? 15.109 -12.148 -16.453 1 98.44 369 ASN B CA 1
ATOM 8856 C C . ASN B 1 369 ? 15.75 -13.406 -17.031 1 98.44 369 ASN B C 1
ATOM 8858 O O . ASN B 1 369 ? 16.969 -13.469 -17.172 1 98.44 369 ASN B O 1
ATOM 8862 N N . VAL B 1 370 ? 14.977 -14.398 -17.344 1 98.62 370 VAL B N 1
ATOM 8863 C CA . VAL B 1 370 ? 15.508 -15.672 -17.828 1 98.62 370 VAL B CA 1
ATOM 8864 C C . VAL B 1 370 ? 16 -15.516 -19.266 1 98.62 370 VAL B C 1
ATOM 8866 O O . VAL B 1 370 ? 15.727 -14.508 -19.922 1 98.62 370 VAL B O 1
ATOM 8869 N N . SER B 1 371 ? 16.719 -16.516 -19.734 1 98.81 371 SER B N 1
ATOM 8870 C CA . SER B 1 371 ? 17.281 -16.531 -21.094 1 98.81 371 SER B CA 1
ATOM 8871 C C . SER B 1 371 ? 16.219 -16.844 -22.125 1 98.81 371 SER B C 1
ATOM 8873 O O . SER B 1 371 ? 15.914 -18.016 -22.391 1 98.81 371 SER B O 1
ATOM 8875 N N . ALA B 1 372 ? 15.633 -15.828 -22.719 1 98.75 372 ALA B N 1
ATOM 8876 C CA . ALA B 1 372 ? 14.586 -15.93 -23.734 1 98.75 372 ALA B CA 1
ATOM 8877 C C . ALA B 1 372 ? 14.617 -14.734 -24.688 1 98.75 372 ALA B C 1
ATOM 8879 O O . ALA B 1 372 ? 15.039 -13.641 -24.297 1 98.75 372 ALA B O 1
ATOM 8880 N N . SER B 1 373 ? 14.266 -14.953 -25.969 1 98.56 373 SER B N 1
ATOM 8881 C CA . SER B 1 373 ? 14.047 -13.82 -26.859 1 98.56 373 SER B CA 1
ATOM 8882 C C . SER B 1 373 ? 12.852 -12.984 -26.422 1 98.56 373 SER B C 1
ATOM 8884 O O . SER B 1 373 ? 12.031 -13.438 -25.609 1 98.56 373 SER B O 1
ATOM 8886 N N . HIS B 1 374 ? 12.734 -11.789 -26.938 1 98.12 374 HIS B N 1
ATOM 8887 C CA . HIS B 1 374 ? 11.602 -10.93 -26.625 1 98.12 374 HIS B CA 1
ATOM 8888 C C . HIS B 1 374 ? 10.281 -11.609 -26.969 1 98.12 374 HIS B C 1
ATOM 8890 O O . HIS B 1 374 ? 9.32 -11.531 -26.188 1 98.12 374 HIS B O 1
ATOM 8896 N N . VAL B 1 375 ? 10.258 -12.266 -28.094 1 98.12 375 VAL B N 1
ATOM 8897 C CA . VAL B 1 375 ? 9.016 -12.883 -28.547 1 98.12 375 VAL B CA 1
ATOM 8898 C C . VAL B 1 375 ? 8.641 -14.039 -27.625 1 98.12 375 VAL B C 1
ATOM 8900 O O . VAL B 1 375 ? 7.504 -14.117 -27.156 1 98.12 375 VAL B O 1
ATOM 8903 N N . ALA B 1 376 ? 9.594 -14.867 -27.328 1 98.44 376 ALA B N 1
ATOM 8904 C CA . ALA B 1 376 ? 9.32 -15.977 -26.406 1 98.44 376 ALA B CA 1
ATOM 8905 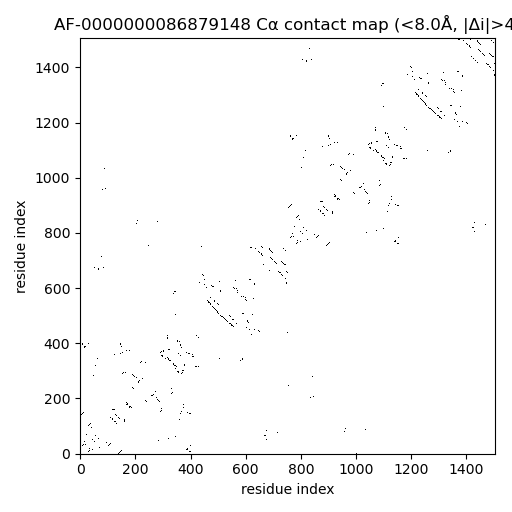C C . ALA B 1 376 ? 9 -15.469 -25.016 1 98.44 376 ALA B C 1
ATOM 8907 O O . ALA B 1 376 ? 8.203 -16.078 -24.297 1 98.44 376 ALA B O 1
ATOM 8908 N N . PHE B 1 377 ? 9.578 -14.352 -24.688 1 97.69 377 PHE B N 1
ATOM 8909 C CA . PHE B 1 377 ? 9.336 -13.711 -23.406 1 97.69 377 PHE B CA 1
ATOM 8910 C C . PHE B 1 377 ? 7.859 -13.367 -23.234 1 97.69 377 PHE B C 1
ATOM 8912 O O . PHE B 1 377 ? 7.328 -13.406 -22.125 1 97.69 377 PHE B O 1
ATOM 8919 N N . GLY B 1 378 ? 7.168 -13.164 -24.266 1 96.94 378 GLY B N 1
ATOM 8920 C CA . GLY B 1 378 ? 5.75 -12.828 -24.234 1 96.94 378 GLY B CA 1
ATOM 8921 C C . GLY B 1 378 ? 4.906 -13.875 -23.531 1 96.94 378 GLY B C 1
ATOM 8922 O O . GLY B 1 378 ? 3.822 -13.57 -23.031 1 96.94 378 GLY B O 1
ATOM 8923 N N . THR B 1 379 ? 5.418 -15.086 -23.484 1 97.44 379 THR B N 1
ATOM 8924 C CA . THR B 1 379 ? 4.656 -16.156 -22.859 1 97.44 379 THR B CA 1
ATOM 8925 C C . THR B 1 379 ? 5.355 -16.641 -21.594 1 97.44 379 THR B C 1
ATOM 8927 O O . THR B 1 379 ? 4.703 -17.078 -20.641 1 97.44 379 THR B O 1
ATOM 8930 N N . THR B 1 380 ? 6.668 -16.516 -21.5 1 97.44 380 THR B N 1
ATOM 8931 C CA . THR B 1 380 ? 7.422 -17.062 -20.375 1 97.44 380 THR B CA 1
ATOM 8932 C C . THR B 1 380 ? 7.383 -16.125 -19.188 1 97.44 380 THR B C 1
ATOM 8934 O O . THR B 1 380 ? 7.652 -16.531 -18.047 1 97.44 380 THR B O 1
ATOM 8937 N N . ARG B 1 381 ? 6.98 -14.898 -19.406 1 97.19 381 ARG B N 1
ATOM 8938 C CA . ARG B 1 381 ? 7.023 -13.875 -18.359 1 97.19 381 ARG B CA 1
ATOM 8939 C C . ARG B 1 381 ? 5.828 -13.992 -17.438 1 97.19 381 ARG B C 1
ATOM 8941 O O . ARG B 1 381 ? 5.77 -13.32 -16.391 1 97.19 381 ARG B O 1
ATOM 8948 N N . VAL B 1 382 ? 4.859 -14.789 -17.766 1 96.75 382 VAL B N 1
ATOM 8949 C CA . VAL B 1 382 ? 3.672 -14.891 -16.922 1 96.75 382 VAL B CA 1
ATOM 8950 C C . VAL B 1 382 ? 4.055 -15.469 -15.562 1 96.75 382 VAL B C 1
ATOM 8952 O O . VAL B 1 382 ? 4.914 -16.344 -15.469 1 96.75 382 VAL B O 1
ATOM 8955 N N . MET B 1 383 ? 3.438 -15.008 -14.523 1 97.69 383 MET B N 1
ATOM 8956 C CA . MET B 1 383 ? 3.977 -15.109 -13.172 1 97.69 383 MET B CA 1
ATOM 8957 C C . MET B 1 383 ? 4.012 -16.562 -12.703 1 97.69 383 MET B C 1
ATOM 8959 O O . MET B 1 383 ? 4.949 -16.969 -12.023 1 97.69 383 MET B O 1
ATOM 8963 N N . ALA B 1 384 ? 2.98 -17.359 -13 1 98.5 384 ALA B N 1
ATOM 8964 C CA . ALA B 1 384 ? 3.018 -18.75 -12.562 1 98.5 384 ALA B CA 1
ATOM 8965 C C . ALA B 1 384 ? 4.129 -19.516 -13.281 1 98.5 384 ALA B C 1
ATOM 8967 O O . ALA B 1 384 ? 4.742 -20.406 -12.695 1 98.5 384 ALA B O 1
ATOM 8968 N N . THR B 1 385 ? 4.324 -19.203 -14.547 1 98.56 385 THR B N 1
ATOM 8969 C CA . THR B 1 385 ? 5.438 -19.797 -15.273 1 98.56 385 THR B CA 1
ATOM 8970 C C . THR B 1 385 ? 6.77 -19.375 -14.664 1 98.56 385 THR B C 1
ATOM 8972 O O . THR B 1 385 ? 7.676 -20.203 -14.516 1 98.56 385 THR B O 1
ATOM 8975 N N . CYS B 1 386 ? 6.867 -18.125 -14.273 1 98.69 386 CYS B N 1
ATOM 8976 C CA . CYS B 1 386 ? 8.055 -17.656 -13.562 1 98.69 386 CYS B CA 1
ATOM 8977 C C . CYS B 1 386 ? 8.258 -18.453 -12.281 1 98.69 386 CYS B C 1
ATOM 8979 O O . CYS B 1 386 ? 9.391 -18.797 -11.938 1 98.69 386 CYS B O 1
ATOM 8981 N N . ALA B 1 387 ? 7.215 -18.703 -11.625 1 98.75 387 ALA B N 1
ATOM 8982 C CA . ALA B 1 387 ? 7.266 -19.406 -10.352 1 98.75 387 ALA B CA 1
ATOM 8983 C C . ALA B 1 387 ? 7.801 -20.828 -10.539 1 98.75 387 ALA B C 1
ATOM 8985 O O . ALA B 1 387 ? 8.633 -21.297 -9.75 1 98.75 387 ALA B O 1
ATOM 8986 N N . VAL B 1 388 ? 7.348 -21.547 -11.547 1 98.5 388 VAL B N 1
ATOM 8987 C CA . VAL B 1 388 ? 7.773 -22.922 -11.727 1 98.5 388 VAL B CA 1
ATOM 8988 C C . VAL B 1 388 ? 9.227 -22.969 -12.203 1 98.5 388 VAL B C 1
ATOM 8990 O O . VAL B 1 388 ? 9.977 -23.891 -11.867 1 98.5 388 VAL B O 1
ATOM 8993 N N . MET B 1 389 ? 9.656 -21.953 -12.969 1 98.88 389 MET B N 1
ATOM 8994 C CA . MET B 1 389 ? 11.078 -21.812 -13.266 1 98.88 389 MET B CA 1
ATOM 8995 C C . MET B 1 389 ? 11.883 -21.594 -11.992 1 98.88 389 MET B C 1
ATOM 8997 O O . MET B 1 389 ? 13 -22.094 -11.852 1 98.88 389 MET B O 1
ATOM 9001 N N . GLY B 1 390 ? 11.266 -20.781 -11.078 1 98.94 390 GLY B N 1
ATOM 9002 C CA . GLY B 1 390 ? 11.898 -20.562 -9.781 1 98.94 390 GLY B CA 1
ATOM 9003 C C . GLY B 1 390 ? 12.133 -21.844 -9.008 1 98.94 390 GLY B C 1
ATOM 9004 O O . GLY B 1 390 ? 13.219 -22.062 -8.469 1 98.94 390 GLY B O 1
ATOM 9005 N N . GLU B 1 391 ? 11.141 -22.688 -8.961 1 98.88 391 GLU B N 1
ATOM 9006 C CA . GLU B 1 391 ? 11.273 -23.969 -8.273 1 98.88 391 GLU B CA 1
ATOM 9007 C C . GLU B 1 391 ? 12.383 -24.812 -8.898 1 98.88 391 GLU B C 1
ATOM 9009 O O . GLU B 1 391 ? 13.172 -25.438 -8.188 1 98.88 391 GLU B O 1
ATOM 9014 N N . ALA B 1 392 ? 12.453 -24.828 -10.203 1 98.88 392 ALA B N 1
ATOM 9015 C CA . ALA B 1 392 ? 13.492 -25.562 -10.906 1 98.88 392 ALA B CA 1
ATOM 9016 C C . ALA B 1 392 ? 14.875 -25.016 -10.586 1 98.88 392 ALA B C 1
ATOM 9018 O O . ALA B 1 392 ? 15.797 -25.781 -10.281 1 98.88 392 ALA B O 1
ATOM 9019 N N . ALA B 1 393 ? 15.016 -23.719 -10.656 1 98.94 393 ALA B N 1
ATOM 9020 C CA . ALA B 1 393 ? 16.297 -23.062 -10.375 1 98.94 393 ALA B CA 1
ATOM 9021 C C . ALA B 1 393 ? 16.719 -23.297 -8.93 1 98.94 393 ALA B C 1
ATOM 9023 O O . ALA B 1 393 ? 17.891 -23.516 -8.648 1 98.94 393 ALA B O 1
ATOM 9024 N N . GLY B 1 394 ? 15.742 -23.172 -8 1 98.94 394 GLY B N 1
ATOM 9025 C CA . GLY B 1 394 ? 16.031 -23.422 -6.598 1 98.94 394 GLY B CA 1
ATOM 9026 C C . GLY B 1 394 ? 16.484 -24.844 -6.336 1 98.94 394 GLY B C 1
ATOM 9027 O O . GLY B 1 394 ? 17.406 -25.078 -5.543 1 98.94 394 GLY B O 1
ATOM 9028 N N . THR B 1 395 ? 15.859 -25.797 -6.992 1 98.94 395 THR B N 1
ATOM 9029 C CA . THR B 1 395 ? 16.25 -27.203 -6.879 1 98.94 395 THR B CA 1
ATOM 9030 C C . THR B 1 395 ? 17.672 -27.406 -7.402 1 98.94 395 THR B C 1
ATOM 9032 O O . THR B 1 395 ? 18.469 -28.094 -6.766 1 98.94 395 THR B O 1
ATOM 9035 N N . ALA B 1 396 ? 17.938 -26.812 -8.555 1 98.94 396 ALA B N 1
ATOM 9036 C CA . ALA B 1 396 ? 19.281 -26.891 -9.125 1 98.94 396 ALA B CA 1
ATOM 9037 C C . ALA B 1 396 ? 20.312 -26.266 -8.188 1 98.94 396 ALA B C 1
ATOM 9039 O O . ALA B 1 396 ? 21.406 -26.812 -7.992 1 98.94 396 ALA B O 1
ATOM 9040 N N . ALA B 1 397 ? 19.969 -25.141 -7.625 1 98.94 397 ALA B N 1
ATOM 9041 C CA . ALA B 1 397 ? 20.875 -24.453 -6.707 1 98.94 397 ALA B CA 1
ATOM 9042 C C . ALA B 1 397 ? 21.188 -25.312 -5.492 1 98.94 397 ALA B C 1
ATOM 9044 O O . ALA B 1 397 ? 22.328 -25.344 -5.02 1 98.94 397 ALA B O 1
ATOM 9045 N N . ALA B 1 398 ? 20.188 -25.953 -4.961 1 98.94 398 ALA B N 1
ATOM 9046 C CA . ALA B 1 398 ? 20.391 -26.844 -3.822 1 98.94 398 ALA B CA 1
ATOM 9047 C C . ALA B 1 398 ? 21.359 -27.969 -4.172 1 98.94 398 ALA B C 1
ATOM 9049 O O . ALA B 1 398 ? 22.219 -28.312 -3.367 1 98.94 398 ALA B O 1
ATOM 9050 N N . LEU B 1 399 ? 21.219 -28.578 -5.359 1 98.81 399 LEU B N 1
ATOM 9051 C CA . LEU B 1 399 ? 22.125 -29.625 -5.805 1 98.81 399 LEU B CA 1
ATOM 9052 C C . LEU B 1 399 ? 23.531 -29.078 -5.984 1 98.81 399 LEU B C 1
ATOM 9054 O O . LEU B 1 399 ? 24.516 -29.75 -5.625 1 98.81 399 LEU B O 1
ATOM 9058 N N . CYS B 1 400 ? 23.656 -27.875 -6.605 1 98.88 400 CYS B N 1
ATOM 9059 C CA . CYS B 1 400 ? 24.953 -27.234 -6.746 1 98.88 400 CYS B CA 1
ATOM 9060 C C . CYS B 1 400 ? 25.641 -27.109 -5.398 1 98.88 400 CYS B C 1
ATOM 9062 O O . CYS B 1 400 ? 26.828 -27.453 -5.262 1 98.88 400 CYS B O 1
ATOM 9064 N N . ALA B 1 401 ? 24.906 -26.562 -4.453 1 98.69 401 ALA B N 1
ATOM 9065 C CA . ALA B 1 401 ? 25.453 -26.344 -3.123 1 98.69 401 ALA B CA 1
ATOM 9066 C C . ALA B 1 401 ? 25.875 -27.656 -2.465 1 98.69 401 ALA B C 1
ATOM 9068 O O . ALA B 1 401 ? 26.938 -27.734 -1.855 1 98.69 401 ALA B O 1
ATOM 9069 N N . ALA B 1 402 ? 25.062 -28.641 -2.541 1 98.38 402 ALA B N 1
ATOM 9070 C CA . ALA B 1 402 ? 25.312 -29.938 -1.906 1 98.38 402 ALA B CA 1
ATOM 9071 C C . ALA B 1 402 ? 26.516 -30.641 -2.537 1 98.38 402 ALA B C 1
ATOM 9073 O O . ALA B 1 402 ? 27.281 -31.312 -1.846 1 98.38 402 ALA B O 1
ATOM 9074 N N . LYS B 1 403 ? 26.734 -30.5 -3.859 1 98.25 403 LYS B N 1
ATOM 9075 C CA . LYS B 1 403 ? 27.75 -31.266 -4.59 1 98.25 403 LYS B CA 1
ATOM 9076 C C . LYS B 1 403 ? 29 -30.422 -4.824 1 98.25 403 LYS B C 1
ATOM 9078 O O . LYS B 1 403 ? 30.062 -30.953 -5.164 1 98.25 403 LYS B O 1
ATOM 9083 N N . GLY B 1 404 ? 28.906 -29.109 -4.605 1 98.31 404 GLY B N 1
ATOM 9084 C CA . GLY B 1 404 ? 30.016 -28.219 -4.863 1 98.31 404 GLY B CA 1
ATOM 9085 C C . GLY B 1 404 ? 30.344 -28.078 -6.34 1 98.31 404 GLY B C 1
ATOM 9086 O O . GLY B 1 404 ? 31.516 -28.094 -6.727 1 98.31 404 GLY B O 1
ATOM 9087 N N . VAL B 1 405 ? 29.281 -28.047 -7.195 1 98.56 405 VAL B N 1
ATOM 9088 C CA . VAL B 1 405 ? 29.469 -27.938 -8.633 1 98.56 405 VAL B CA 1
ATOM 9089 C C . VAL B 1 405 ? 28.703 -26.719 -9.164 1 98.56 405 VAL B C 1
ATOM 9091 O O . VAL B 1 405 ? 27.859 -26.172 -8.469 1 98.56 405 VAL B O 1
ATOM 9094 N N . SER B 1 406 ? 29.047 -26.266 -10.367 1 98.69 406 SER B N 1
ATOM 9095 C CA . SER B 1 406 ? 28.391 -25.141 -11 1 98.69 406 SER B CA 1
ATOM 9096 C C . SER B 1 406 ? 27.047 -25.547 -11.617 1 98.69 406 SER B C 1
ATOM 9098 O O . SER B 1 406 ? 26.797 -26.734 -11.828 1 98.69 406 SER B O 1
ATOM 9100 N N . PRO B 1 407 ? 26.203 -24.562 -11.883 1 98.81 407 PRO B N 1
ATOM 9101 C CA . PRO B 1 407 ? 24.953 -24.875 -12.586 1 98.81 407 PRO B CA 1
ATOM 9102 C C . PRO B 1 407 ? 25.188 -25.594 -13.914 1 98.81 407 PRO B C 1
ATOM 9104 O O . PRO B 1 407 ? 24.469 -26.531 -14.258 1 98.81 407 PRO B O 1
ATOM 9107 N N . ARG B 1 408 ? 26.172 -25.188 -14.641 1 98.75 408 ARG B N 1
ATOM 9108 C CA . ARG B 1 408 ? 26.484 -25.844 -15.906 1 98.75 408 ARG B CA 1
ATOM 9109 C C . ARG B 1 408 ? 26.875 -27.297 -15.695 1 98.75 408 ARG B C 1
ATOM 9111 O O . ARG B 1 408 ? 26.5 -28.156 -16.5 1 98.75 408 ARG B O 1
ATOM 9118 N N . GLU B 1 409 ? 27.578 -27.562 -14.648 1 98.69 409 GLU B N 1
ATOM 9119 C CA . GLU B 1 409 ? 27.984 -28.938 -14.336 1 98.69 409 GLU B CA 1
ATOM 9120 C C . GLU B 1 409 ? 26.781 -29.797 -13.961 1 98.69 409 GLU B C 1
ATOM 9122 O O . GLU B 1 409 ? 26.766 -31 -14.211 1 98.69 409 GLU B O 1
ATOM 9127 N N . ILE B 1 410 ? 25.766 -29.188 -13.367 1 98.81 410 ILE B N 1
ATOM 9128 C CA . ILE B 1 410 ? 24.516 -29.906 -13.117 1 98.81 410 ILE B CA 1
ATOM 9129 C C . ILE B 1 410 ? 23.938 -30.391 -14.438 1 98.81 410 ILE B C 1
ATOM 9131 O O . ILE B 1 410 ? 23.5 -31.531 -14.547 1 98.81 410 ILE B O 1
ATOM 9135 N N . HIS B 1 411 ? 23.891 -29.5 -15.43 1 98.75 411 HIS B N 1
ATOM 9136 C CA . HIS B 1 411 ? 23.391 -29.875 -16.75 1 98.75 411 HIS B CA 1
ATOM 9137 C C . HIS B 1 411 ? 24.219 -31 -17.344 1 98.75 411 HIS B C 1
ATOM 9139 O O . HIS B 1 411 ? 23.672 -31.984 -17.844 1 98.75 411 HIS B O 1
ATOM 9145 N N . ASP B 1 412 ? 25.516 -30.922 -17.25 1 98.44 412 ASP B N 1
ATOM 9146 C CA . ASP B 1 412 ? 26.422 -31.797 -17.984 1 98.44 412 ASP B CA 1
ATOM 9147 C C . ASP B 1 412 ? 26.531 -33.156 -17.312 1 98.44 412 ASP B C 1
ATOM 9149 O O . ASP B 1 412 ? 26.734 -34.188 -17.969 1 98.44 412 ASP B O 1
ATOM 9153 N N . GLN B 1 413 ? 26.328 -33.188 -15.953 1 98.38 413 GLN B N 1
ATOM 9154 C CA . GLN B 1 413 ? 26.719 -34.406 -15.25 1 98.38 413 GLN B CA 1
ATOM 9155 C C . GLN B 1 413 ? 25.594 -34.906 -14.352 1 98.38 413 GLN B C 1
ATOM 9157 O O . GLN B 1 413 ? 25.594 -36.062 -13.93 1 98.38 413 GLN B O 1
ATOM 9162 N N . HIS B 1 414 ? 24.656 -34.062 -14.07 1 98.38 414 HIS B N 1
ATOM 9163 C CA . HIS B 1 414 ? 23.672 -34.438 -13.055 1 98.38 414 HIS B CA 1
ATOM 9164 C C . HIS B 1 414 ? 22.266 -34.062 -13.508 1 98.38 414 HIS B C 1
ATOM 9166 O O . HIS B 1 414 ? 21.406 -33.781 -12.672 1 98.38 414 HIS B O 1
ATOM 9172 N N . LEU B 1 415 ? 22 -33.969 -14.758 1 98.5 415 LEU B N 1
ATOM 9173 C CA . LEU B 1 415 ? 20.703 -33.562 -15.281 1 98.5 415 LEU B CA 1
ATOM 9174 C C . LEU B 1 415 ? 19.609 -34.531 -14.852 1 98.5 415 LEU B C 1
ATOM 9176 O O . LEU B 1 415 ? 18.516 -34.094 -14.469 1 98.5 415 LEU B O 1
ATOM 9180 N N . GLU B 1 416 ? 19.844 -35.812 -14.977 1 97.75 416 GLU B N 1
ATOM 9181 C CA . GLU B 1 416 ? 18.859 -36.844 -14.586 1 97.75 416 GLU B CA 1
ATOM 9182 C C . GLU B 1 416 ? 18.484 -36.688 -13.109 1 97.75 416 GLU B C 1
ATOM 9184 O O . GLU B 1 416 ? 17.312 -36.781 -12.758 1 97.75 416 GLU B O 1
ATOM 9189 N N . GLU B 1 417 ? 19.469 -36.5 -12.305 1 98.25 417 GLU B N 1
ATOM 9190 C CA . GLU B 1 417 ? 19.219 -36.281 -10.883 1 98.25 417 GLU B CA 1
ATOM 9191 C C . GLU B 1 417 ? 18.328 -35.062 -10.641 1 98.25 417 GLU B C 1
ATOM 9193 O O . GLU B 1 417 ? 17.422 -35.125 -9.82 1 98.25 417 GLU B O 1
ATOM 9198 N N . LEU B 1 418 ? 18.641 -33.969 -11.328 1 98.69 418 LEU B N 1
ATOM 9199 C CA . LEU B 1 418 ? 17.828 -32.781 -11.219 1 98.69 418 LEU B CA 1
ATOM 9200 C C . LEU B 1 418 ? 16.375 -33.094 -11.586 1 98.69 418 LEU B C 1
ATOM 9202 O O . LEU B 1 418 ? 15.461 -32.75 -10.828 1 98.69 418 LEU B O 1
ATOM 9206 N N . GLN B 1 419 ? 16.156 -33.719 -12.664 1 98.62 419 GLN B N 1
ATOM 9207 C CA . GLN B 1 419 ? 14.82 -33.969 -13.156 1 98.62 419 GLN B CA 1
ATOM 9208 C C . GLN B 1 419 ? 14.07 -34.938 -12.234 1 98.62 419 GLN B C 1
ATOM 9210 O O . GLN B 1 419 ? 12.883 -34.75 -11.969 1 98.62 419 GLN B O 1
ATOM 9215 N N . GLN B 1 420 ? 14.727 -35.938 -11.727 1 98.12 420 GLN B N 1
ATOM 9216 C CA . GLN B 1 420 ? 14.086 -36.875 -10.82 1 98.12 420 GLN B CA 1
ATOM 9217 C C . GLN B 1 420 ? 13.75 -36.219 -9.484 1 98.12 420 GLN B C 1
ATOM 9219 O O . GLN B 1 420 ? 12.742 -36.562 -8.859 1 98.12 420 GLN B O 1
ATOM 9224 N N . THR B 1 421 ? 14.633 -35.312 -9.047 1 98.19 421 THR B N 1
ATOM 9225 C CA . THR B 1 421 ? 14.352 -34.562 -7.832 1 98.19 421 THR B CA 1
ATOM 9226 C C . THR B 1 421 ? 13.109 -33.688 -8.008 1 98.19 421 THR B C 1
ATOM 9228 O O . THR B 1 421 ? 12.258 -33.625 -7.121 1 98.19 421 THR B O 1
ATOM 9231 N N . LEU B 1 422 ? 13.039 -33 -9.156 1 98.56 422 LEU B N 1
ATOM 9232 C CA . LEU B 1 422 ? 11.867 -32.188 -9.461 1 98.56 422 LEU B CA 1
ATOM 9233 C C . LEU B 1 422 ? 10.594 -33.031 -9.43 1 98.56 422 LEU B C 1
ATOM 9235 O O . LEU B 1 422 ? 9.586 -32.625 -8.867 1 98.56 422 LEU B O 1
ATOM 9239 N N . LEU B 1 423 ? 10.664 -34.219 -10.016 1 97.81 423 LEU B N 1
ATOM 9240 C CA . LEU B 1 423 ? 9.508 -35.094 -10.039 1 97.81 423 LEU B CA 1
ATOM 9241 C C . LEU B 1 423 ? 9.125 -35.531 -8.617 1 97.81 423 LEU B C 1
ATOM 9243 O O . LEU B 1 423 ? 7.941 -35.562 -8.273 1 97.81 423 LEU B O 1
ATOM 9247 N N . ARG B 1 424 ? 10.102 -35.844 -7.832 1 96.75 424 ARG B N 1
ATOM 9248 C CA . ARG B 1 424 ? 9.844 -36.25 -6.457 1 96.75 424 ARG B CA 1
ATOM 9249 C C . ARG B 1 424 ? 9.156 -35.156 -5.664 1 96.75 424 ARG B C 1
ATOM 9251 O O . ARG B 1 424 ? 8.344 -35.438 -4.781 1 96.75 424 ARG B O 1
ATOM 9258 N N . GLN B 1 425 ? 9.422 -33.938 -6.047 1 95.56 425 GLN B N 1
ATOM 9259 C CA . GLN B 1 425 ? 8.867 -32.781 -5.348 1 95.56 425 GLN B CA 1
ATOM 9260 C C . GLN B 1 425 ? 7.562 -32.344 -6 1 95.56 425 GLN B C 1
ATOM 9262 O O . GLN B 1 425 ? 7.016 -31.297 -5.641 1 95.56 425 GLN B O 1
ATOM 9267 N N . ASP B 1 426 ? 7.055 -33.062 -6.914 1 96.94 426 ASP B N 1
ATOM 9268 C CA . ASP B 1 426 ? 5.828 -32.781 -7.652 1 96.94 426 ASP B CA 1
ATOM 9269 C C . ASP B 1 426 ? 5.953 -31.484 -8.469 1 96.94 426 ASP B C 1
ATOM 9271 O O . ASP B 1 426 ? 4.953 -30.828 -8.75 1 96.94 426 ASP B O 1
ATOM 9275 N N . ALA B 1 427 ? 7.219 -31.047 -8.773 1 97.88 427 ALA B N 1
ATOM 9276 C CA . ALA B 1 427 ? 7.438 -29.844 -9.562 1 97.88 427 ALA B CA 1
ATOM 9277 C C . ALA B 1 427 ? 6.742 -29.938 -10.914 1 97.88 427 ALA B C 1
ATOM 9279 O O . ALA B 1 427 ? 6.297 -31.016 -11.32 1 97.88 427 ALA B O 1
ATOM 9280 N N . SER B 1 428 ? 6.594 -28.812 -11.578 1 96.81 428 SER B N 1
ATOM 9281 C CA . SER B 1 428 ? 5.852 -28.703 -12.828 1 96.81 428 SER B CA 1
ATOM 9282 C C . SER B 1 428 ? 6.688 -29.172 -14.016 1 96.81 428 SER B C 1
ATOM 9284 O O . SER B 1 428 ? 7.18 -28.359 -14.797 1 96.81 428 SER B O 1
ATOM 9286 N N . VAL B 1 429 ? 6.773 -30.438 -14.125 1 96.5 429 VAL B N 1
ATOM 9287 C CA . VAL B 1 429 ? 7.438 -31.078 -15.25 1 96.5 429 VAL B CA 1
ATOM 9288 C C . VAL B 1 429 ? 6.488 -32.062 -15.914 1 96.5 429 VAL B C 1
ATOM 9290 O O . VAL B 1 429 ? 5.828 -32.875 -15.227 1 96.5 429 VAL B O 1
ATOM 9293 N N . ILE B 1 430 ? 6.402 -32.031 -17.203 1 95.81 430 ILE B N 1
ATOM 9294 C CA . ILE B 1 430 ? 5.461 -32.906 -17.922 1 95.81 430 ILE B CA 1
ATOM 9295 C C . ILE B 1 430 ? 6.215 -33.75 -18.938 1 95.81 430 ILE B C 1
ATOM 9297 O O . ILE B 1 430 ? 7.168 -33.281 -19.562 1 95.81 430 ILE B O 1
ATOM 9301 N N . GLY B 1 431 ? 5.82 -34.938 -19.062 1 94.06 431 GLY B N 1
ATOM 9302 C CA . GLY B 1 431 ? 6.355 -35.844 -20.094 1 94.06 431 GLY B CA 1
ATOM 9303 C C . GLY B 1 431 ? 7.531 -36.656 -19.594 1 94.06 431 GLY B C 1
ATOM 9304 O O . GLY B 1 431 ? 8.086 -37.469 -20.359 1 94.06 431 GLY B O 1
ATOM 9305 N N . LEU B 1 432 ? 7.926 -36.469 -18.344 1 96 432 LEU B N 1
ATOM 9306 C CA . LEU B 1 432 ? 8.969 -37.25 -17.719 1 96 432 LEU B CA 1
ATOM 9307 C C . LEU B 1 432 ? 8.375 -38.219 -16.719 1 96 432 LEU B C 1
ATOM 9309 O O . LEU B 1 432 ? 7.383 -37.906 -16.047 1 96 432 LEU B O 1
ATOM 9313 N N . ARG B 1 433 ? 9 -39.375 -16.578 1 95.69 433 ARG B N 1
ATOM 9314 C CA . ARG B 1 433 ? 8.508 -40.406 -15.688 1 95.69 433 ARG B CA 1
ATOM 9315 C C . ARG B 1 433 ? 9.445 -40.594 -14.492 1 95.69 433 ARG B C 1
ATOM 9317 O O . ARG B 1 433 ? 10.648 -40.344 -14.602 1 95.69 433 ARG B O 1
ATOM 9324 N N . ASN B 1 434 ? 8.875 -41 -13.367 1 97.38 434 ASN B N 1
ATOM 9325 C CA . ASN B 1 434 ? 9.664 -41.406 -12.211 1 97.38 434 ASN B CA 1
ATOM 9326 C C . ASN B 1 434 ? 10.516 -42.625 -12.523 1 97.38 434 ASN B C 1
ATOM 9328 O O . ASN B 1 434 ? 9.984 -43.688 -12.883 1 97.38 434 ASN B O 1
ATOM 9332 N N . GLU B 1 435 ? 11.781 -42.469 -12.422 1 96.62 435 GLU B N 1
ATOM 9333 C CA . GLU B 1 435 ? 12.727 -43.562 -12.586 1 96.62 435 GLU B CA 1
ATOM 9334 C C . GLU B 1 435 ? 13.656 -43.688 -11.383 1 96.62 435 GLU B C 1
ATOM 9336 O O . GLU B 1 435 ? 14.75 -44.25 -11.477 1 96.62 435 GLU B O 1
ATOM 9341 N N . ASP B 1 436 ? 13.227 -43.094 -10.336 1 96.12 436 ASP B N 1
ATOM 9342 C CA . ASP B 1 436 ? 14.008 -43.094 -9.102 1 96.12 436 ASP B CA 1
ATOM 9343 C C . ASP B 1 436 ? 14.211 -44.5 -8.562 1 96.12 436 ASP B C 1
ATOM 9345 O O . ASP B 1 436 ? 13.258 -45.156 -8.148 1 96.12 436 ASP B O 1
ATOM 9349 N N . GLN B 1 437 ? 15.406 -44.906 -8.438 1 94.44 437 GLN B N 1
ATOM 9350 C CA . GLN B 1 437 ? 15.711 -46.25 -8.016 1 94.44 437 GLN B CA 1
ATOM 9351 C C . GLN B 1 437 ? 15.469 -46.438 -6.52 1 94.44 437 GLN B C 1
ATOM 9353 O O . GLN B 1 437 ? 15.312 -47.562 -6.043 1 94.44 437 GLN B O 1
ATOM 9358 N N . GLN B 1 438 ? 15.43 -45.375 -5.859 1 95.5 438 GLN B N 1
ATOM 9359 C CA . GLN B 1 438 ? 15.227 -45.469 -4.418 1 95.5 438 GLN B CA 1
ATOM 9360 C C . GLN B 1 438 ? 13.742 -45.625 -4.086 1 95.5 438 GLN B C 1
ATOM 9362 O O . GLN B 1 438 ? 13.391 -45.969 -2.953 1 95.5 438 GLN B O 1
ATOM 9367 N N . ASP B 1 439 ? 12.93 -45.406 -4.996 1 97.81 439 ASP B N 1
ATOM 9368 C CA . ASP B 1 439 ? 11.5 -45.625 -4.809 1 97.81 439 ASP B CA 1
ATOM 9369 C C . ASP B 1 439 ? 11.164 -47.125 -4.801 1 97.81 439 ASP B C 1
ATOM 9371 O O . ASP B 1 439 ? 11.438 -47.812 -5.773 1 97.81 439 ASP B O 1
ATOM 9375 N N . LEU B 1 440 ? 10.531 -47.594 -3.752 1 97.94 440 LEU B N 1
ATOM 9376 C CA . LEU B 1 440 ? 10.234 -49 -3.592 1 97.94 440 LEU B CA 1
ATOM 9377 C C . LEU B 1 440 ? 8.914 -49.375 -4.266 1 97.94 440 LEU B C 1
ATOM 9379 O O . LEU B 1 440 ? 8.641 -50.531 -4.512 1 97.94 440 LEU B O 1
ATOM 9383 N N . ALA B 1 441 ? 8.094 -48.406 -4.512 1 98.31 441 ALA B N 1
ATOM 9384 C CA . ALA B 1 441 ? 6.723 -48.656 -4.945 1 98.31 441 ALA B CA 1
ATOM 9385 C C . ALA B 1 441 ? 6.691 -49.375 -6.277 1 98.31 441 ALA B C 1
ATOM 9387 O O . ALA B 1 441 ? 5.926 -50.344 -6.445 1 98.31 441 ALA B O 1
ATOM 9388 N N . PRO B 1 442 ? 7.531 -48.969 -7.285 1 97.19 442 PRO B N 1
ATOM 9389 C CA . PRO B 1 442 ? 7.465 -49.625 -8.586 1 97.19 442 PRO B CA 1
ATOM 9390 C C . PRO B 1 442 ? 7.82 -51.125 -8.508 1 97.19 442 PRO B C 1
ATOM 9392 O O . PRO B 1 442 ? 7.562 -51.875 -9.453 1 97.19 442 PRO B O 1
ATOM 9395 N N . LYS B 1 443 ? 8.328 -51.625 -7.43 1 96.38 443 LYS B N 1
ATOM 9396 C CA . LYS B 1 443 ? 8.727 -53 -7.266 1 96.38 443 LYS B CA 1
ATOM 9397 C C . LYS B 1 443 ? 7.594 -53.844 -6.672 1 96.38 443 LYS B C 1
ATOM 9399 O O . LYS B 1 443 ? 7.711 -55.062 -6.555 1 96.38 443 LYS B O 1
ATOM 9404 N N . ALA B 1 444 ? 6.555 -53.281 -6.383 1 97.94 444 ALA B N 1
ATOM 9405 C CA . ALA B 1 444 ? 5.434 -53.938 -5.738 1 97.94 444 ALA B CA 1
ATOM 9406 C C . ALA B 1 444 ? 4.395 -54.375 -6.766 1 97.94 444 ALA B C 1
ATOM 9408 O O . ALA B 1 444 ? 4.352 -53.844 -7.879 1 97.94 444 ALA B O 1
ATOM 9409 N N . VAL B 1 445 ? 3.604 -55.375 -6.395 1 98.31 445 VAL B N 1
ATOM 9410 C CA . VAL B 1 445 ? 2.365 -55.688 -7.105 1 98.31 445 VAL B CA 1
ATOM 9411 C C . VAL B 1 445 ? 1.223 -54.844 -6.535 1 98.31 445 VAL B C 1
ATOM 9413 O O . VAL B 1 445 ? 1.03 -54.781 -5.316 1 98.31 445 VAL B O 1
ATOM 9416 N N . VAL B 1 446 ? 0.493 -54.219 -7.387 1 98.75 446 VAL B N 1
ATOM 9417 C CA . VAL B 1 446 ? -0.549 -53.312 -6.93 1 98.75 446 VAL B CA 1
ATOM 9418 C C . VAL B 1 446 ? -1.923 -53.938 -7.148 1 98.75 446 VAL B C 1
ATOM 9420 O O . VAL B 1 446 ? -2.201 -54.469 -8.219 1 98.75 446 VAL B O 1
ATOM 9423 N N . THR B 1 447 ? -2.746 -53.938 -6.145 1 98.44 447 THR B N 1
ATOM 9424 C CA . THR B 1 447 ? -4.148 -54.344 -6.223 1 98.44 447 THR B CA 1
ATOM 9425 C C . THR B 1 447 ? -5.047 -53.25 -5.613 1 98.44 447 THR B C 1
ATOM 9427 O O . THR B 1 447 ? -4.566 -52.344 -4.926 1 98.44 447 THR B O 1
ATOM 9430 N N . ALA B 1 448 ? -6.316 -53.25 -5.961 1 98.62 448 ALA B N 1
ATOM 9431 C CA . ALA B 1 448 ? -7.25 -52.281 -5.426 1 98.62 448 ALA B CA 1
ATOM 9432 C C . ALA B 1 448 ? -8.602 -52.906 -5.109 1 98.62 448 ALA B C 1
ATOM 9434 O O . ALA B 1 448 ? -8.891 -54.031 -5.551 1 98.62 448 ALA B O 1
ATOM 9435 N N . SER B 1 449 ? -9.383 -52.25 -4.289 1 98.06 449 SER B N 1
ATOM 9436 C CA . SER B 1 449 ? -10.719 -52.719 -3.938 1 98.06 449 SER B CA 1
ATOM 9437 C C . SER B 1 449 ? -11.625 -52.781 -5.16 1 98.06 449 SER B C 1
ATOM 9439 O O . SER B 1 449 ? -12.312 -53.781 -5.391 1 98.06 449 SER B O 1
ATOM 9441 N N . THR B 1 450 ? -11.727 -51.625 -5.82 1 98.19 450 THR B N 1
ATOM 9442 C CA . THR B 1 450 ? -12.469 -51.5 -7.066 1 98.19 450 THR B CA 1
ATOM 9443 C C . THR B 1 450 ? -11.688 -50.656 -8.086 1 98.19 450 THR B C 1
ATOM 9445 O O . THR B 1 450 ? -10.664 -50.062 -7.754 1 98.19 450 THR B O 1
ATOM 9448 N N . THR B 1 451 ? -12.086 -50.719 -9.312 1 98.12 451 THR B N 1
ATOM 9449 C CA . THR B 1 451 ? -11.445 -49.969 -10.383 1 98.12 451 THR B CA 1
ATOM 9450 C C . THR B 1 451 ? -12.477 -49.5 -11.414 1 98.12 451 THR B C 1
ATOM 9452 O O . THR B 1 451 ? -13.398 -50.25 -11.742 1 98.12 451 THR B O 1
ATOM 9455 N N . TYR B 1 452 ? -12.375 -48.312 -11.812 1 97.19 452 TYR B N 1
ATOM 9456 C CA . TYR B 1 452 ? -13.195 -47.812 -12.914 1 97.19 452 TYR B CA 1
ATOM 9457 C C . TYR B 1 452 ? -12.781 -48.438 -14.234 1 97.19 452 TYR B C 1
ATOM 9459 O O . TYR B 1 452 ? -11.742 -48.062 -14.805 1 97.19 452 TYR B O 1
ATOM 9467 N N . SER B 1 453 ? -13.594 -49.312 -14.789 1 96.69 453 SER B N 1
ATOM 9468 C CA . SER B 1 453 ? -13.164 -50.094 -15.938 1 96.69 453 SER B CA 1
ATOM 9469 C C . SER B 1 453 ? -14.078 -49.906 -17.125 1 96.69 453 SER B C 1
ATOM 9471 O O . SER B 1 453 ? -13.844 -50.438 -18.219 1 96.69 453 SER B O 1
ATOM 9473 N N . THR B 1 454 ? -15.125 -49.188 -16.953 1 95.62 454 THR B N 1
ATOM 9474 C CA . THR B 1 454 ? -16.047 -48.906 -18.031 1 95.62 454 THR B CA 1
ATOM 9475 C C . THR B 1 454 ? -16.328 -47.406 -18.109 1 95.62 454 THR B C 1
ATOM 9477 O O . THR B 1 454 ? -16.828 -46.812 -17.156 1 95.62 454 THR B O 1
ATOM 9480 N N . ILE B 1 455 ? -15.992 -46.812 -19.234 1 97.06 455 ILE B N 1
ATOM 9481 C CA . ILE B 1 455 ? -16.281 -45.406 -19.438 1 97.06 455 ILE B CA 1
ATOM 9482 C C . ILE B 1 455 ? -17.734 -45.219 -19.859 1 97.06 455 ILE B C 1
ATOM 9484 O O . ILE B 1 455 ? -18.109 -45.562 -20.984 1 97.06 455 ILE B O 1
ATOM 9488 N N . ALA B 1 456 ? -18.516 -44.688 -18.922 1 96.31 456 ALA B N 1
ATOM 9489 C CA . ALA B 1 456 ? -19.922 -44.438 -19.172 1 96.31 456 ALA B CA 1
ATOM 9490 C C . ALA B 1 456 ? -20.391 -43.188 -18.438 1 96.31 456 ALA B C 1
ATOM 9492 O O . ALA B 1 456 ? -20.438 -43.156 -17.203 1 96.31 456 ALA B O 1
ATOM 9493 N N . ILE B 1 457 ? -20.562 -42.156 -19.188 1 97.12 457 ILE B N 1
ATOM 9494 C CA . ILE B 1 457 ? -21.234 -40.969 -18.688 1 97.12 457 ILE B CA 1
ATOM 9495 C C . ILE B 1 457 ? -22.719 -41.031 -19.047 1 97.12 457 ILE B C 1
ATOM 9497 O O . ILE B 1 457 ? -23.109 -40.625 -20.141 1 97.12 457 ILE B O 1
ATOM 9501 N N . ASP B 1 458 ? -23.578 -41.469 -18.094 1 95.31 458 ASP B N 1
ATOM 9502 C CA . ASP B 1 458 ? -24.906 -41.875 -18.531 1 95.31 458 ASP B CA 1
ATOM 9503 C C . ASP B 1 458 ? -26 -41.219 -17.672 1 95.31 458 ASP B C 1
ATOM 9505 O O . ASP B 1 458 ? -27.125 -41.688 -17.641 1 95.31 458 ASP B O 1
ATOM 9509 N N . GLN B 1 459 ? -25.641 -40.25 -16.891 1 95.06 459 GLN B N 1
ATOM 9510 C CA . GLN B 1 459 ? -26.609 -39.5 -16.109 1 95.06 459 GLN B CA 1
ATOM 9511 C C . GLN B 1 459 ? -26.797 -38.094 -16.688 1 95.06 459 GLN B C 1
ATOM 9513 O O . GLN B 1 459 ? -26.109 -37.156 -16.281 1 95.06 459 GLN B O 1
ATOM 9518 N N . PRO B 1 460 ? -27.75 -37.906 -17.531 1 96.75 460 PRO B N 1
ATOM 9519 C CA . PRO B 1 460 ? -27.953 -36.594 -18.141 1 96.75 460 PRO B CA 1
ATOM 9520 C C . PRO B 1 460 ? -28.469 -35.562 -17.125 1 96.75 460 PRO B C 1
ATOM 9522 O O . PRO B 1 460 ? -29.266 -35.906 -16.25 1 96.75 460 PRO B O 1
ATOM 9525 N N . ASP B 1 461 ? -28 -34.438 -17.203 1 95.81 461 ASP B N 1
ATOM 9526 C CA . ASP B 1 461 ? -28.391 -33.344 -16.312 1 95.81 461 ASP B CA 1
ATOM 9527 C C . ASP B 1 461 ? -28.844 -32.125 -17.094 1 95.81 461 ASP B C 1
ATOM 9529 O O . ASP B 1 461 ? -29.562 -31.281 -16.578 1 95.81 461 ASP B O 1
ATOM 9533 N N . ALA B 1 462 ? -28.422 -31.984 -18.359 1 96.69 462 ALA B N 1
ATOM 9534 C CA . ALA B 1 462 ? -28.781 -30.844 -19.188 1 96.69 462 ALA B CA 1
ATOM 9535 C C . ALA B 1 462 ? -28.781 -31.219 -20.672 1 96.69 462 ALA B C 1
ATOM 9537 O O . ALA B 1 462 ? -28.094 -32.156 -21.078 1 96.69 462 ALA B O 1
ATOM 9538 N N . SER B 1 463 ? -29.562 -30.469 -21.469 1 96.94 463 SER B N 1
ATOM 9539 C CA . SER B 1 463 ? -29.594 -30.672 -22.906 1 96.94 463 SER B CA 1
ATOM 9540 C C . SER B 1 463 ? -28.672 -29.688 -23.625 1 96.94 463 SER B C 1
ATOM 9542 O O . SER B 1 463 ? -28.422 -28.594 -23.125 1 96.94 463 SER B O 1
ATOM 9544 N N . TYR B 1 464 ? -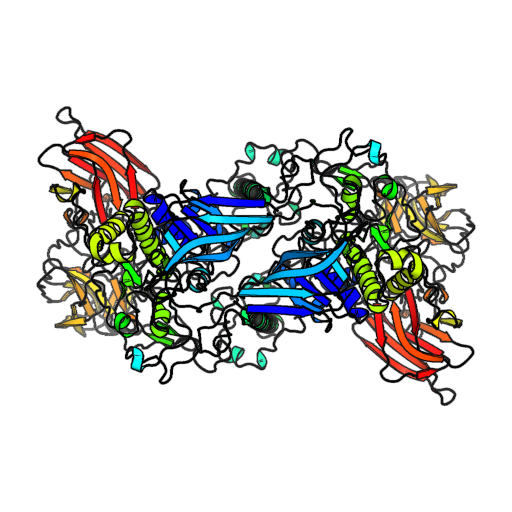28.141 -30.141 -24.703 1 97.25 464 TYR B N 1
ATOM 9545 C CA . TYR B 1 464 ? -27.297 -29.328 -25.547 1 97.25 464 TYR B CA 1
ATOM 9546 C C . TYR B 1 464 ? -27.672 -29.484 -27.016 1 97.25 464 TYR B C 1
ATOM 9548 O O . TYR B 1 464 ? -27.406 -30.531 -27.625 1 97.25 464 TYR B O 1
ATOM 9556 N N . VAL B 1 465 ? -28.266 -28.422 -27.578 1 97.19 465 VAL B N 1
ATOM 9557 C CA . VAL B 1 465 ? -28.594 -28.469 -29 1 97.19 465 VAL B CA 1
ATOM 9558 C C . VAL B 1 465 ? -27.312 -28.406 -29.828 1 97.19 465 VAL B C 1
ATOM 9560 O O . VAL B 1 465 ? -26.469 -27.531 -29.609 1 97.19 465 VAL B O 1
ATOM 9563 N N . LEU B 1 466 ? -27.219 -29.312 -30.75 1 97.38 466 LEU B N 1
ATOM 9564 C CA . LEU B 1 466 ? -26 -29.438 -31.531 1 97.38 466 LEU B CA 1
ATOM 9565 C C . LEU B 1 466 ? -25.922 -28.375 -32.594 1 97.38 466 LEU B C 1
ATOM 9567 O O . LEU B 1 466 ? -25.797 -28.688 -33.781 1 97.38 466 LEU B O 1
ATOM 9571 N N . GLU B 1 467 ? -25.828 -27.188 -32.188 1 95.12 467 GLU B N 1
ATOM 9572 C CA . GLU B 1 467 ? -25.797 -26.031 -33.094 1 95.12 467 GLU B CA 1
ATOM 9573 C C . GLU B 1 467 ? -24.375 -25.766 -33.594 1 95.12 467 GLU B C 1
ATOM 9575 O O . GLU B 1 467 ? -24.172 -24.906 -34.469 1 95.12 467 GLU B O 1
ATOM 9580 N N . ARG B 1 468 ? -23.406 -26.453 -33.125 1 95.38 468 ARG B N 1
ATOM 9581 C CA . ARG B 1 468 ? -22 -26.391 -33.531 1 95.38 468 ARG B CA 1
ATOM 9582 C C . ARG B 1 468 ? -21.328 -27.75 -33.406 1 95.38 468 ARG B C 1
ATOM 9584 O O . ARG B 1 468 ? -21.891 -28.656 -32.781 1 95.38 468 ARG B O 1
ATOM 9591 N N . ASP B 1 469 ? -20.203 -27.812 -34.062 1 97.38 469 ASP B N 1
ATOM 9592 C CA . ASP B 1 469 ? -19.422 -29.031 -33.844 1 97.38 469 ASP B CA 1
ATOM 9593 C C . ASP B 1 469 ? -19.031 -29.172 -32.375 1 97.38 469 ASP B C 1
ATOM 9595 O O . ASP B 1 469 ? -18.688 -28.188 -31.719 1 97.38 469 ASP B O 1
ATOM 9599 N N . ILE B 1 470 ? -19.188 -30.328 -31.891 1 97.81 470 ILE B N 1
ATOM 9600 C CA . ILE B 1 470 ? -18.734 -30.578 -30.531 1 97.81 470 ILE B CA 1
ATOM 9601 C C . ILE B 1 470 ? -17.641 -31.641 -30.531 1 97.81 470 ILE B C 1
ATOM 9603 O O . ILE B 1 470 ? -17.484 -32.375 -31.5 1 97.81 470 ILE B O 1
ATOM 9607 N N . GLY B 1 471 ? -16.812 -31.562 -29.531 1 98.12 471 GLY B N 1
ATOM 9608 C CA . GLY B 1 471 ? -15.75 -32.531 -29.328 1 98.12 471 GLY B CA 1
ATOM 9609 C C . GLY B 1 471 ? -15.852 -33.281 -28 1 98.12 471 GLY B C 1
ATOM 9610 O O . GLY B 1 471 ? -16.219 -32.688 -26.984 1 98.12 471 GLY B O 1
ATOM 9611 N N . ILE B 1 472 ? -15.586 -34.562 -28.016 1 98.31 472 ILE B N 1
ATOM 9612 C CA . ILE B 1 472 ? -15.492 -35.406 -26.828 1 98.31 472 ILE B CA 1
ATOM 9613 C C . ILE B 1 472 ? -14.117 -36.062 -26.766 1 98.31 472 ILE B C 1
ATOM 9615 O O . ILE B 1 472 ? -13.742 -36.812 -27.641 1 98.31 472 ILE B O 1
ATOM 9619 N N . LEU B 1 473 ? -13.398 -35.688 -25.781 1 98.31 473 LEU B N 1
ATOM 9620 C CA . LEU B 1 473 ? -12.094 -36.281 -25.562 1 98.31 473 LEU B CA 1
ATOM 9621 C C . LEU B 1 473 ? -12.172 -37.375 -24.484 1 98.31 473 LEU B C 1
ATOM 9623 O O . LEU B 1 473 ? -12.812 -37.156 -23.438 1 98.31 473 LEU B O 1
ATOM 9627 N N . PHE B 1 474 ? -11.602 -38.531 -24.641 1 98.06 474 PHE B N 1
ATOM 9628 C CA . PHE B 1 474 ? -11.523 -39.594 -23.641 1 98.06 474 PHE B CA 1
ATOM 9629 C C . PHE B 1 474 ? -10.328 -40.5 -23.906 1 98.06 474 PHE B C 1
ATOM 9631 O O . PHE B 1 474 ? -9.805 -40.531 -25.016 1 98.06 474 PHE B O 1
ATOM 9638 N N . PRO B 1 475 ? -9.844 -41.219 -22.891 1 98.12 475 PRO B N 1
ATOM 9639 C CA . PRO B 1 475 ? -8.68 -42.094 -23.062 1 98.12 475 PRO B CA 1
ATOM 9640 C C . PRO B 1 475 ? -9.031 -43.438 -23.734 1 98.12 475 PRO B C 1
ATOM 9642 O O . PRO B 1 475 ? -10.102 -44 -23.469 1 98.12 475 PRO B O 1
ATOM 9645 N N . VAL B 1 476 ? -8.141 -43.875 -24.578 1 97.94 476 VAL B N 1
ATOM 9646 C CA . VAL B 1 476 ? -8.234 -45.188 -25.188 1 97.94 476 VAL B CA 1
ATOM 9647 C C . VAL B 1 476 ? -7.082 -46.062 -24.719 1 97.94 476 VAL B C 1
ATOM 9649 O O . VAL B 1 476 ? -5.922 -45.812 -25.047 1 97.94 476 VAL B O 1
ATOM 9652 N N . ALA B 1 477 ? -7.41 -47.031 -24.094 1 96.56 477 ALA B N 1
ATOM 9653 C CA . ALA B 1 477 ? -6.457 -48 -23.562 1 96.56 477 ALA B CA 1
ATOM 9654 C C . ALA B 1 477 ? -7.102 -49.375 -23.391 1 96.56 477 ALA B C 1
ATOM 9656 O O . ALA B 1 477 ? -7.934 -49.562 -22.5 1 96.56 477 ALA B O 1
ATOM 9657 N N . PRO B 1 478 ? -6.867 -50.438 -24 1 94.44 478 PRO B N 1
ATOM 9658 C CA . PRO B 1 478 ? -5.941 -50.312 -25.141 1 94.44 478 PRO B CA 1
ATOM 9659 C C . PRO B 1 478 ? -6.645 -49.969 -26.438 1 94.44 478 PRO B C 1
ATOM 9661 O O . PRO B 1 478 ? -6 -49.531 -27.391 1 94.44 478 PRO B O 1
ATOM 9664 N N . SER B 1 479 ? -7.961 -50.219 -26.516 1 95.75 479 SER B N 1
ATOM 9665 C CA . SER B 1 479 ? -8.625 -50.062 -27.797 1 95.75 479 SER B CA 1
ATOM 9666 C C . SER B 1 479 ? -10.039 -49.531 -27.625 1 95.75 479 SER B C 1
ATOM 9668 O O . SER B 1 479 ? -10.594 -49.562 -26.531 1 95.75 479 SER B O 1
ATOM 9670 N N . LEU B 1 480 ? -10.539 -48.969 -28.656 1 96.56 480 LEU B N 1
ATOM 9671 C CA . LEU B 1 480 ? -11.914 -48.5 -28.781 1 96.56 480 LEU B CA 1
ATOM 9672 C C . LEU B 1 480 ? -12.727 -49.438 -29.672 1 96.56 480 LEU B C 1
ATOM 9674 O O . LEU B 1 480 ? -12.406 -49.594 -30.859 1 96.56 480 LEU B O 1
ATOM 9678 N N . GLN B 1 481 ? -13.789 -49.969 -29.141 1 94.94 481 GLN B N 1
ATOM 9679 C CA . GLN B 1 481 ? -14.539 -51 -29.875 1 94.94 481 GLN B CA 1
ATOM 9680 C C . GLN B 1 481 ? -15.883 -50.438 -30.344 1 94.94 481 GLN B C 1
ATOM 9682 O O . GLN B 1 481 ? -16.609 -51.094 -31.078 1 94.94 481 GLN B O 1
ATOM 9687 N N . GLY B 1 482 ? -16.203 -49.312 -29.922 1 94.94 482 GLY B N 1
ATOM 9688 C CA . GLY B 1 482 ? -17.453 -48.656 -30.25 1 94.94 482 GLY B CA 1
ATOM 9689 C C . GLY B 1 482 ? -17.891 -47.656 -29.219 1 94.94 482 GLY B C 1
ATOM 9690 O O . GLY B 1 482 ? -17.312 -47.562 -28.125 1 94.94 482 GLY B O 1
ATOM 9691 N N . MET B 1 483 ? -18.859 -46.906 -29.625 1 96.62 483 MET B N 1
ATOM 9692 C CA . MET B 1 483 ? -19.359 -45.844 -28.734 1 96.62 483 MET B CA 1
ATOM 9693 C C . MET B 1 483 ? -20.859 -45.625 -28.922 1 96.62 483 MET B C 1
ATOM 9695 O O . MET B 1 483 ? -21.422 -46 -29.953 1 96.62 483 MET B O 1
ATOM 9699 N N . GLU B 1 484 ? -21.516 -45.281 -27.859 1 97.88 484 GLU B N 1
ATOM 9700 C CA . GLU B 1 484 ? -22.906 -44.844 -27.938 1 97.88 484 GLU B CA 1
ATOM 9701 C C . GLU B 1 484 ? -23.047 -43.406 -27.453 1 97.88 484 GLU B C 1
ATOM 9703 O O . GLU B 1 484 ? -22.391 -43 -26.516 1 97.88 484 GLU B O 1
ATOM 9708 N N . LEU B 1 485 ? -23.875 -42.688 -28.156 1 98.06 485 LEU B N 1
ATOM 9709 C CA . LEU B 1 485 ? -24.203 -41.312 -27.781 1 98.06 485 LEU B CA 1
ATOM 9710 C C . LEU B 1 485 ? -25.656 -41.188 -27.344 1 98.06 485 LEU B C 1
ATOM 9712 O O . LEU B 1 485 ? -26.531 -41.844 -27.938 1 98.06 485 LEU B O 1
ATOM 9716 N N . LEU B 1 486 ? -25.859 -40.469 -26.25 1 98.31 486 LEU B N 1
ATOM 9717 C CA . LEU B 1 486 ? -27.234 -40.156 -25.859 1 98.31 486 LEU B CA 1
ATOM 9718 C C . LEU B 1 486 ? -27.75 -38.938 -26.625 1 98.31 486 LEU B C 1
ATOM 9720 O O . LEU B 1 486 ? -27.25 -37.812 -26.438 1 98.31 486 LEU B O 1
ATOM 9724 N N . ILE B 1 487 ? -28.75 -39.125 -27.469 1 97.88 487 ILE B N 1
ATOM 9725 C CA . ILE B 1 487 ? -29.188 -38 -28.312 1 97.88 487 ILE B CA 1
ATOM 9726 C C . ILE B 1 487 ? -30.719 -38.031 -28.438 1 97.88 487 ILE B C 1
ATOM 9728 O O . ILE B 1 487 ? -31.359 -39.031 -28.156 1 97.88 487 ILE B O 1
ATOM 9732 N N . SER B 1 488 ? -31.25 -36.906 -28.688 1 98.19 488 SER B N 1
ATOM 9733 C CA . SER B 1 488 ? -32.625 -36.75 -29.219 1 98.19 488 SER B CA 1
ATOM 9734 C C . SER B 1 488 ? -32.594 -36.188 -30.625 1 98.19 488 SER B C 1
ATOM 9736 O O . SER B 1 488 ? -31.734 -35.375 -30.969 1 98.19 488 SER B O 1
ATOM 9738 N N . ALA B 1 489 ? -33.5 -36.688 -31.453 1 98 489 ALA B N 1
ATOM 9739 C CA . ALA B 1 489 ? -33.625 -36.219 -32.812 1 98 489 ALA B CA 1
ATOM 9740 C C . ALA B 1 489 ? -35.062 -35.75 -33.094 1 98 489 ALA B C 1
ATOM 9742 O O . ALA B 1 489 ? -36 -36.5 -32.844 1 98 489 ALA B O 1
ATOM 9743 N N . GLU B 1 490 ? -35.188 -34.656 -33.688 1 97.38 490 GLU B N 1
ATOM 9744 C CA . GLU B 1 490 ? -36.5 -34.094 -34.031 1 97.38 490 GLU B CA 1
ATOM 9745 C C . GLU B 1 490 ? -37.125 -34.812 -35.188 1 97.38 490 GLU B C 1
ATOM 9747 O O . GLU B 1 490 ? -38.344 -34.844 -35.344 1 97.38 490 GLU B O 1
ATOM 9752 N N . GLU B 1 491 ? -36.344 -35.281 -36.094 1 97.69 491 GLU B N 1
ATOM 9753 C CA . GLU B 1 491 ? -36.75 -36.062 -37.25 1 97.69 491 GLU B CA 1
ATOM 9754 C C . GLU B 1 491 ? -35.656 -37.062 -37.625 1 97.69 491 GLU B C 1
ATOM 9756 O O . GLU B 1 491 ? -34.562 -37.062 -37.062 1 97.69 491 GLU B O 1
ATOM 9761 N N . ASP B 1 492 ? -36.062 -37.969 -38.5 1 97.5 492 ASP B N 1
ATOM 9762 C CA . ASP B 1 492 ? -35.031 -38.844 -39.031 1 97.5 492 ASP B CA 1
ATOM 9763 C C . ASP B 1 492 ? -33.938 -38.031 -39.719 1 97.5 492 ASP B C 1
ATOM 9765 O O . ASP B 1 492 ? -34.188 -37.156 -40.531 1 97.5 492 ASP B O 1
ATOM 9769 N N . THR B 1 493 ? -32.75 -38.312 -39.281 1 97.5 493 THR B N 1
ATOM 9770 C CA . THR B 1 493 ? -31.641 -37.531 -39.812 1 97.5 493 THR B CA 1
ATOM 9771 C C . THR B 1 493 ? -30.359 -38.344 -39.812 1 97.5 493 THR B C 1
ATOM 9773 O O . THR B 1 493 ? -30.375 -39.562 -39.562 1 97.5 493 THR B O 1
ATOM 9776 N N . GLU B 1 494 ? -29.266 -37.688 -40.188 1 96.94 494 GLU B N 1
ATOM 9777 C CA . GLU B 1 494 ? -27.938 -38.281 -40.188 1 96.94 494 GLU B CA 1
ATOM 9778 C C . GLU B 1 494 ? -26.984 -37.469 -39.312 1 96.94 494 GLU B C 1
ATOM 9780 O O . GLU B 1 494 ? -27.109 -36.25 -39.219 1 96.94 494 GLU B O 1
ATOM 9785 N N . LEU B 1 495 ? -26.188 -38.219 -38.719 1 96.88 495 LEU B N 1
ATOM 9786 C CA . LEU B 1 495 ? -25.172 -37.594 -37.875 1 96.88 495 LEU B CA 1
ATOM 9787 C C . LEU B 1 495 ? -23.766 -38.031 -38.281 1 96.88 495 LEU B C 1
ATOM 9789 O O . LEU B 1 495 ? -23.5 -39.219 -38.406 1 96.88 495 LEU B O 1
ATOM 9793 N N . ARG B 1 496 ? -22.953 -37.062 -38.562 1 97.81 496 ARG B N 1
ATOM 9794 C CA . ARG B 1 496 ? -21.578 -37.344 -38.906 1 97.81 496 ARG B CA 1
ATOM 9795 C C . ARG B 1 496 ? -20.688 -37.344 -37.688 1 97.81 496 ARG B C 1
ATOM 9797 O O . ARG B 1 496 ? -20.688 -36.375 -36.906 1 97.81 496 ARG B O 1
ATOM 9804 N N . VAL B 1 497 ? -19.938 -38.375 -37.469 1 98.06 497 VAL B N 1
ATOM 9805 C CA . VAL B 1 497 ? -19.031 -38.531 -36.344 1 98.06 497 VAL B CA 1
ATOM 9806 C C . VAL B 1 497 ? -17.625 -38.844 -36.844 1 98.06 497 VAL B C 1
ATOM 9808 O O . VAL B 1 497 ? -17.453 -39.75 -37.656 1 98.06 497 VAL B O 1
ATOM 9811 N N . GLU B 1 498 ? -16.656 -38.062 -36.344 1 98.19 498 GLU B N 1
ATOM 9812 C CA . GLU B 1 498 ? -15.266 -38.281 -36.719 1 98.19 498 GLU B CA 1
ATOM 9813 C C . GLU B 1 498 ? -14.43 -38.656 -35.469 1 98.19 498 GLU B C 1
ATOM 9815 O O . GLU B 1 498 ? -14.68 -38.156 -34.375 1 98.19 498 GLU B O 1
ATOM 9820 N N . LEU B 1 499 ? -13.477 -39.562 -35.688 1 98.19 499 LEU B N 1
ATOM 9821 C CA . LEU B 1 499 ? -12.5 -39.906 -34.656 1 98.19 499 LEU B CA 1
ATOM 9822 C C . LEU B 1 499 ? -11.125 -39.344 -35 1 98.19 499 LEU B C 1
ATOM 9824 O O . LEU B 1 499 ? -10.625 -39.531 -36.125 1 98.19 499 LEU B O 1
ATOM 9828 N N . TRP B 1 500 ? -10.555 -38.625 -34.094 1 98.19 500 TRP B N 1
ATOM 9829 C CA . TRP B 1 500 ? -9.227 -38.031 -34.25 1 98.19 500 TRP B CA 1
ATOM 9830 C C . TRP B 1 500 ? -8.32 -38.469 -33.094 1 98.19 500 TRP B C 1
ATOM 9832 O O . TRP B 1 500 ? -8.805 -38.75 -31.984 1 98.19 500 TRP B O 1
ATOM 9842 N N . ASP B 1 501 ? -7.004 -38.594 -33.344 1 97.19 501 ASP B N 1
ATOM 9843 C CA . ASP B 1 501 ? -6.059 -38.656 -32.219 1 97.19 501 ASP B CA 1
ATOM 9844 C C . ASP B 1 501 ? -5.656 -37.25 -31.781 1 97.19 501 ASP B C 1
ATOM 9846 O O . ASP B 1 501 ? -6.117 -36.25 -32.375 1 97.19 501 ASP B O 1
ATOM 9850 N N . SER B 1 502 ? -4.902 -37.156 -30.719 1 95.88 502 SER B N 1
ATOM 9851 C CA . SER B 1 502 ? -4.523 -35.844 -30.203 1 95.88 502 SER B CA 1
ATOM 9852 C C . SER B 1 502 ? -3.047 -35.562 -30.453 1 95.88 502 SER B C 1
ATOM 9854 O O . SER B 1 502 ? -2.531 -34.531 -30.031 1 95.88 502 SER B O 1
ATOM 9856 N N . GLY B 1 503 ? -2.363 -36.438 -31.156 1 94.81 503 GLY B N 1
ATOM 9857 C CA . GLY B 1 503 ? -0.951 -36.25 -31.438 1 94.81 503 GLY B CA 1
ATOM 9858 C C . GLY B 1 503 ? -0.068 -36.406 -30.219 1 94.81 503 GLY B C 1
ATOM 9859 O O . GLY B 1 503 ? -0.045 -37.469 -29.594 1 94.81 503 GLY B O 1
ATOM 9860 N N . ARG B 1 504 ? 0.526 -35.312 -29.766 1 94.88 504 ARG B N 1
ATOM 9861 C CA . ARG B 1 504 ? 1.427 -35.312 -28.609 1 94.88 504 ARG B CA 1
ATOM 9862 C C . ARG B 1 504 ? 0.665 -35.594 -27.328 1 94.88 504 ARG B C 1
ATOM 9864 O O . ARG B 1 504 ? -0.506 -35.25 -27.188 1 94.88 504 ARG B O 1
ATOM 9871 N N . GLY B 1 505 ? 1.408 -36.188 -26.359 1 95.25 505 GLY B N 1
ATOM 9872 C CA . GLY B 1 505 ? 0.793 -36.562 -25.094 1 95.25 505 GLY B CA 1
ATOM 9873 C C . GLY B 1 505 ? 0.279 -35.375 -24.312 1 95.25 505 GLY B C 1
ATOM 9874 O O . GLY B 1 505 ? -0.679 -35.5 -23.547 1 95.25 505 GLY B O 1
ATOM 9875 N N . GLU B 1 506 ? 0.901 -34.188 -24.516 1 95.44 506 GLU B N 1
ATOM 9876 C CA . GLU B 1 506 ? 0.536 -33 -23.75 1 95.44 506 GLU B CA 1
ATOM 9877 C C . GLU B 1 506 ? -0.501 -32.188 -24.484 1 95.44 506 GLU B C 1
ATOM 9879 O O . GLU B 1 506 ? -0.887 -31.094 -24.031 1 95.44 506 GLU B O 1
ATOM 9884 N N . ASN B 1 507 ? -0.989 -32.625 -25.656 1 96.94 507 ASN B N 1
ATOM 9885 C CA . ASN B 1 507 ? -2.006 -31.938 -26.438 1 96.94 507 ASN B CA 1
ATOM 9886 C C . ASN B 1 507 ? -3.381 -32.562 -26.266 1 96.94 507 ASN B C 1
ATOM 9888 O O . ASN B 1 507 ? -3.49 -33.781 -26.109 1 96.94 507 ASN B O 1
ATOM 9892 N N . TYR B 1 508 ? -4.438 -31.781 -26.359 1 97.5 508 TYR B N 1
ATOM 9893 C CA . TYR B 1 508 ? -5.805 -32.25 -26.156 1 97.5 508 TYR B CA 1
ATOM 9894 C C . TYR B 1 508 ? -6.738 -31.672 -27.219 1 97.5 508 TYR B C 1
ATOM 9896 O O . TYR B 1 508 ? -7.871 -31.297 -26.906 1 97.5 508 TYR B O 1
ATOM 9904 N N . VAL B 1 509 ? -6.262 -31.5 -28.359 1 96.12 509 VAL B N 1
ATOM 9905 C CA . VAL B 1 509 ? -7.012 -31.078 -29.531 1 96.12 509 VAL B CA 1
ATOM 9906 C C . VAL B 1 509 ? -6.832 -32.094 -30.656 1 96.12 509 VAL B C 1
ATOM 9908 O O . VAL B 1 509 ? -5.898 -32.906 -30.641 1 96.12 509 VAL B O 1
ATOM 9911 N N . PRO B 1 510 ? -7.777 -32.062 -31.641 1 96.69 510 PRO B N 1
ATOM 9912 C CA . PRO B 1 510 ? -7.625 -33.031 -32.719 1 96.69 510 PRO B CA 1
ATOM 9913 C C . PRO B 1 510 ? -6.371 -32.781 -33.562 1 96.69 510 PRO B C 1
ATOM 9915 O O . PRO B 1 510 ? -6.07 -31.625 -33.906 1 96.69 510 PRO B O 1
ATOM 9918 N N . ALA B 1 511 ? -5.691 -33.844 -33.844 1 96.38 511 ALA B N 1
ATOM 9919 C CA . ALA B 1 511 ? -4.457 -33.719 -34.625 1 96.38 511 ALA B CA 1
ATOM 9920 C C . ALA B 1 511 ? -4.586 -34.438 -35.969 1 96.38 511 ALA B C 1
ATOM 9922 O O . ALA B 1 511 ? -4.602 -33.812 -37.031 1 96.38 511 ALA B O 1
ATOM 9923 N N . SER B 1 512 ? -4.75 -35.781 -35.938 1 96.62 512 SER B N 1
ATOM 9924 C CA . SER B 1 512 ? -4.914 -36.562 -37.156 1 96.62 512 SER B CA 1
ATOM 9925 C C . SER B 1 512 ? -6.223 -37.344 -37.125 1 96.62 512 SER B C 1
ATOM 9927 O O . SER B 1 512 ? -6.523 -38.031 -36.156 1 96.62 512 SER B O 1
ATOM 9929 N N . GLN B 1 513 ? -6.918 -37.312 -38.219 1 97.31 513 GLN B N 1
ATOM 9930 C CA . GLN B 1 513 ? -8.18 -38.031 -38.312 1 97.31 513 GLN B CA 1
ATOM 9931 C C . GLN B 1 513 ? -7.938 -39.531 -38.5 1 97.31 513 GLN B C 1
ATOM 9933 O O . GLN B 1 513 ? -7.137 -39.938 -39.344 1 97.31 513 GLN B O 1
ATOM 9938 N N . GLN B 1 514 ? -8.625 -40.281 -37.781 1 96.88 514 GLN B N 1
ATOM 9939 C CA . GLN B 1 514 ? -8.461 -41.719 -37.812 1 96.88 514 GLN B CA 1
ATOM 9940 C C . GLN B 1 514 ? -9.625 -42.406 -38.531 1 96.88 514 GLN B C 1
ATOM 9942 O O . GLN B 1 514 ? -9.461 -43.438 -39.188 1 96.88 514 GLN B O 1
ATOM 9947 N N . MET B 1 515 ? -10.766 -41.812 -38.312 1 96.12 515 MET B N 1
ATOM 9948 C CA . MET B 1 515 ? -11.969 -42.406 -38.906 1 96.12 515 MET B CA 1
ATOM 9949 C C . MET B 1 515 ? -13.023 -41.312 -39.125 1 96.12 515 MET B C 1
ATOM 9951 O O . MET B 1 515 ? -12.969 -40.25 -38.531 1 96.12 515 MET B O 1
ATOM 9955 N N . ASP B 1 516 ? -13.953 -41.625 -40.031 1 95.5 516 ASP B N 1
ATOM 9956 C CA . ASP B 1 516 ? -15.133 -40.812 -40.344 1 95.5 516 ASP B CA 1
ATOM 9957 C C . ASP B 1 516 ? -16.328 -41.688 -40.656 1 95.5 516 ASP B C 1
ATOM 9959 O O . ASP B 1 516 ? -16.219 -42.688 -41.375 1 95.5 516 ASP B O 1
ATOM 9963 N N . THR B 1 517 ? -17.406 -41.438 -40 1 96.06 517 THR B N 1
ATOM 9964 C CA . THR B 1 517 ? -18.594 -42.25 -40.219 1 96.06 517 THR B CA 1
ATOM 9965 C C . THR B 1 517 ? -19.859 -41.406 -40.188 1 96.06 517 THR B C 1
ATOM 9967 O O . THR B 1 517 ? -19.875 -40.312 -39.562 1 96.06 517 THR B O 1
ATOM 9970 N N . ILE B 1 518 ? -20.859 -41.812 -40.875 1 96.94 518 ILE B N 1
ATOM 9971 C CA . ILE B 1 518 ? -22.203 -41.219 -40.844 1 96.94 518 ILE B CA 1
ATOM 9972 C C . ILE B 1 518 ? -23.203 -42.25 -40.312 1 96.94 518 ILE B C 1
ATOM 9974 O O . ILE B 1 518 ? -23.25 -43.375 -40.781 1 96.94 518 ILE B O 1
ATOM 9978 N N . ILE B 1 519 ? -23.938 -41.844 -39.375 1 95.69 519 ILE B N 1
ATOM 9979 C CA . ILE B 1 519 ? -24.906 -42.75 -38.781 1 95.69 519 ILE B CA 1
ATOM 9980 C C . ILE B 1 519 ? -26.312 -42.188 -39 1 95.69 519 ILE B C 1
ATOM 9982 O O . ILE B 1 519 ? -26.531 -41 -39 1 95.69 519 ILE B O 1
ATOM 9986 N N . ARG B 1 520 ? -27.266 -43.125 -39.156 1 95.5 520 ARG B N 1
ATOM 9987 C CA . ARG B 1 520 ? -28.672 -42.75 -39.25 1 95.5 520 ARG B CA 1
ATOM 9988 C C . ARG B 1 520 ? -29.312 -42.656 -37.875 1 95.5 520 ARG B C 1
ATOM 9990 O O . ARG B 1 520 ? -29.109 -43.562 -37.062 1 95.5 520 ARG B O 1
ATOM 9997 N N . VAL B 1 521 ? -29.906 -41.594 -37.625 1 96.94 521 VAL B N 1
ATOM 9998 C CA . VAL B 1 521 ? -30.578 -41.406 -36.375 1 96.94 521 VAL B CA 1
ATOM 9999 C C . VAL B 1 521 ? -32.094 -41.25 -36.594 1 96.94 521 VAL B C 1
ATOM 10001 O O . VAL B 1 521 ? -32.5 -40.344 -37.312 1 96.94 521 VAL B O 1
ATOM 10004 N N . ALA B 1 522 ? -32.875 -42.156 -35.969 1 97 522 ALA B N 1
ATOM 10005 C CA . ALA B 1 522 ? -34.344 -42.062 -36.062 1 97 522 ALA B CA 1
ATOM 10006 C C . ALA B 1 522 ? -34.875 -40.969 -35.156 1 97 522 ALA B C 1
ATOM 10008 O O . ALA B 1 522 ? -34.25 -40.625 -34.125 1 97 522 ALA B O 1
ATOM 10009 N N . GLN B 1 523 ? -36 -40.438 -35.531 1 97.75 523 GLN B N 1
ATOM 10010 C CA . GLN B 1 523 ? -36.688 -39.531 -34.625 1 97.75 523 GLN B CA 1
ATOM 10011 C C . GLN B 1 523 ? -36.938 -40.188 -33.281 1 97.75 523 GLN B C 1
ATOM 10013 O O . GLN B 1 523 ? -37.312 -41.375 -33.188 1 97.75 523 GLN B O 1
ATOM 10018 N N . GLY B 1 524 ? -36.594 -39.5 -32.219 1 97 524 GLY B N 1
ATOM 10019 C CA . GLY B 1 524 ? -36.781 -40.031 -30.875 1 97 524 GLY B CA 1
ATOM 10020 C C . GLY B 1 524 ? -36.125 -39.188 -29.781 1 97 524 GLY B C 1
ATOM 10021 O O . GLY B 1 524 ? -35.312 -38.312 -30.078 1 97 524 GLY B O 1
ATOM 10022 N N . GLU B 1 525 ? -36.594 -39.438 -28.562 1 96.56 525 GLU B N 1
ATOM 10023 C CA . GLU B 1 525 ? -36.094 -38.719 -27.406 1 96.56 525 GLU B CA 1
ATOM 10024 C C . GLU B 1 525 ? -35.188 -39.594 -26.547 1 96.56 525 GLU B C 1
ATOM 10026 O O . GLU B 1 525 ? -35.5 -40.781 -26.312 1 96.56 525 GLU B O 1
ATOM 10031 N N . GLN B 1 526 ? -34.031 -39 -26.156 1 96.56 526 GLN B N 1
ATOM 10032 C CA . GLN B 1 526 ? -33.094 -39.625 -25.219 1 96.56 526 GLN B CA 1
ATOM 10033 C C . GLN B 1 526 ? -32.781 -41.062 -25.594 1 96.56 526 GLN B C 1
ATOM 10035 O O . GLN B 1 526 ? -32.938 -41.969 -24.781 1 96.56 526 GLN B O 1
ATOM 10040 N N . GLN B 1 527 ? -32.375 -41.281 -26.797 1 96.88 527 GLN B N 1
ATOM 10041 C CA . GLN B 1 527 ? -32.031 -42.594 -27.281 1 96.88 527 GLN B CA 1
ATOM 10042 C C . GLN B 1 527 ? -30.531 -42.812 -27.328 1 96.88 527 GLN B C 1
ATOM 10044 O O . GLN B 1 527 ? -29.781 -41.875 -27.672 1 96.88 527 GLN B O 1
ATOM 10049 N N . TRP B 1 528 ? -30.125 -43.906 -26.891 1 97.94 528 TRP B N 1
ATOM 10050 C CA . TRP B 1 528 ? -28.719 -44.312 -27.078 1 97.94 528 TRP B CA 1
ATOM 10051 C C . TRP B 1 528 ? -28.469 -44.781 -28.5 1 97.94 528 TRP B C 1
ATOM 10053 O O . TRP B 1 528 ? -29.031 -45.781 -28.938 1 97.94 528 TRP B O 1
ATOM 10063 N N . VAL B 1 529 ? -27.688 -44.062 -29.234 1 97.44 529 VAL B N 1
ATOM 10064 C CA . VAL B 1 529 ? -27.406 -44.375 -30.641 1 97.44 529 VAL B CA 1
ATOM 10065 C C . VAL B 1 529 ? -25.984 -44.906 -30.766 1 97.44 529 VAL B C 1
ATOM 10067 O O . VAL B 1 529 ? -25.031 -44.312 -30.281 1 97.44 529 VAL B O 1
ATOM 10070 N N . HIS B 1 530 ? -25.906 -46 -31.453 1 96.56 530 HIS B N 1
ATOM 10071 C CA . HIS B 1 530 ? -24.609 -46.656 -31.625 1 96.56 530 HIS B CA 1
ATOM 10072 C C . HIS B 1 530 ? -23.797 -45.969 -32.719 1 96.56 530 HIS B C 1
ATOM 10074 O O . HIS B 1 530 ? -24.328 -45.688 -33.812 1 96.56 530 HIS B O 1
ATOM 10080 N N . VAL B 1 531 ? -22.594 -45.719 -32.406 1 96.5 531 VAL B N 1
ATOM 10081 C CA . VAL B 1 531 ? -21.625 -45.219 -33.375 1 96.5 531 VAL B CA 1
ATOM 10082 C C . VAL B 1 531 ? -20.531 -46.281 -33.594 1 96.5 531 VAL B C 1
ATOM 10084 O O . VAL B 1 531 ? -19.781 -46.594 -32.656 1 96.5 531 VAL B O 1
ATOM 10087 N N . ASP B 1 532 ? -20.406 -46.781 -34.781 1 92.88 532 ASP B N 1
ATOM 10088 C CA . ASP B 1 532 ? -19.453 -47.844 -35.094 1 92.88 532 ASP B CA 1
ATOM 10089 C C . ASP B 1 532 ? -18.062 -47.25 -35.375 1 92.88 532 ASP B C 1
ATOM 10091 O O . ASP B 1 532 ? -17.641 -47.188 -36.531 1 92.88 532 ASP B O 1
ATOM 10095 N N . ILE B 1 533 ? -17.438 -46.875 -34.375 1 94.31 533 ILE B N 1
ATOM 10096 C CA . ILE B 1 533 ? -16.062 -46.406 -34.469 1 94.31 533 ILE B CA 1
ATOM 10097 C C . ILE B 1 533 ? -15.141 -47.344 -33.688 1 94.31 533 ILE B C 1
ATOM 10099 O O . ILE B 1 533 ? -15.383 -47.656 -32.531 1 94.31 533 ILE B O 1
ATOM 10103 N N . LYS B 1 534 ? -14.141 -47.906 -34.375 1 94.69 534 LYS B N 1
ATOM 10104 C CA . LYS B 1 534 ? -13.141 -48.812 -33.781 1 94.69 534 LYS B CA 1
ATOM 10105 C C . LYS B 1 534 ? -11.727 -48.281 -34.031 1 94.69 534 LYS B C 1
ATOM 10107 O O . LYS B 1 534 ? -11.43 -47.719 -35.094 1 94.69 534 LYS B O 1
ATOM 10112 N N . TRP B 1 535 ? -11.008 -48.344 -33 1 96.44 535 TRP B N 1
ATOM 10113 C CA . TRP B 1 535 ? -9.656 -47.812 -33.094 1 96.44 535 TRP B CA 1
ATOM 10114 C C . TRP B 1 535 ? -8.719 -48.531 -32.125 1 96.44 535 TRP B C 1
ATOM 10116 O O . TRP B 1 535 ? -9.062 -48.75 -30.953 1 96.44 535 TRP B O 1
ATOM 10126 N N . GLU B 1 536 ? -7.59 -49 -32.594 1 95.56 536 GLU B N 1
ATOM 10127 C CA . GLU B 1 536 ? -6.539 -49.625 -31.797 1 95.56 536 GLU B CA 1
ATOM 10128 C C . GLU B 1 536 ? -5.207 -48.906 -31.984 1 95.56 536 GLU B C 1
ATOM 10130 O O . GLU B 1 536 ? -4.344 -49.375 -32.75 1 95.56 536 GLU B O 1
ATOM 10135 N N . PRO B 1 537 ? -5.043 -47.938 -31.234 1 95.94 537 PRO B N 1
ATOM 10136 C CA . PRO B 1 537 ? -3.775 -47.219 -31.359 1 95.94 537 PRO B CA 1
ATOM 10137 C C . PRO B 1 537 ? -2.572 -48.062 -30.938 1 95.94 537 PRO B C 1
ATOM 10139 O O . PRO B 1 537 ? -2.727 -49.031 -30.203 1 95.94 537 PRO B O 1
ATOM 10142 N N . ALA B 1 538 ? -1.35 -47.688 -31.469 1 94.62 538 ALA B N 1
ATOM 10143 C CA . ALA B 1 538 ? -0.12 -48.406 -31.156 1 94.62 538 ALA B CA 1
ATOM 10144 C C . ALA B 1 538 ? 0.18 -48.375 -29.656 1 94.62 538 ALA B C 1
ATOM 10146 O O . ALA B 1 538 ? 0.756 -49.312 -29.125 1 94.62 538 ALA B O 1
ATOM 10147 N N . HIS B 1 539 ? -0.157 -47.344 -29 1 94.75 539 HIS B N 1
ATOM 10148 C CA . HIS B 1 539 ? -0.043 -47.156 -27.547 1 94.75 539 HIS B CA 1
ATOM 10149 C C . HIS B 1 539 ? -1.269 -46.438 -26.984 1 94.75 539 HIS B C 1
ATOM 10151 O O . HIS B 1 539 ? -1.951 -45.719 -27.688 1 94.75 539 HIS B O 1
ATOM 10157 N N . PRO B 1 540 ? -1.502 -46.719 -25.734 1 96 540 PRO B N 1
ATOM 10158 C CA . PRO B 1 540 ? -2.605 -45.969 -25.125 1 96 540 PRO B CA 1
ATOM 10159 C C . PRO B 1 540 ? -2.484 -44.469 -25.344 1 96 540 PRO B C 1
ATOM 10161 O O . PRO B 1 540 ? -1.389 -43.906 -25.219 1 96 540 PRO B O 1
ATOM 10164 N N . GLN B 1 541 ? -3.494 -43.781 -25.703 1 97.25 541 GLN B N 1
ATOM 10165 C CA . GLN B 1 541 ? -3.531 -42.344 -25.969 1 97.25 541 GLN B CA 1
ATOM 10166 C C . GLN B 1 541 ? -4.965 -41.812 -25.969 1 97.25 541 GLN B C 1
ATOM 10168 O O . GLN B 1 541 ? -5.91 -42.594 -25.797 1 97.25 541 GLN B O 1
ATOM 10173 N N . ASN B 1 542 ? -5.125 -40.562 -26.156 1 97.75 542 ASN B N 1
ATOM 10174 C CA . ASN B 1 542 ? -6.449 -39.969 -26.141 1 97.75 542 ASN B CA 1
ATOM 10175 C C . ASN B 1 542 ? -7.105 -40.031 -27.516 1 97.75 542 ASN B C 1
ATOM 10177 O O . ASN B 1 542 ? -6.43 -39.906 -28.531 1 97.75 542 ASN B O 1
ATOM 10181 N N . ALA B 1 543 ? -8.352 -40.188 -27.469 1 97.94 543 ALA B N 1
ATOM 10182 C CA . ALA B 1 543 ? -9.195 -40 -28.656 1 97.94 543 ALA B CA 1
ATOM 10183 C C . ALA B 1 543 ? -9.969 -38.688 -28.578 1 97.94 543 ALA B C 1
ATOM 10185 O O . ALA B 1 543 ? -10.367 -38.25 -27.484 1 97.94 543 ALA B O 1
ATOM 10186 N N . PHE B 1 544 ? -10.102 -38.094 -29.672 1 98.25 544 PHE B N 1
ATOM 10187 C CA . PHE B 1 544 ? -10.93 -36.906 -29.844 1 98.25 544 PHE B CA 1
ATOM 10188 C C . PHE B 1 544 ? -12.031 -37.156 -30.859 1 98.25 544 PHE B C 1
ATOM 10190 O O . PHE B 1 544 ? -11.773 -37.219 -32.062 1 98.25 544 PHE B O 1
ATOM 10197 N N . VAL B 1 545 ? -13.273 -37.25 -30.391 1 98.38 545 VAL B N 1
ATOM 10198 C CA . VAL B 1 545 ? -14.398 -37.531 -31.266 1 98.38 545 VAL B CA 1
ATOM 10199 C C . VAL B 1 545 ? -15.117 -36.219 -31.594 1 98.38 545 VAL B C 1
ATOM 10201 O O . VAL B 1 545 ? -15.523 -35.469 -30.703 1 98.38 545 VAL B O 1
ATOM 10204 N N . VAL B 1 546 ? -15.25 -35.969 -32.844 1 98.31 546 VAL B N 1
ATOM 10205 C CA . VAL B 1 546 ? -15.961 -34.781 -33.312 1 98.31 546 VAL B CA 1
ATOM 10206 C C . VAL B 1 546 ? -17.359 -35.188 -33.781 1 98.31 546 VAL B C 1
ATOM 10208 O O . VAL B 1 546 ? -17.516 -36.062 -34.625 1 98.31 546 VAL B O 1
ATOM 10211 N N . VAL B 1 547 ? -18.344 -34.625 -33.188 1 98.38 547 VAL B N 1
ATOM 10212 C CA . VAL B 1 547 ? -19.703 -34.719 -33.656 1 98.38 547 VAL B CA 1
ATOM 10213 C C . VAL B 1 547 ? -20.094 -33.469 -34.406 1 98.38 547 VAL B C 1
ATOM 10215 O O . VAL B 1 547 ? -20.156 -32.375 -33.812 1 98.38 547 VAL B O 1
ATOM 10218 N N . ARG B 1 548 ? -20.406 -33.625 -35.594 1 98 548 ARG B N 1
ATOM 10219 C CA . ARG B 1 548 ? -20.641 -32.469 -36.438 1 98 548 ARG B CA 1
ATOM 10220 C C . ARG B 1 548 ? -22 -31.844 -36.188 1 98 548 ARG B C 1
ATOM 10222 O O . ARG B 1 548 ? -22.953 -32.562 -35.812 1 98 548 ARG B O 1
ATOM 10229 N N . GLN B 1 549 ? -22.047 -30.641 -36.469 1 97.12 549 GLN B N 1
ATOM 10230 C CA . GLN B 1 549 ? -23.234 -29.828 -36.219 1 97.12 549 GLN B CA 1
ATOM 10231 C C . GLN B 1 549 ? -24.453 -30.422 -36.938 1 97.12 549 GLN B C 1
ATOM 10233 O O . GLN B 1 549 ? -24.344 -30.906 -38.062 1 97.12 549 GLN B O 1
ATOM 10238 N N . ASN B 1 550 ? -25.547 -30.484 -36.25 1 97.56 550 ASN B N 1
ATOM 10239 C CA . ASN B 1 550 ? -26.891 -30.844 -36.719 1 97.56 550 ASN B CA 1
ATOM 10240 C C . ASN B 1 550 ? -27.969 -30.297 -35.781 1 97.56 550 ASN B C 1
ATOM 10242 O O . ASN B 1 550 ? -28.25 -30.875 -34.719 1 97.56 550 ASN B O 1
ATOM 10246 N N . ASP B 1 551 ? -28.703 -29.266 -36.219 1 95.19 551 ASP B N 1
ATOM 10247 C CA . ASP B 1 551 ? -29.594 -28.516 -35.344 1 95.19 551 ASP B CA 1
ATOM 10248 C C . ASP B 1 551 ? -30.859 -29.328 -35.031 1 95.19 551 ASP B C 1
ATOM 10250 O O . ASP B 1 551 ? -31.688 -28.922 -34.219 1 95.19 551 ASP B O 1
ATOM 10254 N N . LYS B 1 552 ? -30.984 -30.531 -35.688 1 97.25 552 LYS B N 1
ATOM 10255 C CA . LYS B 1 552 ? -32.125 -31.406 -35.406 1 97.25 552 LYS B CA 1
ATOM 10256 C C . LYS B 1 552 ? -31.766 -32.406 -34.281 1 97.25 552 LYS B C 1
ATOM 10258 O O . LYS B 1 552 ? -32.656 -33.125 -33.812 1 97.25 552 LYS B O 1
ATOM 10263 N N . VAL B 1 553 ? -30.578 -32.312 -33.844 1 97.94 553 VAL B N 1
ATOM 10264 C CA . VAL B 1 553 ? -30.094 -33.281 -32.844 1 97.94 553 VAL B CA 1
ATOM 10265 C C . VAL B 1 553 ? -29.766 -32.562 -31.547 1 97.94 553 VAL B C 1
ATOM 10267 O O . VAL B 1 553 ? -29.203 -31.469 -31.562 1 97.94 553 VAL B O 1
ATOM 10270 N N . THR B 1 554 ? -30.203 -33.094 -30.453 1 98.25 554 THR B N 1
ATOM 10271 C CA . THR B 1 554 ? -29.859 -32.656 -29.094 1 98.25 554 THR B CA 1
ATOM 10272 C C . THR B 1 554 ? -29.031 -33.688 -28.375 1 98.25 554 THR B C 1
ATOM 10274 O O . THR B 1 554 ? -29.422 -34.875 -28.328 1 98.25 554 THR B O 1
ATOM 10277 N N . LEU B 1 555 ? -27.875 -33.281 -27.906 1 98.12 555 LEU B N 1
ATOM 10278 C CA . LEU B 1 555 ? -27.078 -34.125 -27.016 1 98.12 555 LEU B CA 1
ATOM 10279 C C . LEU B 1 555 ? -27.406 -33.812 -25.547 1 98.12 555 LEU B C 1
ATOM 10281 O O . LEU B 1 555 ? -28.156 -32.906 -25.266 1 98.12 555 LEU B O 1
ATOM 10285 N N . TYR B 1 556 ? -26.812 -34.656 -24.672 1 98.19 556 TYR B N 1
ATOM 10286 C CA . TYR B 1 556 ? -27.047 -34.469 -23.25 1 98.19 556 TYR B CA 1
ATOM 10287 C C . TYR B 1 556 ? -25.734 -34.375 -22.484 1 98.19 556 TYR B C 1
ATOM 10289 O O . TYR B 1 556 ? -24.766 -35.062 -22.812 1 98.19 556 TYR B O 1
ATOM 10297 N N . GLN B 1 557 ? -25.688 -33.469 -21.5 1 97.69 557 GLN B N 1
ATOM 10298 C CA . GLN B 1 557 ? -24.516 -33.281 -20.641 1 97.69 557 GLN B CA 1
ATOM 10299 C C . GLN B 1 557 ? -24.766 -33.844 -19.25 1 97.69 557 GLN B C 1
ATOM 10301 O O . GLN B 1 557 ? -25.922 -33.969 -18.828 1 97.69 557 GLN B O 1
ATOM 10306 N N . SER B 1 558 ? -23.703 -34.188 -18.656 1 97.06 558 SER B N 1
ATOM 10307 C CA . SER B 1 558 ? -23.734 -34.688 -17.281 1 97.06 558 SER B CA 1
ATOM 10308 C C . SER B 1 558 ? -22.984 -33.75 -16.328 1 97.06 558 SER B C 1
ATOM 10310 O O . SER B 1 558 ? -22.125 -32.969 -16.766 1 97.06 558 SER B O 1
ATOM 10312 N N . SER B 1 559 ? -23.297 -33.812 -15.055 1 94.12 559 SER B N 1
ATOM 10313 C CA . SER B 1 559 ? -22.609 -33.031 -14.031 1 94.12 559 SER B CA 1
ATOM 10314 C C . SER B 1 559 ? -21.531 -33.875 -13.344 1 94.12 559 SER B C 1
ATOM 10316 O O . SER B 1 559 ? -21.016 -33.469 -12.289 1 94.12 559 SER B O 1
ATOM 10318 N N . GLN B 1 560 ? -21.219 -34.938 -13.906 1 90.62 560 GLN B N 1
ATOM 10319 C CA . GLN B 1 560 ? -20.234 -35.844 -13.312 1 90.62 560 GLN B CA 1
ATOM 10320 C C . GLN B 1 560 ? -18.922 -35.812 -14.086 1 90.62 560 GLN B C 1
ATOM 10322 O O . GLN B 1 560 ? -18.734 -36.594 -15.016 1 90.62 560 GLN B O 1
ATOM 10327 N N . PRO B 1 561 ? -18.016 -35.062 -13.609 1 95.06 561 PRO B N 1
ATOM 10328 C CA . PRO B 1 561 ? -16.719 -35.062 -14.312 1 95.06 561 PRO B CA 1
ATOM 10329 C C . PRO B 1 561 ? -15.906 -36.312 -14.055 1 95.06 561 PRO B C 1
ATOM 10331 O O . PRO B 1 561 ? -15.969 -36.875 -12.969 1 95.06 561 PRO B O 1
ATOM 10334 N N . VAL B 1 562 ? -15.18 -36.75 -15.016 1 96.5 562 VAL B N 1
ATOM 10335 C CA . VAL B 1 562 ? -14.25 -37.875 -14.938 1 96.5 562 VAL B CA 1
ATOM 10336 C C . VAL B 1 562 ? -12.891 -37.438 -15.5 1 96.5 562 VAL B C 1
ATOM 10338 O O . VAL B 1 562 ? -12.82 -36.875 -16.594 1 96.5 562 VAL B O 1
ATOM 10341 N N . ILE B 1 563 ? -11.844 -37.719 -14.719 1 97.25 563 ILE B N 1
ATOM 10342 C CA . ILE B 1 563 ? -10.508 -37.344 -15.172 1 97.25 563 ILE B CA 1
ATOM 10343 C C . ILE B 1 563 ? -10.211 -38.031 -16.516 1 97.25 563 ILE B C 1
ATOM 10345 O O . ILE B 1 563 ? -10.516 -39.188 -16.703 1 97.25 563 ILE B O 1
ATOM 10349 N N . GLY B 1 564 ? -9.711 -37.219 -17.438 1 97.5 564 GLY B N 1
ATOM 10350 C CA . GLY B 1 564 ? -9.383 -37.719 -18.766 1 97.5 564 GLY B CA 1
ATOM 10351 C C . GLY B 1 564 ? -10.484 -37.5 -19.781 1 97.5 564 GLY B C 1
ATOM 10352 O O . GLY B 1 564 ? -10.273 -37.688 -20.984 1 97.5 564 GLY B O 1
ATOM 10353 N N . ILE B 1 565 ? -11.648 -37.156 -19.359 1 97.88 565 ILE B N 1
ATOM 10354 C CA . ILE B 1 565 ? -12.773 -36.906 -20.25 1 97.88 565 ILE B CA 1
ATOM 10355 C C . ILE B 1 565 ? -13.078 -35.406 -20.266 1 97.88 565 ILE B C 1
ATOM 10357 O O . ILE B 1 565 ? -13.305 -34.781 -19.219 1 97.88 565 ILE B O 1
ATOM 10361 N N . LEU B 1 566 ? -13.062 -34.844 -21.453 1 97.94 566 LEU B N 1
ATOM 10362 C CA . LEU B 1 566 ? -13.336 -33.406 -21.625 1 97.94 566 LEU B CA 1
ATOM 10363 C C . LEU B 1 566 ? -14.352 -33.188 -22.734 1 97.94 566 LEU B C 1
ATOM 10365 O O . LEU B 1 566 ? -14.484 -34 -23.641 1 97.94 566 LEU B O 1
ATOM 10369 N N . ALA B 1 567 ? -15.094 -32.094 -22.641 1 97.88 567 ALA B N 1
ATOM 10370 C CA . ALA B 1 567 ? -16.062 -31.688 -23.656 1 97.88 567 ALA B CA 1
ATOM 10371 C C . ALA B 1 567 ? -15.641 -30.359 -24.297 1 97.88 567 ALA B C 1
ATOM 10373 O O . ALA B 1 567 ? -15.141 -29.469 -23.609 1 97.88 567 ALA B O 1
ATOM 10374 N N . PHE B 1 568 ? -15.797 -30.312 -25.578 1 97.31 568 PHE B N 1
ATOM 10375 C CA . PHE B 1 568 ? -15.406 -29.125 -26.328 1 97.31 568 PHE B CA 1
ATOM 10376 C C . PHE B 1 568 ? -16.531 -28.672 -27.25 1 97.31 568 PHE B C 1
ATOM 10378 O O . PHE B 1 568 ? -17.422 -29.453 -27.594 1 97.31 568 PHE B O 1
ATOM 10385 N N . GLU B 1 569 ? -16.5 -27.391 -27.547 1 96.5 569 GLU B N 1
ATOM 10386 C CA . GLU B 1 569 ? -17.312 -26.828 -28.625 1 96.5 569 GLU B CA 1
ATOM 10387 C C . GLU B 1 569 ? -16.469 -25.969 -29.562 1 96.5 569 GLU B C 1
ATOM 10389 O O . GLU B 1 569 ? -15.555 -25.281 -29.125 1 96.5 569 GLU B O 1
ATOM 10394 N N . LYS B 1 570 ? -16.75 -26.078 -30.781 1 94.44 570 LYS B N 1
ATOM 10395 C CA . LYS B 1 570 ? -15.977 -25.328 -31.75 1 94.44 570 LYS B CA 1
ATOM 10396 C C . LYS B 1 570 ? -16.594 -23.953 -32 1 94.44 570 LYS B C 1
ATOM 10398 O O . LYS B 1 570 ? -17.812 -23.844 -32.219 1 94.44 570 LYS B O 1
ATOM 10403 N N . GLY B 1 571 ? -15.773 -22.906 -32.062 1 79.44 571 GLY B N 1
ATOM 10404 C CA . GLY B 1 571 ? -16.172 -21.562 -32.5 1 79.44 571 GLY B CA 1
ATOM 10405 C C . GLY B 1 571 ? -16.953 -20.812 -31.438 1 79.44 571 GLY B C 1
ATOM 10406 O O . GLY B 1 571 ? -17.734 -19.922 -31.766 1 79.44 571 GLY B O 1
ATOM 10407 N N . ALA B 1 572 ? -16.844 -21.172 -30.234 1 64.56 572 ALA B N 1
ATOM 10408 C CA . ALA B 1 572 ? -17.531 -20.438 -29.172 1 64.56 572 ALA B CA 1
ATOM 10409 C C . ALA B 1 572 ? -16.984 -19.016 -29.047 1 64.56 572 ALA B C 1
ATOM 10411 O O . ALA B 1 572 ? -15.781 -18.797 -29.25 1 64.56 572 ALA B O 1
ATOM 10412 N N . ALA B 1 573 ? -17.922 -18.047 -28.984 1 56.94 573 ALA B N 1
ATOM 10413 C CA . ALA B 1 573 ? -17.562 -16.625 -28.922 1 56.94 573 ALA B CA 1
ATOM 10414 C C . ALA B 1 573 ? -16.547 -16.375 -27.812 1 56.94 573 ALA B C 1
ATOM 10416 O O . ALA B 1 573 ? -16.656 -16.938 -26.719 1 56.94 573 ALA B O 1
ATOM 10417 N N . PRO B 1 574 ? -15.461 -15.672 -28.219 1 55.62 574 PRO B N 1
ATOM 10418 C CA . PRO B 1 574 ? -14.43 -15.383 -27.219 1 55.62 574 PRO B CA 1
ATOM 10419 C C . PRO B 1 574 ? -14.961 -14.555 -26.047 1 55.62 574 PRO B C 1
ATOM 10421 O O . PRO B 1 574 ? -15.883 -13.758 -26.219 1 55.62 574 PRO B O 1
ATOM 10424 N N . HIS B 1 575 ? -14.656 -14.953 -24.781 1 51 575 HIS B N 1
ATOM 10425 C CA . HIS B 1 575 ? -15.031 -14.227 -23.562 1 51 575 HIS B CA 1
ATOM 10426 C C . HIS B 1 575 ? -14.5 -12.797 -23.594 1 51 575 HIS B C 1
ATOM 10428 O O . HIS B 1 575 ? -15.078 -11.906 -22.969 1 51 575 HIS B O 1
ATOM 10434 N N . ALA B 1 576 ? -13.289 -12.68 -24.047 1 53.47 576 ALA B N 1
ATOM 10435 C CA . ALA B 1 576 ? -12.703 -11.344 -24.031 1 53.47 576 ALA B CA 1
ATOM 10436 C C . ALA B 1 576 ? -13.25 -10.492 -25.172 1 53.47 576 ALA B C 1
ATOM 10438 O O . ALA B 1 576 ? -13.547 -11.008 -26.25 1 53.47 576 ALA B O 1
ATOM 10439 N N . VAL B 1 577 ? -13.367 -9.273 -24.906 1 53.88 577 VAL B N 1
ATOM 10440 C CA . VAL B 1 577 ? -13.875 -8.281 -25.859 1 53.88 577 VAL B CA 1
ATOM 10441 C C . VAL B 1 577 ? -12.984 -8.258 -27.094 1 53.88 577 VAL B C 1
ATOM 10443 O O . VAL B 1 577 ? -11.797 -7.918 -27.016 1 53.88 577 VAL B O 1
ATOM 10446 N N . ALA B 1 578 ? -13.367 -8.898 -28.141 1 53.88 578 ALA B N 1
ATOM 10447 C CA . ALA B 1 578 ? -12.703 -9.008 -29.438 1 53.88 578 ALA B CA 1
ATOM 10448 C C . ALA B 1 578 ? -11.922 -7.73 -29.75 1 53.88 578 ALA B C 1
ATOM 10450 O O . ALA B 1 578 ? -10.883 -7.785 -30.422 1 53.88 578 ALA B O 1
ATOM 10451 N N . ALA B 1 579 ? -12.328 -6.715 -29.156 1 58.84 579 ALA B N 1
ATOM 10452 C CA . ALA B 1 579 ? -11.695 -5.441 -29.516 1 58.84 579 ALA B CA 1
ATOM 10453 C C . ALA B 1 579 ? -10.414 -5.23 -28.719 1 58.84 579 ALA B C 1
ATOM 10455 O O . ALA B 1 579 ? -9.539 -4.461 -29.125 1 58.84 579 ALA B O 1
ATOM 10456 N N . LEU B 1 580 ? -10.234 -6.039 -27.656 1 71.62 580 LEU B N 1
ATOM 10457 C CA . LEU B 1 580 ? -9.094 -5.758 -26.797 1 71.62 580 LEU B CA 1
ATOM 10458 C C . LEU B 1 580 ? -7.977 -6.77 -27.031 1 71.62 580 LEU B C 1
ATOM 10460 O O . LEU B 1 580 ? -6.801 -6.465 -26.812 1 71.62 580 LEU B O 1
ATOM 10464 N N . GLU B 1 581 ? -8.367 -7.953 -27.469 1 72.94 581 GLU B N 1
ATOM 10465 C CA . GLU B 1 581 ? -7.398 -9.023 -27.672 1 72.94 581 GLU B CA 1
ATOM 10466 C C . GLU B 1 581 ? -7.559 -9.672 -29.047 1 72.94 581 GLU B C 1
ATOM 10468 O O . GLU B 1 581 ? -8.672 -10.023 -29.438 1 72.94 581 GLU B O 1
ATOM 10473 N N . GLU B 1 582 ? -6.445 -9.828 -29.766 1 77.44 582 GLU B N 1
ATOM 10474 C CA . GLU B 1 582 ? -6.457 -10.5 -31.047 1 77.44 582 GLU B CA 1
ATOM 10475 C C . GLU B 1 582 ? -5.93 -11.93 -30.938 1 77.44 582 GLU B C 1
ATOM 10477 O O . GLU B 1 582 ? -4.773 -12.141 -30.562 1 77.44 582 GLU B O 1
ATOM 10482 N N . HIS B 1 583 ? -6.871 -12.812 -31.219 1 71.81 583 HIS B N 1
ATOM 10483 C CA . HIS B 1 583 ? -6.508 -14.227 -31.25 1 71.81 583 HIS B CA 1
ATOM 10484 C C . HIS B 1 583 ? -6.684 -14.805 -32.656 1 71.81 583 HIS B C 1
ATOM 10486 O O . HIS B 1 583 ? -7.547 -14.352 -33.406 1 71.81 583 HIS B O 1
ATOM 10492 N N . ASP B 1 584 ? -5.805 -15.75 -33.031 1 78.44 584 ASP B N 1
ATOM 10493 C CA . ASP B 1 584 ? -5.992 -16.484 -34.281 1 78.44 584 ASP B CA 1
ATOM 10494 C C . ASP B 1 584 ? -6.926 -17.672 -34.062 1 78.44 584 ASP B C 1
ATOM 10496 O O . ASP B 1 584 ? -6.504 -18.734 -33.594 1 78.44 584 ASP B O 1
ATOM 10500 N N . GLU B 1 585 ? -8.117 -17.578 -34.531 1 77.88 585 GLU B N 1
ATOM 10501 C CA . GLU B 1 585 ? -9.148 -18.594 -34.312 1 77.88 585 GLU B CA 1
ATOM 10502 C C . GLU B 1 585 ? -8.844 -19.859 -35.125 1 77.88 585 GLU B C 1
ATOM 10504 O O . GLU B 1 585 ? -9.484 -20.891 -34.906 1 77.88 585 GLU B O 1
ATOM 10509 N N . ARG B 1 586 ? -7.902 -19.75 -36.156 1 76.56 586 ARG B N 1
ATOM 10510 C CA . ARG B 1 586 ? -7.535 -20.906 -36.969 1 76.56 586 ARG B CA 1
ATOM 10511 C C . ARG B 1 586 ? -6.668 -21.891 -36.188 1 76.56 586 ARG B C 1
ATOM 10513 O O . ARG B 1 586 ? -6.527 -23.047 -36.562 1 76.56 586 ARG B O 1
ATOM 10520 N N . GLN B 1 587 ? -6.129 -21.516 -34.875 1 88.12 587 GLN B N 1
ATOM 10521 C CA . GLN B 1 587 ? -5.344 -22.391 -34 1 88.12 587 GLN B CA 1
ATOM 10522 C C . GLN B 1 587 ? -6.238 -23.391 -33.281 1 88.12 587 GLN B C 1
ATOM 10524 O O . GLN B 1 587 ? -7.219 -23.016 -32.656 1 88.12 587 GLN B O 1
ATOM 10529 N N . PRO B 1 588 ? -5.844 -24.641 -33.281 1 91.69 588 PRO B N 1
ATOM 10530 C CA . PRO B 1 588 ? -6.738 -25.672 -32.75 1 91.69 588 PRO B CA 1
ATOM 10531 C C . PRO B 1 588 ? -7.102 -25.453 -31.297 1 91.69 588 PRO B C 1
ATOM 10533 O O . PRO B 1 588 ? -8.258 -25.625 -30.906 1 91.69 588 PRO B O 1
ATOM 10536 N N . VAL B 1 589 ? -6.195 -25.062 -30.516 1 93.5 589 VAL B N 1
ATOM 10537 C CA . VAL B 1 589 ? -6.434 -24.906 -29.078 1 93.5 589 VAL B CA 1
ATOM 10538 C C . VAL B 1 589 ? -7.418 -23.766 -28.844 1 93.5 589 VAL B C 1
ATOM 10540 O O . VAL B 1 589 ? -8.133 -23.75 -27.844 1 93.5 589 VAL B O 1
ATOM 10543 N N . VAL B 1 590 ? -7.438 -22.766 -29.75 1 91.81 590 VAL B N 1
ATOM 10544 C CA . VAL B 1 590 ? -8.359 -21.641 -29.656 1 91.81 590 VAL B CA 1
ATOM 10545 C C . VAL B 1 590 ? -9.703 -22.016 -30.281 1 91.81 590 VAL B C 1
ATOM 10547 O O . VAL B 1 590 ? -10.758 -21.672 -29.75 1 91.81 590 VAL B O 1
ATOM 10550 N N . ALA B 1 591 ? -9.648 -22.781 -31.344 1 93.19 591 ALA B N 1
ATOM 10551 C CA . ALA B 1 591 ? -10.844 -23.156 -32.094 1 93.19 591 ALA B CA 1
ATOM 10552 C C . ALA B 1 591 ? -11.758 -24.031 -31.266 1 93.19 591 ALA B C 1
ATOM 10554 O O . ALA B 1 591 ? -12.984 -23.953 -31.359 1 93.19 591 ALA B O 1
ATOM 10555 N N . TRP B 1 592 ? -11.219 -24.938 -30.5 1 95.44 592 TRP B N 1
ATOM 10556 C CA . TRP B 1 592 ? -11.977 -25.844 -29.656 1 95.44 592 TRP B CA 1
ATOM 10557 C C . TRP B 1 592 ? -11.969 -25.375 -28.203 1 95.44 592 TRP B C 1
ATOM 10559 O O . TRP B 1 592 ? -10.984 -25.578 -27.484 1 95.44 592 TRP B O 1
ATOM 10569 N N . SER B 1 593 ? -13.047 -24.859 -27.75 1 94.38 593 SER B N 1
ATOM 10570 C CA . SER B 1 593 ? -13.133 -24.281 -26.406 1 94.38 593 SER B CA 1
ATOM 10571 C C . SER B 1 593 ? -13.852 -25.219 -25.453 1 94.38 593 SER B C 1
ATOM 10573 O O . SER B 1 593 ? -14.82 -25.891 -25.828 1 94.38 593 SER B O 1
ATOM 10575 N N . MET B 1 594 ? -13.383 -25.297 -24.203 1 94.19 594 MET B N 1
ATOM 10576 C CA . MET B 1 594 ? -14.062 -26.078 -23.172 1 94.19 594 MET B CA 1
ATOM 10577 C C . MET B 1 594 ? -14.68 -25.172 -22.109 1 94.19 594 MET B C 1
ATOM 10579 O O . MET B 1 594 ? -15.289 -25.641 -21.156 1 94.19 594 MET B O 1
ATOM 10583 N N . LYS B 1 595 ? -14.516 -23.875 -22.156 1 89.69 595 LYS B N 1
ATOM 10584 C CA . LYS B 1 595 ? -14.82 -22.906 -21.109 1 89.69 595 LYS B CA 1
ATOM 10585 C C . LYS B 1 595 ? -16.266 -23.031 -20.641 1 89.69 595 LYS B C 1
ATOM 10587 O O . LYS B 1 595 ? -16.547 -23.109 -19.453 1 89.69 595 LYS B O 1
ATOM 10592 N N . ALA B 1 596 ? -17.234 -23.109 -21.562 1 90.19 596 ALA B N 1
ATOM 10593 C CA . ALA B 1 596 ? -18.641 -23.203 -21.203 1 90.19 596 ALA B CA 1
ATOM 10594 C C . ALA B 1 596 ? -19.031 -24.609 -20.797 1 90.19 596 ALA B C 1
ATOM 10596 O O . ALA B 1 596 ? -20.109 -24.828 -20.234 1 90.19 596 ALA B O 1
ATOM 10597 N N . LEU B 1 597 ? -18.141 -25.547 -21.016 1 94.5 597 LEU B N 1
ATOM 10598 C CA . LEU B 1 597 ? -18.469 -26.953 -20.844 1 94.5 597 LEU B CA 1
ATOM 10599 C C . LEU B 1 597 ? -17.594 -27.578 -19.75 1 94.5 597 LEU B C 1
ATOM 10601 O O . LEU B 1 597 ? -17.625 -28.797 -19.547 1 94.5 597 LEU B O 1
ATOM 10605 N N . ASN B 1 598 ? -16.859 -26.75 -19.047 1 93.88 598 ASN B N 1
ATOM 10606 C CA . ASN B 1 598 ? -15.977 -27.25 -18 1 93.88 598 ASN B CA 1
ATOM 10607 C C . ASN B 1 598 ? -16.734 -28.062 -16.969 1 93.88 598 ASN B C 1
ATOM 10609 O O . ASN B 1 598 ? -17.766 -27.609 -16.438 1 93.88 598 ASN B O 1
ATOM 10613 N N . ARG B 1 599 ? -16.281 -29.344 -16.734 1 95.25 599 ARG B N 1
ATOM 10614 C CA . ARG B 1 599 ? -16.812 -30.281 -15.758 1 95.25 599 ARG B CA 1
ATOM 10615 C C . ARG B 1 599 ? -18.219 -30.719 -16.141 1 95.25 599 ARG B C 1
ATOM 10617 O O . ARG B 1 599 ? -19 -31.156 -15.281 1 95.25 599 ARG B O 1
ATOM 10624 N N . ARG B 1 600 ? -18.562 -30.547 -17.406 1 96.44 600 ARG B N 1
ATOM 10625 C CA . ARG B 1 600 ? -19.859 -30.969 -17.922 1 96.44 600 ARG B CA 1
ATOM 10626 C C . ARG B 1 600 ? -19.688 -31.812 -19.188 1 96.44 600 ARG B C 1
ATOM 10628 O O . ARG B 1 600 ? -20.109 -31.406 -20.281 1 96.44 600 ARG B O 1
ATOM 10635 N N . PRO B 1 601 ? -19.234 -33 -18.969 1 97.75 601 PRO B N 1
ATOM 10636 C CA . PRO B 1 601 ? -19.047 -33.844 -20.156 1 97.75 601 PRO B CA 1
ATOM 10637 C C . PRO B 1 601 ? -20.359 -34.25 -20.812 1 97.75 601 PRO B C 1
ATOM 10639 O O . PRO B 1 601 ? -21.406 -34.25 -20.172 1 97.75 601 PRO B O 1
ATOM 10642 N N . PHE B 1 602 ? -20.281 -34.594 -22.078 1 98.19 602 PHE B N 1
ATOM 10643 C CA . PHE B 1 602 ? -21.438 -35.156 -22.797 1 98.19 602 PHE B CA 1
ATOM 10644 C C . PHE B 1 602 ? -21.703 -36.594 -22.391 1 98.19 602 PHE B C 1
ATOM 10646 O O . PHE B 1 602 ? -20.781 -37.312 -22 1 98.19 602 PHE B O 1
ATOM 10653 N N . CYS B 1 603 ? -22.953 -36.969 -22.5 1 98.44 603 CYS B N 1
ATOM 10654 C CA . CYS B 1 603 ? -23.312 -38.344 -22.188 1 98.44 603 CYS B CA 1
ATOM 10655 C C . CYS B 1 603 ? -22.922 -39.281 -23.312 1 98.44 603 CYS B C 1
ATOM 10657 O O . CYS B 1 603 ? -23.375 -39.125 -24.438 1 98.44 603 CYS B O 1
ATOM 10659 N N . PHE B 1 604 ? -22.094 -40.25 -23 1 98.19 604 PHE B N 1
ATOM 10660 C CA . PHE B 1 604 ? -21.703 -41.312 -23.938 1 98.19 604 PHE B CA 1
ATOM 10661 C C . PHE B 1 604 ? -21.25 -42.562 -23.203 1 98.19 604 PHE B C 1
ATOM 10663 O O . PHE B 1 604 ? -21.031 -42.531 -21.984 1 98.19 604 PHE B O 1
ATOM 10670 N N . ARG B 1 605 ? -21.172 -43.688 -23.922 1 97.5 605 ARG B N 1
ATOM 10671 C CA . ARG B 1 605 ? -20.672 -44.969 -23.422 1 97.5 605 ARG B CA 1
ATOM 10672 C C . ARG B 1 605 ? -19.688 -45.594 -24.391 1 97.5 605 ARG B C 1
ATOM 10674 O O . ARG B 1 605 ? -19.891 -45.5 -25.609 1 97.5 605 ARG B O 1
ATOM 10681 N N . ILE B 1 606 ? -18.672 -46.062 -23.844 1 97.06 606 ILE B N 1
ATOM 10682 C CA . ILE B 1 606 ? -17.734 -46.781 -24.688 1 97.06 606 ILE B CA 1
ATOM 10683 C C . ILE B 1 606 ? -18 -48.281 -24.547 1 97.06 606 ILE B C 1
ATOM 10685 O O . ILE B 1 606 ? -18.281 -48.781 -23.453 1 97.06 606 ILE B O 1
ATOM 10689 N N . ALA B 1 607 ? -17.859 -48.969 -25.688 1 94.06 607 ALA B N 1
ATOM 10690 C CA . ALA B 1 607 ? -18.031 -50.406 -25.672 1 94.06 607 ALA B CA 1
ATOM 10691 C C . ALA B 1 607 ? -16.781 -51.125 -25.125 1 94.06 607 ALA B C 1
ATOM 10693 O O . ALA B 1 607 ? -15.664 -50.781 -25.516 1 94.06 607 ALA B O 1
ATOM 10694 N N . GLY B 1 608 ? -17.016 -52.031 -24.203 1 90.75 608 GLY B N 1
ATOM 10695 C CA . GLY B 1 608 ? -15.914 -52.781 -23.656 1 90.75 608 GLY B CA 1
ATOM 10696 C C . GLY B 1 608 ? -15.312 -52.156 -22.406 1 90.75 608 GLY B C 1
ATOM 10697 O O . GLY B 1 608 ? -15.867 -51.219 -21.859 1 90.75 608 GLY B O 1
ATOM 10698 N N . GLN B 1 609 ? -14.188 -52.75 -21.969 1 94.5 609 GLN B N 1
ATOM 10699 C CA . GLN B 1 609 ? -13.516 -52.312 -20.75 1 94.5 609 GLN B CA 1
ATOM 10700 C C . GLN B 1 609 ? -12.281 -51.469 -21.078 1 94.5 609 GLN B C 1
ATOM 10702 O O . GLN B 1 609 ? -11.734 -51.594 -22.188 1 94.5 609 GLN B O 1
ATOM 10707 N N . THR B 1 610 ? -11.953 -50.594 -20.266 1 96.44 610 THR B N 1
ATOM 10708 C CA . THR B 1 610 ? -10.75 -49.781 -20.422 1 96.44 610 THR B CA 1
ATOM 10709 C C . THR B 1 610 ? -9.719 -50.125 -19.344 1 96.44 610 THR B C 1
ATOM 10711 O O . THR B 1 610 ? -10.078 -50.531 -18.25 1 96.44 610 THR B O 1
ATOM 10714 N N . GLU B 1 611 ? -8.469 -49.969 -19.594 1 97.38 611 GLU B N 1
ATOM 10715 C CA . GLU B 1 611 ? -7.367 -50.156 -18.656 1 97.38 611 GLU B CA 1
ATOM 10716 C C . GLU B 1 611 ? -6.793 -48.781 -18.234 1 97.38 611 GLU B C 1
ATOM 10718 O O . GLU B 1 611 ? -5.754 -48.719 -17.578 1 97.38 611 GLU B O 1
ATOM 10723 N N . ALA B 1 612 ? -7.465 -47.719 -18.609 1 98 612 ALA B N 1
ATOM 10724 C CA . ALA B 1 612 ? -6.941 -46.375 -18.422 1 98 612 ALA B CA 1
ATOM 10725 C C . ALA B 1 612 ? -6.832 -46.031 -16.938 1 98 612 ALA B C 1
ATOM 10727 O O . ALA B 1 612 ? -6.047 -45.156 -16.562 1 98 612 ALA B O 1
ATOM 10728 N N . TYR B 1 613 ? -7.582 -46.719 -16.031 1 98.5 613 TYR B N 1
ATOM 10729 C CA . TYR B 1 613 ? -7.664 -46.344 -14.633 1 98.5 613 TYR B CA 1
ATOM 10730 C C . TYR B 1 613 ? -7.254 -47.469 -13.727 1 98.5 613 TYR B C 1
ATOM 10732 O O . TYR B 1 613 ? -7.664 -47.531 -12.562 1 98.5 613 TYR B O 1
ATOM 10740 N N . GLN B 1 614 ? -6.441 -48.375 -14.211 1 98.06 614 GLN B N 1
ATOM 10741 C CA . GLN B 1 614 ? -6.035 -49.562 -13.477 1 98.06 614 GLN B CA 1
ATOM 10742 C C . GLN B 1 614 ? -5.164 -49.188 -12.273 1 98.06 614 GLN B C 1
ATOM 10744 O O . GLN B 1 614 ? -4.535 -48.125 -12.258 1 98.06 614 GLN B O 1
ATOM 10749 N N . PRO B 1 615 ? -5.141 -50 -11.242 1 98.38 615 PRO B N 1
ATOM 10750 C CA . PRO B 1 615 ? -4.387 -49.688 -10.023 1 98.38 615 PRO B CA 1
ATOM 10751 C C . PRO B 1 615 ? -2.902 -49.469 -10.289 1 98.38 615 PRO B C 1
ATOM 10753 O O . PRO B 1 615 ? -2.268 -48.656 -9.602 1 98.38 615 PRO B O 1
ATOM 10756 N N . GLU B 1 616 ? -2.389 -50.094 -11.312 1 97.81 616 GLU B N 1
ATOM 10757 C CA . GLU B 1 616 ? -0.964 -50 -11.609 1 97.81 616 GLU B CA 1
ATOM 10758 C C . GLU B 1 616 ? -0.59 -48.562 -12.023 1 97.81 616 GLU B C 1
ATOM 10760 O O . GLU B 1 616 ? 0.589 -48.219 -12.031 1 97.81 616 GLU B O 1
ATOM 10765 N N . LYS B 1 617 ? -1.58 -47.812 -12.367 1 98.12 617 LYS B N 1
ATOM 10766 C CA . LYS B 1 617 ? -1.318 -46.438 -12.773 1 98.12 617 LYS B CA 1
ATOM 10767 C C . LYS B 1 617 ? -0.706 -45.625 -11.625 1 98.12 617 LYS B C 1
ATOM 10769 O O . LYS B 1 617 ? -0.027 -44.625 -11.852 1 98.12 617 LYS B O 1
ATOM 10774 N N . VAL B 1 618 ? -0.854 -46.062 -10.32 1 98.5 618 VAL B N 1
ATOM 10775 C CA . VAL B 1 618 ? -0.372 -45.312 -9.172 1 98.5 618 VAL B CA 1
ATOM 10776 C C . VAL B 1 618 ? 1.148 -45.406 -9.086 1 98.5 618 VAL B C 1
ATOM 10778 O O . VAL B 1 618 ? 1.788 -44.656 -8.352 1 98.5 618 VAL B O 1
ATOM 10781 N N . ILE B 1 619 ? 1.777 -46.344 -9.898 1 98.19 619 ILE B N 1
ATOM 10782 C CA . ILE B 1 619 ? 3.227 -46.5 -9.859 1 98.19 619 ILE B CA 1
ATOM 10783 C C . ILE B 1 619 ? 3.795 -46.375 -11.273 1 98.19 619 ILE B C 1
ATOM 10785 O O . ILE B 1 619 ? 4.902 -46.875 -11.539 1 98.19 619 ILE B O 1
ATOM 10789 N N . ASP B 1 620 ? 3.043 -45.875 -12.258 1 96.62 620 ASP B N 1
ATOM 10790 C CA . ASP B 1 620 ? 3.5 -45.875 -13.641 1 96.62 620 ASP B CA 1
ATOM 10791 C C . ASP B 1 620 ? 4.457 -44.719 -13.906 1 96.62 620 ASP B C 1
ATOM 10793 O O . ASP B 1 620 ? 5.012 -44.594 -15 1 96.62 620 ASP B O 1
ATOM 10797 N N . GLY B 1 621 ? 4.594 -43.812 -12.922 1 96.5 621 GLY B N 1
ATOM 10798 C CA . GLY B 1 621 ? 5.652 -42.812 -12.953 1 96.5 621 GLY B CA 1
ATOM 10799 C C . GLY B 1 621 ? 5.164 -41.438 -13.359 1 96.5 621 GLY B C 1
ATOM 10800 O O . GLY B 1 621 ? 5.871 -40.469 -13.172 1 96.5 621 GLY B O 1
ATOM 10801 N N . TYR B 1 622 ? 4 -41.25 -13.891 1 96.62 622 TYR B N 1
ATOM 10802 C CA . TYR B 1 622 ? 3.473 -39.969 -14.305 1 96.62 622 TYR B CA 1
ATOM 10803 C C . TYR B 1 622 ? 2.633 -39.344 -13.195 1 96.62 622 TYR B C 1
ATOM 10805 O O . TYR B 1 622 ? 1.961 -40.031 -12.445 1 96.62 622 TYR B O 1
ATOM 10813 N N . LYS B 1 623 ? 2.668 -38.031 -13.102 1 95.75 623 LYS B N 1
ATOM 10814 C CA . LYS B 1 623 ? 2.064 -37.375 -11.961 1 95.75 623 LYS B CA 1
ATOM 10815 C C . LYS B 1 623 ? 0.835 -36.562 -12.383 1 95.75 623 LYS B C 1
ATOM 10817 O O . LYS B 1 623 ? 0.216 -35.875 -11.562 1 95.75 623 LYS B O 1
ATOM 10822 N N . ARG B 1 624 ? 0.512 -36.531 -13.633 1 96.69 624 ARG B N 1
ATOM 10823 C CA . ARG B 1 624 ? -0.62 -35.812 -14.195 1 96.69 624 ARG B CA 1
ATOM 10824 C C . ARG B 1 624 ? -1.002 -36.344 -15.562 1 96.69 624 ARG B C 1
ATOM 10826 O O . ARG B 1 624 ? -0.265 -37.156 -16.141 1 96.69 624 ARG B O 1
ATOM 10833 N N . PRO B 1 625 ? -2.137 -35.938 -16.078 1 97.44 625 PRO B N 1
ATOM 10834 C CA . PRO B 1 625 ? -2.531 -36.438 -17.406 1 97.44 625 PRO B CA 1
ATOM 10835 C C . PRO B 1 625 ? -1.502 -36.094 -18.484 1 97.44 625 PRO B C 1
ATOM 10837 O O . PRO B 1 625 ? -0.977 -35 -18.531 1 97.44 625 PRO B O 1
ATOM 10840 N N . TYR B 1 626 ? -1.146 -37.031 -19.25 1 97.56 626 TYR B N 1
ATOM 10841 C CA . TYR B 1 626 ? -0.195 -37.031 -20.359 1 97.56 626 TYR B CA 1
ATOM 10842 C C . TYR B 1 626 ? -0.437 -38.219 -21.281 1 97.56 626 TYR B C 1
ATOM 10844 O O . TYR B 1 626 ? 0.039 -39.312 -21.031 1 97.56 626 TYR B O 1
ATOM 10852 N N . GLY B 1 627 ? -1.14 -37.969 -22.344 1 95.88 627 GLY B N 1
ATOM 10853 C CA . GLY B 1 627 ? -1.54 -39.094 -23.203 1 95.88 627 GLY B CA 1
ATOM 10854 C C . GLY B 1 627 ? -2.551 -40 -22.562 1 95.88 627 GLY B C 1
ATOM 10855 O O . GLY B 1 627 ? -2.842 -41.094 -23.094 1 95.88 627 GLY B O 1
ATOM 10856 N N . GLY B 1 628 ? -3.104 -39.688 -21.609 1 96.94 628 GLY B N 1
ATOM 10857 C CA . GLY B 1 628 ? -4.051 -40.406 -20.766 1 96.94 628 GLY B CA 1
ATOM 10858 C C . GLY B 1 628 ? -4.113 -39.844 -19.344 1 96.94 628 GLY B C 1
ATOM 10859 O O . GLY B 1 628 ? -3.367 -38.938 -19 1 96.94 628 GLY B O 1
ATOM 10860 N N . PRO B 1 629 ? -4.957 -40.375 -18.484 1 97.62 629 PRO B N 1
ATOM 10861 C CA . PRO B 1 629 ? -5.164 -39.781 -17.156 1 97.62 629 PRO B CA 1
ATOM 10862 C C . PRO B 1 629 ? -4.012 -40.062 -16.203 1 97.62 629 PRO B C 1
ATOM 10864 O O . PRO B 1 629 ? -3.701 -39.25 -15.352 1 97.62 629 PRO B O 1
ATOM 10867 N N . HIS B 1 630 ? -3.35 -41.375 -16.312 1 97.38 630 HIS B N 1
ATOM 10868 C CA . HIS B 1 630 ? -2.293 -41.812 -15.406 1 97.38 630 HIS B CA 1
ATOM 10869 C C . HIS B 1 630 ? -2.725 -41.656 -13.953 1 97.38 630 HIS B C 1
ATOM 10871 O O . HIS B 1 630 ? -2.012 -41.062 -13.141 1 97.38 630 HIS B O 1
ATOM 10877 N N . SER B 1 631 ? -3.869 -42.219 -13.602 1 97.62 631 SER B N 1
ATOM 10878 C CA . SER B 1 631 ? -4.484 -42.219 -12.273 1 97.62 631 SER B CA 1
ATOM 10879 C C . SER B 1 631 ? -5.363 -43.438 -12.062 1 97.62 631 SER B C 1
ATOM 10881 O O . SER B 1 631 ? -6.059 -43.875 -12.984 1 97.62 631 SER B O 1
ATOM 10883 N N . TRP B 1 632 ? -5.234 -44 -10.852 1 98.69 632 TRP B N 1
ATOM 10884 C CA . TRP B 1 632 ? -6.246 -44.969 -10.453 1 98.69 632 TRP B CA 1
ATOM 10885 C C . TRP B 1 632 ? -7.535 -44.281 -10.031 1 98.69 632 TRP B C 1
ATOM 10887 O O . TRP B 1 632 ? -7.5 -43.219 -9.422 1 98.69 632 TRP B O 1
ATOM 10897 N N . MET B 1 633 ? -8.648 -44.844 -10.406 1 98.56 633 MET B N 1
ATOM 10898 C CA . MET B 1 633 ? -9.961 -44.375 -10.008 1 98.56 633 MET B CA 1
ATOM 10899 C C . MET B 1 633 ? -10.859 -45.5 -9.547 1 98.56 633 MET B C 1
ATOM 10901 O O . MET B 1 633 ? -10.977 -46.531 -10.234 1 98.56 633 MET B O 1
ATOM 10905 N N . SER B 1 634 ? -11.469 -45.375 -8.383 1 98.5 634 SER B N 1
ATOM 10906 C CA . SER B 1 634 ? -12.398 -46.375 -7.859 1 98.5 634 SER B CA 1
ATOM 10907 C C . SER B 1 634 ? -13.773 -46.219 -8.5 1 98.5 634 SER B C 1
ATOM 10909 O O . SER B 1 634 ? -14.031 -45.25 -9.227 1 98.5 634 SER B O 1
ATOM 10911 N N . LEU B 1 635 ? -14.57 -47.219 -8.234 1 97.31 635 LEU B N 1
ATOM 10912 C CA . LEU B 1 635 ? -16 -46.969 -8.375 1 97.31 635 LEU B CA 1
ATOM 10913 C C . LEU B 1 635 ? -16.469 -45.969 -7.332 1 97.31 635 LEU B C 1
ATOM 10915 O O . LEU B 1 635 ? -15.734 -45.625 -6.406 1 97.31 635 LEU B O 1
ATOM 10919 N N . PRO B 1 636 ? -17.672 -45.375 -7.566 1 96.88 636 PRO B N 1
ATOM 10920 C CA . PRO B 1 636 ? -18.188 -44.469 -6.531 1 96.88 636 PRO B CA 1
ATOM 10921 C C . PRO B 1 636 ? -18.094 -45.062 -5.129 1 96.88 636 PRO B C 1
ATOM 10923 O O . PRO B 1 636 ? -18.391 -46.25 -4.941 1 96.88 636 PRO B O 1
ATOM 10926 N N . LEU B 1 637 ? -17.625 -44.281 -4.219 1 97.38 637 LEU B N 1
ATOM 10927 C CA . LEU B 1 637 ? -17.344 -44.75 -2.871 1 97.38 637 LEU B CA 1
ATOM 10928 C C . LEU B 1 637 ? -18.562 -45.469 -2.277 1 97.38 637 LEU B C 1
ATOM 10930 O O . LEU B 1 637 ? -18.422 -46.438 -1.564 1 97.38 637 LEU B O 1
ATOM 10934 N N . ASN B 1 638 ? -19.75 -45 -2.574 1 95.31 638 ASN B N 1
ATOM 10935 C CA . ASN B 1 638 ? -20.969 -45.594 -2.025 1 95.31 638 ASN B CA 1
ATOM 10936 C C . ASN B 1 638 ? -21.219 -47 -2.572 1 95.31 638 ASN B C 1
ATOM 10938 O O . ASN B 1 638 ? -22.016 -47.75 -2.02 1 95.31 638 ASN B O 1
ATOM 10942 N N . GLU B 1 639 ? -20.5 -47.375 -3.637 1 94.94 639 GLU B N 1
ATOM 10943 C CA . GLU B 1 639 ? -20.641 -48.688 -4.242 1 94.94 639 GLU B CA 1
ATOM 10944 C C . GLU B 1 639 ? -19.531 -49.625 -3.773 1 94.94 639 GLU B C 1
ATOM 10946 O O . GLU B 1 639 ? -19.531 -50.812 -4.102 1 94.94 639 GLU B O 1
ATOM 10951 N N . ASN B 1 640 ? -18.641 -49.094 -3.049 1 95.75 640 ASN B N 1
ATOM 10952 C CA . ASN B 1 640 ? -17.562 -49.906 -2.5 1 95.75 640 ASN B CA 1
ATOM 10953 C C . ASN B 1 640 ? -17.922 -50.5 -1.146 1 95.75 640 ASN B C 1
ATOM 10955 O O . ASN B 1 640 ? -18.812 -49.969 -0.46 1 95.75 640 ASN B O 1
ATOM 10959 N N . GLU B 1 641 ? -17.234 -51.562 -0.742 1 94.44 641 GLU B N 1
ATOM 10960 C CA . GLU B 1 641 ? -17.438 -52.125 0.585 1 94.44 641 GLU B CA 1
ATOM 10961 C C . GLU B 1 641 ? -17.109 -51.125 1.68 1 94.44 641 GLU B C 1
ATOM 10963 O O . GLU B 1 641 ? -16.078 -50.469 1.64 1 94.44 641 GLU B O 1
ATOM 10968 N N . ASN B 1 642 ? -18.047 -50.938 2.689 1 94.69 642 ASN B N 1
ATOM 10969 C CA . ASN B 1 642 ? -17.891 -50.031 3.83 1 94.69 642 ASN B CA 1
ATOM 10970 C C . ASN B 1 642 ? -17.812 -48.562 3.389 1 94.69 642 ASN B C 1
ATOM 10972 O O . ASN B 1 642 ? -17.469 -47.688 4.18 1 94.69 642 ASN B O 1
ATOM 10976 N N . GLY B 1 643 ? -18.094 -48.375 2.049 1 96.56 643 GLY B N 1
ATOM 10977 C CA . GLY B 1 643 ? -18.016 -47 1.534 1 96.56 643 GLY B CA 1
ATOM 10978 C C . GLY B 1 643 ? -16.594 -46.5 1.367 1 96.56 643 GLY B C 1
ATOM 10979 O O . GLY B 1 643 ? -16.359 -45.281 1.298 1 96.56 643 GLY B O 1
ATOM 10980 N N . GLU B 1 644 ? -15.672 -47.469 1.368 1 97.69 644 GLU B N 1
ATOM 10981 C CA . GLU B 1 644 ? -14.25 -47.125 1.281 1 97.69 644 GLU B CA 1
ATOM 10982 C C . GLU B 1 644 ? -13.609 -47.781 0.048 1 97.69 644 GLU B C 1
ATOM 10984 O O . GLU B 1 644 ? -14.086 -48.812 -0.44 1 97.69 644 GLU B O 1
ATOM 10989 N N . ALA B 1 645 ? -12.617 -47.062 -0.456 1 98.62 645 ALA B N 1
ATOM 10990 C CA . ALA B 1 645 ? -11.789 -47.656 -1.51 1 98.62 645 ALA B CA 1
ATOM 10991 C C . ALA B 1 645 ? -10.328 -47.75 -1.062 1 98.62 645 ALA B C 1
ATOM 10993 O O . ALA B 1 645 ? -9.867 -46.969 -0.239 1 98.62 645 ALA B O 1
ATOM 10994 N N . TRP B 1 646 ? -9.641 -48.719 -1.514 1 98.5 646 TRP B N 1
ATOM 10995 C CA . TRP B 1 646 ? -8.242 -48.812 -1.102 1 98.5 646 TRP B CA 1
ATOM 10996 C C . TRP B 1 646 ? -7.367 -49.281 -2.26 1 98.5 646 TRP B C 1
ATOM 10998 O O . TRP B 1 646 ? -7.863 -49.875 -3.223 1 98.5 646 TRP B O 1
ATOM 11008 N N . VAL B 1 647 ? -6.117 -48.969 -2.25 1 98.75 647 VAL B N 1
ATOM 11009 C CA . VAL B 1 647 ? -5.023 -49.469 -3.082 1 98.75 647 VAL B CA 1
ATOM 11010 C C . VAL B 1 647 ? -3.955 -50.125 -2.203 1 98.75 647 VAL B C 1
ATOM 11012 O O . VAL B 1 647 ? -3.605 -49.594 -1.147 1 98.75 647 VAL B O 1
ATOM 11015 N N . GLU B 1 648 ? -3.5 -51.312 -2.619 1 98.38 648 GLU B N 1
ATOM 11016 C CA . GLU B 1 648 ? -2.52 -52.031 -1.816 1 98.38 648 GLU B CA 1
ATOM 11017 C C . GLU B 1 648 ? -1.269 -52.344 -2.629 1 98.38 648 GLU B C 1
ATOM 11019 O O . GLU B 1 648 ? -1.361 -52.781 -3.783 1 98.38 648 GLU B O 1
ATOM 11024 N N . LEU B 1 649 ? -0.158 -52.062 -2.131 1 98.5 649 LEU B N 1
ATOM 11025 C CA . LEU B 1 649 ? 1.135 -52.469 -2.646 1 98.5 649 LEU B CA 1
ATOM 11026 C C . LEU B 1 649 ? 1.619 -53.719 -1.917 1 98.5 649 LEU B C 1
ATOM 11028 O O . LEU B 1 649 ? 1.577 -53.781 -0.686 1 98.5 649 LEU B O 1
ATOM 11032 N N . GLN B 1 650 ? 2.051 -54.719 -2.639 1 97.81 650 GLN B N 1
ATOM 11033 C CA . GLN B 1 650 ? 2.596 -55.938 -2.064 1 97.81 650 GLN B CA 1
ATOM 11034 C C . GLN B 1 650 ? 3.975 -56.25 -2.641 1 97.81 650 GLN B C 1
ATOM 11036 O O . GLN B 1 650 ? 4.145 -56.312 -3.859 1 97.81 650 GLN B O 1
ATOM 11041 N N . TRP B 1 651 ? 4.871 -56.438 -1.775 1 96.69 651 TRP B N 1
ATOM 11042 C CA . TRP B 1 651 ? 6.227 -56.812 -2.18 1 96.69 651 TRP B CA 1
ATOM 11043 C C . TRP B 1 651 ? 6.48 -58.312 -1.957 1 96.69 651 TRP B C 1
ATOM 11045 O O . TRP B 1 651 ? 5.84 -58.938 -1.109 1 96.69 651 TRP B O 1
ATOM 11055 N N . GLU B 1 652 ? 7.441 -58.844 -2.693 1 96.06 652 GLU B N 1
ATOM 11056 C CA . GLU B 1 652 ? 7.816 -60.219 -2.539 1 96.06 652 GLU B CA 1
ATOM 11057 C C . GLU B 1 652 ? 8.461 -60.469 -1.178 1 96.06 652 GLU B C 1
ATOM 11059 O O . GLU B 1 652 ? 8.242 -61.531 -0.565 1 96.06 652 GLU B O 1
ATOM 11064 N N . SER B 1 653 ? 9.297 -59.562 -0.768 1 94.81 653 SER B N 1
ATOM 11065 C CA . SER B 1 653 ? 9.953 -59.594 0.537 1 94.81 653 SER B CA 1
ATOM 11066 C C . SER B 1 653 ? 9.703 -58.312 1.321 1 94.81 653 SER B C 1
ATOM 11068 O O . SER B 1 653 ? 9.344 -57.312 0.743 1 94.81 653 SER B O 1
ATOM 11070 N N . SER B 1 654 ? 9.945 -58.5 2.578 1 94.62 654 SER B N 1
ATOM 11071 C CA . SER B 1 654 ? 9.711 -57.344 3.443 1 94.62 654 SER B CA 1
ATOM 11072 C C . SER B 1 654 ? 10.609 -56.156 3.061 1 94.62 654 SER B C 1
ATOM 11074 O O . SER B 1 654 ? 11.789 -56.375 2.744 1 94.62 654 SER B O 1
ATOM 11076 N N . VAL B 1 655 ? 10.047 -55 3.01 1 95.56 655 VAL B N 1
ATOM 11077 C CA . VAL B 1 655 ? 10.789 -53.75 2.771 1 95.56 655 VAL B CA 1
ATOM 11078 C C . VAL B 1 655 ? 10.703 -52.844 3.998 1 95.56 655 VAL B C 1
ATOM 11080 O O . VAL B 1 655 ? 9.75 -52.938 4.773 1 95.56 655 VAL B O 1
ATOM 11083 N N . THR B 1 656 ? 11.727 -52.031 4.211 1 95.62 656 THR B N 1
ATOM 11084 C CA . THR B 1 656 ? 11.719 -51.031 5.273 1 95.62 656 THR B CA 1
ATOM 11085 C C . THR B 1 656 ? 11.273 -49.656 4.738 1 95.62 656 THR B C 1
ATOM 11087 O O . THR B 1 656 ? 11.875 -49.125 3.807 1 95.62 656 THR B O 1
ATOM 11090 N N . ILE B 1 657 ? 10.203 -49.125 5.301 1 96.44 657 ILE B N 1
ATOM 11091 C CA . ILE B 1 657 ? 9.594 -47.875 4.812 1 96.44 657 ILE B CA 1
ATOM 11092 C C . ILE B 1 657 ? 9.781 -46.781 5.852 1 96.44 657 ILE B C 1
ATOM 11094 O O . ILE B 1 657 ? 9.461 -46.969 7.027 1 96.44 657 ILE B O 1
ATOM 11098 N N . ARG B 1 658 ? 10.25 -45.594 5.414 1 96.56 658 ARG B N 1
ATOM 11099 C CA . ARG B 1 658 ? 10.414 -44.406 6.277 1 96.56 658 ARG B CA 1
ATOM 11100 C C . ARG B 1 658 ? 9.555 -43.25 5.785 1 96.56 658 ARG B C 1
ATOM 11102 O O . ARG B 1 658 ? 9.18 -42.375 6.57 1 96.56 658 ARG B O 1
ATOM 11109 N N . GLU B 1 659 ? 9.344 -43.188 4.512 1 97.12 659 GLU B N 1
ATOM 11110 C CA . GLU B 1 659 ? 8.602 -42.062 3.922 1 97.12 659 GLU B CA 1
ATOM 11111 C C . GLU B 1 659 ? 7.633 -42.562 2.848 1 97.12 659 GLU B C 1
ATOM 11113 O O . GLU B 1 659 ? 7.973 -43.438 2.061 1 97.12 659 GLU B O 1
ATOM 11118 N N . ILE B 1 660 ? 6.41 -42.062 2.879 1 97.94 660 ILE B N 1
ATOM 11119 C CA . ILE B 1 660 ? 5.387 -42.344 1.879 1 97.94 660 ILE B CA 1
ATOM 11120 C C . ILE B 1 660 ? 4.906 -41.031 1.25 1 97.94 660 ILE B C 1
ATOM 11122 O O . ILE B 1 660 ? 4.566 -40.094 1.96 1 97.94 660 ILE B O 1
ATOM 11126 N N . LEU B 1 661 ? 4.988 -40.938 -0.022 1 97.88 661 LEU B N 1
ATOM 11127 C CA . LEU B 1 661 ? 4.434 -39.812 -0.757 1 97.88 661 LEU B CA 1
ATOM 11128 C C . LEU B 1 661 ? 3.16 -40.188 -1.492 1 97.88 661 LEU B C 1
ATOM 11130 O O . LEU B 1 661 ? 3.154 -41.188 -2.246 1 97.88 661 LEU B O 1
ATOM 11134 N N . LEU B 1 662 ? 2.09 -39.531 -1.189 1 98.31 662 LEU B N 1
ATOM 11135 C CA . LEU B 1 662 ? 0.827 -39.719 -1.891 1 98.31 662 LEU B CA 1
ATOM 11136 C C . LEU B 1 662 ? 0.461 -38.5 -2.717 1 98.31 662 LEU B C 1
ATOM 11138 O O . LEU B 1 662 ? 0.494 -37.375 -2.211 1 98.31 662 LEU B O 1
ATOM 11142 N N . THR B 1 663 ? 0.236 -38.656 -3.994 1 98.38 663 THR B N 1
ATOM 11143 C CA . THR B 1 663 ? -0.245 -37.594 -4.863 1 98.38 663 THR B CA 1
ATOM 11144 C C . THR B 1 663 ? -1.697 -37.812 -5.266 1 98.38 663 THR B C 1
ATOM 11146 O O . THR B 1 663 ? -2.018 -38.844 -5.867 1 98.38 663 THR B O 1
ATOM 11149 N N . TRP B 1 664 ? -2.547 -36.875 -4.902 1 98.38 664 TRP B N 1
ATOM 11150 C CA . TRP B 1 664 ? -3.973 -36.969 -5.195 1 98.38 664 TRP B CA 1
ATOM 11151 C C . TRP B 1 664 ? -4.324 -36.125 -6.426 1 98.38 664 TRP B C 1
ATOM 11153 O O . TRP B 1 664 ? -3.516 -35.312 -6.891 1 98.38 664 TRP B O 1
ATOM 11163 N N . ASN B 1 665 ? -5.496 -36.344 -6.941 1 98.12 665 ASN B N 1
ATOM 11164 C CA . ASN B 1 665 ? -5.996 -35.562 -8.07 1 98.12 665 ASN B CA 1
ATOM 11165 C C . ASN B 1 665 ? -6.566 -34.219 -7.621 1 98.12 665 ASN B C 1
ATOM 11167 O O . ASN B 1 665 ? -7.664 -34.156 -7.062 1 98.12 665 ASN B O 1
ATOM 11171 N N . ASP B 1 666 ? -5.859 -33.188 -7.855 1 97.62 666 ASP B N 1
ATOM 11172 C CA . ASP B 1 666 ? -6.406 -31.875 -7.562 1 97.62 666 ASP B CA 1
ATOM 11173 C C . ASP B 1 666 ? -6.926 -31.203 -8.836 1 97.62 666 ASP B C 1
ATOM 11175 O O . ASP B 1 666 ? -6.996 -29.969 -8.906 1 97.62 666 ASP B O 1
ATOM 11179 N N . ASP B 1 667 ? -7.23 -32 -9.883 1 97.25 667 ASP B N 1
ATOM 11180 C CA . ASP B 1 667 ? -7.801 -31.547 -11.148 1 97.25 667 ASP B CA 1
ATOM 11181 C C . ASP B 1 667 ? -6.977 -30.422 -11.75 1 97.25 667 ASP B C 1
ATOM 11183 O O . ASP B 1 667 ? -7.453 -29.281 -11.852 1 97.25 667 ASP B O 1
ATOM 11187 N N . VAL B 1 668 ? -5.879 -30.656 -12.328 1 97.62 668 VAL B N 1
ATOM 11188 C CA . VAL B 1 668 ? -4.953 -29.672 -12.883 1 97.62 668 VAL B CA 1
ATOM 11189 C C . VAL B 1 668 ? -5.566 -29.031 -14.125 1 97.62 668 VAL B C 1
ATOM 11191 O O . VAL B 1 668 ? -4.961 -28.156 -14.742 1 97.62 668 VAL B O 1
ATOM 11194 N N . ASN B 1 669 ? -6.809 -29.453 -14.484 1 97.12 669 ASN B N 1
ATOM 11195 C CA . ASN B 1 669 ? -7.539 -28.781 -15.555 1 97.12 669 ASN B CA 1
ATOM 11196 C C . ASN B 1 669 ? -8.242 -27.531 -15.055 1 97.12 669 ASN B C 1
ATOM 11198 O O . ASN B 1 669 ? -8.617 -26.656 -15.844 1 97.12 669 ASN B O 1
ATOM 11202 N N . GLU B 1 670 ? -8.516 -27.5 -13.766 1 96.06 670 GLU B N 1
ATOM 11203 C CA . GLU B 1 670 ? -9.211 -26.344 -13.18 1 96.06 670 GLU B CA 1
ATOM 11204 C C . GLU B 1 670 ? -8.305 -25.125 -13.133 1 96.06 670 GLU B C 1
ATOM 11206 O O . GLU B 1 670 ? -7.168 -25.203 -12.648 1 96.06 670 GLU B O 1
ATOM 11211 N N . ASP B 1 671 ? -8.789 -24.016 -13.664 1 95.06 671 ASP B N 1
ATOM 11212 C CA . ASP B 1 671 ? -8.055 -22.75 -13.609 1 95.06 671 ASP B CA 1
ATOM 11213 C C . ASP B 1 671 ? -8.203 -22.094 -12.242 1 95.06 671 ASP B C 1
ATOM 11215 O O . ASP B 1 671 ? -9.32 -21.875 -11.766 1 95.06 671 ASP B O 1
ATOM 11219 N N . LEU B 1 672 ? -7.156 -21.906 -11.562 1 95.12 672 LEU B N 1
ATOM 11220 C CA . LEU B 1 672 ? -7.133 -21.203 -10.289 1 95.12 672 LEU B CA 1
ATOM 11221 C C . LEU B 1 672 ? -6.43 -19.859 -10.414 1 95.12 672 LEU B C 1
ATOM 11223 O O . LEU B 1 672 ? -5.5 -19.719 -11.211 1 95.12 672 LEU B O 1
ATOM 11227 N N . ILE B 1 673 ? -6.867 -18.891 -9.656 1 91.88 673 ILE B N 1
ATOM 11228 C CA . ILE B 1 673 ? -6.301 -17.547 -9.688 1 91.88 673 ILE B CA 1
ATOM 11229 C C . ILE B 1 673 ? -6.121 -17.031 -8.266 1 91.88 673 ILE B C 1
ATOM 11231 O O . ILE B 1 673 ? -6.797 -17.484 -7.34 1 91.88 673 ILE B O 1
ATOM 11235 N N . ASN B 1 674 ? -5.199 -16.078 -8.078 1 93.19 674 ASN B N 1
ATOM 11236 C CA . ASN B 1 674 ? -4.918 -15.539 -6.746 1 93.19 674 ASN B CA 1
ATOM 11237 C C . ASN B 1 674 ? -5.883 -14.414 -6.379 1 93.19 674 ASN B C 1
ATOM 11239 O O . ASN B 1 674 ? -6.207 -14.227 -5.203 1 93.19 674 ASN B O 1
ATOM 11243 N N . LEU B 1 675 ? -6.254 -13.594 -7.375 1 88.88 675 LEU B N 1
ATOM 11244 C CA . LEU B 1 675 ? -7.078 -12.422 -7.125 1 88.88 675 LEU B CA 1
ATOM 11245 C C . LEU B 1 675 ? -8.453 -12.57 -7.77 1 88.88 675 LEU B C 1
ATOM 11247 O O . LEU B 1 675 ? -8.883 -13.688 -8.07 1 88.88 675 LEU B O 1
ATOM 11251 N N . HIS B 1 676 ? -9.117 -11.328 -7.961 1 76.75 676 HIS B N 1
ATOM 11252 C CA . HIS B 1 676 ? -10.531 -11.328 -8.32 1 76.75 676 HIS B CA 1
ATOM 11253 C C . HIS B 1 676 ? -10.711 -11.383 -9.836 1 76.75 676 HIS B C 1
ATOM 11255 O O . HIS B 1 676 ? -10.195 -10.523 -10.555 1 76.75 676 HIS B O 1
ATOM 11261 N N . HIS B 1 677 ? -10.664 -12.477 -10.453 1 76.94 677 HIS B N 1
ATOM 11262 C CA . HIS B 1 677 ? -11.008 -12.602 -11.867 1 76.94 677 HIS B CA 1
ATOM 11263 C C . HIS B 1 677 ? -12.172 -13.562 -12.07 1 76.94 677 HIS B C 1
ATOM 11265 O O . HIS B 1 677 ? -13.133 -13.242 -12.781 1 76.94 677 HIS B O 1
ATOM 11271 N N . HIS B 1 678 ? -11.945 -14.742 -11.531 1 81.38 678 HIS B N 1
ATOM 11272 C CA . HIS B 1 678 ? -13.008 -15.742 -11.539 1 81.38 678 HIS B CA 1
ATOM 11273 C C . HIS B 1 678 ? -12.992 -16.578 -10.266 1 81.38 678 HIS B C 1
ATOM 11275 O O . HIS B 1 678 ? -12.031 -16.516 -9.492 1 81.38 678 HIS B O 1
ATOM 11281 N N . ARG B 1 679 ? -14.164 -17.203 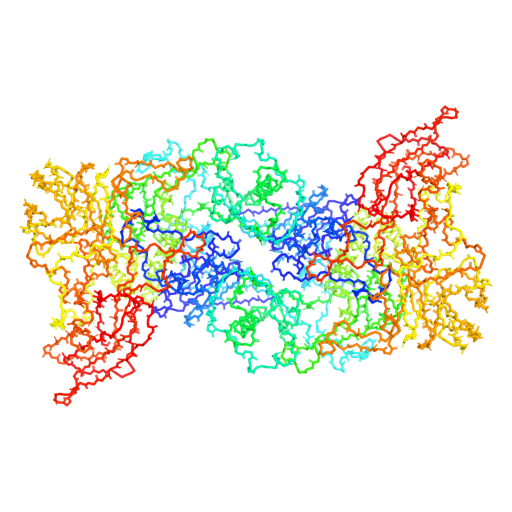-9.977 1 84.62 679 ARG B N 1
ATOM 11282 C CA . ARG B 1 679 ? -14.289 -18.047 -8.781 1 84.62 679 ARG B CA 1
ATOM 11283 C C . ARG B 1 679 ? -14.828 -19.422 -9.133 1 84.62 679 ARG B C 1
ATOM 11285 O O . ARG B 1 679 ? -15.703 -19.562 -9.984 1 84.62 679 ARG B O 1
ATOM 11292 N N . THR B 1 680 ? -14.188 -20.391 -8.508 1 89.69 680 THR B N 1
ATOM 11293 C CA . THR B 1 680 ? -14.734 -21.734 -8.633 1 89.69 680 THR B CA 1
ATOM 11294 C C . THR B 1 680 ? -15.969 -21.906 -7.758 1 89.69 680 THR B C 1
ATOM 11296 O O . THR B 1 680 ? -16.156 -21.172 -6.785 1 89.69 680 THR B O 1
ATOM 11299 N N . PRO B 1 681 ? -16.844 -22.766 -8.086 1 90.12 681 PRO B N 1
ATOM 11300 C CA . PRO B 1 681 ? -18.031 -23 -7.254 1 90.12 681 PRO B CA 1
ATOM 11301 C C . PRO B 1 681 ? -17.703 -23.812 -5.996 1 90.12 681 PRO B C 1
ATOM 11303 O O . PRO B 1 681 ? -18.609 -24.078 -5.195 1 90.12 681 PRO B O 1
ATOM 11306 N N . PHE B 1 682 ? -16.469 -24.203 -5.773 1 93.38 682 PHE B N 1
ATOM 11307 C CA . PHE B 1 682 ? -16.031 -24.938 -4.598 1 93.38 682 PHE B CA 1
ATOM 11308 C C . PHE B 1 682 ? -14.805 -24.297 -3.969 1 93.38 682 PHE B C 1
ATOM 11310 O O . PHE B 1 682 ? -13.961 -23.734 -4.672 1 93.38 682 PHE B O 1
ATOM 11317 N N . ASP B 1 683 ? -14.688 -24.453 -2.625 1 92.25 683 ASP B N 1
ATOM 11318 C CA . ASP B 1 683 ? -13.539 -23.891 -1.906 1 92.25 683 ASP B CA 1
ATOM 11319 C C . ASP B 1 683 ? -12.344 -24.844 -1.958 1 92.25 683 ASP B C 1
ATOM 11321 O O . ASP B 1 683 ? -11.195 -24.406 -1.833 1 92.25 683 ASP B O 1
ATOM 11325 N N . ILE B 1 684 ? -12.688 -26.125 -2.043 1 96.88 684 ILE B N 1
ATOM 11326 C CA . ILE B 1 684 ? -11.688 -27.188 -2.146 1 96.88 684 ILE B CA 1
ATOM 11327 C C . ILE B 1 684 ? -11.969 -28.031 -3.381 1 96.88 684 ILE B C 1
ATOM 11329 O O . ILE B 1 684 ? -13.125 -28.344 -3.682 1 96.88 684 ILE B O 1
ATOM 11333 N N . ILE B 1 685 ? -10.953 -28.375 -4.145 1 97.44 685 ILE B N 1
ATOM 11334 C CA . ILE B 1 685 ? -11.133 -29.234 -5.305 1 97.44 685 ILE B CA 1
ATOM 11335 C C . ILE B 1 685 ? -11.844 -30.516 -4.883 1 97.44 685 ILE B C 1
ATOM 11337 O O . ILE B 1 685 ? -11.336 -31.266 -4.047 1 97.44 685 ILE B O 1
ATOM 11341 N N . PRO B 1 686 ? -12.945 -30.828 -5.488 1 97.62 686 PRO B N 1
ATOM 11342 C CA . PRO B 1 686 ? -13.789 -31.922 -5.008 1 97.62 686 PRO B CA 1
ATOM 11343 C C . PRO B 1 686 ? -13.102 -33.281 -5.086 1 97.62 686 PRO B C 1
ATOM 11345 O O . PRO B 1 686 ? -13.344 -34.156 -4.246 1 97.62 686 PRO B O 1
ATOM 11348 N N . GLU B 1 687 ? -12.258 -33.5 -6.02 1 97.81 687 GLU B N 1
ATOM 11349 C CA . GLU B 1 687 ? -11.656 -34.812 -6.289 1 97.81 687 GLU B CA 1
ATOM 11350 C C . GLU B 1 687 ? -10.57 -35.125 -5.27 1 97.81 687 GLU B C 1
ATOM 11352 O O . GLU B 1 687 ? -10.133 -36.281 -5.164 1 97.81 687 GLU B O 1
ATOM 11357 N N . LEU B 1 688 ? -10.133 -34.156 -4.492 1 98.38 688 LEU B N 1
ATOM 11358 C CA . LEU B 1 688 ? -9.117 -34.438 -3.477 1 98.38 688 LEU B CA 1
ATOM 11359 C C . LEU B 1 688 ? -9.656 -35.344 -2.385 1 98.38 688 LEU B C 1
ATOM 11361 O O . LEU B 1 688 ? -10.805 -35.188 -1.952 1 98.38 688 LEU B O 1
ATOM 11365 N N . VAL B 1 689 ? -8.844 -36.312 -1.995 1 98.56 689 VAL B N 1
ATOM 11366 C CA . VAL B 1 689 ? -9.211 -37.156 -0.868 1 98.56 689 VAL B CA 1
ATOM 11367 C C . VAL B 1 689 ? -9.133 -36.375 0.43 1 98.56 689 VAL B C 1
ATOM 11369 O O . VAL B 1 689 ? -8.117 -35.719 0.714 1 98.56 689 VAL B O 1
ATOM 11372 N N . LYS B 1 690 ? -10.203 -36.344 1.158 1 98.56 690 LYS B N 1
ATOM 11373 C CA . LYS B 1 690 ? -10.328 -35.562 2.381 1 98.56 690 LYS B CA 1
ATOM 11374 C C . LYS B 1 690 ? -9.828 -36.344 3.594 1 98.56 690 LYS B C 1
ATOM 11376 O O . LYS B 1 690 ? -9.094 -35.812 4.422 1 98.56 690 LYS B O 1
ATOM 11381 N N . THR B 1 691 ? -10.312 -37.594 3.734 1 98.62 691 THR B N 1
ATOM 11382 C CA . THR B 1 691 ? -9.977 -38.469 4.855 1 98.62 691 THR B CA 1
ATOM 11383 C C . THR B 1 691 ? -9.43 -39.812 4.363 1 98.62 691 THR B C 1
ATOM 11385 O O . THR B 1 691 ? -10.039 -40.469 3.518 1 98.62 691 THR B O 1
ATOM 11388 N N . TYR B 1 692 ? -8.25 -40.281 4.859 1 98.56 692 TYR B N 1
ATOM 11389 C CA . TYR B 1 692 ? -7.668 -41.562 4.5 1 98.56 692 TYR B CA 1
ATOM 11390 C C . TYR B 1 692 ? -6.816 -42.094 5.637 1 98.56 692 TYR B C 1
ATOM 11392 O O . TYR B 1 692 ? -6.473 -41.375 6.574 1 98.56 692 TYR B O 1
ATOM 11400 N N . ARG B 1 693 ? -6.559 -43.344 5.605 1 98.19 693 ARG B N 1
ATOM 11401 C CA . ARG B 1 693 ? -5.625 -44 6.531 1 98.19 693 ARG B CA 1
ATOM 11402 C C . ARG B 1 693 ? -4.715 -44.969 5.805 1 98.19 693 ARG B C 1
ATOM 11404 O O . ARG B 1 693 ? -5.035 -45.406 4.699 1 98.19 693 ARG B O 1
ATOM 11411 N N . ILE B 1 694 ? -3.596 -45.25 6.312 1 98 694 ILE B N 1
ATOM 11412 C CA . ILE B 1 694 ? -2.604 -46.188 5.773 1 98 694 ILE B CA 1
ATOM 11413 C C . ILE B 1 694 ? -2.396 -47.344 6.742 1 98 694 ILE B C 1
ATOM 11415 O O . ILE B 1 694 ? -2.174 -47.125 7.938 1 98 694 ILE B O 1
ATOM 11419 N N . GLU B 1 695 ? -2.488 -48.562 6.188 1 97.12 695 GLU B N 1
ATOM 11420 C CA . GLU B 1 695 ? -2.281 -49.75 6.984 1 97.12 695 GLU B CA 1
ATOM 11421 C C . GLU B 1 695 ? -1.178 -50.625 6.395 1 97.12 695 GLU B C 1
ATOM 11423 O O . GLU B 1 695 ? -0.879 -50.531 5.199 1 97.12 695 GLU B O 1
ATOM 11428 N N . ALA B 1 696 ? -0.482 -51.344 7.184 1 95.25 696 ALA B N 1
ATOM 11429 C CA . ALA B 1 696 ? 0.539 -52.312 6.766 1 95.25 696 ALA B CA 1
ATOM 11430 C C . ALA B 1 696 ? 0.417 -53.625 7.543 1 95.25 696 ALA B C 1
ATOM 11432 O O . ALA B 1 696 ? -0.191 -53.656 8.617 1 95.25 696 ALA B O 1
ATOM 11433 N N . ASP B 1 697 ? 0.971 -54.656 6.977 1 91.19 697 ASP B N 1
ATOM 11434 C CA . ASP B 1 697 ? 1.019 -55.938 7.691 1 91.19 697 ASP B CA 1
ATOM 11435 C C . ASP B 1 697 ? 2.016 -55.875 8.844 1 91.19 697 ASP B C 1
ATOM 11437 O O . ASP B 1 697 ? 3.094 -55.281 8.711 1 91.19 697 ASP B O 1
ATOM 11441 N N . ALA B 1 698 ? 1.55 -56.281 10 1 76.44 698 ALA B N 1
ATOM 11442 C CA . ALA B 1 698 ? 2.426 -56.406 11.164 1 76.44 698 ALA B CA 1
ATOM 11443 C C . ALA B 1 698 ? 3.365 -57.594 11.023 1 76.44 698 ALA B C 1
ATOM 11445 O O . ALA B 1 698 ? 3.152 -58.469 10.172 1 76.44 698 ALA B O 1
ATOM 11446 N N . GLU B 1 699 ? 4.613 -57.531 11.672 1 63 699 GLU B N 1
ATOM 11447 C CA . GLU B 1 699 ? 5.516 -58.656 11.719 1 63 699 GLU B CA 1
ATOM 11448 C C . GLU B 1 699 ? 4.773 -59.938 12.141 1 63 699 GLU B C 1
ATOM 11450 O O . GLU B 1 699 ? 5.059 -61.031 11.641 1 63 699 GLU B O 1
ATOM 11455 N N . ALA B 1 700 ? 3.959 -59.719 13.18 1 57.59 700 ALA B N 1
ATOM 11456 C CA . ALA B 1 700 ? 3.266 -60.906 13.648 1 57.59 700 ALA B CA 1
ATOM 11457 C C . ALA B 1 700 ? 2.166 -61.312 12.672 1 57.59 700 ALA B C 1
ATOM 11459 O O . ALA B 1 700 ? 1.461 -60.469 12.125 1 57.59 700 ALA B O 1
ATOM 11460 N N . GLU B 1 701 ? 2.109 -62.469 12.055 1 57.19 701 GLU B N 1
ATOM 11461 C CA . GLU B 1 701 ? 1.32 -63.094 10.992 1 57.19 701 GLU B CA 1
ATOM 11462 C C . GLU B 1 701 ? -0.156 -62.719 11.117 1 57.19 701 GLU B C 1
ATOM 11464 O O . GLU B 1 701 ? -0.75 -62.875 12.188 1 57.19 701 GLU B O 1
ATOM 11469 N N . GLY B 1 702 ? -0.916 -62.094 10.164 1 62.38 702 GLY B N 1
ATOM 11470 C CA . GLY B 1 702 ? -2.34 -62.031 9.883 1 62.38 702 GLY B CA 1
ATOM 11471 C C . GLY B 1 702 ? -2.971 -60.719 10.344 1 62.38 702 GLY B C 1
ATOM 11472 O O . GLY B 1 702 ? -4.168 -60.5 10.156 1 62.38 702 GLY B O 1
ATOM 11473 N N . SER B 1 703 ? -2.178 -59.781 11.031 1 79.62 703 SER B N 1
ATOM 11474 C CA . SER B 1 703 ? -2.85 -58.594 11.531 1 79.62 703 SER B CA 1
ATOM 11475 C C . SER B 1 703 ? -2.334 -57.344 10.828 1 79.62 703 SER B C 1
ATOM 11477 O O . SER B 1 703 ? -1.21 -57.312 10.32 1 79.62 703 SER B O 1
ATOM 11479 N N . ARG B 1 704 ? -3.297 -56.375 10.516 1 89.38 704 ARG B N 1
ATOM 11480 C CA . ARG B 1 704 ? -2.959 -55.094 9.93 1 89.38 704 ARG B CA 1
ATOM 11481 C C . ARG B 1 704 ? -2.77 -54.031 11.016 1 89.38 704 ARG B C 1
ATOM 11483 O O . ARG B 1 704 ? -3.473 -54.031 12.023 1 89.38 704 ARG B O 1
ATOM 11490 N N . VAL B 1 705 ? -1.748 -53.219 10.883 1 92.62 705 VAL B N 1
ATOM 11491 C CA . VAL B 1 705 ? -1.494 -52.125 11.82 1 92.62 705 VAL B CA 1
ATOM 11492 C C . VAL B 1 705 ? -1.715 -50.781 11.117 1 92.62 705 VAL B C 1
ATOM 11494 O O . VAL B 1 705 ? -1.382 -50.625 9.945 1 92.62 705 VAL B O 1
ATOM 11497 N N . LEU B 1 706 ? -2.283 -49.875 11.82 1 95.12 706 LEU B N 1
ATOM 11498 C CA . LEU B 1 706 ? -2.48 -48.531 11.336 1 95.12 706 LEU B CA 1
ATOM 11499 C C . LEU B 1 706 ? -1.172 -47.75 11.359 1 95.12 706 LEU B C 1
ATOM 11501 O O . LEU B 1 706 ? -0.536 -47.625 12.414 1 95.12 706 LEU B O 1
ATOM 11505 N N . ILE B 1 707 ? -0.773 -47.25 10.266 1 94.12 707 ILE B N 1
ATOM 11506 C CA . ILE B 1 707 ? 0.469 -46.5 10.117 1 94.12 707 ILE B CA 1
ATOM 11507 C C . ILE B 1 707 ? 0.191 -45 10.281 1 94.12 707 ILE B C 1
ATOM 11509 O O . ILE B 1 707 ? 0.96 -44.281 10.93 1 94.12 707 ILE B O 1
ATOM 11513 N N . GLU B 1 708 ? -0.744 -44.469 9.625 1 95.62 708 GLU B N 1
ATOM 11514 C CA . GLU B 1 708 ? -1.089 -43.031 9.602 1 95.62 708 GLU B CA 1
ATOM 11515 C C . GLU B 1 708 ? -2.574 -42.844 9.32 1 95.62 708 GLU B C 1
ATOM 11517 O O . GLU B 1 708 ? -3.211 -43.688 8.688 1 95.62 708 GLU B O 1
ATOM 11522 N N . SER B 1 709 ? -3.162 -41.812 9.883 1 97.38 709 SER B N 1
ATOM 11523 C CA . SER B 1 709 ? -4.52 -41.375 9.594 1 97.38 709 SER B CA 1
ATOM 11524 C C . SER B 1 709 ? -4.562 -39.844 9.352 1 97.38 709 SER B C 1
ATOM 11526 O O . SER B 1 709 ? -4.039 -39.094 10.148 1 97.38 709 SER B O 1
ATOM 11528 N N . VAL B 1 710 ? -5.039 -39.438 8.211 1 97.69 710 VAL B N 1
ATOM 11529 C CA . VAL B 1 710 ? -5.109 -38.031 7.844 1 97.69 710 VAL B CA 1
ATOM 11530 C C . VAL B 1 710 ? -6.566 -37.625 7.629 1 97.69 710 VAL B C 1
ATOM 11532 O O . VAL B 1 710 ? -7.324 -38.344 6.965 1 97.69 710 VAL B O 1
ATOM 11535 N N . ARG B 1 711 ? -7.008 -36.531 8.25 1 97.88 711 ARG B N 1
ATOM 11536 C CA . ARG B 1 711 ? -8.336 -35.969 8.078 1 97.88 711 ARG B CA 1
ATOM 11537 C C . ARG B 1 711 ? -8.258 -34.531 7.535 1 97.88 711 ARG B C 1
ATOM 11539 O O . ARG B 1 711 ? -7.227 -33.875 7.668 1 97.88 711 ARG B O 1
ATOM 11546 N N . ASP B 1 712 ? -9.281 -34.094 6.828 1 97.06 712 ASP B N 1
ATOM 11547 C CA . ASP B 1 712 ? -9.484 -32.719 6.344 1 97.06 712 ASP B CA 1
ATOM 11548 C C . ASP B 1 712 ? -8.367 -32.312 5.395 1 97.06 712 ASP B C 1
ATOM 11550 O O . ASP B 1 712 ? -7.887 -31.188 5.453 1 97.06 712 ASP B O 1
ATOM 11554 N N . ASN B 1 713 ? -7.891 -33.25 4.621 1 97.88 713 ASN B N 1
ATOM 11555 C CA . ASN B 1 713 ? -6.883 -32.969 3.613 1 97.88 713 ASN B CA 1
ATOM 11556 C C . ASN B 1 713 ? -7.461 -32.094 2.488 1 97.88 713 ASN B C 1
ATOM 11558 O O . ASN B 1 713 ? -8.562 -32.375 2.008 1 97.88 713 ASN B O 1
ATOM 11562 N N . HIS B 1 714 ? -6.797 -31.047 2.102 1 97.44 714 HIS B N 1
ATOM 11563 C CA . HIS B 1 714 ? -7.164 -30.266 0.928 1 97.44 714 HIS B CA 1
ATOM 11564 C C . HIS B 1 714 ? -5.961 -30.031 0.02 1 97.44 714 HIS B C 1
ATOM 11566 O O . HIS B 1 714 ? -5.98 -29.125 -0.823 1 97.44 714 HIS B O 1
ATOM 11572 N N . LEU B 1 715 ? -4.934 -30.844 0.238 1 96.88 715 LEU B N 1
ATOM 11573 C CA . LEU B 1 715 ? -3.695 -30.703 -0.518 1 96.88 715 LEU B CA 1
ATOM 11574 C C . LEU B 1 715 ? -3.549 -31.812 -1.552 1 96.88 715 LEU B C 1
ATOM 11576 O O . LEU B 1 715 ? -4.035 -32.938 -1.346 1 96.88 715 LEU B O 1
ATOM 11580 N N . ARG B 1 716 ? -2.783 -31.5 -2.615 1 98 716 ARG B N 1
ATOM 11581 C CA . ARG B 1 716 ? -2.512 -32.438 -3.691 1 98 716 ARG B CA 1
ATOM 11582 C C . ARG B 1 716 ? -1.496 -33.5 -3.254 1 98 716 ARG B C 1
ATOM 11584 O O . ARG B 1 716 ? -1.693 -34.688 -3.482 1 98 716 ARG B O 1
ATOM 11591 N N . THR B 1 717 ? -0.433 -33.062 -2.693 1 97.56 717 THR B N 1
ATOM 11592 C CA . THR B 1 717 ? 0.637 -34 -2.305 1 97.56 717 THR B CA 1
ATOM 11593 C C . THR B 1 717 ? 0.764 -34.062 -0.786 1 97.56 717 THR B C 1
ATOM 11595 O O . THR B 1 717 ? 0.852 -33.031 -0.119 1 97.56 717 THR B O 1
ATOM 11598 N N . ASN B 1 718 ? 0.729 -35.25 -0.187 1 97.5 718 ASN B N 1
ATOM 11599 C CA . ASN B 1 718 ? 0.976 -35.5 1.23 1 97.5 718 ASN B CA 1
ATOM 11600 C C . ASN B 1 718 ? 2.266 -36.281 1.448 1 97.5 718 ASN B C 1
ATOM 11602 O O . ASN B 1 718 ? 2.436 -37.375 0.896 1 97.5 718 ASN B O 1
ATOM 11606 N N . ARG B 1 719 ? 3.129 -35.688 2.115 1 96.19 719 ARG B N 1
ATOM 11607 C CA . ARG B 1 719 ? 4.375 -36.344 2.5 1 96.19 719 ARG B CA 1
ATOM 11608 C C . ARG B 1 719 ? 4.301 -36.875 3.928 1 96.19 719 ARG B C 1
ATOM 11610 O O . ARG B 1 719 ? 4.262 -36.094 4.883 1 96.19 719 ARG B O 1
ATOM 11617 N N . ILE B 1 720 ? 4.316 -38.188 4.082 1 96.75 720 ILE B N 1
ATOM 11618 C CA . ILE B 1 720 ? 4.203 -38.844 5.391 1 96.75 720 ILE B CA 1
ATOM 11619 C C . ILE B 1 720 ? 5.559 -39.406 5.805 1 96.75 720 ILE B C 1
ATOM 11621 O O . ILE B 1 720 ? 6.055 -40.344 5.191 1 96.75 720 ILE B O 1
ATOM 11625 N N . VAL B 1 721 ? 6.141 -38.781 6.742 1 95.94 721 VAL B N 1
ATOM 11626 C CA . VAL B 1 721 ? 7.398 -39.281 7.293 1 95.94 721 VAL B CA 1
ATOM 11627 C C . VAL B 1 721 ? 7.129 -40.031 8.594 1 95.94 721 VAL B C 1
ATOM 11629 O O . VAL B 1 721 ? 6.621 -39.438 9.555 1 95.94 721 VAL B O 1
ATOM 11632 N N . LEU B 1 722 ? 7.5 -41.281 8.586 1 94.69 722 LEU B N 1
ATOM 11633 C CA . LEU B 1 722 ? 7.238 -42.125 9.75 1 94.69 722 LEU B CA 1
ATOM 11634 C C . LEU B 1 722 ? 8.266 -41.875 10.844 1 94.69 722 LEU B C 1
ATOM 11636 O O . LEU B 1 722 ? 9.461 -41.781 10.57 1 94.69 722 LEU B O 1
ATOM 11640 N N . LYS B 1 723 ? 7.758 -41.656 12.047 1 91.12 723 LYS B N 1
ATOM 11641 C CA . LYS B 1 723 ? 8.664 -41.5 13.18 1 91.12 723 LYS B CA 1
ATOM 11642 C C . LYS B 1 723 ? 9.594 -42.688 13.328 1 91.12 723 LYS B C 1
ATOM 11644 O O . LYS B 1 723 ? 10.789 -42.531 13.594 1 91.12 723 LYS B O 1
ATOM 11649 N N . CYS B 1 724 ? 8.977 -43.938 13.242 1 91.38 724 CYS B N 1
ATOM 11650 C CA . CYS B 1 724 ? 9.727 -45.188 13.25 1 91.38 724 CYS B CA 1
ATOM 11651 C C . CYS B 1 724 ? 9.508 -45.969 11.961 1 91.38 724 CYS B C 1
ATOM 11653 O O . CYS B 1 724 ? 8.359 -46.219 11.57 1 91.38 724 CYS B O 1
ATOM 11655 N N . PRO B 1 725 ? 10.656 -46.344 11.336 1 93.75 725 PRO B N 1
ATOM 11656 C CA . PRO B 1 725 ? 10.492 -47.156 10.125 1 93.75 725 PRO B CA 1
ATOM 11657 C C . PRO B 1 725 ? 9.719 -48.438 10.375 1 93.75 725 PRO B C 1
ATOM 11659 O O . PRO B 1 725 ? 9.82 -49.031 11.453 1 93.75 725 PRO B O 1
ATOM 11662 N N . ILE B 1 726 ? 9.07 -48.844 9.422 1 93.31 726 ILE B N 1
ATOM 11663 C CA . ILE B 1 726 ? 8.32 -50.094 9.539 1 93.31 726 ILE B CA 1
ATOM 11664 C C . ILE B 1 726 ? 8.82 -51.094 8.492 1 93.31 726 ILE B C 1
ATOM 11666 O O . ILE B 1 726 ? 9.188 -50.719 7.379 1 93.31 726 ILE B O 1
ATOM 11670 N N . SER B 1 727 ? 8.906 -52.281 8.898 1 94.25 727 SER B N 1
ATOM 11671 C CA . SER B 1 727 ? 9.18 -53.375 7.961 1 94.25 727 SER B CA 1
ATOM 11672 C C . SER B 1 727 ? 7.91 -54.156 7.621 1 94.25 727 SER B C 1
ATOM 11674 O O . SER B 1 727 ? 7.223 -54.656 8.516 1 94.25 727 SER B O 1
ATOM 11676 N N . THR B 1 728 ? 7.582 -54.188 6.395 1 95 728 THR B N 1
ATOM 11677 C CA . THR B 1 728 ? 6.324 -54.812 5.996 1 95 728 THR B CA 1
ATOM 11678 C C . THR B 1 728 ? 6.418 -55.375 4.57 1 95 728 THR B C 1
ATOM 11680 O O . THR B 1 728 ? 7.324 -55 3.82 1 95 728 THR B O 1
ATOM 11683 N N . LYS B 1 729 ? 5.414 -56.25 4.219 1 95.19 729 LYS B N 1
ATOM 11684 C CA . LYS B 1 729 ? 5.301 -56.75 2.859 1 95.19 729 LYS B CA 1
ATOM 11685 C C . LYS B 1 729 ? 4.137 -56.094 2.119 1 95.19 729 LYS B C 1
ATOM 11687 O O . LYS B 1 729 ? 4.035 -56.219 0.895 1 95.19 729 LYS B O 1
ATOM 11692 N N . THR B 1 730 ? 3.352 -55.438 2.98 1 96.38 730 THR B N 1
ATOM 11693 C CA . THR B 1 730 ? 2.18 -54.844 2.346 1 96.38 730 THR B CA 1
ATOM 11694 C C . THR B 1 730 ? 1.94 -53.438 2.869 1 96.38 730 THR B C 1
ATOM 11696 O O . THR B 1 730 ? 2.219 -53.156 4.035 1 96.38 730 THR B O 1
ATOM 11699 N N . LEU B 1 731 ? 1.505 -52.562 2.047 1 97.25 731 LEU B N 1
ATOM 11700 C CA . LEU B 1 731 ? 1.065 -51.219 2.359 1 97.25 731 LEU B CA 1
ATOM 11701 C C . LEU B 1 731 ? -0.276 -50.906 1.7 1 97.25 731 LEU B C 1
ATOM 11703 O O . LEU B 1 731 ? -0.399 -51 0.475 1 97.25 731 LEU B O 1
ATOM 11707 N N . ARG B 1 732 ? -1.277 -50.625 2.512 1 98 732 ARG B N 1
ATOM 11708 C CA . ARG B 1 732 ? -2.611 -50.344 1.989 1 98 732 ARG B CA 1
ATOM 11709 C C . ARG B 1 732 ? -3.033 -48.906 2.305 1 98 732 ARG B C 1
ATOM 11711 O O . ARG B 1 732 ? -2.98 -48.469 3.459 1 98 732 ARG B O 1
ATOM 11718 N N . ILE B 1 733 ? -3.346 -48.125 1.311 1 98.69 733 ILE B N 1
ATOM 11719 C CA . ILE B 1 733 ? -3.92 -46.781 1.442 1 98.69 733 ILE B CA 1
ATOM 11720 C C . ILE B 1 733 ? -5.441 -46.875 1.348 1 98.69 733 ILE B C 1
ATOM 11722 O O . ILE B 1 733 ? -5.984 -47.25 0.308 1 98.69 733 ILE B O 1
ATOM 11726 N N . ILE B 1 734 ? -6.172 -46.562 2.414 1 98.56 734 ILE B N 1
ATOM 11727 C CA . ILE B 1 734 ? -7.625 -46.656 2.459 1 98.56 734 ILE B CA 1
ATOM 11728 C C . ILE B 1 734 ? -8.234 -45.25 2.428 1 98.56 734 ILE B C 1
ATOM 11730 O O . ILE B 1 734 ? -7.961 -44.438 3.303 1 98.56 734 ILE B O 1
ATOM 11734 N N . MET B 1 735 ? -8.93 -44.969 1.402 1 98.69 735 MET B N 1
ATOM 11735 C CA . MET B 1 735 ? -9.617 -43.688 1.22 1 98.69 735 MET B CA 1
ATOM 11736 C C . MET B 1 735 ? -11.062 -43.75 1.692 1 98.69 735 MET B C 1
ATOM 11738 O O . MET B 1 735 ? -11.844 -44.562 1.172 1 98.69 735 MET B O 1
ATOM 11742 N N . GLU B 1 736 ? -11.422 -42.844 2.605 1 98.25 736 GLU B N 1
ATOM 11743 C CA . GLU B 1 736 ? -12.719 -42.938 3.279 1 98.25 736 GLU B CA 1
ATOM 11744 C C . GLU B 1 736 ? -13.68 -41.875 2.768 1 98.25 736 GLU B C 1
ATOM 11746 O O . GLU B 1 736 ? -14.898 -42.062 2.766 1 98.25 736 GLU B O 1
ATOM 11751 N N . GLU B 1 737 ? -13.117 -40.719 2.48 1 98.12 737 GLU B N 1
ATOM 11752 C CA . GLU B 1 737 ? -13.93 -39.594 2.057 1 98.12 737 GLU B CA 1
ATOM 11753 C C . GLU B 1 737 ? -13.172 -38.719 1.063 1 98.12 737 GLU B C 1
ATOM 11755 O O . GLU B 1 737 ? -11.945 -38.594 1.141 1 98.12 737 GLU B O 1
ATOM 11760 N N . THR B 1 738 ? -13.898 -38.125 0.145 1 98.19 738 THR B N 1
ATOM 11761 C CA . THR B 1 738 ? -13.367 -37.062 -0.711 1 98.19 738 THR B CA 1
ATOM 11762 C C . THR B 1 738 ? -13.945 -35.719 -0.32 1 98.19 738 THR B C 1
ATOM 11764 O O . THR B 1 738 ? -14.703 -35.625 0.646 1 98.19 738 THR B O 1
ATOM 11767 N N . ASN B 1 739 ? -13.562 -34.594 -0.998 1 98.12 739 ASN B N 1
ATOM 11768 C CA . ASN B 1 739 ? -14.078 -33.25 -0.729 1 98.12 739 ASN B CA 1
ATOM 11769 C C . ASN B 1 739 ? -15.266 -32.938 -1.628 1 98.12 739 ASN B C 1
ATOM 11771 O O . ASN B 1 739 ? -15.523 -31.766 -1.914 1 98.12 739 ASN B O 1
ATOM 11775 N N . GLY B 1 740 ? -15.938 -33.969 -2.119 1 96.44 740 GLY B N 1
ATOM 11776 C CA . GLY B 1 740 ? -17.109 -33.719 -2.939 1 96.44 740 GLY B CA 1
ATOM 11777 C C . GLY B 1 740 ? -17.188 -34.625 -4.156 1 96.44 740 GLY B C 1
ATOM 11778 O O . GLY B 1 740 ? -18.234 -34.75 -4.777 1 96.44 740 GLY B O 1
ATOM 11779 N N . GLY B 1 741 ? -16.078 -35.281 -4.547 1 96.06 741 GLY B N 1
ATOM 11780 C CA . GLY B 1 741 ? -16.078 -36.25 -5.652 1 96.06 741 GLY B CA 1
ATOM 11781 C C . GLY B 1 741 ? -16.688 -37.594 -5.289 1 96.06 741 GLY B C 1
ATOM 11782 O O . GLY B 1 741 ? -16.609 -38.031 -4.141 1 96.06 741 GLY B O 1
ATOM 11783 N N . SER B 1 742 ? -17.203 -38.281 -6.254 1 95.75 742 SER B N 1
ATOM 11784 C CA . SER B 1 742 ? -17.891 -39.531 -5.996 1 95.75 742 SER B CA 1
ATOM 11785 C C . SER B 1 742 ? -16.891 -40.688 -5.918 1 95.75 742 SER B C 1
ATOM 11787 O O . SER B 1 742 ? -17.141 -41.688 -5.23 1 95.75 742 SER B O 1
ATOM 11789 N N . CYS B 1 743 ? -15.812 -40.594 -6.621 1 97.81 743 CYS B N 1
ATOM 11790 C CA . CYS B 1 743 ? -14.82 -41.656 -6.703 1 97.81 743 CYS B CA 1
ATOM 11791 C C . CYS B 1 743 ? -13.523 -41.25 -6.016 1 97.81 743 CYS B C 1
ATOM 11793 O O . CYS B 1 743 ? -13.219 -40.062 -5.902 1 97.81 743 CYS B O 1
ATOM 11795 N N . ALA B 1 744 ? -12.859 -42.25 -5.445 1 98.38 744 ALA B N 1
ATOM 11796 C CA . ALA B 1 744 ? -11.5 -42 -4.973 1 98.38 744 ALA B CA 1
ATOM 11797 C C . ALA B 1 744 ? -10.492 -42.094 -6.121 1 98.38 744 ALA B C 1
ATOM 11799 O O . ALA B 1 744 ? -10.586 -42.969 -6.977 1 98.38 744 ALA B O 1
ATOM 11800 N N . GLU B 1 745 ? -9.688 -41.125 -6.195 1 98.44 745 GLU B N 1
ATOM 11801 C CA . GLU B 1 745 ? -8.656 -41.062 -7.234 1 98.44 745 GLU B CA 1
ATOM 11802 C C . GLU B 1 745 ? -7.27 -40.906 -6.625 1 98.44 745 GLU B C 1
ATOM 11804 O O . GLU B 1 745 ? -7.074 -40.125 -5.703 1 98.44 745 GLU B O 1
ATOM 11809 N N . LEU B 1 746 ? -6.332 -41.688 -7.02 1 98.62 746 LEU B N 1
ATOM 11810 C CA . LEU B 1 746 ? -4.941 -41.656 -6.582 1 98.62 746 LEU B CA 1
ATOM 11811 C C . LEU B 1 746 ? -3.992 -41.656 -7.773 1 98.62 746 LEU B C 1
ATOM 11813 O O . LEU B 1 746 ? -4.027 -42.562 -8.602 1 98.62 746 LEU B O 1
ATOM 11817 N N . VAL B 1 747 ? -3.102 -40.656 -7.84 1 98.38 747 VAL B N 1
ATOM 11818 C CA . VAL B 1 747 ? -2.256 -40.438 -9.008 1 98.38 747 VAL B CA 1
ATOM 11819 C C . VAL B 1 747 ? -0.939 -41.188 -8.844 1 98.38 747 VAL B C 1
ATOM 11821 O O . VAL B 1 747 ? -0.443 -41.781 -9.797 1 98.38 747 VAL B O 1
ATOM 11824 N N . GLU B 1 748 ? -0.39 -41.094 -7.629 1 98.5 748 GLU B N 1
ATOM 11825 C CA . GLU B 1 748 ? 0.93 -41.688 -7.461 1 98.5 748 GLU B CA 1
ATOM 11826 C C . GLU B 1 748 ? 1.18 -42.062 -6.004 1 98.5 748 GLU B C 1
ATOM 11828 O O . GLU B 1 748 ? 0.756 -41.375 -5.086 1 98.5 748 GLU B O 1
ATOM 11833 N N . ILE B 1 749 ? 1.809 -43.219 -5.781 1 98.5 749 ILE B N 1
ATOM 11834 C CA . ILE B 1 749 ? 2.395 -43.625 -4.508 1 98.5 749 ILE B CA 1
ATOM 11835 C C . ILE B 1 749 ? 3.906 -43.781 -4.66 1 98.5 749 ILE B C 1
ATOM 11837 O O . ILE B 1 749 ? 4.379 -44.469 -5.57 1 98.5 749 ILE B O 1
ATOM 11841 N N . ARG B 1 750 ? 4.625 -43.094 -3.887 1 98.38 750 ARG B N 1
ATOM 11842 C CA . ARG B 1 750 ? 6.055 -43.344 -3.756 1 98.38 750 ARG B CA 1
ATOM 11843 C C . ARG B 1 750 ? 6.406 -43.781 -2.334 1 98.38 750 ARG B C 1
ATOM 11845 O O . ARG B 1 750 ? 5.785 -43.344 -1.371 1 98.38 750 ARG B O 1
ATOM 11852 N N . VAL B 1 751 ? 7.348 -44.688 -2.207 1 98.19 751 VAL B N 1
ATOM 11853 C CA . VAL B 1 751 ? 7.754 -45.25 -0.917 1 98.19 751 VAL B CA 1
ATOM 11854 C C . VAL B 1 751 ? 9.273 -45.25 -0.809 1 98.19 751 VAL B C 1
ATOM 11856 O O . VAL B 1 751 ? 9.969 -45.719 -1.715 1 98.19 751 VAL B O 1
ATOM 11859 N N . TYR B 1 752 ? 9.781 -44.781 0.274 1 97.56 752 TYR B N 1
ATOM 11860 C CA . TYR B 1 752 ? 11.227 -44.688 0.453 1 97.56 752 TYR B CA 1
ATOM 11861 C C . TYR B 1 752 ? 11.656 -45.281 1.786 1 97.56 752 TYR B C 1
ATOM 11863 O O . TYR B 1 752 ? 10.875 -45.312 2.744 1 97.56 752 TYR B O 1
ATOM 11871 N N . SER B 1 753 ? 12.922 -45.719 1.883 1 95.12 753 SER B N 1
ATOM 11872 C CA . SER B 1 753 ? 13.508 -46.312 3.088 1 95.12 753 SER B CA 1
ATOM 11873 C C . SER B 1 753 ? 14.219 -45.25 3.924 1 95.12 753 SER B C 1
ATOM 11875 O O . SER B 1 753 ? 14.688 -44.25 3.393 1 95.12 753 SER B O 1
#

Nearest PDB structures (foldseek):
  8ivq-assembly1_B  TM=8.448E-01  e=4.891E-05  Mus musculus
  6lum-assembly1_P  TM=4.097E-01  e=7.711E-10  Mycolicibacterium smegmatis MC2 51
  6lum-assembly1_J  TM=3.961E-01  e=3.230E-09  Mycolicibacterium smegmatis MC2 51
  1yq3-assembly1_A  TM=3.563E-01  e=2.139E-08  Gallus gallus
  2gqf-assembly1_A  TM=3.206E-01  e=2.020E-08  Haemophilus influenzae

Solvent-accessible surface area (backbone atoms only — not comparable to full-atom values): 74566 Å² total; per-residue (Å²): 124,47,77,45,77,45,78,36,46,30,37,32,40,19,35,18,47,14,24,47,25,13,48,52,39,14,29,77,73,70,31,38,28,38,41,29,17,59,40,75,65,50,34,49,48,51,9,64,61,35,47,42,67,52,44,36,19,17,46,85,44,51,27,68,61,34,39,64,38,24,64,58,23,51,52,46,47,49,37,32,57,58,34,62,76,17,47,46,64,55,49,37,48,53,55,50,50,60,53,67,70,38,83,42,47,46,78,38,60,23,23,45,68,83,45,57,45,49,45,73,50,80,72,48,15,37,63,56,34,40,31,24,42,25,65,78,30,53,32,39,38,36,39,34,32,78,33,39,32,42,20,56,41,55,34,62,62,44,50,63,44,56,38,55,64,46,64,34,33,51,27,16,77,78,79,68,27,85,88,36,42,84,63,58,46,69,49,35,52,30,28,30,56,36,43,32,54,41,76,69,87,43,80,44,80,81,72,69,60,92,67,37,36,67,43,86,82,45,55,39,75,78,64,46,86,84,60,74,79,57,40,34,62,69,42,67,61,43,28,37,39,3,79,43,57,58,40,75,40,32,67,60,41,43,52,52,49,50,16,44,53,45,11,49,50,42,48,43,59,67,65,74,82,44,88,28,55,30,35,45,81,67,42,71,48,69,47,63,32,70,61,44,52,32,18,31,40,22,79,34,68,45,34,46,63,44,45,60,63,38,41,82,52,90,52,44,46,19,50,35,29,33,34,33,44,48,57,50,48,56,27,44,66,41,90,59,51,57,27,39,42,48,69,38,65,32,55,24,56,36,46,51,45,23,30,29,45,60,24,23,53,36,38,34,29,21,30,44,24,26,14,42,36,50,63,29,35,32,24,48,46,36,47,45,28,10,14,37,36,6,28,39,41,15,41,47,48,32,51,22,54,76,71,73,47,37,63,68,49,35,61,76,73,36,41,68,59,50,48,49,50,37,54,74,60,44,35,38,60,80,93,61,63,64,75,59,81,70,42,52,40,68,71,34,51,58,45,52,74,53,56,43,37,59,59,62,40,79,59,70,72,45,79,40,70,25,75,39,38,31,35,43,33,36,63,31,18,60,45,40,70,20,36,32,39,37,30,26,27,78,44,72,45,74,43,46,40,33,36,17,32,25,73,52,44,64,29,87,38,74,62,48,80,75,47,75,48,76,39,81,41,64,55,42,73,77,38,77,42,80,41,94,48,69,47,70,57,97,55,61,27,41,35,28,35,36,38,52,55,39,78,56,32,29,37,26,22,18,76,68,64,49,90,52,49,46,26,33,33,46,70,65,80,70,88,60,59,68,66,38,45,44,69,58,62,87,39,60,31,62,24,45,36,28,72,94,30,64,61,32,29,59,27,33,34,45,46,65,66,42,57,58,17,36,53,57,27,23,47,66,31,36,83,50,63,54,28,32,39,35,25,18,29,32,46,43,24,85,77,30,71,97,34,31,41,37,42,32,40,36,39,95,54,71,43,59,41,28,37,40,38,39,32,36,37,60,53,43,52,58,76,73,58,57,31,72,80,69,70,71,98,58,55,52,58,29,43,18,54,16,29,37,36,31,33,28,39,44,84,60,85,94,42,77,38,82,74,47,76,50,69,81,42,79,61,42,67,48,79,46,69,49,93,66,67,43,62,27,39,35,42,32,45,36,40,58,39,45,54,74,35,61,36,55,40,40,16,30,49,42,30,30,100,125,46,78,47,76,46,78,35,46,29,36,33,38,19,35,19,46,14,25,47,24,12,48,51,38,15,29,75,73,69,31,38,28,38,41,28,18,58,42,74,65,49,34,49,48,51,9,63,61,33,49,42,67,50,44,35,18,17,45,84,45,52,27,70,61,35,38,62,39,24,64,58,24,50,52,46,48,49,37,32,57,55,34,62,77,17,48,47,64,56,49,38,47,53,55,50,50,60,52,67,70,38,82,41,47,47,78,37,59,23,23,44,67,84,45,56,45,52,47,72,50,81,72,48,15,38,65,55,33,39,31,24,41,25,66,78,32,53,33,38,38,35,41,35,32,79,32,38,33,43,21,54,40,54,34,63,62,43,52,6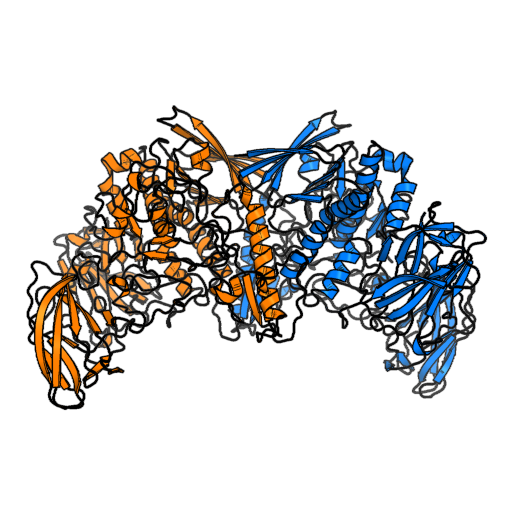2,43,54,36,54,64,46,63,33,32,51,26,16,77,78,77,67,28,86,88,35,42,86,64,57,46,70,48,34,51,30,29,29,54,37,43,32,53,41,76,69,84,44,79,46,80,82,74,69,60,91,68,38,36,67,42,86,82,45,56,38,74,77,63,44,86,82,58,76,80,56,41,35,62,68,42,65,60,44,26,35,37,3,81,43,57,59,42,74,41,32,68,61,42,42,52,52,49,49,17,44,52,45,11,50,49,42,47,42,58,69,65,74,82,41,88,28,56,31,35,45,82,66,44,69,47,69,48,63,34,72,60,44,54,33,19,32,39,22,78,33,66,46,31,48,60,45,44,60,65,36,41,83,52,90,52,43,46,19,48,34,27,32,35,35,43,47,57,50,48,57,28,45,67,42,91,58,50,55,28,39,42,48,70,37,65,32,56,23,55,36,45,50,44,22,30,30,44,61,25,23,54,37,36,33,29,20,30,46,24,26,14,41,36,49,61,30,36,33,24,47,46,36,47,46,28,10,13,38,36,5,28,40,42,16,41,49,47,35,50,21,57,76,70,74,47,36,62,66,50,35,61,76,74,36,42,68,58,50,48,48,50,37,54,74,59,44,35,37,58,80,94,61,63,64,73,58,80,68,42,52,42,67,71,32,49,59,45,52,74,54,54,42,36,62,60,62,42,82,59,68,70,45,80,40,71,24,76,39,37,31,36,41,34,37,65,30,18,62,45,39,68,20,35,31,38,38,30,25,24,78,45,69,45,73,44,46,40,33,37,17,32,27,73,55,45,66,30,85,38,75,62,47,77,74,47,76,48,74,38,81,40,64,54,42,74,76,38,76,43,78,41,96,49,70,46,70,57,98,54,61,27,39,37,28,34,37,38,51,56,38,79,54,32,30,36,28,22,18,76,68,64,49,89,51,49,46,27,32,31,45,71,64,80,70,88,60,60,69,64,39,46,44,70,58,63,88,40,59,31,63,24,44,36,30,72,95,30,65,61,32,26,60,27,32,33,47,48,65,66,41,59,58,17,36,53,57,26,22,48,67,30,34,85,50,62,54,29,34,39,37,24,18,29,32,46,45,25,84,77,31,72,96,34,31,42,37,44,31,39,35,38,95,55,72,44,59,42,29,35,39,38,41,31,36,38,59,53,42,51,57,75,72,58,57,32,68,81,68,72,72,99,58,56,51,60,28,43,18,53,17,27,37,35,31,33,27,39,44,83,62,86,94,42,77,39,81,73,50,74,50,68,80,41,78,60,43,68,47,79,45,71,48,92,66,68,44,61,27,38,35,44,33,44,38,41,59,36,46,54,74,36,59,36,55,41,39,18,30,49,43,29,29,100

Sequence (1506 aa):
MKTEQISSDITIVGGGLSGICAAIAAARLGSTVSLINNRPVLGGNSSSEVRVWVCGATAHGTNRYARETGIMGELFVENQYRNPEGNPYIWDLVLLEAIRAEERITLFLNTDVHEVEAEGTEEDRHIRSVTGWMMGSERRIRFESPVFLDCSGDGLIGFLAGARYRLGREAAHEYGEEWAPEIADQITLGSTLLFYTQDAGRPVRFVPPSFAKNIEETPIPIKRVIRSGDSGCHYWWIEWGGELDTVHQNERIRDELWSVIYGIWDYIKNSGQFDADTMTLEWVGSIPGKREYRRFVGDYVLNQNDILAQEPFADRVAFGGWSIDLHPPQGMYAETSGSKHMHADGIYHIPYRSLYSVNVSNLLFAGRNVSASHVAFGTTRVMATCAVMGEAAGTAAALCAAKGVSPREIHDQHLEELQQTLLRQDASVIGLRNEDQQDLAPKAVVTASTTYSTIAIDQPDASYVLERDIGILFPVAPSLQGMELLISAEEDTELRVELWDSGRGENYVPASQQMDTIIRVAQGEQQWVHVDIKWEPAHPQNAFVVVRQNDKVTLYQSSQPVIGILAFEKGAAPHAVAALEEHDERQPVVAWSMKALNRRPFCFRIAGQTEAYQPEKVIDGYKRPYGGPHSWMSLPLNENENGEAWVELQWESSVTIREILLTWNDDVNEDLINLHHHRTPFDIIPELVKTYRIEADAEAEGSRVLIESVRDNHLRTNRIVLKCPISTKTLRIIMEETNGGSCAELVEIRVYSMKTEQISSDITIVGGGLSGICAAIAAARLGSTVSLINNRPVLGGNSSSEVRVWVCGATAHGTNRYARETGIMGELFVENQYRNPEGNPYIWDLVLLEAIRAEERITLFLNTDVHEVEAEGTEEDRHIRSVTGWMMGSERRIRFESPVFLDCSGDGLIGFLAGARYRLGREAAHEYGEEWAPEIADQITLGSTLLFYTQDAGRPVRFVPPSFAKNIEETPIPIKRVIRSGDSGCHYWWIEWGGELDTVHQNERIRDELWSVIYGIWDYIKNSGQFDADTMTLEWVGSIPGKREYRRFVGDYVLNQNDILAQEPFADRVAFGGWSIDLHPPQGMYAETSGSKHMHADGIYHIPYRSLYSVNVSNLLFAGRNVSASHVAFGTTRVMATCAVMGEAAGTAAALCAAKGVSPREIHDQHLEELQQTLLRQDASVIGLRNEDQQDLAPKAVVTASTTYSTIAIDQPDASYVLERDIGILFPVAPSLQGMELLISAEEDTELRVELWDSGRGENYVPASQQMDTIIRVAQGEQQWVHVDIKWEPAHPQNAFVVVRQNDKVTLYQSSQPVIGILAFEKGAAPHAVAALEEHDERQPVVAWSMKALNRRPFCFRIAGQTEAYQPEKVIDGYKRPYGGPHSWMSLPLNENENGEAWVELQWESSVTIREILLTWNDDVNEDLINLHHHRTPFDIIPELVKTYRIEADAEAEGSRVLIESVRDNHLRTNRIVLKCPISTKTLRIIMEETNGGSCAELVEIRVYS

Radius of gyration: 38.08 Å; Cα contacts (8 Å, |Δi|>4): 4166; chains: 2; bounding box: 78×125×84 Å

Foldseek 3Di:
DAEAEAEWQEEEEAQALLLLLLQLLLLVLPTQYEYEEQAQFGHACCAPQNNAWFDFQCQQPLFFLQFFDFPLNQLLLVLLQQPLAFDRVVSSVSSVVSQVVRVRYDYHYNWAWQDWDWDDDLQAIATAWIWTARPPPRYIYIYGHRFYEYAHLQCNHCVNRNFAWDAFADACVVVVNPPTHNHTDRFAWFWAWWFAKDFQVAFDDDDFDPLADQCVVFCQVPQADAAAHDGRNSVRLLTAARVHQCPVCVVVRLSVSVNDVSNSVCCQDPVPPYPDRRMDTPGTHRGIRGQAHIAGAFVDAAEDCQQQVLPPDPQFQAKTRFFQWDADNGGSRDPAFRIEGHGHLHIHTDGLRQFATSHHFRYGYFALRTRYGSRRSSTCNRRSNSNLSSNLRSLLSSVCSVVVGTSVCCVVPPSVVSNLSCVVSVGHDPDDFRPDPQWCQLQWDKDKQFFAWWDFDADFDFKAQQQFKKKKKAKDAFKFAWKKFFKAFQAWDKKKKWKAFQPFQRGGFGDGTDDIDMDIDHHDHRDIDIDGDIGGDPHIFMMMMIIGGDRRMMWTKDLAADQRIAMWGFPPDDPDDCSRYDDDCVRRSNRIGRSVCVSIGTGMTTPDTHCLQPRSLQARGGQQGTRGGSKHKGAFLVPTVVSKMKMKTFHPFKDKFFKKKWFWCQRSRDDGMSRNDDGDPDSARQQAQAWKWKWFDDPPPPDIDTQDIGHRDRDGMDMDGGPDIDIGRMMMIMGRGTNHHRIHMTNYMTTGD/DAEAEAEWQEEEEAQALLLLLLQLLLLVLPTQYEYEYQAQFGHACCAPQNNAWFDFQCQQQLFFLQFFDFPLNQLLLVLLQQPLAFDRVVSSVSSVVSQVVRVRYDYHYNWAWQDWDWDDDLQAIATAWIWTARPPPRYIYIYGHRFYEYAHLQCNHCVNRNFAWDAFADACVVVVNPPTHNHTDRFAWFWAWWFAKDFQVAFDDDDFDPLADQCVVFCQVPQADAAAHDGRNSVRLLTAARVHQCPVCVVVRLSVSVNDVSNSVCCADPVPPYPDRRMDTPGTHRGIRGQAHIAGAFVDAAEDCQQQVLPPDPQFQAKTRFFQWDADNGGSRDPAFRIEGHGHLHIHTDGLRQFATSRHFRYGYFALRTRYGSRRSSTCNRRSNRNLSSNLRSLLSSVCSVVVGTSVCCVVPPSVVSNLSCVVSVRHDPDDFRPDPQWCQLQWDKDKQFFAWWDFDADFDDKDQQQFKKKKKAKDAFKFAWKKFFKAFQAWDKKKKWKAFQPFQRGGFGDGTDDIDIDIDHHDHRDIDIDGDIGGDPHIFMMMMIIGGDRRMMWGKDLAADQRIAMWGFPPDDPDDCSRYDDDCVRRSNRIGRSVCVSIGTGMTTPGTHCLQPRSLQARGGQQGTRGGSKHKGAFLVPTVVSKMKMKTFHPFKDKFFKKKWFWCQRSRDDGMSRNDDGDPDSARQQAQAWKWKWFDDPPPPDIDTQDIGHRDRDGMDMDGGPDIDIGRMMMIMGRGTNHHRIHMTNYMTTGD

pLDDT: mean 95.31, std 6.45, range [51.0, 98.94]

InterPro domains:
  IPR036188 FAD/NAD(P)-binding domain superfamily [G3DSA:3.50.50.60] (3-129)
  IPR036188 FAD/NAD(P)-binding domain superfamily [SSF51905] (4-398)
  IPR039650 H(2):CoB-CoM heterodisulfide,ferredoxin reductase subunit A-like [PTHR43498] (6-446)

Secondary structure (DSSP, 8-state):
-EEEEEE-SEEEE--BHHHHHHHHHHHHTT--EEEE-SSSSSBGGGSTTT------TTTTTTSSS----HHHHHHHHHHHHH-TT--HHHHHHHHHHHHHT-TTEEEE-SEEEEEEEEEEETTEEEEEEEEEEETTTTEEEEEE-SEEEE-SSS-HHHHHHT--EE-SB--HHHHT-TTS-SS-B-----EE--EEEEE-SS-------TT---GGGSSHHHHS---TT--GGGGTT-EE-TTS-TTTTHHHHHHHHHHHHHHHHHHHHHSSSS--TTEEEEEE--S-EE----EE--SS-B-HHHHHHT---TTEEEEE-S-EEE--TTGGG-SS-SEEEE--SB-EEEEGGGSB-SSBTTEEE-STTSSB-HHHHHHHTSHHHHHHHHHHHHHHHHHHHHHT--HHHHHHHSHHHHHHHHHHTT-S--S-----TT-SGGGSEEEES----S-EE----EEEE--S-EEEEEEESS-B--EEEEEEESSSEEEEEEEEE--STTB-S--SEEEEEEEEE-SEEEEEEEE---B--SS-EEEEEEEPP-TTEEEEE-S---TT-EEEEETPPPSS-TTTEE--TTSHHHHEE-GGGTT-PBPEEESS---TT-GGGGGSS-SS-SSS---EEEEEGGGSGGG-EEEEEEEEEEEEEEEEEEEE---TTS---SSBTB--S-SS-TTSEEEEEEEEE-SSTT-EEEEEEE-S---SEEEEEEEEEEEEEEEEEEEEEESS-SEEEEEEEEEE-/-EEEEEE-SEEEE--BHHHHHHHHHHHHTT--EEEE-SSSSSBGGGSTTT------TTTTTTSSS----HHHHHHHHHHHHH-TT--HHHHHHHHHHHHHT-TTEEEE-SEEEEEEEEEEETTEEEEEEEEEEETTTTEEEEEE-SEEEE-SSS-HHHHHHT--EE-SB--HHHHT-TTS-SS-B-----EE--EEEEE-SS-------TT---GGGSSHHHHS---TT--GGGGTT-EE-TTS-TTTTHHHHHHHHHHHHHHHHHHHHHSSSS--TTEEEEEE--S-EE----EE--SS-B-HHHHHHT---TTEEEEE-S-EEE--TTGGG-SS-SEEEE--SB-EEEEGGGSB-SSBTTEEE-STTSSB-HHHHHHHTSHHHHHHHHHHHHHHHHHHHHHT--HHHHHHH-HHHHHHHHHHTT-S--S-----TT-SGGGSEEEES----S-EE----EEEE--S-EEEEEEESS-B--EEEEEEESSSEEEEEEEEE--STTB-S--SEEEEEEEEE-SEEEEEEEE---B--SS-EEEEEEEPP-TTEEEEE-S---TT-EEEEETPPPSS-TTTEE--TTSHHHHEE-GGGTT-PBPEEESS---TT-GGGGGSS-SS-SSS---EEEEEGGGSGGG-EEEEEEEEEEEEEEEEEEEE---TTS---SSSS---S-SS-TTSEEEEEEEEE-SSTT-EEEEEEE-S---SEEEEEEEEEEEEEEEEEEEEEESS-SEEEEEEEEEE-

Organism: NCBI:txid248903